Protein 2M96 (pdb70)

InterPro domains:
  IPR000276 G protein-coupled receptor, rhodopsin-like [PF00001] (432-691)
  IPR000276 G protein-coupled receptor, rhodopsin-like [PR00237] (417-441)
  IPR000276 G protein-coupled receptor, rhodopsin-like [PR00237] (502-524)
  IPR000276 G protein-coupled receptor, rhodopsin-like [PR00237] (537-558)
  IPR000276 G protein-coupled receptor, rhodopsin-like [PR00237] (590-613)
  IPR000276 G protein-coupled receptor, rhodopsin-like [PR00237] (636-660)
  IPR000276 G protein-coupled receptor, rhodopsin-like [PR00237] (673-699)
  IPR001611 Leucine-rich repeat [PF13855] (138-195)
  IPR001611 Leucine-rich repeat [PF13855] (210-269)
  IPR001611 Leucine-rich repeat [PF13855] (282-341)
  IPR001611 Leucine-rich repeat [PS51450] (186-207)
  IPR001611 Leucine-rich repeat [PS51450] (306-327)
  IPR002172 Low-density lipoprotein (LDL) receptor class A repeat [PF00057] (44-80)
  IPR002172 Low-density lipoprotein (LDL) receptor class A repeat [PS50068] (44-81)
  IPR002172 Low-density lipoprotein (LDL) receptor class A repeat [SM00192] (44-82)
  IPR002172 Low-density lipoprotein (LDL) receptor class A repeat [cd00112] (45-80)
  IPR003591 Leucine-rich repeat, typical subtype [SM00369] (138-159)
  IPR003591 Leucine-rich repeat, typical subtype [SM00369] (160-183)
  IPR003591 Leucine-rich repeat, typical subtype [SM00369] (184-207)
  IPR003591 Leucine-rich repeat, typical subtype [SM00369] (208-231)

Secondary structure (DSSP, 8-state):
---------TT-EE-TTSS-EE-GGGTT-SS-SSSSSSTT-S--

Organism: Homo sapiens (NCBI:txid9606)

Solvent-accessible surface area: 3736 Å² total; per-residue (Å²): 135,103,192,150,112,97,101,38,152,176,49,96,48,25,0,51,149,100,134,107,49,10,53,176,71,33,110,66,79,77,156,73,41,26,68,76,52,21,6,70,114,116,69,111

Radius of gyration: 10.77 Å; Cα contacts (8 Å, |Δi|>4): 49; chains: 1; bounding box: 20×25×29 Å

GO terms:
  GO:0005886 plasma membrane (C, TAS)

Foldseek 3Di:
DCDDDADDDDCWDAFPPHRDTDDVVLADDPDDDVVPPGSVPPRD

Nearest PDB structures (foldseek):
  2m96-assembly1_A  TM=9.486E-01  e=6.629E-07  Homo sapiens
  7qbd-assembly2_D  TM=7.484E-01  e=9.459E-02  Homo sapiens
  7qbf-assembly1_C  TM=7.758E-01  e=1.019E-01  Homo sapiens
  7qbg-assembly2_B  TM=7.201E-01  e=7.031E-02  Homo sapiens
  7qbe-assembly1_B  TM=7.569E-01  e=1.371E-01  Homo sapiens

CATH classification: 4.10.400.10

Sequence (44 aa):
GSMITPSCQKGYFPCGNLTKCLPRAFHCDGKDDCGNGADEENCGGSMITPSCQKGYFPCGNLTKCLPRAFHCDGKDDCGNGADEENCGGSMITPSCQKGYFPCGNLTKCLPRAFHCDGKDDCGNGADEENCGGSMITPSCQKGYFPCGNLTKCLPRAFHCDGKDDCGNGADEENCGGSMITPSCQKGYFPCGNLTKCLPRAFHCDGKDDCGNGADEENCGGSMITPSCQKGYFPCGNLTKCLPRAFHCDGKDDCGNGADEENCGGSMITPSCQKGYFPCGNLTKCLPRAFHCDGKDDCGNGADEENCGGSMITPSCQKGYFPCGNLTKCLPRAFHCDGKDDCGNGADEENCGGSMITPSCQKGYFPCGNLTKCLPRAFHCDGKDDCGNGADEENCGGSMITPSCQKGYFPCGNLTKCLPRAFHCDGKDDCGNGADEENCGGSMITPSCQKGYFPCGNLTKCLPRAFHCDGKDDCGNGADEENCGGSMITPSCQKGYFPCGNLTKCLPRAFHCDGKDDCGNGADEENCGGSMITPSCQKGYFPCGNLTKCLPRAFHCDGKDDCGNGADEENCGGSMITPSCQKGYFPCGNLTKCLPRAFHCDGKDDCGNGADEENCGGSMITPSCQKGYFPCGNLTKCLPRAFHCDGKDDCGNGADEENCGGSMITPSCQKGYFPCGNLTKCLPRAFHCDGKDDCGNGADEENCGGSMITPSCQKGYFPCGNLTKCLPRAFHCDGKDDCGNGADEENCGGSMITPSCQKGYFPCGNLTKCLPRAFHCDGKDDCGNGADEENCGGSMITPSCQKGYFPCGNLTKCLPRAFHCDGKDDCGNGADEENCGGSMITPSCQKGYFPCGNLTKCLPRAFHCDGKDDCGNGADEENCG

Structure (mmCIF, N/CA/C/O backbone):
data_2M96
#
_entry.id   2M96
#
loop_
_entity.id
_entity.type
_entity.pdbx_description
1 polymer 'Relaxin receptor 2'
2 non-polymer 'CALCIUM ION'
#
loop_
_atom_site.group_PDB
_atom_site.id
_atom_site.type_symbol
_atom_site.label_atom_id
_atom_site.label_alt_id
_atom_site.label_comp_id
_atom_site.label_asym_id
_atom_site.label_entity_id
_atom_site.label_seq_id
_atom_site.pdbx_PDB_ins_code
_atom_site.Cartn_x
_atom_site.Cartn_y
_atom_site.Cartn_z
_atom_site.occupancy
_atom_site.B_iso_or_equiv
_atom_site.auth_seq_id
_atom_site.auth_comp_id
_atom_site.auth_asym_id
_atom_site.auth_atom_id
_atom_site.pdbx_PDB_model_num
ATOM 1 N N . GLY A 1 1 ? 7.870 -2.008 0.568 1.00 0.00 1 GLY A N 1
ATOM 2 C CA . GLY A 1 1 ? 6.693 -1.163 0.486 1.00 0.00 1 GLY A CA 1
ATOM 3 C C . GLY A 1 1 ? 7.038 0.284 0.191 1.00 0.00 1 GLY A C 1
ATOM 4 O O . GLY A 1 1 ? 7.777 0.918 0.943 1.00 0.00 1 GLY A O 1
ATOM 8 N N . SER A 1 2 ? 6.502 0.806 -0.907 1.00 0.00 2 SER A N 1
ATOM 9 C CA . SER A 1 2 ? 6.761 2.186 -1.303 1.00 0.00 2 SER A CA 1
ATOM 10 C C . SER A 1 2 ? 5.547 2.788 -2.002 1.00 0.00 2 SER A C 1
ATOM 11 O O . SER A 1 2 ? 5.286 2.503 -3.171 1.00 0.00 2 SER A O 1
ATOM 19 N N . MET A 1 3 ? 4.808 3.622 -1.278 1.00 0.00 3 MET A N 1
ATOM 20 C CA . MET A 1 3 ? 3.621 4.266 -1.829 1.00 0.00 3 MET A CA 1
ATOM 21 C C . MET A 1 3 ? 3.806 5.779 -1.899 1.00 0.00 3 MET A C 1
ATOM 22 O O . MET A 1 3 ? 3.328 6.512 -1.033 1.00 0.00 3 MET A O 1
ATOM 36 N N . ILE A 1 4 ? 4.502 6.239 -2.933 1.00 0.00 4 ILE A N 1
ATOM 37 C CA . ILE A 1 4 ? 4.748 7.663 -3.115 1.00 0.00 4 ILE A CA 1
ATOM 38 C C . ILE A 1 4 ? 3.542 8.355 -3.741 1.00 0.00 4 ILE A C 1
ATOM 39 O O . ILE A 1 4 ? 2.864 7.789 -4.600 1.00 0.00 4 ILE A O 1
ATOM 55 N N . THR A 1 5 ? 3.280 9.584 -3.307 1.00 0.00 5 THR A N 1
ATOM 56 C CA . THR A 1 5 ? 2.155 10.353 -3.825 1.00 0.00 5 THR A CA 1
ATOM 57 C C . THR A 1 5 ? 2.614 11.706 -4.358 1.00 0.00 5 THR A C 1
ATOM 58 O O . THR A 1 5 ? 3.685 12.206 -4.011 1.00 0.00 5 THR A O 1
ATOM 69 N N . PRO A 1 6 ? 1.787 12.314 -5.221 1.00 0.00 6 PRO A N 1
ATOM 70 C CA . PRO A 1 6 ? 2.087 13.618 -5.820 1.00 0.00 6 PRO A CA 1
ATOM 71 C C . PRO A 1 6 ? 2.018 14.752 -4.803 1.00 0.00 6 PRO A C 1
ATOM 72 O O . PRO A 1 6 ? 1.642 14.543 -3.649 1.00 0.00 6 PRO A O 1
ATOM 83 N N . SER A 1 7 ? 2.383 15.954 -5.237 1.00 0.00 7 SER A N 1
ATOM 84 C CA . SER A 1 7 ? 2.366 17.121 -4.363 1.00 0.00 7 SER A CA 1
ATOM 85 C C . SER A 1 7 ? 1.784 18.332 -5.085 1.00 0.00 7 SER A C 1
ATOM 86 O O . SER A 1 7 ? 2.259 19.456 -4.919 1.00 0.00 7 SER A O 1
ATOM 94 N N . CYS A 1 8 ? 0.752 18.095 -5.889 1.00 0.00 8 CYS A N 1
ATOM 95 C CA . CYS A 1 8 ? 0.104 19.165 -6.638 1.00 0.00 8 CYS A CA 1
ATOM 96 C C . CYS A 1 8 ? -1.410 18.975 -6.657 1.00 0.00 8 CYS A C 1
ATOM 97 O O . CYS A 1 8 ? -1.913 17.891 -6.364 1.00 0.00 8 CYS A O 1
ATOM 104 N N . GLN A 1 9 ? -2.129 20.038 -7.003 1.00 0.00 9 GLN A N 1
ATOM 105 C CA . GLN A 1 9 ? -3.586 19.989 -7.059 1.00 0.00 9 GLN A CA 1
ATOM 106 C C . GLN A 1 9 ? -4.103 20.637 -8.339 1.00 0.00 9 GLN A C 1
ATOM 107 O O . GLN A 1 9 ? -3.340 21.239 -9.095 1.00 0.00 9 GLN A O 1
ATOM 121 N N . LYS A 1 10 ? -5.404 20.510 -8.576 1.00 0.00 10 LYS A N 1
ATOM 122 C CA . LYS A 1 10 ? -6.025 21.084 -9.764 1.00 0.00 10 LYS A CA 1
ATOM 123 C C . LYS A 1 10 ? -5.474 20.440 -11.032 1.00 0.00 10 LYS A C 1
ATOM 124 O O . LYS A 1 10 ? -4.776 19.428 -10.973 1.00 0.00 10 LYS A O 1
ATOM 143 N N . GLY A 1 11 ? -5.791 21.034 -12.179 1.00 0.00 11 GLY A N 1
ATOM 144 C CA . GLY A 1 11 ? -5.317 20.504 -13.444 1.00 0.00 11 GLY A CA 1
ATOM 145 C C . GLY A 1 11 ? -3.809 20.352 -13.481 1.00 0.00 11 GLY A C 1
ATOM 146 O O . GLY A 1 11 ? -3.277 19.566 -14.265 1.00 0.00 11 GLY A O 1
ATOM 150 N N . TYR A 1 12 ? -3.119 21.107 -12.633 1.00 0.00 12 TYR A N 1
ATOM 151 C CA . TYR A 1 12 ? -1.663 21.055 -12.575 1.00 0.00 12 TYR A CA 1
ATOM 152 C C . TYR A 1 12 ? -1.187 19.708 -12.041 1.00 0.00 12 TYR A C 1
ATOM 153 O O . TYR A 1 12 ? -1.934 18.992 -11.374 1.00 0.00 12 TYR A O 1
ATOM 171 N N . PHE A 1 13 ? 0.063 19.369 -12.339 1.00 0.00 13 PHE A N 1
ATOM 172 C CA . PHE A 1 13 ? 0.641 18.108 -11.891 1.00 0.00 13 PHE A CA 1
ATOM 173 C C . PHE A 1 13 ? 2.130 18.267 -11.596 1.00 0.00 13 PHE A C 1
ATOM 174 O O . PHE A 1 13 ? 2.814 19.119 -12.163 1.00 0.00 13 PHE A O 1
ATOM 191 N N . PRO A 1 14 ? 2.645 17.426 -10.687 1.00 0.00 14 PRO A N 1
ATOM 192 C CA . PRO A 1 14 ? 4.058 17.452 -10.295 1.00 0.00 14 PRO A CA 1
ATOM 193 C C . PRO A 1 14 ? 4.978 16.966 -11.410 1.00 0.00 14 PRO A C 1
ATOM 194 O O . PRO A 1 14 ? 4.636 16.045 -12.152 1.00 0.00 14 PRO A O 1
ATOM 205 N N . CYS A 1 15 ? 6.145 17.590 -11.521 1.00 0.00 15 CYS A N 1
ATOM 206 C CA . CYS A 1 15 ? 7.115 17.221 -12.545 1.00 0.00 15 CYS A CA 1
ATOM 207 C C . CYS A 1 15 ? 7.785 15.892 -12.207 1.00 0.00 15 CYS A C 1
ATOM 208 O O . CYS A 1 15 ? 8.929 15.859 -11.754 1.00 0.00 15 CYS A O 1
ATOM 215 N N . GLY A 1 16 ? 7.064 14.798 -12.429 1.00 0.00 16 GLY A N 1
ATOM 216 C CA . GLY A 1 16 ? 7.604 13.482 -12.142 1.00 0.00 16 GLY A CA 1
ATOM 217 C C . GLY A 1 16 ? 8.015 13.328 -10.691 1.00 0.00 16 GLY A C 1
ATOM 218 O O . GLY A 1 16 ? 7.181 13.056 -9.829 1.00 0.00 16 GLY A O 1
ATOM 222 N N . ASN A 1 17 ? 9.305 13.500 -10.422 1.00 0.00 17 ASN A N 1
ATOM 223 C CA . ASN A 1 17 ? 9.825 13.376 -9.065 1.00 0.00 17 ASN A CA 1
ATOM 224 C C . ASN A 1 17 ? 10.199 14.742 -8.499 1.00 0.00 17 ASN A C 1
ATOM 225 O O . ASN A 1 17 ? 10.298 14.917 -7.283 1.00 0.00 17 ASN A O 1
ATOM 236 N N . LEU A 1 18 ? 10.405 15.709 -9.387 1.00 0.00 18 LEU A N 1
ATOM 237 C CA . LEU A 1 18 ? 10.767 17.061 -8.976 1.00 0.00 18 LEU A CA 1
ATOM 238 C C . LEU A 1 18 ? 9.653 17.696 -8.150 1.00 0.00 18 LEU A C 1
ATOM 239 O O . LEU A 1 18 ? 8.604 17.089 -7.932 1.00 0.00 18 LEU A O 1
ATOM 255 N N . THR A 1 19 ? 9.888 18.922 -7.693 1.00 0.00 19 THR A N 1
ATOM 256 C CA . THR A 1 19 ? 8.905 19.640 -6.892 1.00 0.00 19 THR A CA 1
ATOM 257 C C . THR A 1 19 ? 8.248 20.755 -7.698 1.00 0.00 19 THR A C 1
ATOM 258 O O . THR A 1 19 ? 7.694 21.700 -7.134 1.00 0.00 19 THR A O 1
ATOM 269 N N . LYS A 1 20 ? 8.311 20.640 -9.020 1.00 0.00 20 LYS A N 1
ATOM 270 C CA . LYS A 1 20 ? 7.720 21.637 -9.905 1.00 0.00 20 LYS A CA 1
ATOM 271 C C . LYS A 1 20 ? 6.307 21.234 -10.313 1.00 0.00 20 LYS A C 1
ATOM 272 O O . LYS A 1 20 ? 5.968 20.050 -10.328 1.00 0.00 20 LYS A O 1
ATOM 291 N N . CYS A 1 21 ? 5.486 22.225 -10.644 1.00 0.00 21 CYS A N 1
ATOM 292 C CA . CYS A 1 21 ? 4.110 21.974 -11.054 1.00 0.00 21 CYS A CA 1
ATOM 293 C C . CYS A 1 21 ? 3.815 22.629 -12.400 1.00 0.00 21 CYS A C 1
ATOM 294 O O . CYS A 1 21 ? 3.994 23.836 -12.568 1.00 0.00 21 CYS A O 1
ATOM 301 N N . LEU A 1 22 ? 3.362 21.825 -13.356 1.00 0.00 22 LEU A N 1
ATOM 302 C CA . LEU A 1 22 ? 3.041 22.326 -14.688 1.00 0.00 22 LEU A CA 1
ATOM 303 C C . LEU A 1 22 ? 1.541 22.558 -14.835 1.00 0.00 22 LEU A C 1
ATOM 304 O O . LEU A 1 22 ? 0.725 21.986 -14.113 1.00 0.00 22 LEU A O 1
ATOM 320 N N . PRO A 1 23 ? 1.166 23.417 -15.796 1.00 0.00 23 PRO A N 1
ATOM 321 C CA . PRO A 1 23 ? -0.238 23.743 -16.063 1.00 0.00 23 PRO A CA 1
ATOM 322 C C . PRO A 1 23 ? -0.998 22.572 -16.677 1.00 0.00 23 PRO A C 1
ATOM 323 O O . PRO A 1 23 ? -0.400 21.572 -17.075 1.00 0.00 23 PRO A O 1
ATOM 334 N N . ARG A 1 24 ? -2.318 22.704 -16.751 1.00 0.00 24 ARG A N 1
ATOM 335 C CA . ARG A 1 24 ? -3.160 21.656 -17.316 1.00 0.00 24 ARG A CA 1
ATOM 336 C C . ARG A 1 24 ? -3.041 21.624 -18.837 1.00 0.00 24 ARG A C 1
ATOM 337 O O . ARG A 1 24 ? -3.277 20.594 -19.466 1.00 0.00 24 ARG A O 1
ATOM 358 N N . ALA A 1 25 ? -2.673 22.760 -19.420 1.00 0.00 25 ALA A N 1
ATOM 359 C CA . ALA A 1 25 ? -2.521 22.862 -20.866 1.00 0.00 25 ALA A CA 1
ATOM 360 C C . ALA A 1 25 ? -1.310 22.070 -21.348 1.00 0.00 25 ALA A C 1
ATOM 361 O O . ALA A 1 25 ? -1.154 21.823 -22.544 1.00 0.00 25 ALA A O 1
ATOM 368 N N . PHE A 1 26 ? -0.456 21.675 -20.410 1.00 0.00 26 PHE A N 1
ATOM 369 C CA . PHE A 1 26 ? 0.742 20.912 -20.740 1.00 0.00 26 PHE A CA 1
ATOM 370 C C . PHE A 1 26 ? 0.391 19.677 -21.565 1.00 0.00 26 PHE A C 1
ATOM 371 O O . PHE A 1 26 ? 1.218 19.165 -22.319 1.00 0.00 26 PHE A O 1
ATOM 388 N N . HIS A 1 27 ? -0.842 19.204 -21.415 1.00 0.00 27 HIS A N 1
ATOM 389 C CA . HIS A 1 27 ? -1.304 18.029 -22.145 1.00 0.00 27 HIS A CA 1
ATOM 390 C C . HIS A 1 27 ? -1.146 18.228 -23.650 1.00 0.00 27 HIS A C 1
ATOM 391 O O . HIS A 1 27 ? -1.966 18.888 -24.288 1.00 0.00 27 HIS A O 1
ATOM 405 N N . CYS A 1 28 ? -0.087 17.653 -24.210 1.00 0.00 28 CYS A N 1
ATOM 406 C CA . CYS A 1 28 ? 0.179 17.768 -25.639 1.00 0.00 28 CYS A CA 1
ATOM 407 C C . CYS A 1 28 ? 0.147 19.228 -26.082 1.00 0.00 28 CYS A C 1
ATOM 408 O O . CYS A 1 28 ? -0.867 19.712 -26.585 1.00 0.00 28 CYS A O 1
ATOM 415 N N . ASP A 1 29 ? 1.264 19.922 -25.893 1.00 0.00 29 ASP A N 1
ATOM 416 C CA . ASP A 1 29 ? 1.365 21.326 -26.275 1.00 0.00 29 ASP A CA 1
ATOM 417 C C . ASP A 1 29 ? 2.142 21.480 -27.579 1.00 0.00 29 ASP A C 1
ATOM 418 O O . ASP A 1 29 ? 1.726 22.207 -28.479 1.00 0.00 29 ASP A O 1
ATOM 427 N N . GLY A 1 30 ? 3.275 20.791 -27.671 1.00 0.00 30 GLY A N 1
ATOM 428 C CA . GLY A 1 30 ? 4.093 20.866 -28.867 1.00 0.00 30 GLY A CA 1
ATOM 429 C C . GLY A 1 30 ? 5.561 20.613 -28.583 1.00 0.00 30 GLY A C 1
ATOM 430 O O . GLY A 1 30 ? 6.324 20.259 -29.482 1.00 0.00 30 GLY A O 1
ATOM 434 N N . LYS A 1 31 ? 5.959 20.796 -27.328 1.00 0.00 31 LYS A N 1
ATOM 435 C CA . LYS A 1 31 ? 7.344 20.586 -26.926 1.00 0.00 31 LYS A CA 1
ATOM 436 C C . LYS A 1 31 ? 7.445 20.352 -25.422 1.00 0.00 31 LYS A C 1
ATOM 437 O O . LYS A 1 31 ? 6.444 20.403 -24.708 1.00 0.00 31 LYS A O 1
ATOM 456 N N . ASP A 1 32 ? 8.660 20.098 -24.948 1.00 0.00 32 ASP A N 1
ATOM 457 C CA . ASP A 1 32 ? 8.891 19.858 -23.528 1.00 0.00 32 ASP A CA 1
ATOM 458 C C . ASP A 1 32 ? 8.429 21.049 -22.694 1.00 0.00 32 ASP A C 1
ATOM 459 O O . ASP A 1 32 ? 8.583 22.201 -23.100 1.00 0.00 32 ASP A O 1
ATOM 468 N N . ASP A 1 33 ? 7.860 20.763 -21.528 1.00 0.00 33 ASP A N 1
ATOM 469 C CA . ASP A 1 33 ? 7.375 21.810 -20.637 1.00 0.00 33 ASP A CA 1
ATOM 470 C C . ASP A 1 33 ? 8.134 21.792 -19.314 1.00 0.00 33 ASP A C 1
ATOM 471 O O . ASP A 1 33 ? 8.288 22.825 -18.660 1.00 0.00 33 ASP A O 1
ATOM 480 N N . CYS A 1 34 ? 8.605 20.613 -18.924 1.00 0.00 34 CYS A N 1
ATOM 481 C CA . CYS A 1 34 ? 9.346 20.459 -17.678 1.00 0.00 34 CYS A CA 1
ATOM 482 C C . CYS A 1 34 ? 10.844 20.636 -17.911 1.00 0.00 34 CYS A C 1
ATOM 483 O O . CYS A 1 34 ? 11.452 21.584 -17.417 1.00 0.00 34 CYS A O 1
ATOM 490 N N . GLY A 1 35 ? 11.433 19.715 -18.668 1.00 0.00 35 GLY A N 1
ATOM 491 C CA . GLY A 1 35 ? 12.854 19.787 -18.954 1.00 0.00 35 GLY A CA 1
ATOM 492 C C . GLY A 1 35 ? 13.626 18.632 -18.349 1.00 0.00 35 GLY A C 1
ATOM 493 O O . GLY A 1 35 ? 14.818 18.470 -18.608 1.00 0.00 35 GLY A O 1
ATOM 497 N N . ASN A 1 36 ? 12.946 17.828 -17.539 1.00 0.00 36 ASN A N 1
ATOM 498 C CA . ASN A 1 36 ? 13.577 16.682 -16.893 1.00 0.00 36 ASN A CA 1
ATOM 499 C C . ASN A 1 36 ? 13.241 15.389 -17.629 1.00 0.00 36 ASN A C 1
ATOM 500 O O . ASN A 1 36 ? 13.985 14.412 -17.559 1.00 0.00 36 ASN A O 1
ATOM 511 N N . GLY A 1 37 ? 12.115 15.392 -18.336 1.00 0.00 37 GLY A N 1
ATOM 512 C CA . GLY A 1 37 ? 11.700 14.215 -19.076 1.00 0.00 37 GLY A CA 1
ATOM 513 C C . GLY A 1 37 ? 10.569 13.471 -18.395 1.00 0.00 37 GLY A C 1
ATOM 514 O O . GLY A 1 37 ? 10.641 12.258 -18.203 1.00 0.00 37 GLY A O 1
ATOM 518 N N . ALA A 1 38 ? 9.520 14.200 -18.027 1.00 0.00 38 ALA A N 1
ATOM 519 C CA . ALA A 1 38 ? 8.368 13.602 -17.364 1.00 0.00 38 ALA A CA 1
ATOM 520 C C . ALA A 1 38 ? 7.063 14.087 -17.986 1.00 0.00 38 ALA A C 1
ATOM 521 O O . ALA A 1 38 ? 6.198 13.286 -18.339 1.00 0.00 38 ALA A O 1
ATOM 528 N N . ASP A 1 39 ? 6.929 15.402 -18.117 1.00 0.00 39 ASP A N 1
ATOM 529 C CA . ASP A 1 39 ? 5.729 15.994 -18.698 1.00 0.00 39 ASP A CA 1
ATOM 530 C C . ASP A 1 39 ? 5.554 15.555 -20.148 1.00 0.00 39 ASP A C 1
ATOM 531 O O . ASP A 1 39 ? 4.437 15.518 -20.664 1.00 0.00 39 ASP A O 1
ATOM 540 N N . GLU A 1 40 ? 6.664 15.224 -20.799 1.00 0.00 40 GLU A N 1
ATOM 541 C CA . GLU A 1 40 ? 6.633 14.790 -22.191 1.00 0.00 40 GLU A CA 1
ATOM 542 C C . GLU A 1 40 ? 5.661 13.628 -22.376 1.00 0.00 40 GLU A C 1
ATOM 543 O O . GLU A 1 40 ? 5.005 13.514 -23.411 1.00 0.00 40 GLU A O 1
ATOM 555 N N . GLU A 1 41 ? 5.577 12.768 -21.366 1.00 0.00 41 GLU A N 1
ATOM 556 C CA . GLU A 1 41 ? 4.687 11.614 -21.418 1.00 0.00 41 GLU A CA 1
ATOM 557 C C . GLU A 1 41 ? 3.240 12.051 -21.631 1.00 0.00 41 GLU A C 1
ATOM 558 O O . GLU A 1 41 ? 2.955 13.239 -21.778 1.00 0.00 41 GLU A O 1
ATOM 570 N N . ASN A 1 42 ? 2.331 11.082 -21.647 1.00 0.00 42 ASN A N 1
ATOM 571 C CA . ASN A 1 42 ? 0.914 11.366 -21.843 1.00 0.00 42 ASN A CA 1
ATOM 572 C C . ASN A 1 42 ? 0.667 11.974 -23.220 1.00 0.00 42 ASN A C 1
ATOM 573 O O . ASN A 1 42 ? -0.347 12.634 -23.446 1.00 0.00 42 ASN A O 1
ATOM 584 N N . CYS A 1 43 ? 1.601 11.748 -24.137 1.00 0.00 43 CYS A N 1
ATOM 585 C CA . CYS A 1 43 ? 1.486 12.273 -25.493 1.00 0.00 43 CYS A CA 1
ATOM 586 C C . CYS A 1 43 ? 2.267 11.408 -26.479 1.00 0.00 43 CYS A C 1
ATOM 587 O O . CYS A 1 43 ? 2.697 11.882 -27.530 1.00 0.00 43 CYS A O 1
ATOM 594 N N . GLY A 1 44 ? 2.445 10.137 -26.131 1.00 0.00 44 GLY A N 1
ATOM 595 C CA . GLY A 1 44 ? 3.173 9.227 -26.996 1.00 0.00 44 GLY A CA 1
ATOM 596 C C . GLY A 1 44 ? 4.674 9.327 -26.810 1.00 0.00 44 GLY A C 1
ATOM 597 O O . GLY A 1 44 ? 5.124 10.128 -25.993 1.00 0.00 44 GLY A O 1
ATOM 602 N N . GLY A 1 1 ? 5.907 -1.956 -2.701 1.00 0.00 1 GLY A N 2
ATOM 603 C CA . GLY A 1 1 ? 6.674 -1.601 -3.881 1.00 0.00 1 GLY A CA 2
ATOM 604 C C . GLY A 1 1 ? 6.985 -0.118 -3.946 1.00 0.00 1 GLY A C 2
ATOM 605 O O . GLY A 1 1 ? 7.307 0.501 -2.932 1.00 0.00 1 GLY A O 2
ATOM 609 N N . SER A 1 2 ? 6.889 0.453 -5.142 1.00 0.00 2 SER A N 2
ATOM 610 C CA . SER A 1 2 ? 7.167 1.871 -5.337 1.00 0.00 2 SER A CA 2
ATOM 611 C C . SER A 1 2 ? 6.104 2.517 -6.220 1.00 0.00 2 SER A C 2
ATOM 612 O O . SER A 1 2 ? 5.993 2.205 -7.406 1.00 0.00 2 SER A O 2
ATOM 620 N N . MET A 1 3 ? 5.325 3.419 -5.633 1.00 0.00 3 MET A N 2
ATOM 621 C CA . MET A 1 3 ? 4.271 4.111 -6.367 1.00 0.00 3 MET A CA 2
ATOM 622 C C . MET A 1 3 ? 4.363 5.619 -6.158 1.00 0.00 3 MET A C 2
ATOM 623 O O . MET A 1 3 ? 5.149 6.094 -5.338 1.00 0.00 3 MET A O 2
ATOM 637 N N . ILE A 1 4 ? 3.557 6.365 -6.905 1.00 0.00 4 ILE A N 2
ATOM 638 C CA . ILE A 1 4 ? 3.548 7.819 -6.801 1.00 0.00 4 ILE A CA 2
ATOM 639 C C . ILE A 1 4 ? 2.202 8.393 -7.232 1.00 0.00 4 ILE A C 2
ATOM 640 O O . ILE A 1 4 ? 1.568 7.889 -8.159 1.00 0.00 4 ILE A O 2
ATOM 656 N N . THR A 1 5 ? 1.772 9.453 -6.554 1.00 0.00 5 THR A N 2
ATOM 657 C CA . THR A 1 5 ? 0.503 10.096 -6.866 1.00 0.00 5 THR A CA 2
ATOM 658 C C . THR A 1 5 ? 0.677 11.601 -7.037 1.00 0.00 5 THR A C 2
ATOM 659 O O . THR A 1 5 ? 1.648 12.195 -6.568 1.00 0.00 5 THR A O 2
ATOM 670 N N . PRO A 1 6 ? -0.286 12.235 -7.722 1.00 0.00 6 PRO A N 2
ATOM 671 C CA . PRO A 1 6 ? -0.262 13.680 -7.969 1.00 0.00 6 PRO A CA 2
ATOM 672 C C . PRO A 1 6 ? -0.498 14.489 -6.698 1.00 0.00 6 PRO A C 2
ATOM 673 O O . PRO A 1 6 ? -1.546 14.372 -6.062 1.00 0.00 6 PRO A O 2
ATOM 684 N N . SER A 1 7 ? 0.482 15.310 -6.334 1.00 0.00 7 SER A N 2
ATOM 685 C CA . SER A 1 7 ? 0.382 16.136 -5.137 1.00 0.00 7 SER A CA 2
ATOM 686 C C . SER A 1 7 ? 0.047 17.580 -5.500 1.00 0.00 7 SER A C 2
ATOM 687 O O . SER A 1 7 ? 0.485 18.518 -4.832 1.00 0.00 7 SER A O 2
ATOM 695 N N . CYS A 1 8 ? -0.731 17.751 -6.563 1.00 0.00 8 CYS A N 2
ATOM 696 C CA . CYS A 1 8 ? -1.125 19.079 -7.017 1.00 0.00 8 CYS A CA 2
ATOM 697 C C . CYS A 1 8 ? -2.635 19.157 -7.227 1.00 0.00 8 CYS A C 2
ATOM 698 O O . CYS A 1 8 ? -3.343 18.160 -7.085 1.00 0.00 8 CYS A O 2
ATOM 705 N N . GLN A 1 9 ? -3.119 20.347 -7.566 1.00 0.00 9 GLN A N 2
ATOM 706 C CA . GLN A 1 9 ? -4.544 20.554 -7.795 1.00 0.00 9 GLN A CA 2
ATOM 707 C C . GLN A 1 9 ? -4.775 21.495 -8.973 1.00 0.00 9 GLN A C 2
ATOM 708 O O . GLN A 1 9 ? -3.826 21.972 -9.595 1.00 0.00 9 GLN A O 2
ATOM 722 N N . LYS A 1 10 ? -6.042 21.758 -9.274 1.00 0.00 10 LYS A N 2
ATOM 723 C CA . LYS A 1 10 ? -6.399 22.643 -10.377 1.00 0.00 10 LYS A CA 2
ATOM 724 C C . LYS A 1 10 ? -5.944 22.060 -11.711 1.00 0.00 10 LYS A C 2
ATOM 725 O O . LYS A 1 10 ? -5.751 22.788 -12.684 1.00 0.00 10 LYS A O 2
ATOM 744 N N . GLY A 1 11 ? -5.775 20.742 -11.749 1.00 0.00 11 GLY A N 2
ATOM 745 C CA . GLY A 1 11 ? -5.345 20.084 -12.970 1.00 0.00 11 GLY A CA 2
ATOM 746 C C . GLY A 1 11 ? -3.837 19.975 -13.069 1.00 0.00 11 GLY A C 2
ATOM 747 O O . GLY A 1 11 ? -3.315 19.210 -13.880 1.00 0.00 11 GLY A O 2
ATOM 751 N N . TYR A 1 12 ? -3.134 20.743 -12.243 1.00 0.00 12 TYR A N 2
ATOM 752 C CA . TYR A 1 12 ? -1.676 20.732 -12.244 1.00 0.00 12 TYR A CA 2
ATOM 753 C C . TYR A 1 12 ? -1.140 19.390 -11.754 1.00 0.00 12 TYR A C 2
ATOM 754 O O . TYR A 1 12 ? -1.840 18.641 -11.072 1.00 0.00 12 TYR A O 2
ATOM 772 N N . PHE A 1 13 ? 0.106 19.094 -12.106 1.00 0.00 13 PHE A N 2
ATOM 773 C CA . PHE A 1 13 ? 0.738 17.843 -11.703 1.00 0.00 13 PHE A CA 2
ATOM 774 C C . PHE A 1 13 ? 2.233 18.039 -11.468 1.00 0.00 13 PHE A C 2
ATOM 775 O O . PHE A 1 13 ? 2.886 18.858 -12.114 1.00 0.00 13 PHE A O 2
ATOM 792 N N . PRO A 1 14 ? 2.788 17.271 -10.519 1.00 0.00 14 PRO A N 2
ATOM 793 C CA . PRO A 1 14 ? 4.211 17.341 -10.176 1.00 0.00 14 PRO A CA 2
ATOM 794 C C . PRO A 1 14 ? 5.102 16.788 -11.283 1.00 0.00 14 PRO A C 2
ATOM 795 O O . PRO A 1 14 ? 4.752 15.812 -11.947 1.00 0.00 14 PRO A O 2
ATOM 806 N N . CYS A 1 15 ? 6.257 17.417 -11.476 1.00 0.00 15 CYS A N 2
ATOM 807 C CA . CYS A 1 15 ? 7.199 16.989 -12.502 1.00 0.00 15 CYS A CA 2
ATOM 808 C C . CYS A 1 15 ? 7.618 15.538 -12.285 1.00 0.00 15 CYS A C 2
ATOM 809 O O . CYS A 1 15 ? 7.134 14.871 -11.371 1.00 0.00 15 CYS A O 2
ATOM 816 N N . GLY A 1 16 ? 8.522 15.055 -13.132 1.00 0.00 16 GLY A N 2
ATOM 817 C CA . GLY A 1 16 ? 8.991 13.687 -13.016 1.00 0.00 16 GLY A CA 2
ATOM 818 C C . GLY A 1 16 ? 9.471 13.355 -11.616 1.00 0.00 16 GLY A C 2
ATOM 819 O O . GLY A 1 16 ? 8.871 12.533 -10.926 1.00 0.00 16 GLY A O 2
ATOM 823 N N . ASN A 1 17 ? 10.558 13.996 -11.198 1.00 0.00 17 ASN A N 2
ATOM 824 C CA . ASN A 1 17 ? 11.119 13.762 -9.872 1.00 0.00 17 ASN A CA 2
ATOM 825 C C . ASN A 1 17 ? 11.417 15.082 -9.168 1.00 0.00 17 ASN A C 2
ATOM 826 O O . ASN A 1 17 ? 12.007 15.103 -8.087 1.00 0.00 17 ASN A O 2
ATOM 837 N N . LEU A 1 18 ? 11.005 16.183 -9.787 1.00 0.00 18 LEU A N 2
ATOM 838 C CA . LEU A 1 18 ? 11.226 17.509 -9.219 1.00 0.00 18 LEU A CA 2
ATOM 839 C C . LEU A 1 18 ? 10.046 17.934 -8.352 1.00 0.00 18 LEU A C 2
ATOM 840 O O . LEU A 1 18 ? 9.058 17.209 -8.230 1.00 0.00 18 LEU A O 2
ATOM 856 N N . THR A 1 19 ? 10.154 19.115 -7.751 1.00 0.00 19 THR A N 2
ATOM 857 C CA . THR A 1 19 ? 9.096 19.638 -6.896 1.00 0.00 19 THR A CA 2
ATOM 858 C C . THR A 1 19 ? 8.316 20.742 -7.599 1.00 0.00 19 THR A C 2
ATOM 859 O O . THR A 1 19 ? 7.679 21.575 -6.954 1.00 0.00 19 THR A O 2
ATOM 870 N N . LYS A 1 20 ? 8.368 20.744 -8.927 1.00 0.00 20 LYS A N 2
ATOM 871 C CA . LYS A 1 20 ? 7.665 21.745 -9.720 1.00 0.00 20 LYS A CA 2
ATOM 872 C C . LYS A 1 20 ? 6.347 21.191 -10.252 1.00 0.00 20 LYS A C 2
ATOM 873 O O . LYS A 1 20 ? 6.235 19.999 -10.541 1.00 0.00 20 LYS A O 2
ATOM 892 N N . CYS A 1 21 ? 5.352 22.062 -10.379 1.00 0.00 21 CYS A N 2
ATOM 893 C CA . CYS A 1 21 ? 4.042 21.660 -10.878 1.00 0.00 21 CYS A CA 2
ATOM 894 C C . CYS A 1 21 ? 3.712 22.380 -12.182 1.00 0.00 21 CYS A C 2
ATOM 895 O O . CYS A 1 21 ? 3.844 23.600 -12.282 1.00 0.00 21 CYS A O 2
ATOM 902 N N . LEU A 1 22 ? 3.283 21.615 -13.181 1.00 0.00 22 LEU A N 2
ATOM 903 C CA . LEU A 1 22 ? 2.934 22.179 -14.480 1.00 0.00 22 LEU A CA 2
ATOM 904 C C . LEU A 1 22 ? 1.425 22.364 -14.605 1.00 0.00 22 LEU A C 2
ATOM 905 O O . LEU A 1 22 ? 0.636 21.719 -13.914 1.00 0.00 22 LEU A O 2
ATOM 921 N N . PRO A 1 23 ? 1.012 23.265 -15.509 1.00 0.00 23 PRO A N 2
ATOM 922 C CA . PRO A 1 23 ? -0.405 23.553 -15.749 1.00 0.00 23 PRO A CA 2
ATOM 923 C C . PRO A 1 23 ? -1.126 22.395 -16.429 1.00 0.00 23 PRO A C 2
ATOM 924 O O . PRO A 1 23 ? -0.501 2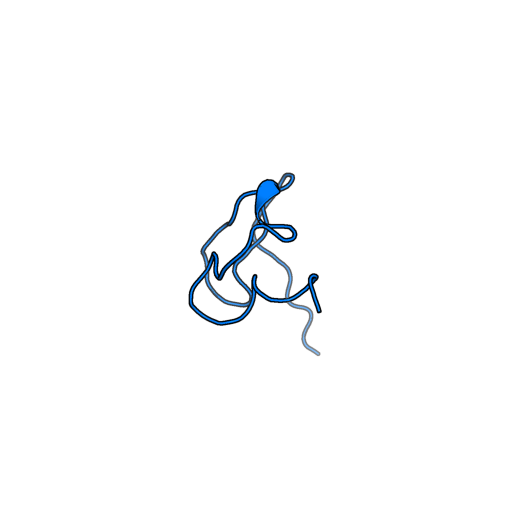1.414 -16.834 1.00 0.00 23 PRO A O 2
ATOM 935 N N . ARG A 1 24 ? -2.444 22.514 -16.552 1.00 0.00 24 ARG A N 2
ATOM 936 C CA . ARG A 1 24 ? -3.250 21.476 -17.183 1.00 0.00 24 ARG A CA 2
ATOM 937 C C . ARG A 1 24 ? -3.069 21.492 -18.698 1.00 0.00 24 ARG A C 2
ATOM 938 O O . ARG A 1 24 ? -3.258 20.477 -19.367 1.00 0.00 24 ARG A O 2
ATOM 959 N N . ALA A 1 25 ? -2.702 22.653 -19.232 1.00 0.00 25 ALA A N 2
ATOM 960 C CA . ALA A 1 25 ? -2.494 22.801 -20.667 1.00 0.00 25 ALA A CA 2
ATOM 961 C C . ALA A 1 25 ? -1.279 22.006 -21.131 1.00 0.00 25 ALA A C 2
ATOM 962 O O . ALA A 1 25 ? -1.080 21.799 -22.328 1.00 0.00 25 ALA A O 2
ATOM 969 N N . PHE A 1 26 ? -0.468 21.562 -20.176 1.00 0.00 26 PHE A N 2
ATOM 970 C CA . PHE A 1 26 ? 0.729 20.791 -20.487 1.00 0.00 26 PHE A CA 2
ATOM 971 C C . PHE A 1 26 ? 0.396 19.615 -21.401 1.00 0.00 26 PHE A C 2
ATOM 972 O O . PHE A 1 26 ? 1.241 19.151 -22.168 1.00 0.00 26 PHE A O 2
ATOM 989 N N . HIS A 1 27 ? -0.841 19.136 -21.313 1.00 0.00 27 HIS A N 2
ATOM 990 C CA . HIS A 1 27 ? -1.287 18.014 -22.132 1.00 0.00 27 HIS A CA 2
ATOM 991 C C . HIS A 1 27 ? -1.098 18.316 -23.615 1.00 0.00 27 HIS A C 2
ATOM 992 O O . HIS A 1 27 ? -1.865 19.076 -24.208 1.00 0.00 27 HIS A O 2
ATOM 1006 N N . CYS A 1 28 ? -0.073 17.716 -24.210 1.00 0.00 28 CYS A N 2
ATOM 1007 C CA . CYS A 1 28 ? 0.218 17.920 -25.624 1.00 0.00 28 CYS A CA 2
ATOM 1008 C C . CYS A 1 28 ? 0.295 19.408 -25.954 1.00 0.00 28 CYS A C 2
ATOM 1009 O O . CYS A 1 28 ? -0.703 20.025 -26.326 1.00 0.00 28 CYS A O 2
ATOM 1016 N N . ASP A 1 29 ? 1.488 19.977 -25.816 1.00 0.00 29 ASP A N 2
ATOM 1017 C CA . ASP A 1 29 ? 1.697 21.392 -26.100 1.00 0.00 29 ASP A CA 2
ATOM 1018 C C . ASP A 1 29 ? 2.570 21.574 -27.338 1.00 0.00 29 ASP A C 2
ATOM 1019 O O . ASP A 1 29 ? 2.348 22.481 -28.139 1.00 0.00 29 ASP A O 2
ATOM 1028 N N . GLY A 1 30 ? 3.565 20.705 -27.487 1.00 0.00 30 GLY A N 2
ATOM 1029 C CA . GLY A 1 30 ? 4.458 20.788 -28.629 1.00 0.00 30 GLY A CA 2
ATOM 1030 C C . GLY A 1 30 ? 5.873 20.363 -28.291 1.00 0.00 30 GLY A C 2
ATOM 1031 O O . GLY A 1 30 ? 6.541 19.710 -29.093 1.00 0.00 30 GLY A O 2
ATOM 1035 N N . LYS A 1 31 ? 6.332 20.734 -27.101 1.00 0.00 31 LYS A N 2
ATOM 1036 C CA . LYS A 1 31 ? 7.677 20.388 -26.657 1.00 0.00 31 LYS A CA 2
ATOM 1037 C C . LYS A 1 31 ? 7.702 20.114 -25.157 1.00 0.00 31 LYS A C 2
ATOM 1038 O O . LYS A 1 31 ? 6.655 20.042 -24.512 1.00 0.00 31 LYS A O 2
ATOM 1057 N N . ASP A 1 32 ? 8.902 19.964 -24.607 1.00 0.00 32 ASP A N 2
ATOM 1058 C CA . ASP A 1 32 ? 9.062 19.701 -23.182 1.00 0.00 32 ASP A CA 2
ATOM 1059 C C . ASP A 1 32 ? 8.713 20.936 -22.358 1.00 0.00 32 ASP A C 2
ATOM 1060 O O . ASP A 1 32 ? 9.118 22.051 -22.690 1.00 0.00 32 ASP A O 2
ATOM 1069 N N . ASP A 1 33 ? 7.958 20.731 -21.285 1.00 0.00 33 ASP A N 2
ATOM 1070 C CA . ASP A 1 33 ? 7.554 21.828 -20.413 1.00 0.00 33 ASP A CA 2
ATOM 1071 C C . ASP A 1 33 ? 8.147 21.661 -19.018 1.00 0.00 33 ASP A C 2
ATOM 1072 O O . ASP A 1 33 ? 8.294 22.631 -18.273 1.00 0.00 33 ASP A O 2
ATOM 1081 N N . CYS A 1 34 ? 8.486 20.424 -18.669 1.00 0.00 34 CYS A N 2
ATOM 1082 C CA . CYS A 1 34 ? 9.061 20.128 -17.362 1.00 0.00 34 CYS A CA 2
ATOM 1083 C C . CYS A 1 34 ? 10.566 20.383 -17.361 1.00 0.00 34 CYS A C 2
ATOM 1084 O O . CYS A 1 34 ? 11.052 21.288 -16.684 1.00 0.00 34 CYS A O 2
ATOM 1091 N N . GLY A 1 35 ? 11.298 19.577 -18.124 1.00 0.00 35 GLY A N 2
ATOM 1092 C CA . GLY A 1 35 ? 12.739 19.731 -18.197 1.00 0.00 35 GLY A CA 2
ATOM 1093 C C . GLY A 1 35 ? 13.466 18.400 -18.185 1.00 0.00 35 GLY A C 2
ATOM 1094 O O . GLY A 1 35 ? 14.535 18.264 -18.778 1.00 0.00 35 GLY A O 2
ATOM 1098 N N . ASN A 1 36 ? 12.884 17.416 -17.507 1.00 0.00 36 ASN A N 2
ATOM 1099 C CA . ASN A 1 36 ? 13.485 16.090 -17.418 1.00 0.00 36 ASN A CA 2
ATOM 1100 C C . ASN A 1 36 ? 12.905 15.159 -18.479 1.00 0.00 36 ASN A C 2
ATOM 1101 O O . ASN A 1 36 ? 13.539 14.182 -18.876 1.00 0.00 36 ASN A O 2
ATOM 1112 N N . GLY A 1 37 ? 11.695 15.469 -18.934 1.00 0.00 37 GLY A N 2
ATOM 1113 C CA . GLY A 1 37 ? 11.050 14.651 -19.944 1.00 0.00 37 GLY A CA 2
ATOM 1114 C C . GLY A 1 37 ? 9.870 13.875 -19.395 1.00 0.00 37 GLY A C 2
ATOM 1115 O O . GLY A 1 37 ? 9.423 12.902 -20.001 1.00 0.00 37 GLY A O 2
ATOM 1119 N N . ALA A 1 38 ? 9.366 14.304 -18.243 1.00 0.00 38 ALA A N 2
ATOM 1120 C CA . ALA A 1 38 ? 8.231 13.642 -17.612 1.00 0.00 38 ALA A CA 2
ATOM 1121 C C . ALA A 1 38 ? 6.913 14.126 -18.207 1.00 0.00 38 ALA A C 2
ATOM 1122 O O . ALA A 1 38 ? 6.078 13.324 -18.625 1.00 0.00 38 ALA A O 2
ATOM 1129 N N . ASP A 1 39 ? 6.732 15.441 -18.241 1.00 0.00 39 ASP A N 2
ATOM 1130 C CA . ASP A 1 39 ? 5.515 16.032 -18.786 1.00 0.00 39 ASP A CA 2
ATOM 1131 C C . ASP A 1 39 ? 5.324 15.634 -20.246 1.00 0.00 39 ASP A C 2
ATOM 1132 O O . ASP A 1 39 ? 4.199 15.574 -20.740 1.00 0.00 39 ASP A O 2
ATOM 1141 N N . GLU A 1 40 ? 6.431 15.364 -20.930 1.00 0.00 40 GLU A N 2
ATOM 1142 C CA . GLU A 1 40 ? 6.384 14.974 -22.334 1.00 0.00 40 GLU A CA 2
ATOM 1143 C C . GLU A 1 40 ? 5.538 13.718 -22.522 1.00 0.00 40 GLU A C 2
ATOM 1144 O O . GLU A 1 40 ? 4.995 13.479 -23.600 1.00 0.00 40 GLU A O 2
ATOM 1156 N N . GLU A 1 41 ? 5.433 12.919 -21.465 1.00 0.00 41 GLU A N 2
ATOM 1157 C CA . GLU A 1 41 ? 4.654 11.687 -21.514 1.00 0.00 41 GLU A CA 2
ATOM 1158 C C . GLU A 1 41 ? 3.163 11.980 -21.373 1.00 0.00 41 GLU A C 2
ATOM 1159 O O . GLU A 1 41 ? 2.739 13.133 -21.426 1.00 0.00 41 GLU A O 2
ATOM 1171 N N . ASN A 1 42 ? 2.373 10.926 -21.195 1.00 0.00 42 ASN A N 2
ATOM 1172 C CA . ASN A 1 42 ? 0.929 11.069 -21.048 1.00 0.00 42 ASN A CA 2
ATOM 1173 C C . ASN A 1 42 ? 0.308 11.646 -22.316 1.00 0.00 42 ASN A C 2
ATOM 1174 O O . ASN A 1 42 ? -0.778 12.225 -22.281 1.00 0.00 42 ASN A O 2
ATOM 1185 N N . CYS A 1 43 ? 1.004 11.484 -23.436 1.00 0.00 43 CYS A N 2
ATOM 1186 C CA . CYS A 1 43 ? 0.523 11.987 -24.717 1.00 0.00 43 CYS A CA 2
ATOM 1187 C C . CYS A 1 43 ? 1.102 11.177 -25.873 1.00 0.00 43 CYS A C 2
ATOM 1188 O O . CYS A 1 43 ? 1.178 11.656 -27.004 1.00 0.00 43 CYS A O 2
ATOM 1195 N N . GLY A 1 44 ? 1.510 9.946 -25.580 1.00 0.00 44 GLY A N 2
ATOM 1196 C CA . GLY A 1 44 ? 2.077 9.089 -26.604 1.00 0.00 44 GLY A CA 2
ATOM 1197 C C . GLY A 1 44 ? 1.076 8.738 -27.687 1.00 0.00 44 GLY A C 2
ATOM 1198 O O . GLY A 1 44 ? 1.047 7.591 -28.128 1.00 0.00 44 GLY A O 2
ATOM 1203 N N . GLY A 1 1 ? 10.515 -0.182 -2.345 1.00 0.00 1 GLY A N 3
ATOM 1204 C CA . GLY A 1 1 ? 9.137 0.135 -2.021 1.00 0.00 1 GLY A CA 3
ATOM 1205 C C . GLY A 1 1 ? 8.900 1.626 -1.890 1.00 0.00 1 GLY A C 3
ATOM 1206 O O . GLY A 1 1 ? 9.364 2.254 -0.938 1.00 0.00 1 GLY A O 3
ATOM 1210 N N . SER A 1 2 ? 8.178 2.196 -2.850 1.00 0.00 2 SER A N 3
ATOM 1211 C CA . SER A 1 2 ? 7.885 3.624 -2.840 1.00 0.00 2 SER A CA 3
ATOM 1212 C C . SER A 1 2 ? 6.441 3.885 -3.257 1.00 0.00 2 SER A C 3
ATOM 1213 O O . SER A 1 2 ? 6.123 3.915 -4.446 1.00 0.00 2 SER A O 3
ATOM 1221 N N . MET A 1 3 ? 5.572 4.075 -2.270 1.00 0.00 3 MET A N 3
ATOM 1222 C CA . MET A 1 3 ? 4.162 4.335 -2.534 1.00 0.00 3 MET A CA 3
ATOM 1223 C C . MET A 1 3 ? 3.683 5.565 -1.768 1.00 0.00 3 MET A C 3
ATOM 1224 O O . MET A 1 3 ? 3.459 5.506 -0.559 1.00 0.00 3 MET A O 3
ATOM 1238 N N . ILE A 1 4 ? 3.530 6.676 -2.479 1.00 0.00 4 ILE A N 3
ATOM 1239 C CA . ILE A 1 4 ? 3.077 7.919 -1.866 1.00 0.00 4 ILE A CA 3
ATOM 1240 C C . ILE A 1 4 ? 2.070 8.637 -2.758 1.00 0.00 4 ILE A C 3
ATOM 1241 O O . ILE A 1 4 ? 1.709 8.145 -3.827 1.00 0.00 4 ILE A O 3
ATOM 1257 N N . THR A 1 5 ? 1.621 9.806 -2.312 1.00 0.00 5 THR A N 3
ATOM 1258 C CA . THR A 1 5 ? 0.656 10.594 -3.069 1.00 0.00 5 THR A CA 3
ATOM 1259 C C . THR A 1 5 ? 1.298 11.858 -3.628 1.00 0.00 5 THR A C 3
ATOM 1260 O O . THR A 1 5 ? 2.336 12.320 -3.153 1.00 0.00 5 THR A O 3
ATOM 1271 N N . PRO A 1 6 ? 0.667 12.435 -4.662 1.00 0.00 6 PRO A N 3
ATOM 1272 C CA . PRO A 1 6 ? 1.158 13.656 -5.308 1.00 0.00 6 PRO A CA 3
ATOM 1273 C C . PRO A 1 6 ? 1.018 14.882 -4.413 1.00 0.00 6 PRO A C 3
ATOM 1274 O O . PRO A 1 6 ? 0.033 15.025 -3.690 1.00 0.00 6 PRO A O 3
ATOM 1285 N N . SER A 1 7 ? 2.011 15.764 -4.466 1.00 0.00 7 SER A N 3
ATOM 1286 C CA . SER A 1 7 ? 2.001 16.977 -3.657 1.00 0.00 7 SER A CA 3
ATOM 1287 C C . SER A 1 7 ? 1.528 18.173 -4.477 1.00 0.00 7 SER A C 3
ATOM 1288 O O . SER A 1 7 ? 2.187 19.213 -4.518 1.00 0.00 7 SER A O 3
ATOM 1296 N N . CYS A 1 8 ? 0.382 18.019 -5.131 1.00 0.00 8 CYS A N 3
ATOM 1297 C CA . CYS A 1 8 ? -0.181 19.084 -5.952 1.00 0.00 8 CYS A CA 3
ATOM 1298 C C . CYS A 1 8 ? -1.698 18.949 -6.053 1.00 0.00 8 CYS A C 3
ATOM 1299 O O . CYS A 1 8 ? -2.261 17.905 -5.725 1.00 0.00 8 CYS A O 3
ATOM 1306 N N . GLN A 1 9 ? -2.351 20.013 -6.510 1.00 0.00 9 GLN A N 3
ATOM 1307 C CA . GLN A 1 9 ? -3.802 20.013 -6.655 1.00 0.00 9 GLN A CA 3
ATOM 1308 C C . GLN A 1 9 ? -4.217 20.634 -7.984 1.00 0.00 9 GLN A C 3
ATOM 1309 O O . GLN A 1 9 ? -3.374 21.077 -8.765 1.00 0.00 9 GLN A O 3
ATOM 1323 N N . LYS A 1 10 ? -5.521 20.664 -8.236 1.00 0.00 10 LYS A N 3
ATOM 1324 C CA . LYS A 1 10 ? -6.049 21.231 -9.471 1.00 0.00 10 LYS A CA 3
ATOM 1325 C C . LYS A 1 10 ? -5.575 20.435 -10.683 1.00 0.00 10 LYS A C 3
ATOM 1326 O O . LYS A 1 10 ? -4.943 19.389 -10.542 1.00 0.00 10 LYS A O 3
ATOM 1345 N N . GLY A 1 11 ? -5.884 20.939 -11.874 1.00 0.00 11 GLY A N 3
ATOM 1346 C CA . GLY A 1 11 ? -5.480 20.262 -13.093 1.00 0.00 11 GLY A CA 3
ATOM 1347 C C . GLY A 1 11 ? -3.974 20.123 -13.207 1.00 0.00 11 GLY A C 3
ATOM 1348 O O . GLY A 1 11 ? -3.476 19.319 -13.996 1.00 0.00 11 GLY A O 3
ATOM 1352 N N . TYR A 1 12 ? -3.248 20.909 -12.420 1.00 0.00 12 TYR A N 3
ATOM 1353 C CA . TYR A 1 12 ? -1.791 20.874 -12.440 1.00 0.00 12 TYR A CA 3
ATOM 1354 C C . TYR A 1 12 ? -1.272 19.527 -11.944 1.00 0.00 12 TYR A C 3
ATOM 1355 O O . TYR A 1 12 ? -1.979 18.791 -11.256 1.00 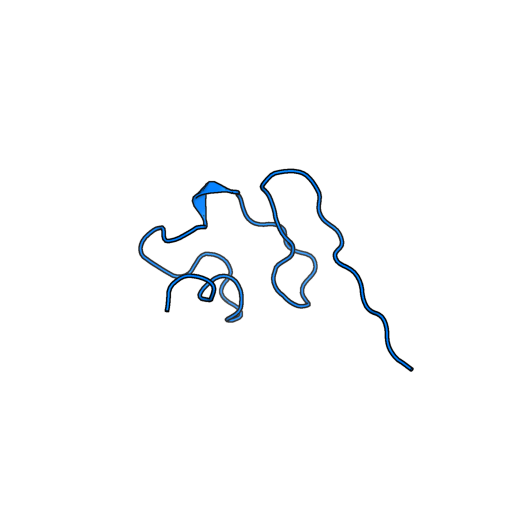0.00 12 TYR A O 3
ATOM 1373 N N . PHE A 1 13 ? -0.030 19.212 -12.298 1.00 0.00 13 PHE A N 3
ATOM 1374 C CA . PHE A 1 13 ? 0.585 17.955 -11.891 1.00 0.00 13 PHE A CA 3
ATOM 1375 C C . PHE A 1 13 ? 2.075 18.142 -11.618 1.00 0.00 13 PHE A C 3
ATOM 1376 O O . PHE A 1 13 ? 2.747 18.964 -12.241 1.00 0.00 13 PHE A O 3
ATOM 1393 N N . PRO A 1 14 ? 2.604 17.361 -10.664 1.00 0.00 14 PRO A N 3
ATOM 1394 C CA . PRO A 1 14 ? 4.019 17.421 -10.287 1.00 0.00 14 PRO A CA 3
ATOM 1395 C C . PRO A 1 14 ? 4.934 16.876 -11.378 1.00 0.00 14 PRO A C 3
ATOM 1396 O O . PRO A 1 14 ? 4.607 15.891 -12.041 1.00 0.00 14 PRO A O 3
ATOM 1407 N N . CYS A 1 15 ? 6.081 17.521 -11.559 1.00 0.00 15 CYS A N 3
ATOM 1408 C CA . CYS A 1 15 ? 7.045 17.101 -12.569 1.00 0.00 15 CYS A CA 3
ATOM 1409 C C . CYS A 1 15 ? 7.484 15.658 -12.336 1.00 0.00 15 CYS A C 3
ATOM 1410 O O . CYS A 1 15 ? 6.989 14.986 -11.432 1.00 0.00 15 CYS A O 3
ATOM 1417 N N . GLY A 1 16 ? 8.417 15.189 -13.159 1.00 0.00 16 GLY A N 3
ATOM 1418 C CA . GLY A 1 16 ? 8.907 13.829 -13.026 1.00 0.00 16 GLY A CA 3
ATOM 1419 C C . GLY A 1 16 ? 9.352 13.509 -11.613 1.00 0.00 16 GLY A C 3
ATOM 1420 O O . GLY A 1 16 ? 8.753 12.670 -10.942 1.00 0.00 16 GLY A O 3
ATOM 1424 N N . ASN A 1 17 ? 10.407 14.178 -11.160 1.00 0.00 17 ASN A N 3
ATOM 1425 C CA . ASN A 1 17 ? 10.934 13.958 -9.818 1.00 0.00 17 ASN A CA 3
ATOM 1426 C C . ASN A 1 17 ? 11.225 15.285 -9.124 1.00 0.00 17 ASN A C 3
ATOM 1427 O O . ASN A 1 17 ? 11.802 15.316 -8.036 1.00 0.00 17 ASN A O 3
ATOM 1438 N N . LEU A 1 18 ? 10.821 16.380 -9.759 1.00 0.00 18 LEU A N 3
ATOM 1439 C CA . LEU A 1 18 ? 11.038 17.711 -9.203 1.00 0.00 18 LEU A CA 3
ATOM 1440 C C . LEU A 1 18 ? 9.850 18.144 -8.349 1.00 0.00 18 LEU A C 3
ATOM 1441 O O . LEU A 1 18 ? 8.862 17.419 -8.225 1.00 0.00 18 LEU A O 3
ATOM 1457 N N . THR A 1 19 ? 9.951 19.333 -7.763 1.00 0.00 19 THR A N 3
ATOM 1458 C CA . THR A 1 19 ? 8.886 19.864 -6.922 1.00 0.00 19 THR A CA 3
ATOM 1459 C C . THR A 1 19 ? 8.095 20.943 -7.652 1.00 0.00 19 THR A C 3
ATOM 1460 O O . THR A 1 19 ? 7.421 21.763 -7.028 1.00 0.00 19 THR A O 3
ATOM 1471 N N . LYS A 1 20 ? 8.182 20.939 -8.978 1.00 0.00 20 LYS A N 3
ATOM 1472 C CA . LYS A 1 20 ? 7.474 21.917 -9.795 1.00 0.00 20 LYS A CA 3
ATOM 1473 C C . LYS A 1 20 ? 6.199 21.317 -10.379 1.00 0.00 20 LYS A C 3
ATOM 1474 O O . LYS A 1 20 ? 6.142 20.123 -10.676 1.00 0.00 20 LYS A O 3
ATOM 1493 N N . CYS A 1 21 ? 5.178 22.152 -10.543 1.00 0.00 21 CYS A N 3
ATOM 1494 C CA . CYS A 1 21 ? 3.905 21.704 -11.093 1.00 0.00 21 CYS A CA 3
ATOM 1495 C C . CYS A 1 21 ? 3.583 22.442 -12.389 1.00 0.00 21 CYS A C 3
ATOM 1496 O O . CYS A 1 21 ? 3.709 23.664 -12.469 1.00 0.00 21 CYS A O 3
ATOM 1503 N N . LEU A 1 22 ? 3.166 21.690 -13.403 1.00 0.00 22 LEU A N 3
ATOM 1504 C CA . LEU A 1 22 ? 2.825 22.272 -14.697 1.00 0.00 22 LEU A CA 3
ATOM 1505 C C . LEU A 1 22 ? 1.317 22.450 -14.833 1.00 0.00 22 LEU A C 3
ATOM 1506 O O . LEU A 1 22 ? 0.525 21.784 -14.165 1.00 0.00 22 LEU A O 3
ATOM 1522 N N . PRO A 1 23 ? 0.907 23.369 -15.720 1.00 0.00 23 PRO A N 3
ATOM 1523 C CA . PRO A 1 23 ? -0.510 23.654 -15.967 1.00 0.00 23 PRO A CA 3
ATOM 1524 C C . PRO A 1 23 ? -1.216 22.507 -16.682 1.00 0.00 23 PRO A C 3
ATOM 1525 O O . PRO A 1 23 ? -0.582 21.533 -17.089 1.00 0.00 23 PRO A O 3
ATOM 1536 N N . ARG A 1 24 ? -2.531 22.629 -16.831 1.00 0.00 24 ARG A N 3
ATOM 1537 C CA . ARG A 1 24 ? -3.323 21.601 -17.495 1.00 0.00 24 ARG A CA 3
ATOM 1538 C C . ARG A 1 24 ? -3.108 21.641 -19.006 1.00 0.00 24 ARG A C 3
ATOM 1539 O O . ARG A 1 24 ? -3.288 20.637 -19.695 1.00 0.00 24 ARG A O 3
ATOM 1560 N N . ALA A 1 25 ? -2.724 22.808 -19.513 1.00 0.00 25 ALA A N 3
ATOM 1561 C CA . ALA A 1 25 ? -2.483 22.978 -20.940 1.00 0.00 25 ALA A CA 3
ATOM 1562 C C . ALA A 1 25 ? -1.277 22.164 -21.395 1.00 0.00 25 ALA A C 3
ATOM 1563 O O . ALA A 1 25 ? -1.059 21.973 -22.591 1.00 0.00 25 ALA A O 3
ATOM 1570 N N . PHE A 1 26 ? -0.495 21.686 -20.432 1.00 0.00 26 PHE A N 3
ATOM 1571 C CA . PHE A 1 26 ? 0.691 20.894 -20.734 1.00 0.00 26 PHE A CA 3
ATOM 1572 C C . PHE A 1 26 ? 0.341 19.711 -21.632 1.00 0.00 26 PHE A C 3
ATOM 1573 O O . PHE A 1 26 ? 1.193 19.190 -22.353 1.00 0.00 26 PHE A O 3
ATOM 1590 N N . HIS A 1 27 ? -0.919 19.291 -21.582 1.00 0.00 27 HIS A N 3
ATOM 1591 C CA . HIS A 1 27 ? -1.384 18.169 -22.391 1.00 0.00 27 HIS A CA 3
ATOM 1592 C C . HIS A 1 27 ? -1.119 18.421 -23.872 1.00 0.00 27 HIS A C 3
ATOM 1593 O O . HIS A 1 27 ? -1.850 19.165 -24.526 1.00 0.00 27 HIS A O 3
ATOM 1607 N N . CYS A 1 28 ? -0.070 17.796 -24.396 1.00 0.00 28 CYS A N 3
ATOM 1608 C CA . CYS A 1 28 ? 0.292 17.952 -25.799 1.00 0.00 28 CYS A CA 3
ATOM 1609 C C . CYS A 1 28 ? 0.579 19.415 -26.127 1.00 0.00 28 CYS A C 3
ATOM 1610 O O . CYS A 1 28 ? -0.339 20.199 -26.369 1.00 0.00 28 CYS A O 3
ATOM 1617 N N . ASP A 1 29 ? 1.857 19.774 -26.133 1.00 0.00 29 ASP A N 3
ATOM 1618 C CA . ASP A 1 29 ? 2.266 21.142 -26.432 1.00 0.00 29 ASP A CA 3
ATOM 1619 C C . ASP A 1 29 ? 3.170 21.183 -27.661 1.00 0.00 29 ASP A C 3
ATOM 1620 O O . ASP A 1 29 ? 3.005 22.030 -28.538 1.00 0.00 29 ASP A O 3
ATOM 1629 N N . GLY A 1 30 ? 4.127 20.262 -27.716 1.00 0.00 30 GLY A N 3
ATOM 1630 C CA . GLY A 1 30 ? 5.043 20.210 -28.840 1.00 0.00 30 GLY A CA 3
ATOM 1631 C C . GLY A 1 30 ? 6.488 20.063 -28.404 1.00 0.00 30 GLY A C 3
ATOM 1632 O O . GLY A 1 30 ? 7.343 19.654 -29.189 1.00 0.00 30 GLY A O 3
ATOM 1636 N N . LYS A 1 31 ? 6.762 20.398 -27.148 1.00 0.00 31 LYS A N 3
ATOM 1637 C CA . LYS A 1 31 ? 8.113 20.301 -26.607 1.00 0.00 31 LYS A CA 3
ATOM 1638 C C . LYS A 1 31 ? 8.080 20.000 -25.112 1.00 0.00 31 LYS A C 3
ATOM 1639 O O . LYS A 1 31 ? 7.011 19.817 -24.529 1.00 0.00 31 LYS A O 3
ATOM 1658 N N . ASP A 1 32 ? 9.257 19.952 -24.497 1.00 0.00 32 ASP A N 3
ATOM 1659 C CA . ASP A 1 32 ? 9.362 19.676 -23.069 1.00 0.00 32 ASP A CA 3
ATOM 1660 C C . ASP A 1 32 ? 9.011 20.913 -22.249 1.00 0.00 32 ASP A C 3
ATOM 1661 O O . ASP A 1 32 ? 9.586 21.984 -22.445 1.00 0.00 32 ASP A O 3
ATOM 1670 N N . ASP A 1 33 ? 8.063 20.759 -21.332 1.00 0.00 33 ASP A N 3
ATOM 1671 C CA . ASP A 1 33 ? 7.634 21.863 -20.482 1.00 0.00 33 ASP A CA 3
ATOM 1672 C C . ASP A 1 33 ? 8.153 21.687 -19.058 1.00 0.00 33 ASP A C 3
ATOM 1673 O O . ASP A 1 33 ? 8.291 22.656 -18.311 1.00 0.00 33 ASP A O 3
ATOM 1682 N N . CYS A 1 34 ? 8.439 20.443 -18.688 1.00 0.00 34 CYS A N 3
ATOM 1683 C CA . CYS A 1 34 ? 8.942 20.138 -17.354 1.00 0.00 34 CYS A CA 3
ATOM 1684 C C . CYS A 1 34 ? 10.442 20.405 -17.264 1.00 0.00 34 CYS A C 3
ATOM 1685 O O . CYS A 1 34 ? 10.875 21.365 -16.627 1.00 0.00 34 CYS A O 3
ATOM 1692 N N . GLY A 1 35 ? 11.230 19.548 -17.906 1.00 0.00 35 GLY A N 3
ATOM 1693 C CA . GLY A 1 35 ? 12.672 19.708 -17.886 1.00 0.00 35 GLY A CA 3
ATOM 1694 C C . GLY A 1 35 ? 13.402 18.380 -17.859 1.00 0.00 35 GLY A C 3
ATOM 1695 O O . GLY A 1 35 ? 14.537 18.280 -18.323 1.00 0.00 35 GLY A O 3
ATOM 1699 N N . ASN A 1 36 ? 12.750 17.359 -17.314 1.00 0.00 36 ASN A N 3
ATOM 1700 C CA . ASN A 1 36 ? 13.346 16.030 -17.227 1.00 0.00 36 ASN A CA 3
ATOM 1701 C C . ASN A 1 36 ? 12.773 15.105 -18.296 1.00 0.00 36 ASN A C 3
ATOM 1702 O O . ASN A 1 36 ? 13.424 14.152 -18.721 1.00 0.00 36 ASN A O 3
ATOM 1713 N N . GLY A 1 37 ? 11.54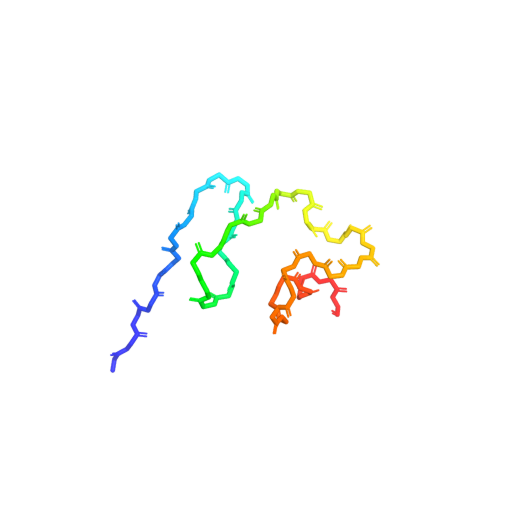8 15.395 -18.726 1.00 0.00 37 GLY A N 3
ATOM 1714 C CA . GLY A 1 37 ? 10.908 14.581 -19.742 1.00 0.00 37 GLY A CA 3
ATOM 1715 C C . GLY A 1 37 ? 9.747 13.776 -19.193 1.00 0.00 37 GLY A C 3
ATOM 1716 O O . GLY A 1 37 ? 9.476 12.668 -19.657 1.00 0.00 37 GLY A O 3
ATOM 1720 N N . ALA A 1 38 ? 9.060 14.332 -18.200 1.00 0.00 38 ALA A N 3
ATOM 1721 C CA . ALA A 1 38 ? 7.922 13.658 -17.587 1.00 0.00 38 ALA A CA 3
ATOM 1722 C C . ALA A 1 38 ? 6.605 14.201 -18.131 1.00 0.00 38 ALA A C 3
ATOM 1723 O O . ALA A 1 38 ? 5.637 13.458 -18.294 1.00 0.00 38 ALA A O 3
ATOM 1730 N N . ASP A 1 39 ? 6.575 15.500 -18.409 1.00 0.00 39 ASP A N 3
ATOM 1731 C CA . ASP A 1 39 ? 5.376 16.142 -18.935 1.00 0.00 39 ASP A CA 3
ATOM 1732 C C . ASP A 1 39 ? 5.139 15.742 -20.388 1.00 0.00 39 ASP A C 3
ATOM 1733 O O . ASP A 1 39 ? 4.007 15.764 -20.869 1.00 0.00 39 ASP A O 3
ATOM 1742 N N . GLU A 1 40 ? 6.214 15.380 -21.080 1.00 0.00 40 GLU A N 3
ATOM 1743 C CA . GLU A 1 40 ? 6.121 14.977 -22.478 1.00 0.00 40 GLU A CA 3
ATOM 1744 C C . GLU A 1 40 ? 5.200 13.772 -22.638 1.00 0.00 40 GLU A C 3
ATOM 1745 O O . GLU A 1 40 ? 4.617 13.560 -23.700 1.00 0.00 40 GLU A O 3
ATOM 1757 N N . GLU A 1 41 ? 5.075 12.985 -21.574 1.00 0.00 41 GLU A N 3
ATOM 1758 C CA . GLU A 1 41 ? 4.226 11.799 -21.596 1.00 0.00 41 GLU A CA 3
ATOM 1759 C C . GLU A 1 41 ? 2.753 12.187 -21.690 1.00 0.00 41 GLU A C 3
ATOM 1760 O O . GLU A 1 41 ? 2.420 13.348 -21.924 1.00 0.00 41 GLU A O 3
ATOM 1772 N N . ASN A 1 42 ? 1.876 11.205 -21.505 1.00 0.00 42 ASN A N 3
ATOM 1773 C CA . ASN A 1 42 ? 0.439 11.443 -21.570 1.00 0.00 42 ASN A CA 3
ATOM 1774 C C . ASN A 1 42 ? 0.024 11.895 -22.967 1.00 0.00 42 ASN A C 3
ATOM 1775 O O . ASN A 1 42 ? -1.065 12.436 -23.158 1.00 0.00 42 ASN A O 3
ATOM 1786 N N . CYS A 1 43 ? 0.900 11.669 -23.940 1.00 0.00 43 CYS A N 3
ATOM 1787 C CA . CYS A 1 43 ? 0.627 12.053 -25.320 1.00 0.00 43 CYS A CA 3
ATOM 1788 C C . CYS A 1 43 ? 1.410 11.177 -26.293 1.00 0.00 43 CYS A C 3
ATOM 1789 O O . CYS A 1 43 ? 1.644 11.559 -27.439 1.00 0.00 43 CYS A O 3
ATOM 1796 N N . GLY A 1 44 ? 1.813 9.998 -25.828 1.00 0.00 44 GLY A N 3
ATOM 1797 C CA . GLY A 1 44 ? 2.565 9.086 -26.669 1.00 0.00 44 GLY A CA 3
ATOM 1798 C C . GLY A 1 44 ? 2.340 7.634 -26.296 1.00 0.00 44 GLY A C 3
ATOM 1799 O O . GLY A 1 44 ? 1.535 6.967 -26.945 1.00 0.00 44 GLY A O 3
ATOM 1804 N N . GLY A 1 1 ? 6.117 2.201 -12.423 1.00 0.00 1 GLY A N 4
ATOM 1805 C CA . GLY A 1 1 ? 6.063 3.525 -13.015 1.00 0.00 1 GLY A CA 4
ATOM 1806 C C . GLY A 1 1 ? 4.767 4.246 -12.702 1.00 0.00 1 GLY A C 4
ATOM 1807 O O . GLY A 1 1 ? 4.354 5.143 -13.438 1.00 0.00 1 GLY A O 4
ATOM 1811 N N . SER A 1 2 ? 4.122 3.854 -11.608 1.00 0.00 2 SER A N 4
ATOM 1812 C CA . SER A 1 2 ? 2.862 4.466 -11.203 1.00 0.00 2 SER A CA 4
ATOM 1813 C C . SER A 1 2 ? 3.109 5.700 -10.341 1.00 0.00 2 SER A C 4
ATOM 1814 O O . SER A 1 2 ? 4.202 5.889 -9.808 1.00 0.00 2 SER A O 4
ATOM 1822 N N . MET A 1 3 ? 2.086 6.538 -10.210 1.00 0.00 3 MET A N 4
ATOM 1823 C CA . MET A 1 3 ? 2.191 7.754 -9.411 1.00 0.00 3 MET A CA 4
ATOM 1824 C C . MET A 1 3 ? 1.363 7.640 -8.136 1.00 0.00 3 MET A C 4
ATOM 1825 O O . MET A 1 3 ? 0.136 7.547 -8.187 1.00 0.00 3 MET A O 4
ATOM 1839 N N . ILE A 1 4 ? 2.041 7.648 -6.993 1.00 0.00 4 ILE A N 4
ATOM 1840 C CA . ILE A 1 4 ? 1.367 7.546 -5.705 1.00 0.00 4 ILE A CA 4
ATOM 1841 C C . ILE A 1 4 ? 1.809 8.662 -4.764 1.00 0.00 4 ILE A C 4
ATOM 1842 O O . ILE A 1 4 ? 2.979 9.045 -4.742 1.00 0.00 4 ILE A O 4
ATOM 1858 N N . THR A 1 5 ? 0.865 9.179 -3.984 1.00 0.00 5 THR A N 4
ATOM 1859 C CA . THR A 1 5 ? 1.156 10.251 -3.039 1.00 0.00 5 THR A CA 4
ATOM 1860 C C . THR A 1 5 ? 1.711 11.477 -3.754 1.00 0.00 5 THR A C 4
ATOM 1861 O O . THR A 1 5 ? 2.887 11.820 -3.626 1.00 0.00 5 THR A O 4
ATOM 1872 N N . PRO A 1 6 ? 0.848 12.156 -4.523 1.00 0.00 6 PRO A N 4
ATOM 1873 C CA . PRO A 1 6 ? 1.230 13.357 -5.272 1.00 0.00 6 PRO A CA 4
ATOM 1874 C C . PRO A 1 6 ? 1.504 14.547 -4.359 1.00 0.00 6 PRO A C 4
ATOM 1875 O O . PRO A 1 6 ? 1.028 14.594 -3.225 1.00 0.00 6 PRO A O 4
ATOM 1886 N N . SER A 1 7 ? 2.273 15.508 -4.861 1.00 0.00 7 SER A N 4
ATOM 1887 C CA . SER A 1 7 ? 2.613 16.697 -4.089 1.00 0.00 7 SER A CA 4
ATOM 1888 C C . SER A 1 7 ? 2.052 17.953 -4.751 1.00 0.00 7 SER A C 4
ATOM 1889 O O . SER A 1 7 ? 2.687 19.008 -4.743 1.00 0.00 7 SER A O 4
ATOM 1897 N N . CYS A 1 8 ? 0.859 17.830 -5.322 1.00 0.00 8 CYS A N 4
ATOM 1898 C CA . CYS A 1 8 ? 0.211 18.953 -5.989 1.00 0.00 8 CYS A CA 4
ATOM 1899 C C . CYS A 1 8 ? -1.303 18.766 -6.024 1.00 0.00 8 CYS A C 4
ATOM 1900 O O . CYS A 1 8 ? -1.820 17.735 -5.594 1.00 0.00 8 CYS A O 4
ATOM 1907 N N . GLN A 1 9 ? -2.006 19.769 -6.539 1.00 0.00 9 GLN A N 4
ATOM 1908 C CA . GLN A 1 9 ? -3.460 19.714 -6.629 1.00 0.00 9 GLN A CA 4
ATOM 1909 C C . GLN A 1 9 ? -3.954 20.414 -7.891 1.00 0.00 9 GLN A C 4
ATOM 1910 O O . GLN A 1 9 ? -3.160 20.925 -8.682 1.00 0.00 9 GLN A O 4
ATOM 1924 N N . LYS A 1 10 ? -5.270 20.433 -8.075 1.00 0.00 10 LYS A N 4
ATOM 1925 C CA . LYS A 1 10 ? -5.871 21.070 -9.241 1.00 0.00 10 LYS A CA 4
ATOM 1926 C C . LYS A 1 10 ? -5.457 20.357 -10.524 1.00 0.00 10 LYS A C 4
ATOM 1927 O O . LYS A 1 10 ? -4.780 19.331 -10.485 1.00 0.00 10 LYS A O 4
ATOM 1946 N N . GLY A 1 11 ? -5.867 20.911 -11.662 1.00 0.00 11 GLY A N 4
ATOM 1947 C CA . GLY A 1 11 ? -5.527 20.315 -12.941 1.00 0.00 11 GLY A CA 4
ATOM 1948 C C . GLY A 1 11 ? -4.031 20.163 -13.131 1.00 0.00 11 GLY A C 4
ATOM 1949 O O . GLY A 1 11 ? -3.580 19.358 -13.946 1.00 0.00 11 GLY A O 4
ATOM 1953 N N . TYR A 1 12 ? -3.259 20.939 -12.378 1.00 0.00 12 TYR A N 4
ATOM 1954 C CA . TYR A 1 12 ? -1.804 20.890 -12.470 1.00 0.00 12 TYR A CA 4
ATOM 1955 C C . TYR A 1 12 ? -1.274 19.542 -11.991 1.00 0.00 12 TYR A C 4
ATOM 1956 O O . TYR A 1 12 ? -1.961 18.807 -11.282 1.00 0.00 12 TYR A O 4
ATOM 1974 N N . PHE A 1 13 ? -0.044 19.224 -12.384 1.00 0.00 13 PHE A N 4
ATOM 1975 C CA . PHE A 1 13 ? 0.581 17.965 -11.996 1.00 0.00 13 PHE A CA 4
ATOM 1976 C C . PHE A 1 13 ? 2.068 18.159 -11.718 1.00 0.00 13 PHE A C 4
ATOM 1977 O O . PHE A 1 13 ? 2.706 19.082 -12.228 1.00 0.00 13 PHE A O 4
ATOM 1994 N N . PRO A 1 14 ? 2.636 17.270 -10.890 1.00 0.00 14 PRO A N 4
ATOM 1995 C CA . PRO A 1 14 ? 4.055 17.322 -10.525 1.00 0.00 14 PRO A CA 4
ATOM 1996 C C . PRO A 1 14 ? 4.967 16.964 -11.693 1.00 0.00 14 PRO A C 4
ATOM 1997 O O . PRO A 1 14 ? 4.677 16.048 -12.463 1.00 0.00 14 PRO A O 4
ATOM 2008 N N . CYS A 1 15 ? 6.072 17.691 -11.819 1.00 0.00 15 CYS A N 4
ATOM 2009 C CA . CYS A 1 15 ? 7.028 17.451 -12.893 1.00 0.00 15 CYS A CA 4
ATOM 2010 C C . CYS A 1 15 ? 7.923 16.258 -12.568 1.00 0.00 15 CYS A C 4
ATOM 2011 O O . CYS A 1 15 ? 9.004 16.415 -12.001 1.00 0.00 15 CYS A O 4
ATOM 2018 N N . GLY A 1 16 ? 7.464 15.064 -12.932 1.00 0.00 16 GLY A N 4
ATOM 2019 C CA . GLY A 1 16 ? 8.235 13.862 -12.671 1.00 0.00 16 GLY A CA 4
ATOM 2020 C C . GLY A 1 16 ? 8.602 13.715 -11.208 1.00 0.00 16 GLY A C 4
ATOM 2021 O O . GLY A 1 16 ? 7.772 13.323 -10.389 1.00 0.00 16 GLY A O 4
ATOM 2025 N N . ASN A 1 17 ? 9.851 14.029 -10.878 1.00 0.00 17 ASN A N 4
ATOM 2026 C CA . ASN A 1 17 ? 10.327 13.927 -9.503 1.00 0.00 17 ASN A CA 4
ATOM 2027 C C . ASN A 1 17 ? 10.549 15.311 -8.901 1.00 0.00 17 ASN A C 4
ATOM 2028 O O . ASN A 1 17 ? 10.566 15.473 -7.680 1.00 0.00 17 ASN A O 4
ATOM 2039 N N . LEU A 1 18 ? 10.717 16.306 -9.764 1.00 0.00 18 LEU A N 4
ATOM 2040 C CA . LEU A 1 18 ? 10.937 17.677 -9.318 1.00 0.00 18 LEU A CA 4
ATOM 2041 C C . LEU A 1 18 ? 9.760 18.174 -8.484 1.00 0.00 18 LEU A C 4
ATOM 2042 O O . LEU A 1 18 ? 8.774 17.461 -8.295 1.00 0.00 18 LEU A O 4
ATOM 2058 N N . THR A 1 19 ? 9.869 19.403 -7.988 1.00 0.00 19 THR A N 4
ATOM 2059 C CA . THR A 1 19 ? 8.814 19.995 -7.175 1.00 0.00 19 THR A CA 4
ATOM 2060 C C . THR A 1 19 ? 8.068 21.077 -7.947 1.00 0.00 19 THR A C 4
ATOM 2061 O O . THR A 1 19 ? 7.394 21.922 -7.358 1.00 0.00 19 THR A O 4
ATOM 2072 N N . LYS A 1 20 ? 8.191 21.046 -9.270 1.00 0.00 20 LYS A N 4
ATOM 2073 C CA . LYS A 1 20 ? 7.527 22.023 -10.124 1.00 0.00 20 LYS A CA 4
ATOM 2074 C C . LYS A 1 20 ? 6.202 21.476 -10.648 1.00 0.00 20 LYS A C 4
ATOM 2075 O O . LYS A 1 20 ? 6.109 20.311 -11.034 1.00 0.00 20 LYS A O 4
ATOM 2094 N N . CYS A 1 21 ? 5.180 22.325 -10.659 1.00 0.00 21 CYS A N 4
ATOM 2095 C CA . CYS A 1 21 ? 3.861 21.928 -11.136 1.00 0.00 21 CYS A CA 4
ATOM 2096 C C . CYS A 1 21 ? 3.528 22.621 -12.454 1.00 0.00 21 CYS A C 4
ATOM 2097 O O . CYS A 1 21 ? 3.671 23.838 -12.582 1.00 0.00 21 CYS A O 4
ATOM 2104 N N . LEU A 1 22 ? 3.083 21.839 -13.431 1.00 0.00 22 LEU A N 4
ATOM 2105 C CA . LEU A 1 22 ? 2.729 22.376 -14.740 1.00 0.00 22 LEU A CA 4
ATOM 2106 C C . LEU A 1 22 ? 1.216 22.499 -14.887 1.00 0.00 22 LEU A C 4
ATOM 2107 O O . LEU A 1 22 ? 0.445 21.788 -14.243 1.00 0.00 22 LEU A O 4
ATOM 2123 N N . PRO A 1 23 ? 0.779 23.423 -15.756 1.00 0.00 23 PRO A N 4
ATOM 2124 C CA . PRO A 1 23 ? -0.645 23.659 -16.010 1.00 0.00 23 PRO A CA 4
ATOM 2125 C C . PRO A 1 23 ? -1.301 22.503 -16.758 1.00 0.00 23 PRO A C 4
ATOM 2126 O O . PRO A 1 23 ? -0.628 21.557 -17.170 1.00 0.00 23 PRO A O 4
ATOM 2137 N N . ARG A 1 24 ? -2.616 22.585 -16.931 1.00 0.00 24 ARG A N 4
ATOM 2138 C CA . ARG A 1 24 ? -3.362 21.545 -17.629 1.00 0.00 24 ARG A CA 4
ATOM 2139 C C . ARG A 1 24 ? -3.124 21.623 -19.134 1.00 0.00 24 ARG A C 4
ATOM 2140 O O . ARG A 1 24 ? -3.263 20.629 -19.846 1.00 0.00 24 ARG A O 4
ATOM 2161 N N . ALA A 1 25 ? -2.767 22.811 -19.611 1.00 0.00 25 ALA A N 4
ATOM 2162 C CA . ALA A 1 25 ? -2.510 23.019 -21.030 1.00 0.00 25 ALA A CA 4
ATOM 2163 C C . ALA A 1 25 ? -1.284 22.235 -21.486 1.00 0.00 25 ALA A C 4
ATOM 2164 O O . ALA A 1 25 ? -1.047 22.074 -22.683 1.00 0.00 25 ALA A O 4
ATOM 2171 N N . PHE A 1 26 ? -0.506 21.750 -20.524 1.00 0.00 26 PHE A N 4
ATOM 2172 C CA . PHE A 1 26 ? 0.697 20.984 -20.827 1.00 0.00 26 PHE A CA 4
ATOM 2173 C C . PHE A 1 26 ? 0.376 19.803 -21.737 1.00 0.00 26 PHE A C 4
ATOM 2174 O O . PHE A 1 26 ? 1.248 19.290 -22.439 1.00 0.00 26 PHE A O 4
ATOM 2191 N N . HIS A 1 27 ? -0.883 19.375 -21.720 1.00 0.00 27 HIS A N 4
ATOM 2192 C CA . HIS A 1 27 ? -1.321 18.255 -22.544 1.00 0.00 27 HIS A CA 4
ATOM 2193 C C . HIS A 1 27 ? -1.012 18.509 -24.017 1.00 0.00 27 HIS A C 4
ATOM 2194 O O . HIS A 1 27 ? -1.712 19.270 -24.686 1.00 0.00 27 HIS A O 4
ATOM 2208 N N . CYS A 1 28 ? 0.040 17.869 -24.515 1.00 0.00 28 CYS A N 4
ATOM 2209 C CA . CYS A 1 28 ? 0.443 18.026 -25.907 1.00 0.00 28 CYS A CA 4
ATOM 2210 C C . CYS A 1 28 ? 0.583 19.501 -26.269 1.00 0.00 28 CYS A C 4
ATOM 2211 O O . CYS A 1 28 ? -0.366 20.129 -26.739 1.00 0.00 28 CYS A O 4
ATOM 2218 N N . ASP A 1 29 ? 1.773 20.049 -26.047 1.00 0.00 29 ASP A N 4
ATOM 2219 C CA . ASP A 1 29 ? 2.039 21.450 -26.352 1.00 0.00 29 ASP A CA 4
ATOM 2220 C C . ASP A 1 29 ? 2.928 21.580 -27.584 1.00 0.00 29 ASP A C 4
ATOM 2221 O O . ASP A 1 29 ? 2.724 22.458 -28.421 1.00 0.00 29 ASP A O 4
ATOM 2230 N N . GLY A 1 30 ? 3.919 20.698 -27.688 1.00 0.00 30 GLY A N 4
ATOM 2231 C CA . GLY A 1 30 ? 4.826 20.732 -28.820 1.00 0.00 30 GLY A CA 4
ATOM 2232 C C . GLY A 1 30 ? 6.277 20.592 -28.405 1.00 0.00 30 GLY A C 4
ATOM 2233 O O . GLY A 1 30 ? 7.113 20.139 -29.187 1.00 0.00 30 GLY A O 4
ATOM 2237 N N . LYS A 1 31 ? 6.578 20.982 -27.171 1.00 0.00 31 LYS A N 4
ATOM 2238 C CA . LYS A 1 31 ? 7.938 20.898 -26.652 1.00 0.00 31 LYS A CA 4
ATOM 2239 C C . LYS A 1 31 ? 7.939 20.430 -25.201 1.00 0.00 31 LYS A C 4
ATOM 2240 O O . LYS A 1 31 ? 6.882 20.204 -24.611 1.00 0.00 31 LYS A O 4
ATOM 2259 N N . ASP A 1 32 ? 9.130 20.287 -24.631 1.00 0.00 32 ASP A N 4
ATOM 2260 C CA . ASP A 1 32 ? 9.267 19.848 -23.247 1.00 0.00 32 ASP A CA 4
ATOM 2261 C C . ASP A 1 32 ? 9.003 21.000 -22.282 1.00 0.00 32 ASP A C 4
ATOM 2262 O O . ASP A 1 32 ? 9.596 22.072 -22.402 1.00 0.00 32 ASP A O 4
ATOM 2271 N N . ASP A 1 33 ? 8.108 20.772 -21.328 1.00 0.00 33 ASP A N 4
ATOM 2272 C CA . ASP A 1 33 ? 7.764 21.790 -20.342 1.00 0.00 33 ASP A CA 4
ATOM 2273 C C . ASP A 1 33 ? 8.224 21.375 -18.948 1.00 0.00 33 ASP A C 4
ATOM 2274 O O . ASP A 1 33 ? 8.279 22.195 -18.031 1.00 0.00 33 ASP A O 4
ATOM 2283 N N . CYS A 1 34 ? 8.553 20.097 -18.796 1.00 0.00 34 CYS A N 4
ATOM 2284 C CA . CYS A 1 34 ? 9.008 19.572 -17.514 1.00 0.00 34 CYS A CA 4
ATOM 2285 C C . CYS A 1 34 ? 10.464 19.947 -17.258 1.00 0.00 34 CYS A C 4
ATOM 2286 O O . CYS A 1 34 ? 10.771 20.683 -16.321 1.00 0.00 34 CYS A O 4
ATOM 2293 N N . GLY A 1 35 ? 11.358 19.435 -18.098 1.00 0.00 35 GLY A N 4
ATOM 2294 C CA . GLY A 1 35 ? 12.772 19.727 -17.946 1.00 0.00 35 GLY A CA 4
ATOM 2295 C C . GLY A 1 35 ? 13.613 18.472 -17.822 1.00 0.00 35 GLY A C 4
ATOM 2296 O O . GLY A 1 35 ? 14.818 18.498 -18.068 1.00 0.00 35 GLY A O 4
ATOM 2300 N N . ASN A 1 36 ? 12.977 17.371 -17.437 1.00 0.00 36 ASN A N 4
ATOM 2301 C CA . ASN A 1 36 ? 13.676 16.101 -17.277 1.00 0.00 36 ASN A CA 4
ATOM 2302 C C . ASN A 1 36 ? 13.089 15.038 -18.201 1.00 0.00 36 ASN A C 4
ATOM 2303 O O . ASN A 1 36 ? 13.800 14.156 -18.681 1.00 0.00 36 ASN A O 4
ATOM 2314 N N . GLY A 1 37 ? 11.785 15.129 -18.447 1.00 0.00 37 GLY A N 4
ATOM 2315 C CA . GLY A 1 37 ? 11.125 14.169 -19.313 1.00 0.00 37 GLY A CA 4
ATOM 2316 C C . GLY A 1 37 ? 9.991 13.444 -18.616 1.00 0.00 37 GLY A C 4
ATOM 2317 O O . GLY A 1 37 ? 9.952 12.214 -18.594 1.00 0.00 37 GLY A O 4
ATOM 2321 N N . ALA A 1 38 ? 9.066 14.207 -18.044 1.00 0.00 38 ALA A N 4
ATOM 2322 C CA . ALA A 1 38 ? 7.925 13.630 -17.343 1.00 0.00 38 ALA A CA 4
ATOM 2323 C C . ALA A 1 38 ? 6.610 14.140 -17.922 1.00 0.00 38 ALA A C 4
ATOM 2324 O O . ALA A 1 38 ? 5.622 13.407 -17.984 1.00 0.00 38 ALA A O 4
ATOM 2331 N N . ASP A 1 39 ? 6.603 15.400 -18.343 1.00 0.00 39 ASP A N 4
ATOM 2332 C CA . ASP A 1 39 ? 5.408 16.008 -18.917 1.00 0.00 39 ASP A CA 4
ATOM 2333 C C . ASP A 1 39 ? 5.196 15.539 -20.353 1.00 0.00 39 ASP A C 4
ATOM 2334 O O . ASP A 1 39 ? 4.075 15.552 -20.860 1.00 0.00 39 ASP A O 4
ATOM 2343 N N . GLU A 1 40 ? 6.281 15.127 -21.002 1.00 0.00 40 GLU A N 4
ATOM 2344 C CA . GLU A 1 40 ? 6.213 14.656 -22.380 1.00 0.00 40 GLU A CA 4
ATOM 2345 C C . GLU A 1 40 ? 5.302 13.437 -22.494 1.00 0.00 40 GLU A C 4
ATOM 2346 O O . GLU A 1 40 ? 4.675 13.213 -23.529 1.00 0.00 40 GLU A O 4
ATOM 2358 N N . GLU A 1 41 ? 5.235 12.653 -21.423 1.00 0.00 41 GLU A N 4
ATOM 2359 C CA . GLU A 1 41 ? 4.402 11.456 -21.403 1.00 0.00 41 GLU A CA 4
ATOM 2360 C C . GLU A 1 41 ? 2.921 11.824 -21.378 1.00 0.00 41 GLU A C 4
ATOM 2361 O O . GLU A 1 41 ? 2.562 13.000 -21.432 1.00 0.00 41 GLU A O 4
ATOM 2373 N N . ASN A 1 42 ? 2.067 10.810 -21.297 1.00 0.00 42 ASN A N 4
ATOM 2374 C CA . ASN A 1 42 ? 0.625 11.026 -21.266 1.00 0.00 42 ASN A CA 4
ATOM 2375 C C . ASN A 1 42 ? 0.142 11.664 -22.564 1.00 0.00 42 ASN A C 4
ATOM 2376 O O . ASN A 1 42 ? -0.952 12.227 -22.624 1.00 0.00 42 ASN A O 4
ATOM 2387 N N . CYS A 1 43 ? 0.965 11.573 -23.604 1.00 0.00 43 CYS A N 4
ATOM 2388 C CA . CYS A 1 43 ? 0.624 12.142 -24.902 1.00 0.00 43 CYS A CA 4
ATOM 2389 C C . CYS A 1 43 ? 1.349 11.405 -26.025 1.00 0.00 43 CYS A C 4
ATOM 2390 O O . CYS A 1 43 ? 1.560 11.954 -27.106 1.00 0.00 43 CYS A O 4
ATOM 2397 N N . GLY A 1 44 ? 1.727 10.158 -25.761 1.00 0.00 44 GLY A N 4
ATOM 2398 C CA . GLY A 1 44 ? 2.423 9.367 -26.758 1.00 0.00 44 GLY A CA 4
ATOM 2399 C C . GLY A 1 44 ? 3.703 8.756 -26.223 1.00 0.00 44 GLY A C 4
ATOM 2400 O O . GLY A 1 44 ? 4.621 9.497 -25.875 1.00 0.00 44 GLY A O 4
ATOM 2405 N N . GLY A 1 1 ? 2.014 -1.577 -0.389 1.00 0.00 1 GLY A N 5
ATOM 2406 C CA . GLY A 1 1 ? 1.126 -0.931 -1.339 1.00 0.00 1 GLY A CA 5
ATOM 2407 C C . GLY A 1 1 ? 1.135 0.579 -1.205 1.00 0.00 1 GLY A C 5
ATOM 2408 O O . GLY A 1 1 ? 1.826 1.130 -0.348 1.00 0.00 1 GLY A O 5
ATOM 2412 N N . SER A 1 2 ? 0.365 1.251 -2.055 1.00 0.00 2 SER A N 5
ATOM 2413 C CA . SER A 1 2 ? 0.291 2.707 -2.032 1.00 0.00 2 SER A CA 5
ATOM 2414 C C . SER A 1 2 ? 1.663 3.325 -2.283 1.00 0.00 2 SER A C 5
ATOM 2415 O O . SER A 1 2 ? 2.406 3.614 -1.346 1.00 0.00 2 SER A O 5
ATOM 2423 N N . MET A 1 3 ? 1.992 3.525 -3.555 1.00 0.00 3 MET A N 5
ATOM 2424 C CA . MET A 1 3 ? 3.274 4.110 -3.931 1.00 0.00 3 MET A CA 5
ATOM 2425 C C . MET A 1 3 ? 3.076 5.458 -4.616 1.00 0.00 3 MET A C 5
ATOM 2426 O O . MET A 1 3 ? 3.854 5.839 -5.492 1.00 0.00 3 MET A O 5
ATOM 2440 N N . ILE A 1 4 ? 2.033 6.175 -4.212 1.00 0.00 4 ILE A N 5
ATOM 2441 C CA . ILE A 1 4 ? 1.736 7.481 -4.787 1.00 0.00 4 ILE A CA 5
ATOM 2442 C C . ILE A 1 4 ? 1.755 8.569 -3.719 1.00 0.00 4 ILE A C 5
ATOM 2443 O O . ILE A 1 4 ? 1.302 8.359 -2.593 1.00 0.00 4 ILE A O 5
ATOM 2459 N N . THR A 1 5 ? 2.282 9.736 -4.080 1.00 0.00 5 THR A N 5
ATOM 2460 C CA . THR A 1 5 ? 2.360 10.858 -3.154 1.00 0.00 5 THR A CA 5
ATOM 2461 C C . THR A 1 5 ? 2.133 12.182 -3.874 1.00 0.00 5 THR A C 5
ATOM 2462 O O . THR A 1 5 ? 3.060 12.962 -4.097 1.00 0.00 5 THR A O 5
ATOM 2473 N N . PRO A 1 6 ? 0.872 12.445 -4.248 1.00 0.00 6 PRO A N 5
ATOM 2474 C CA . PRO A 1 6 ? 0.494 13.677 -4.948 1.00 0.00 6 PRO A CA 5
ATOM 2475 C C . PRO A 1 6 ? 0.589 14.906 -4.051 1.00 0.00 6 PRO A C 5
ATOM 2476 O O . PRO A 1 6 ? -0.265 15.127 -3.192 1.00 0.00 6 PRO A O 5
ATOM 2487 N N . SER A 1 7 ? 1.632 15.703 -4.256 1.00 0.00 7 SER A N 5
ATOM 2488 C CA . SER A 1 7 ? 1.840 16.909 -3.462 1.00 0.00 7 SER A CA 5
ATOM 2489 C C . SER A 1 7 ? 1.422 18.152 -4.243 1.00 0.00 7 SER A C 5
ATOM 2490 O O . SER A 1 7 ? 1.992 19.229 -4.070 1.00 0.00 7 SER A O 5
ATOM 2498 N N . CYS A 1 8 ? 0.423 17.993 -5.104 1.00 0.00 8 CYS A N 5
ATOM 2499 C CA . CYS A 1 8 ? -0.073 19.100 -5.913 1.00 0.00 8 CYS A CA 5
ATOM 2500 C C . CYS A 1 8 ? -1.598 19.086 -5.977 1.00 0.00 8 CYS A C 5
ATOM 2501 O O . CYS A 1 8 ? -2.233 18.079 -5.667 1.00 0.00 8 CYS A O 5
ATOM 2508 N N . GLN A 1 9 ? -2.178 20.212 -6.382 1.00 0.00 9 GLN A N 5
ATOM 2509 C CA . GLN A 1 9 ? -3.627 20.329 -6.486 1.00 0.00 9 GLN A CA 5
ATOM 2510 C C . GLN A 1 9 ? -4.029 20.943 -7.823 1.00 0.00 9 GLN A C 5
ATOM 2511 O O . GLN A 1 9 ? -3.176 21.283 -8.644 1.00 0.00 9 GLN A O 5
ATOM 2525 N N . LYS A 1 10 ? -5.333 21.083 -8.036 1.00 0.00 10 LYS A N 5
ATOM 2526 C CA . LYS A 1 10 ? -5.849 21.657 -9.273 1.00 0.00 10 LYS A CA 5
ATOM 2527 C C . LYS A 1 10 ? -5.493 20.780 -10.470 1.00 0.00 10 LYS A C 5
ATOM 2528 O O . LYS A 1 10 ? -4.911 19.708 -10.314 1.00 0.00 10 LYS A O 5
ATOM 2547 N N . GLY A 1 11 ? -5.847 21.245 -11.664 1.00 0.00 11 GLY A N 5
ATOM 2548 C CA . GLY A 1 11 ? -5.555 20.491 -12.870 1.00 0.00 11 GLY A CA 5
ATOM 2549 C C . GLY A 1 11 ? -4.069 20.269 -13.069 1.00 0.00 11 GLY A C 5
ATOM 2550 O O . GLY A 1 11 ? -3.662 19.408 -13.850 1.00 0.00 11 GLY A O 5
ATOM 2554 N N . TYR A 1 12 ? -3.256 21.048 -12.364 1.00 0.00 12 TYR A N 5
ATOM 2555 C CA . TYR A 1 12 ? -1.806 20.936 -12.471 1.00 0.00 12 TYR A CA 5
ATOM 2556 C C . TYR A 1 12 ? -1.326 19.581 -11.960 1.00 0.00 12 TYR A C 5
ATOM 2557 O O . TYR A 1 12 ? -2.037 18.893 -11.227 1.00 0.00 12 TYR A O 5
ATOM 2575 N N . PHE A 1 13 ? -0.114 19.203 -12.353 1.00 0.00 13 PHE A N 5
ATOM 2576 C CA . PHE A 1 13 ? 0.463 17.931 -11.937 1.00 0.00 13 PHE A CA 5
ATOM 2577 C C . PHE A 1 13 ? 1.954 18.078 -11.647 1.00 0.00 13 PHE A C 5
ATOM 2578 O O . PHE A 1 13 ? 2.664 18.851 -12.291 1.00 0.00 13 PHE A O 5
ATOM 2595 N N . PRO A 1 14 ? 2.441 17.320 -10.654 1.00 0.00 14 PRO A N 5
ATOM 2596 C CA . PRO A 1 14 ? 3.851 17.348 -10.255 1.00 0.00 14 PRO A CA 5
ATOM 2597 C C . PRO A 1 14 ? 4.764 16.728 -11.308 1.00 0.00 14 PRO A C 5
ATOM 2598 O O . PRO A 1 14 ? 4.433 15.702 -11.904 1.00 0.00 14 PRO A O 5
ATOM 2609 N N . CYS A 1 15 ? 5.913 17.356 -11.532 1.00 0.00 15 CYS A N 5
ATOM 2610 C CA . CYS A 1 15 ? 6.874 16.866 -12.512 1.00 0.00 15 CYS A CA 5
ATOM 2611 C C . CYS A 1 15 ? 7.307 15.440 -12.185 1.00 0.00 15 CYS A C 5
ATOM 2612 O O . CYS A 1 15 ? 6.831 14.841 -11.221 1.00 0.00 15 CYS A O 5
ATOM 2619 N N . GLY A 1 16 ? 8.214 14.902 -12.995 1.00 0.00 16 GLY A N 5
ATOM 2620 C CA . GLY A 1 16 ? 8.696 13.551 -12.775 1.00 0.00 16 GLY A CA 5
ATOM 2621 C C . GLY A 1 16 ? 9.170 13.329 -11.352 1.00 0.00 16 GLY A C 5
ATOM 2622 O O . GLY A 1 16 ? 8.507 12.649 -10.569 1.00 0.00 16 GLY A O 5
ATOM 2626 N N . ASN A 1 17 ? 10.321 13.901 -11.017 1.00 0.00 17 ASN A N 5
ATOM 2627 C CA . ASN A 1 17 ? 10.884 13.760 -9.679 1.00 0.00 17 ASN A CA 5
ATOM 2628 C C . ASN A 1 17 ? 11.197 15.126 -9.074 1.00 0.00 17 ASN A C 5
ATOM 2629 O O . ASN A 1 17 ? 11.838 15.221 -8.026 1.00 0.00 17 ASN A O 5
ATOM 2640 N N . LEU A 1 18 ? 10.739 16.180 -9.739 1.00 0.00 18 LEU A N 5
ATOM 2641 C CA . LEU A 1 18 ? 10.968 17.541 -9.267 1.00 0.00 18 LEU A CA 5
ATOM 2642 C C . LEU A 1 18 ? 9.806 18.021 -8.403 1.00 0.00 18 LEU A C 5
ATOM 2643 O O . LEU A 1 18 ? 8.825 17.303 -8.207 1.00 0.00 18 LEU A O 5
ATOM 2659 N N . THR A 1 19 ? 9.922 19.242 -7.890 1.00 0.00 19 THR A N 5
ATOM 2660 C CA . THR A 1 19 ? 8.881 19.819 -7.048 1.00 0.00 19 THR A CA 5
ATOM 2661 C C . THR A 1 19 ? 8.101 20.894 -7.797 1.00 0.00 19 THR A C 5
ATOM 2662 O O . THR A 1 19 ? 7.468 21.755 -7.186 1.00 0.00 19 THR A O 5
ATOM 2673 N N . LYS A 1 20 ? 8.150 20.838 -9.123 1.00 0.00 20 LYS A N 5
ATOM 2674 C CA . LYS A 1 20 ? 7.447 21.806 -9.957 1.00 0.00 20 LYS A CA 5
ATOM 2675 C C . LYS A 1 20 ? 6.165 21.205 -10.525 1.00 0.00 20 LYS A C 5
ATOM 2676 O O . LYS A 1 20 ? 6.097 20.006 -10.796 1.00 0.00 20 LYS A O 5
ATOM 2695 N N . CYS A 1 21 ? 5.152 22.046 -10.703 1.00 0.00 21 CYS A N 5
ATOM 2696 C CA . CYS A 1 21 ? 3.872 21.598 -11.240 1.00 0.00 21 CYS A CA 5
ATOM 2697 C C . CYS A 1 21 ? 3.537 22.336 -12.533 1.00 0.00 21 CYS A C 5
ATOM 2698 O O . CYS A 1 21 ? 3.654 23.559 -12.611 1.00 0.00 21 CYS A O 5
ATOM 2705 N N . LEU A 1 22 ? 3.119 21.583 -13.545 1.00 0.00 22 LEU A N 5
ATOM 2706 C CA . LEU A 1 22 ? 2.766 22.165 -14.836 1.00 0.00 22 LEU A CA 5
ATOM 2707 C C . LEU A 1 22 ? 1.255 22.328 -14.964 1.00 0.00 22 LEU A C 5
ATOM 2708 O O . LEU A 1 22 ? 0.473 21.634 -14.314 1.00 0.00 22 LEU A O 5
ATOM 2724 N N . PRO A 1 23 ? 0.832 23.266 -15.825 1.00 0.00 23 PRO A N 5
ATOM 2725 C CA . PRO A 1 23 ? -0.589 23.541 -16.061 1.00 0.00 23 PRO A CA 5
ATOM 2726 C C . PRO A 1 23 ? -1.282 22.405 -16.806 1.00 0.00 23 PRO A C 5
ATOM 2727 O O . PRO A 1 23 ? -0.645 21.429 -17.202 1.00 0.00 23 PRO A O 5
ATOM 2738 N N . ARG A 1 24 ? -2.591 22.539 -16.993 1.00 0.00 24 ARG A N 5
ATOM 2739 C CA . ARG A 1 24 ? -3.371 21.523 -17.690 1.00 0.00 24 ARG A CA 5
ATOM 2740 C C . ARG A 1 24 ? -3.115 21.577 -19.193 1.00 0.00 24 ARG A C 5
ATOM 2741 O O . ARG A 1 24 ? -3.301 20.588 -19.900 1.00 0.00 24 ARG A O 5
ATOM 2762 N N . ALA A 1 25 ? -2.687 22.740 -19.674 1.00 0.00 25 ALA A N 5
ATOM 2763 C CA . ALA A 1 25 ? -2.403 22.923 -21.092 1.00 0.00 25 ALA A CA 5
ATOM 2764 C C . ALA A 1 25 ? -1.175 22.123 -21.514 1.00 0.00 25 ALA A C 5
ATOM 2765 O O . ALA A 1 25 ? -0.921 21.939 -22.704 1.00 0.00 25 ALA A O 5
ATOM 2772 N N . PHE A 1 26 ? -0.416 21.650 -20.531 1.00 0.00 26 PHE A N 5
ATOM 2773 C CA . PHE A 1 26 ? 0.787 20.871 -20.800 1.00 0.00 26 PHE A CA 5
ATOM 2774 C C . PHE A 1 26 ? 0.478 19.697 -21.724 1.00 0.00 26 PHE A C 5
ATOM 2775 O O . PHE A 1 26 ? 1.353 19.211 -22.442 1.00 0.00 26 PHE A O 5
ATOM 2792 N N . HIS A 1 27 ? -0.772 19.245 -21.700 1.00 0.00 27 HIS A N 5
ATOM 2793 C CA . HIS A 1 27 ? -1.196 18.127 -22.536 1.00 0.00 27 HIS A CA 5
ATOM 2794 C C . HIS A 1 27 ? -0.921 18.414 -24.009 1.00 0.00 27 HIS A C 5
ATOM 2795 O O . HIS A 1 27 ? -1.681 19.125 -24.666 1.00 0.00 27 HIS A O 5
ATOM 2809 N N . CYS A 1 28 ? 0.172 17.857 -24.520 1.00 0.00 28 CYS A N 5
ATOM 2810 C CA . CYS A 1 28 ? 0.550 18.053 -25.915 1.00 0.00 28 CYS A CA 5
ATOM 2811 C C . CYS A 1 28 ? 0.575 19.538 -26.267 1.00 0.00 28 CYS A C 5
ATOM 2812 O O . CYS A 1 28 ? -0.426 20.097 -26.714 1.00 0.00 28 CYS A O 5
ATOM 2819 N N . ASP A 1 29 ? 1.726 20.169 -26.064 1.00 0.00 29 ASP A N 5
ATOM 2820 C CA . ASP A 1 29 ? 1.883 21.588 -26.362 1.00 0.00 29 ASP A CA 5
ATOM 2821 C C . ASP A 1 29 ? 2.816 21.793 -27.551 1.00 0.00 29 ASP A C 5
ATOM 2822 O O . ASP A 1 29 ? 2.682 22.762 -28.298 1.00 0.00 29 ASP A O 5
ATOM 2831 N N . GLY A 1 30 ? 3.763 20.876 -27.719 1.00 0.00 30 GLY A N 5
ATOM 2832 C CA . GLY A 1 30 ? 4.706 20.975 -28.819 1.00 0.00 30 GLY A CA 5
ATOM 2833 C C . GLY A 1 30 ? 6.085 20.469 -28.447 1.00 0.00 30 GLY A C 5
ATOM 2834 O O . GLY A 1 30 ? 6.711 19.731 -29.210 1.00 0.00 30 GLY A O 5
ATOM 2838 N N . LYS A 1 31 ? 6.563 20.867 -27.273 1.00 0.00 31 LYS A N 5
ATOM 2839 C CA . LYS A 1 31 ? 7.878 20.450 -26.801 1.00 0.00 31 LYS A CA 5
ATOM 2840 C C . LYS A 1 31 ? 7.853 20.164 -25.303 1.00 0.00 31 LYS A C 5
ATOM 2841 O O . LYS A 1 31 ? 6.787 20.105 -24.690 1.00 0.00 31 LYS A O 5
ATOM 2860 N N . ASP A 1 32 ? 9.033 19.989 -24.719 1.00 0.00 32 ASP A N 5
ATOM 2861 C CA . ASP A 1 32 ? 9.147 19.713 -23.291 1.00 0.00 32 ASP A CA 5
ATOM 2862 C C . ASP A 1 32 ? 8.837 20.960 -22.470 1.00 0.00 32 ASP A C 5
ATOM 2863 O O . ASP A 1 32 ? 9.300 22.056 -22.788 1.00 0.00 32 ASP A O 5
ATOM 2872 N N . ASP A 1 33 ? 8.052 20.787 -21.413 1.00 0.00 33 ASP A N 5
ATOM 2873 C CA . ASP A 1 33 ? 7.680 21.899 -20.545 1.00 0.00 33 ASP A CA 5
ATOM 2874 C C . ASP A 1 33 ? 8.225 21.693 -19.135 1.00 0.00 33 ASP A C 5
ATOM 2875 O O . ASP A 1 33 ? 8.448 22.654 -18.398 1.00 0.00 33 ASP A O 5
ATOM 2884 N N . CYS A 1 34 ? 8.436 20.435 -18.766 1.00 0.00 34 CYS A N 5
ATOM 2885 C CA . CYS A 1 34 ? 8.953 20.102 -17.444 1.00 0.00 34 CYS A CA 5
ATOM 2886 C C . CYS A 1 34 ? 10.472 20.248 -17.401 1.00 0.00 34 CYS A C 5
ATOM 2887 O O . CYS A 1 34 ? 11.035 20.695 -16.403 1.00 0.00 34 CYS A O 5
ATOM 2894 N N . GLY A 1 35 ? 11.128 19.867 -18.493 1.00 0.00 35 GLY A N 5
ATOM 2895 C CA . GLY A 1 35 ? 12.575 19.964 -18.560 1.00 0.00 35 GLY A CA 5
ATOM 2896 C C . GLY A 1 35 ? 13.264 18.740 -17.989 1.00 0.00 35 GLY A C 5
ATOM 2897 O O . GLY A 1 35 ? 14.479 18.588 -18.116 1.00 0.00 35 GLY A O 5
ATOM 2901 N N . ASN A 1 36 ? 12.488 17.866 -17.358 1.00 0.00 36 ASN A N 5
ATOM 2902 C CA . ASN A 1 36 ? 13.032 16.650 -16.764 1.00 0.00 36 ASN A CA 5
ATOM 2903 C C . ASN A 1 36 ? 12.764 15.441 -17.656 1.00 0.00 36 ASN A C 5
ATOM 2904 O O . ASN A 1 36 ? 13.512 14.465 -17.637 1.00 0.00 36 ASN A O 5
ATOM 2915 N N . GLY A 1 37 ? 11.691 15.515 -18.437 1.00 0.00 37 GLY A N 5
ATOM 2916 C CA . GLY A 1 37 ? 11.343 14.422 -19.325 1.00 0.00 37 GLY A CA 5
ATOM 2917 C C . GLY A 1 37 ? 10.223 13.561 -18.775 1.00 0.00 37 GLY A C 5
ATOM 2918 O O . GLY A 1 37 ? 10.175 12.358 -19.027 1.00 0.00 37 GLY A O 5
ATOM 2922 N N . ALA A 1 38 ? 9.321 14.179 -18.019 1.00 0.00 38 ALA A N 5
ATOM 2923 C CA . ALA A 1 38 ? 8.197 13.461 -17.432 1.00 0.00 38 ALA A CA 5
ATOM 2924 C C . ALA A 1 38 ? 6.874 13.931 -18.028 1.00 0.00 38 ALA A C 5
ATOM 2925 O O . ALA A 1 38 ? 5.998 13.122 -18.333 1.00 0.00 38 ALA A O 5
ATOM 2932 N N . ASP A 1 39 ? 6.736 15.243 -18.189 1.00 0.00 39 ASP A N 5
ATOM 2933 C CA . ASP A 1 39 ? 5.519 15.820 -18.748 1.00 0.00 39 ASP A CA 5
ATOM 2934 C C . ASP A 1 39 ? 5.328 15.385 -20.198 1.00 0.00 39 ASP A C 5
ATOM 2935 O O . ASP A 1 39 ? 4.211 15.388 -20.714 1.00 0.00 39 ASP A O 5
ATOM 2944 N N . GLU A 1 40 ? 6.426 15.013 -20.849 1.00 0.00 40 GLU A N 5
ATOM 2945 C CA . GLU A 1 40 ? 6.379 14.578 -22.240 1.00 0.00 40 GLU A CA 5
ATOM 2946 C C . GLU A 1 40 ? 5.431 13.393 -22.406 1.00 0.00 40 GLU A C 5
ATOM 2947 O O . GLU A 1 40 ? 4.838 13.205 -23.468 1.00 0.00 40 GLU A O 5
ATOM 2959 N N . GLU A 1 41 ? 5.295 12.598 -21.350 1.00 0.00 41 GLU A N 5
ATOM 2960 C CA . GLU A 1 41 ? 4.421 11.432 -21.380 1.00 0.00 41 GLU A CA 5
ATOM 2961 C C . GLU A 1 41 ? 2.966 11.847 -21.582 1.00 0.00 41 GLU A C 5
ATOM 2962 O O . GLU A 1 41 ? 2.662 13.029 -21.731 1.00 0.00 41 GLU A O 5
ATOM 2974 N N . ASN A 1 42 ? 2.072 10.863 -21.588 1.00 0.00 42 ASN A N 5
ATOM 2975 C CA . ASN A 1 42 ? 0.649 11.126 -21.773 1.00 0.00 42 ASN A CA 5
ATOM 2976 C C . ASN A 1 42 ? 0.381 11.725 -23.150 1.00 0.00 42 ASN A C 5
ATOM 2977 O O . ASN A 1 42 ? -0.647 12.365 -23.372 1.00 0.00 42 ASN A O 5
ATOM 2988 N N . CYS A 1 43 ? 1.313 11.513 -24.073 1.00 0.00 43 CYS A N 5
ATOM 2989 C CA . CYS A 1 43 ? 1.179 12.031 -25.429 1.00 0.00 43 CYS A CA 5
ATOM 2990 C C . CYS A 1 43 ? 1.970 11.179 -26.418 1.00 0.00 43 CYS A C 5
ATOM 2991 O O . CYS A 1 43 ? 2.317 11.634 -27.507 1.00 0.00 43 CYS A O 5
ATOM 2998 N N . GLY A 1 44 ? 2.252 9.939 -26.029 1.00 0.00 44 GLY A N 5
ATOM 2999 C CA . GLY A 1 44 ? 2.999 9.043 -26.891 1.00 0.00 44 GLY A CA 5
ATOM 3000 C C . GLY A 1 44 ? 2.111 8.312 -27.878 1.00 0.00 44 GLY A C 5
ATOM 3001 O O . GLY A 1 44 ? 2.620 7.778 -28.862 1.00 0.00 44 GLY A O 5
ATOM 3006 N N . GLY A 1 1 ? 13.627 25.744 -0.110 1.00 0.00 1 GLY A N 6
ATOM 3007 C CA . GLY A 1 1 ? 12.244 25.564 0.292 1.00 0.00 1 GLY A CA 6
ATOM 3008 C C . GLY A 1 1 ? 11.376 25.044 -0.837 1.00 0.00 1 GLY A C 6
ATOM 3009 O O . GLY A 1 1 ? 11.832 24.918 -1.973 1.00 0.00 1 GLY A O 6
ATOM 3013 N N . SER A 1 2 ? 10.121 24.738 -0.523 1.00 0.00 2 SER A N 6
ATOM 3014 C CA . SER A 1 2 ? 9.188 24.223 -1.518 1.00 0.00 2 SER A CA 6
ATOM 3015 C C . SER A 1 2 ? 9.765 22.997 -2.220 1.00 0.00 2 SER A C 6
ATOM 3016 O O . SER A 1 2 ? 9.588 22.818 -3.424 1.00 0.00 2 SER A O 6
ATOM 3024 N N . MET A 1 3 ? 10.455 22.156 -1.456 1.00 0.00 3 MET A N 6
ATOM 3025 C CA . MET A 1 3 ? 11.057 20.946 -2.004 1.00 0.00 3 MET A CA 6
ATOM 3026 C C . MET A 1 3 ? 10.086 19.773 -1.927 1.00 0.00 3 MET A C 6
ATOM 3027 O O . MET A 1 3 ? 10.173 18.830 -2.715 1.00 0.00 3 MET A O 6
ATOM 3041 N N . ILE A 1 4 ? 9.162 19.836 -0.974 1.00 0.00 4 ILE A N 6
ATOM 3042 C CA . ILE A 1 4 ? 8.175 18.779 -0.796 1.00 0.00 4 ILE A CA 6
ATOM 3043 C C . ILE A 1 4 ? 6.806 19.357 -0.455 1.00 0.00 4 ILE A C 6
ATOM 3044 O O . ILE A 1 4 ? 6.702 20.385 0.216 1.00 0.00 4 ILE A O 6
ATOM 3060 N N . THR A 1 5 ? 5.755 18.690 -0.922 1.00 0.00 5 THR A N 6
ATOM 3061 C CA . THR A 1 5 ? 4.391 19.137 -0.666 1.00 0.00 5 THR A CA 6
ATOM 3062 C C . THR A 1 5 ? 4.125 20.489 -1.317 1.00 0.00 5 THR A C 6
ATOM 3063 O O . THR A 1 5 ? 4.047 21.521 -0.650 1.00 0.00 5 THR A O 6
ATOM 3074 N N . PRO A 1 6 ? 3.980 20.487 -2.650 1.00 0.00 6 PRO A N 6
ATOM 3075 C CA . PRO A 1 6 ? 3.719 21.707 -3.420 1.00 0.00 6 PRO A CA 6
ATOM 3076 C C . PRO A 1 6 ? 2.320 22.260 -3.172 1.00 0.00 6 PRO A C 6
ATOM 3077 O O . PRO A 1 6 ? 1.594 21.773 -2.306 1.00 0.00 6 PRO A O 6
ATOM 3088 N N . SER A 1 7 ? 1.948 23.281 -3.937 1.00 0.00 7 SER A N 6
ATOM 3089 C CA . SER A 1 7 ? 0.636 23.903 -3.797 1.00 0.00 7 SER A CA 6
ATOM 3090 C C . SER A 1 7 ? -0.150 23.813 -5.102 1.00 0.00 7 SER A C 6
ATOM 3091 O O . SER A 1 7 ? -0.752 24.790 -5.547 1.00 0.00 7 SER A O 6
ATOM 3099 N N . CYS A 1 8 ? -0.139 22.631 -5.710 1.00 0.00 8 CYS A N 6
ATOM 3100 C CA . CYS A 1 8 ? -0.850 22.410 -6.964 1.00 0.00 8 CYS A CA 6
ATOM 3101 C C . CYS A 1 8 ? -1.888 21.302 -6.813 1.00 0.00 8 CYS A C 6
ATOM 3102 O O . CYS A 1 8 ? -1.600 20.240 -6.261 1.00 0.00 8 CYS A O 6
ATOM 3109 N N . GLN A 1 9 ? -3.095 21.558 -7.306 1.00 0.00 9 GLN A N 6
ATOM 3110 C CA . GLN A 1 9 ? -4.176 20.582 -7.226 1.00 0.00 9 GLN A CA 6
ATOM 3111 C C . GLN A 1 9 ? -5.197 20.808 -8.336 1.00 0.00 9 GLN A C 6
ATOM 3112 O O . GLN A 1 9 ? -5.546 21.946 -8.651 1.00 0.00 9 GLN A O 6
ATOM 3126 N N . LYS A 1 10 ? -5.673 19.716 -8.925 1.00 0.00 10 LYS A N 6
ATOM 3127 C CA . LYS A 1 10 ? -6.655 19.794 -10.000 1.00 0.00 10 LYS A CA 6
ATOM 3128 C C . LYS A 1 10 ? -6.077 20.512 -11.215 1.00 0.00 10 LYS A C 6
ATOM 3129 O O . LYS A 1 10 ? -5.920 21.732 -11.210 1.00 0.00 10 LYS A O 6
ATOM 3148 N N . GLY A 1 11 ? -5.764 19.746 -12.256 1.00 0.00 11 GLY A N 6
ATOM 3149 C CA . GLY A 1 11 ? -5.208 20.328 -13.464 1.00 0.00 11 GLY A CA 6
ATOM 3150 C C . GLY A 1 11 ? -3.699 20.196 -13.530 1.00 0.00 11 GLY A C 6
ATOM 3151 O O . GLY A 1 11 ? -3.159 19.629 -14.480 1.00 0.00 11 GLY A O 6
ATOM 3155 N N . TYR A 1 12 ? -3.017 20.721 -12.518 1.00 0.00 12 TYR A N 6
ATOM 3156 C CA . TYR A 1 12 ? -1.561 20.663 -12.467 1.00 0.00 12 TYR A CA 6
ATOM 3157 C C . TYR A 1 12 ? -1.086 19.288 -12.009 1.00 0.00 12 TYR A C 6
ATOM 3158 O O . TYR A 1 12 ? -1.832 18.539 -11.378 1.00 0.00 12 TYR A O 6
ATOM 3176 N N . PHE A 1 13 ? 0.162 18.962 -12.330 1.00 0.00 13 PHE A N 6
ATOM 3177 C CA . PHE A 1 13 ? 0.738 17.677 -11.952 1.00 0.00 13 PHE A CA 6
ATOM 3178 C C . PHE A 1 13 ? 2.223 17.820 -11.632 1.00 0.00 13 PHE A C 6
ATOM 3179 O O . PHE A 1 13 ? 2.913 18.701 -12.146 1.00 0.00 13 PHE A O 6
ATOM 3196 N N . PRO A 1 14 ? 2.728 16.934 -10.761 1.00 0.00 14 PRO A N 6
ATOM 3197 C CA . PRO A 1 14 ? 4.136 16.940 -10.352 1.00 0.00 14 PRO A CA 6
ATOM 3198 C C . PRO A 1 14 ? 5.069 16.512 -11.479 1.00 0.00 14 PRO A C 6
ATOM 3199 O O . PRO A 1 14 ? 4.755 15.602 -12.248 1.00 0.00 14 PRO A O 6
ATOM 3210 N N . CYS A 1 15 ? 6.218 17.173 -11.573 1.00 0.00 15 CYS A N 6
ATOM 3211 C CA . CYS A 1 15 ? 7.198 16.861 -12.607 1.00 0.00 15 CYS A CA 6
ATOM 3212 C C . CYS A 1 15 ? 7.929 15.560 -12.289 1.00 0.00 15 CYS A C 6
ATOM 3213 O O . CYS A 1 15 ? 9.097 15.570 -11.903 1.00 0.00 15 CYS A O 6
ATOM 3220 N N . GLY A 1 16 ? 7.231 14.440 -12.454 1.00 0.00 16 GLY A N 6
ATOM 3221 C CA . GLY A 1 16 ? 7.829 13.146 -12.181 1.00 0.00 16 GLY A CA 6
ATOM 3222 C C . GLY A 1 16 ? 8.217 12.983 -10.724 1.00 0.00 16 GLY A C 6
ATOM 3223 O O . GLY A 1 16 ? 7.402 12.570 -9.901 1.00 0.00 16 GLY A O 6
ATOM 3227 N N . ASN A 1 17 ? 9.466 13.306 -10.406 1.00 0.00 17 ASN A N 6
ATOM 3228 C CA . ASN A 1 17 ? 9.961 13.191 -9.040 1.00 0.00 17 ASN A CA 6
ATOM 3229 C C . ASN A 1 17 ? 10.319 14.562 -8.473 1.00 0.00 17 ASN A C 6
ATOM 3230 O O . ASN A 1 17 ? 10.352 14.754 -7.257 1.00 0.00 17 ASN A O 6
ATOM 3241 N N . LEU A 1 18 ? 10.585 15.512 -9.362 1.00 0.00 18 LEU A N 6
ATOM 3242 C CA . LEU A 1 18 ? 10.940 16.866 -8.952 1.00 0.00 18 LEU A CA 6
ATOM 3243 C C . LEU A 1 18 ? 9.843 17.477 -8.086 1.00 0.00 18 LEU A C 6
ATOM 3244 O O . LEU A 1 18 ? 8.808 16.855 -7.844 1.00 0.00 18 LEU A O 6
ATOM 3260 N N . THR A 1 19 ? 10.076 18.702 -7.622 1.00 0.00 19 THR A N 6
ATOM 3261 C CA . THR A 1 19 ? 9.108 19.398 -6.784 1.00 0.00 19 THR A CA 6
ATOM 3262 C C . THR A 1 19 ? 8.402 20.503 -7.562 1.00 0.00 19 THR A C 6
ATOM 3263 O O . THR A 1 19 ? 7.826 21.419 -6.975 1.00 0.00 19 THR A O 6
ATOM 3274 N N . LYS A 1 20 ? 8.448 20.410 -8.886 1.00 0.00 20 LYS A N 6
ATOM 3275 C CA . LYS A 1 20 ? 7.811 21.401 -9.746 1.00 0.00 20 LYS A CA 6
ATOM 3276 C C . LYS A 1 20 ? 6.478 20.884 -10.277 1.00 0.00 20 LYS A C 6
ATOM 3277 O O . LYS A 1 20 ? 6.304 19.682 -10.483 1.00 0.00 20 LYS A O 6
ATOM 3296 N N . CYS A 1 21 ? 5.539 21.798 -10.496 1.00 0.00 21 CYS A N 6
ATOM 3297 C CA . CYS A 1 21 ? 4.221 21.436 -11.004 1.00 0.00 21 CYS A CA 6
ATOM 3298 C C . CYS A 1 21 ? 3.910 22.188 -12.295 1.00 0.00 21 CYS A C 6
ATOM 3299 O O . CYS A 1 21 ? 4.090 23.404 -12.377 1.00 0.00 21 CYS A O 6
ATOM 3306 N N . LEU A 1 22 ? 3.441 21.457 -13.300 1.00 0.00 22 LEU A N 6
ATOM 3307 C CA . LEU A 1 22 ? 3.104 22.054 -14.588 1.00 0.00 22 LEU A CA 6
ATOM 3308 C C . LEU A 1 22 ? 1.602 22.301 -14.697 1.00 0.00 22 LEU A C 6
ATOM 3309 O O . LEU A 1 22 ? 0.796 21.691 -13.994 1.00 0.00 22 LEU A O 6
ATOM 3325 N N . PRO A 1 23 ? 1.216 23.214 -15.600 1.00 0.00 23 PRO A N 6
ATOM 3326 C CA . PRO A 1 23 ? -0.190 23.560 -15.824 1.00 0.00 23 PRO A CA 6
ATOM 3327 C C . PRO A 1 23 ? -0.966 22.430 -16.492 1.00 0.00 23 PRO A C 6
ATOM 3328 O O . PRO A 1 23 ? -0.381 21.443 -16.939 1.00 0.00 23 PRO A O 6
ATOM 3339 N N . ARG A 1 24 ? -2.285 22.580 -16.555 1.00 0.00 24 ARG A N 6
ATOM 3340 C CA . ARG A 1 24 ? -3.140 21.571 -17.168 1.00 0.00 24 ARG A CA 6
ATOM 3341 C C . ARG A 1 24 ? -3.025 21.610 -18.689 1.00 0.00 24 ARG A C 6
ATOM 3342 O O . ARG A 1 24 ? -3.257 20.609 -19.365 1.00 0.00 24 ARG A O 6
ATOM 3363 N N . ALA A 1 25 ? -2.665 22.774 -19.220 1.00 0.00 25 ALA A N 6
ATOM 3364 C CA . ALA A 1 25 ? -2.517 22.944 -20.660 1.00 0.00 25 ALA A CA 6
ATOM 3365 C C . ALA A 1 25 ? -1.313 22.169 -21.183 1.00 0.00 25 ALA A C 6
ATOM 3366 O O . ALA A 1 25 ? -1.162 21.978 -22.390 1.00 0.00 25 ALA A O 6
ATOM 3373 N N . PHE A 1 26 ? -0.458 21.724 -20.268 1.00 0.00 26 PHE A N 6
ATOM 3374 C CA . PHE A 1 26 ? 0.734 20.970 -20.638 1.00 0.00 26 PHE A CA 6
ATOM 3375 C C . PHE A 1 26 ? 0.372 19.776 -21.517 1.00 0.00 26 PHE A C 6
ATOM 3376 O O . PHE A 1 26 ? 1.194 19.293 -22.297 1.00 0.00 26 PHE A O 6
ATOM 3393 N N . HIS A 1 27 ? -0.864 19.305 -21.384 1.00 0.00 27 HIS A N 6
ATOM 3394 C CA . HIS A 1 27 ? -1.336 18.167 -22.166 1.00 0.00 27 HIS A CA 6
ATOM 3395 C C . HIS A 1 27 ? -1.184 18.434 -23.660 1.00 0.00 27 HIS A C 6
ATOM 3396 O O . HIS A 1 27 ? -2.006 19.124 -24.265 1.00 0.00 27 HIS A O 6
ATOM 3410 N N . CYS A 1 28 ? -0.128 17.884 -24.250 1.00 0.00 28 CYS A N 6
ATOM 3411 C CA . CYS A 1 28 ? 0.133 18.063 -25.673 1.00 0.00 28 CYS A CA 6
ATOM 3412 C C . CYS A 1 28 ? 0.097 19.541 -26.051 1.00 0.00 28 CYS A C 6
ATOM 3413 O O . CYS A 1 28 ? -0.892 20.028 -26.600 1.00 0.00 28 CYS A O 6
ATOM 3420 N N . ASP A 1 29 ? 1.181 20.248 -25.754 1.00 0.00 29 ASP A N 6
ATOM 3421 C CA . ASP A 1 29 ? 1.275 21.671 -26.063 1.00 0.00 29 ASP A CA 6
ATOM 3422 C C . ASP A 1 29 ? 2.065 21.896 -27.348 1.00 0.00 29 ASP A C 6
ATOM 3423 O O . ASP A 1 29 ? 1.658 22.672 -28.212 1.00 0.00 29 ASP A O 6
ATOM 3432 N N . GLY A 1 30 ? 3.199 21.212 -27.468 1.00 0.00 30 GLY A N 6
ATOM 3433 C CA . GLY A 1 30 ? 4.029 21.353 -28.650 1.00 0.00 30 GLY A CA 6
ATOM 3434 C C . GLY A 1 30 ? 5.438 20.836 -28.434 1.00 0.00 30 GLY A C 6
ATOM 3435 O O . GLY A 1 30 ? 6.100 20.402 -29.377 1.00 0.00 30 GLY A O 6
ATOM 3439 N N . LYS A 1 31 ? 5.900 20.884 -27.189 1.00 0.00 31 LYS A N 6
ATOM 3440 C CA . LYS A 1 31 ? 7.239 20.417 -26.851 1.00 0.00 31 LYS A CA 6
ATOM 3441 C C . LYS A 1 31 ? 7.389 20.241 -25.343 1.00 0.00 31 LYS A C 6
ATOM 3442 O O . LYS A 1 31 ? 6.431 20.417 -24.590 1.00 0.00 31 LYS A O 6
ATOM 3461 N N . ASP A 1 32 ? 8.596 19.893 -24.910 1.00 0.00 32 ASP A N 6
ATOM 3462 C CA . ASP A 1 32 ? 8.871 19.695 -23.492 1.00 0.00 32 ASP A CA 6
ATOM 3463 C C . ASP A 1 32 ? 8.413 20.900 -22.676 1.00 0.00 32 ASP A C 6
ATOM 3464 O O . ASP A 1 32 ? 8.586 22.045 -23.092 1.00 0.00 32 ASP A O 6
ATOM 3473 N N . ASP A 1 33 ? 7.829 20.632 -21.513 1.00 0.00 33 ASP A N 6
ATOM 3474 C CA . ASP A 1 33 ? 7.346 21.695 -20.638 1.00 0.00 33 ASP A CA 6
ATOM 3475 C C . ASP A 1 33 ? 8.143 21.733 -19.338 1.00 0.00 33 ASP A C 6
ATOM 3476 O O . ASP A 1 33 ? 8.362 22.799 -18.763 1.00 0.00 33 ASP A O 6
ATOM 3485 N N . CYS A 1 34 ? 8.574 20.562 -18.880 1.00 0.00 34 CYS A N 6
ATOM 3486 C CA . CYS A 1 34 ? 9.345 20.460 -17.647 1.00 0.00 34 CYS A CA 6
ATOM 3487 C C . CYS A 1 34 ? 10.826 20.720 -17.909 1.00 0.00 34 CYS A C 6
ATOM 3488 O O . CYS A 1 34 ? 11.385 21.712 -17.443 1.00 0.00 34 CYS A O 6
ATOM 3495 N N . GLY A 1 35 ? 11.456 19.821 -18.660 1.00 0.00 35 GLY A N 6
ATOM 3496 C CA . GLY A 1 35 ? 12.865 19.971 -18.971 1.00 0.00 35 GLY A CA 6
ATOM 3497 C C . GLY A 1 35 ? 13.677 18.751 -18.585 1.00 0.00 35 GLY A C 6
ATOM 3498 O O . GLY A 1 35 ? 14.806 18.577 -19.043 1.00 0.00 35 GLY A O 6
ATOM 3502 N N . ASN A 1 36 ? 13.102 17.903 -17.738 1.00 0.00 36 ASN A N 6
ATOM 3503 C CA . ASN A 1 36 ? 13.781 16.693 -17.288 1.00 0.00 36 ASN A CA 6
ATOM 3504 C C . ASN A 1 36 ? 13.408 15.502 -18.165 1.00 0.00 36 ASN A C 6
ATOM 3505 O O . ASN A 1 36 ? 14.198 14.575 -18.340 1.00 0.00 36 ASN A O 6
ATOM 3516 N N . GLY A 1 37 ? 12.199 15.535 -18.716 1.00 0.00 37 GLY A N 6
ATOM 3517 C CA . GLY A 1 37 ? 11.742 14.453 -19.568 1.00 0.00 37 GLY A CA 6
ATOM 3518 C C . GLY A 1 37 ? 10.655 13.621 -18.917 1.00 0.00 37 GLY A C 6
ATOM 3519 O O . GLY A 1 37 ? 10.688 12.392 -18.973 1.00 0.00 37 GLY A O 6
ATOM 3523 N N . ALA A 1 38 ? 9.690 14.291 -18.297 1.00 0.00 38 ALA A N 6
ATOM 3524 C CA . ALA A 1 38 ? 8.588 13.606 -17.633 1.00 0.00 38 ALA A CA 6
ATOM 3525 C C . ALA A 1 38 ? 7.245 14.038 -18.210 1.00 0.00 38 ALA A C 6
ATOM 3526 O O . ALA A 1 38 ? 6.419 13.202 -18.579 1.00 0.00 38 ALA A O 6
ATOM 3533 N N . ASP A 1 39 ? 7.032 15.347 -18.285 1.00 0.00 39 ASP A N 6
ATOM 3534 C CA . ASP A 1 39 ? 5.788 15.890 -18.818 1.00 0.00 39 ASP A CA 6
ATOM 3535 C C . ASP A 1 39 ? 5.598 15.483 -20.276 1.00 0.00 39 ASP A C 6
ATOM 3536 O O . ASP A 1 39 ? 4.470 15.343 -20.748 1.00 0.00 39 ASP A O 6
ATOM 3545 N N . GLU A 1 40 ? 6.708 15.296 -20.982 1.00 0.00 40 GLU A N 6
ATOM 3546 C CA . GLU A 1 40 ? 6.662 14.907 -22.387 1.00 0.00 40 GLU A CA 6
ATOM 3547 C C . GLU A 1 40 ? 5.774 13.681 -22.583 1.00 0.00 40 GLU A C 6
ATOM 3548 O O . GLU A 1 40 ? 5.110 13.542 -23.610 1.00 0.00 40 GLU A O 6
ATOM 3560 N N . GLU A 1 41 ? 5.769 12.796 -21.591 1.00 0.00 41 GLU A N 6
ATOM 3561 C CA . GLU A 1 41 ? 4.964 11.582 -21.656 1.00 0.00 41 GLU A CA 6
ATOM 3562 C C . GLU A 1 41 ? 3.483 11.901 -21.476 1.00 0.00 41 GLU A C 6
ATOM 3563 O O . GLU A 1 41 ? 3.082 13.065 -21.484 1.00 0.00 41 GLU A O 6
ATOM 3575 N N . ASN A 1 42 ? 2.674 10.859 -21.313 1.00 0.00 42 ASN A N 6
ATOM 3576 C CA . ASN A 1 42 ? 1.237 11.027 -21.132 1.00 0.00 42 ASN A CA 6
ATOM 3577 C C . ASN A 1 42 ? 0.602 11.653 -22.370 1.00 0.00 42 ASN A C 6
ATOM 3578 O O . ASN A 1 42 ? -0.510 12.179 -22.313 1.00 0.00 42 ASN A O 6
ATOM 3589 N N . CYS A 1 43 ? 1.316 11.591 -23.490 1.00 0.00 43 CYS A N 6
ATOM 3590 C CA . CYS A 1 43 ? 0.824 12.150 -24.743 1.00 0.00 43 CYS A CA 6
ATOM 3591 C C . CYS A 1 43 ? 1.450 11.440 -25.939 1.00 0.00 43 CYS A C 6
ATOM 3592 O O . CYS A 1 43 ? 1.529 11.996 -27.034 1.00 0.00 43 CYS A O 6
ATOM 3599 N N . GLY A 1 44 ? 1.896 10.206 -25.721 1.00 0.00 44 GLY A N 6
ATOM 3600 C CA . GLY A 1 44 ? 2.509 9.439 -26.789 1.00 0.00 44 GLY A CA 6
ATOM 3601 C C . GLY A 1 44 ? 1.564 9.201 -27.949 1.00 0.00 44 GLY A C 6
ATOM 3602 O O . GLY A 1 44 ? 2.000 9.253 -29.098 1.00 0.00 44 GLY A O 6
ATOM 3607 N N . GLY A 1 1 ? 6.562 1.390 -6.314 1.00 0.00 1 GLY A N 7
ATOM 3608 C CA . GLY A 1 1 ? 5.259 1.249 -5.693 1.00 0.00 1 GLY A CA 7
ATOM 3609 C C . GLY A 1 1 ? 4.211 2.135 -6.336 1.00 0.00 1 GLY A C 7
ATOM 3610 O O . GLY A 1 1 ? 4.478 3.294 -6.654 1.00 0.00 1 GLY A O 7
ATOM 3614 N N . SER A 1 2 ? 3.015 1.589 -6.530 1.00 0.00 2 SER A N 7
ATOM 3615 C CA . SER A 1 2 ? 1.924 2.336 -7.146 1.00 0.00 2 SER A CA 7
ATOM 3616 C C . SER A 1 2 ? 2.278 2.737 -8.574 1.00 0.00 2 SER A C 7
ATOM 3617 O O . SER A 1 2 ? 3.305 2.321 -9.110 1.00 0.00 2 SER A O 7
ATOM 3625 N N . MET A 1 3 ? 1.419 3.547 -9.185 1.00 0.00 3 MET A N 7
ATOM 3626 C CA . MET A 1 3 ? 1.642 4.005 -10.551 1.00 0.00 3 MET A CA 7
ATOM 3627 C C . MET A 1 3 ? 2.079 5.467 -10.570 1.00 0.00 3 MET A C 7
ATOM 3628 O O . MET A 1 3 ? 3.201 5.783 -10.967 1.00 0.00 3 MET A O 7
ATOM 3642 N N . ILE A 1 4 ? 1.187 6.352 -10.139 1.00 0.00 4 ILE A N 7
ATOM 3643 C CA . ILE A 1 4 ? 1.483 7.779 -10.106 1.00 0.00 4 ILE A CA 7
ATOM 3644 C C . ILE A 1 4 ? 1.303 8.345 -8.702 1.00 0.00 4 ILE A C 7
ATOM 3645 O O . ILE A 1 4 ? 0.518 7.827 -7.906 1.00 0.00 4 ILE A O 7
ATOM 3661 N N . THR A 1 5 ? 2.034 9.415 -8.402 1.00 0.00 5 THR A N 7
ATOM 3662 C CA . THR A 1 5 ? 1.955 10.053 -7.094 1.00 0.00 5 THR A CA 7
ATOM 3663 C C . THR A 1 5 ? 1.828 11.566 -7.228 1.00 0.00 5 THR A C 7
ATOM 3664 O O . THR A 1 5 ? 2.764 12.318 -6.954 1.00 0.00 5 THR A O 7
ATOM 3675 N N . PRO A 1 6 ? 0.644 12.026 -7.657 1.00 0.00 6 PRO A N 7
ATOM 3676 C CA . PRO A 1 6 ? 0.367 13.454 -7.835 1.00 0.00 6 PRO A CA 7
ATOM 3677 C C . PRO A 1 6 ? 0.285 14.199 -6.507 1.00 0.00 6 PRO A C 7
ATOM 3678 O O . PRO A 1 6 ? -0.097 13.626 -5.486 1.00 0.00 6 PRO A O 7
ATOM 3689 N N . SER A 1 7 ? 0.645 15.478 -6.527 1.00 0.00 7 SER A N 7
ATOM 3690 C CA . SER A 1 7 ? 0.615 16.300 -5.323 1.00 0.00 7 SER A CA 7
ATOM 3691 C C . SER A 1 7 ? 0.233 17.739 -5.657 1.00 0.00 7 SER A C 7
ATOM 3692 O O . SER A 1 7 ? 0.580 18.671 -4.930 1.00 0.00 7 SER A O 7
ATOM 3700 N N . CYS A 1 8 ? -0.484 17.913 -6.762 1.00 0.00 8 CYS A N 7
ATOM 3701 C CA . CYS A 1 8 ? -0.913 19.238 -7.195 1.00 0.00 8 CYS A CA 7
ATOM 3702 C C . CYS A 1 8 ? -2.425 19.280 -7.398 1.00 0.00 8 CYS A C 7
ATOM 3703 O O . CYS A 1 8 ? -3.105 18.262 -7.276 1.00 0.00 8 CYS A O 7
ATOM 3710 N N . GLN A 1 9 ? -2.942 20.464 -7.708 1.00 0.00 9 GLN A N 7
ATOM 3711 C CA . GLN A 1 9 ? -4.373 20.639 -7.927 1.00 0.00 9 GLN A CA 7
ATOM 3712 C C . GLN A 1 9 ? -4.633 21.602 -9.081 1.00 0.00 9 GLN A C 7
ATOM 3713 O O . GLN A 1 9 ? -3.700 22.119 -9.695 1.00 0.00 9 GLN A O 7
ATOM 3727 N N . LYS A 1 10 ? -5.908 21.838 -9.371 1.00 0.00 10 LYS A N 7
ATOM 3728 C CA . LYS A 1 10 ? -6.293 22.739 -10.451 1.00 0.00 10 LYS A CA 7
ATOM 3729 C C . LYS A 1 10 ? -5.832 22.199 -11.801 1.00 0.00 10 LYS A C 7
ATOM 3730 O O . LYS A 1 10 ? -5.643 22.957 -12.751 1.00 0.00 10 LYS A O 7
ATOM 3749 N N . GLY A 1 11 ? -5.654 20.884 -11.878 1.00 0.00 11 GLY A N 7
ATOM 3750 C CA . GLY A 1 11 ? -5.218 20.266 -13.116 1.00 0.00 11 GLY A CA 7
ATOM 3751 C C . GLY A 1 11 ? -3.711 20.124 -13.194 1.00 0.00 11 GLY A C 7
ATOM 3752 O O . GLY A 1 11 ? -3.193 19.374 -14.021 1.00 0.00 11 GLY A O 7
ATOM 3756 N N . TYR A 1 12 ? -3.005 20.847 -12.332 1.00 0.00 12 TYR A N 7
ATOM 3757 C CA . TYR A 1 12 ? -1.548 20.802 -12.309 1.00 0.00 12 TYR A CA 7
ATOM 3758 C C . TYR A 1 12 ? -1.052 19.445 -11.819 1.00 0.00 12 TYR A C 7
ATOM 3759 O O . TYR A 1 12 ? -1.779 18.711 -11.148 1.00 0.00 12 TYR A O 7
ATOM 3777 N N . PHE A 1 13 ? 0.190 19.118 -12.159 1.00 0.00 13 PHE A N 7
ATOM 3778 C CA . PHE A 1 13 ? 0.784 17.849 -11.754 1.00 0.00 13 PHE A CA 7
ATOM 3779 C C . PHE A 1 13 ? 2.281 18.006 -11.500 1.00 0.00 13 PHE A C 7
ATOM 3780 O O . PHE A 1 13 ? 2.945 18.874 -12.067 1.00 0.00 13 PHE A O 7
ATOM 3797 N N . PRO A 1 14 ? 2.826 17.147 -10.626 1.00 0.00 14 PRO A N 7
ATOM 3798 C CA . PRO A 1 14 ? 4.249 17.169 -10.277 1.00 0.00 14 PRO A CA 7
ATOM 3799 C C . PRO A 1 14 ? 5.136 16.712 -11.429 1.00 0.00 14 PRO A C 7
ATOM 3800 O O . PRO A 1 14 ? 4.771 15.814 -12.189 1.00 0.00 14 PRO A O 7
ATOM 3811 N N . CYS A 1 15 ? 6.304 17.334 -11.554 1.00 0.00 15 CYS A N 7
ATOM 3812 C CA . CYS A 1 15 ? 7.244 16.991 -12.614 1.00 0.00 15 CYS A CA 7
ATOM 3813 C C . CYS A 1 15 ? 7.934 15.662 -12.321 1.00 0.00 15 CYS A C 7
ATOM 3814 O O . CYS A 1 15 ? 9.110 15.626 -11.961 1.00 0.00 15 CYS A O 7
ATOM 3821 N N . GLY A 1 16 ? 7.192 14.570 -12.477 1.00 0.00 16 GLY A N 7
ATOM 3822 C CA . GLY A 1 16 ? 7.748 13.253 -12.225 1.00 0.00 16 GLY A CA 7
ATOM 3823 C C . GLY A 1 16 ? 8.147 13.060 -10.776 1.00 0.00 16 GLY A C 7
ATOM 3824 O O . GLY A 1 16 ? 7.333 12.650 -9.950 1.00 0.00 16 GLY A O 7
ATOM 3828 N N . ASN A 1 17 ? 9.406 13.355 -10.467 1.00 0.00 17 ASN A N 7
ATOM 3829 C CA . ASN A 1 17 ? 9.913 13.209 -9.107 1.00 0.00 17 ASN A CA 7
ATOM 3830 C C . ASN A 1 17 ? 10.304 14.564 -8.524 1.00 0.00 17 ASN A C 7
ATOM 3831 O O . ASN A 1 17 ? 10.365 14.733 -7.306 1.00 0.00 17 ASN A O 7
ATOM 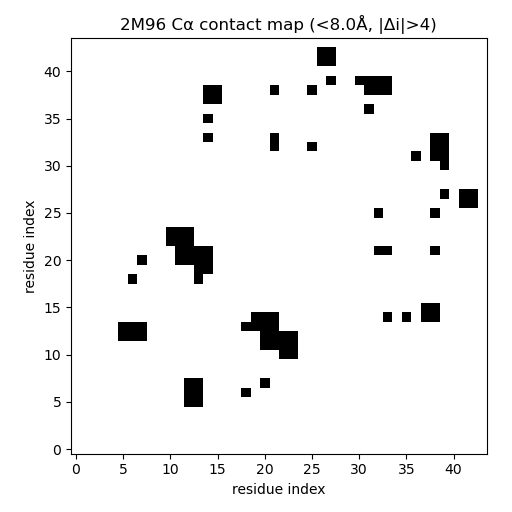3842 N N . LEU A 1 18 ? 10.568 15.525 -9.402 1.00 0.00 18 LEU A N 7
ATOM 3843 C CA . LEU A 1 18 ? 10.953 16.866 -8.975 1.00 0.00 18 LEU A CA 7
ATOM 3844 C C . LEU A 1 18 ? 9.859 17.501 -8.122 1.00 0.00 18 LEU A C 7
ATOM 3845 O O . LEU A 1 18 ? 8.805 16.905 -7.900 1.00 0.00 18 LEU A O 7
ATOM 3861 N N . THR A 1 19 ? 10.116 18.716 -7.648 1.00 0.00 19 THR A N 7
ATOM 3862 C CA . THR A 1 19 ? 9.154 19.433 -6.821 1.00 0.00 19 THR A CA 7
ATOM 3863 C C . THR A 1 19 ? 8.476 20.549 -7.607 1.00 0.00 19 THR A C 7
ATOM 3864 O O . THR A 1 19 ? 7.958 21.505 -7.029 1.00 0.00 19 THR A O 7
ATOM 3875 N N . LYS A 1 20 ? 8.481 20.422 -8.930 1.00 0.00 20 LYS A N 7
ATOM 3876 C CA . LYS A 1 20 ? 7.865 21.419 -9.797 1.00 0.00 20 LYS A CA 7
ATOM 3877 C C . LYS A 1 20 ? 6.471 20.977 -10.229 1.00 0.00 20 LYS A C 7
ATOM 3878 O O . LYS A 1 20 ? 6.188 19.782 -10.322 1.00 0.00 20 LYS A O 7
ATOM 3897 N N . CYS A 1 21 ? 5.602 21.948 -10.493 1.00 0.00 21 CYS A N 7
ATOM 3898 C CA . CYS A 1 21 ? 4.237 21.660 -10.916 1.00 0.00 21 CYS A CA 7
ATOM 3899 C C . CYS A 1 21 ? 3.918 22.357 -12.235 1.00 0.00 21 CYS A C 7
ATOM 3900 O O . CYS A 1 21 ? 4.098 23.568 -12.369 1.00 0.00 21 CYS A O 7
ATOM 3907 N N . LEU A 1 22 ? 3.442 21.585 -13.206 1.00 0.00 22 LEU A N 7
ATOM 3908 C CA . LEU A 1 22 ? 3.097 22.128 -14.515 1.00 0.00 22 LEU A CA 7
ATOM 3909 C C . LEU A 1 22 ? 1.595 22.368 -14.626 1.00 0.00 22 LEU A C 7
ATOM 3910 O O . LEU A 1 22 ? 0.791 21.775 -13.905 1.00 0.00 22 LEU A O 7
ATOM 3926 N N . PRO A 1 23 ? 1.204 23.258 -15.550 1.00 0.00 23 PRO A N 7
ATOM 3927 C CA . PRO A 1 23 ? -0.204 23.595 -15.779 1.00 0.00 23 PRO A CA 7
ATOM 3928 C C . PRO A 1 23 ? -0.979 22.446 -16.415 1.00 0.00 23 PRO A C 7
ATOM 3929 O O . PRO A 1 23 ? -0.393 21.452 -16.846 1.00 0.00 23 PRO A O 7
ATOM 3940 N N . ARG A 1 24 ? -2.299 22.589 -16.472 1.00 0.00 24 ARG A N 7
ATOM 3941 C CA . ARG A 1 24 ? -3.155 21.562 -17.055 1.00 0.00 24 ARG A CA 7
ATOM 3942 C C . ARG A 1 24 ? -3.056 21.572 -18.578 1.00 0.00 24 ARG A C 7
ATOM 3943 O O . ARG A 1 24 ? -3.281 20.554 -19.231 1.00 0.00 24 ARG A O 7
ATOM 3964 N N . ALA A 1 25 ? -2.718 22.730 -19.136 1.00 0.00 25 ALA A N 7
ATOM 3965 C CA . ALA A 1 25 ? -2.588 22.873 -20.580 1.00 0.00 25 ALA A CA 7
ATOM 3966 C C . ALA A 1 25 ? -1.383 22.097 -21.102 1.00 0.00 25 ALA A C 7
ATOM 3967 O O . ALA A 1 25 ? -1.244 21.883 -22.307 1.00 0.00 25 ALA A O 7
ATOM 3974 N N . PHE A 1 26 ? -0.513 21.680 -20.189 1.00 0.00 26 PHE A N 7
ATOM 3975 C CA . PHE A 1 26 ? 0.682 20.929 -20.557 1.00 0.00 26 PHE A CA 7
ATOM 3976 C C . PHE A 1 26 ? 0.320 19.710 -21.401 1.00 0.00 26 PHE A C 7
ATOM 3977 O O . PHE A 1 26 ? 1.137 19.212 -22.176 1.00 0.00 26 PHE A O 7
ATOM 3994 N N . HIS A 1 27 ? -0.911 19.234 -21.243 1.00 0.00 27 HIS A N 7
ATOM 3995 C CA . HIS A 1 27 ? -1.383 18.073 -21.990 1.00 0.00 27 HIS A CA 7
ATOM 3996 C C . HIS A 1 27 ? -1.242 18.299 -23.492 1.00 0.00 27 HIS A C 7
ATOM 3997 O O . HIS A 1 27 ? -2.068 18.971 -24.110 1.00 0.00 27 HIS A O 7
ATOM 4011 N N . CYS A 1 28 ? -0.189 17.733 -24.074 1.00 0.00 28 CYS A N 7
ATOM 4012 C CA . CYS A 1 28 ? 0.062 17.874 -25.503 1.00 0.00 28 CYS A CA 7
ATOM 4013 C C . CYS A 1 28 ? 0.024 19.341 -25.921 1.00 0.00 28 CYS A C 7
ATOM 4014 O O . CYS A 1 28 ? -1.022 19.858 -26.315 1.00 0.00 28 CYS A O 7
ATOM 4021 N N . ASP A 1 29 ? 1.170 20.005 -25.832 1.00 0.00 29 ASP A N 7
ATOM 4022 C CA . ASP A 1 29 ? 1.270 21.412 -26.202 1.00 0.00 29 ASP A CA 7
ATOM 4023 C C . ASP A 1 29 ? 2.111 21.585 -27.462 1.00 0.00 29 ASP A C 7
ATOM 4024 O O . ASP A 1 29 ? 1.823 22.437 -28.302 1.00 0.00 29 ASP A O 7
ATOM 4033 N N . GLY A 1 30 ? 3.154 20.770 -27.588 1.00 0.00 30 GLY A N 7
ATOM 4034 C CA . GLY A 1 30 ? 4.022 20.850 -28.748 1.00 0.00 30 GLY A CA 7
ATOM 4035 C C . GLY A 1 30 ? 5.451 20.454 -28.432 1.00 0.00 30 GLY A C 7
ATOM 4036 O O . GLY A 1 30 ? 6.100 19.763 -29.218 1.00 0.00 30 GLY A O 7
ATOM 4040 N N . LYS A 1 31 ? 5.943 20.892 -27.279 1.00 0.00 31 LYS A N 7
ATOM 4041 C CA . LYS A 1 31 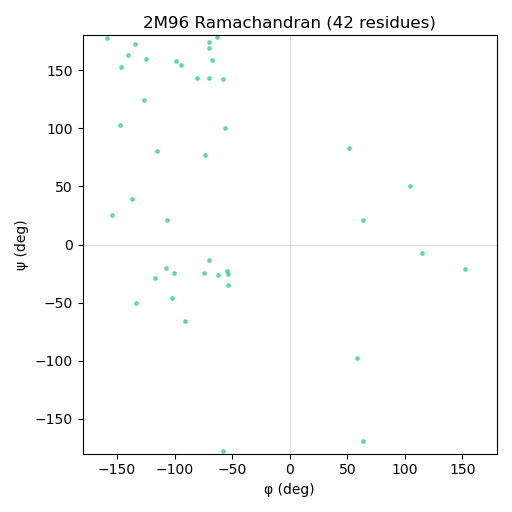? 7.304 20.580 -26.859 1.00 0.00 31 LYS A CA 7
ATOM 4042 C C . LYS A 1 31 ? 7.362 20.307 -25.359 1.00 0.00 31 LYS A C 7
ATOM 4043 O O . LYS A 1 31 ? 6.337 20.313 -24.678 1.00 0.00 31 LYS A O 7
ATOM 4062 N N . ASP A 1 32 ? 8.567 20.071 -24.852 1.00 0.00 32 ASP A N 7
ATOM 4063 C CA . ASP A 1 32 ? 8.759 19.798 -23.432 1.00 0.00 32 ASP A CA 7
ATOM 4064 C C . ASP A 1 32 ? 8.321 20.990 -22.587 1.00 0.00 32 ASP A C 7
ATOM 4065 O O . ASP A 1 32 ? 8.612 22.140 -22.919 1.00 0.00 32 ASP A O 7
ATOM 4074 N N . ASP A 1 33 ? 7.621 20.708 -21.494 1.00 0.00 33 ASP A N 7
ATOM 4075 C CA . ASP A 1 33 ? 7.143 21.757 -20.600 1.00 0.00 33 ASP A CA 7
ATOM 4076 C C . ASP A 1 33 ? 7.985 21.813 -19.329 1.00 0.00 33 ASP A C 7
ATOM 4077 O O . ASP A 1 33 ? 8.202 22.884 -18.763 1.00 0.00 33 ASP A O 7
ATOM 4086 N N . CYS A 1 34 ? 8.455 20.652 -18.885 1.00 0.00 34 CYS A N 7
ATOM 4087 C CA . CYS A 1 34 ? 9.272 20.568 -17.680 1.00 0.00 34 CYS A CA 7
ATOM 4088 C C . CYS A 1 34 ? 10.734 20.873 -17.992 1.00 0.00 34 CYS A C 7
ATOM 4089 O O . CYS A 1 34 ? 11.274 21.888 -17.554 1.00 0.00 34 CYS A O 7
ATOM 4096 N N . GLY A 1 35 ? 11.369 19.987 -18.753 1.00 0.00 35 GLY A N 7
ATOM 4097 C CA . GLY A 1 35 ? 12.762 20.180 -19.110 1.00 0.00 35 GLY A CA 7
ATOM 4098 C C . GLY A 1 35 ? 13.629 18.998 -18.723 1.00 0.00 35 GLY A C 7
ATOM 4099 O O . GLY A 1 35 ? 14.758 18.867 -19.194 1.00 0.00 35 GLY A O 7
ATOM 4103 N N . ASN A 1 36 ? 13.100 18.135 -17.861 1.00 0.00 36 ASN A N 7
ATOM 4104 C CA . ASN A 1 36 ? 13.834 16.959 -17.409 1.00 0.00 36 ASN A CA 7
ATOM 4105 C C . ASN A 1 36 ? 13.478 15.738 -18.252 1.00 0.00 36 ASN A C 7
ATOM 4106 O O . ASN A 1 36 ? 14.300 14.844 -18.446 1.00 0.00 36 ASN A O 7
ATOM 4117 N N . GLY A 1 37 ? 12.246 15.709 -18.751 1.00 0.00 37 GLY A N 7
ATOM 4118 C CA . GLY A 1 37 ? 11.803 14.594 -19.567 1.00 0.00 37 GLY A CA 7
ATOM 4119 C C . GLY A 1 37 ? 10.764 13.741 -18.868 1.00 0.00 37 GLY A C 7
ATOM 4120 O O . GLY A 1 37 ? 10.845 12.513 -18.887 1.00 0.00 37 GLY A O 7
ATOM 4124 N N . ALA A 1 38 ? 9.785 14.392 -18.248 1.00 0.00 38 ALA A N 7
ATOM 4125 C CA . ALA A 1 38 ? 8.726 13.685 -17.540 1.00 0.00 38 ALA A CA 7
ATOM 4126 C C . ALA A 1 38 ? 7.353 14.065 -18.084 1.00 0.00 38 ALA A C 7
ATOM 4127 O O . ALA A 1 38 ? 6.553 13.198 -18.439 1.00 0.00 38 ALA A O 7
ATOM 4134 N N . ASP A 1 39 ? 7.086 15.365 -18.146 1.00 0.00 39 ASP A N 7
ATOM 4135 C CA . ASP A 1 39 ? 5.809 15.860 -18.647 1.00 0.00 39 ASP A CA 7
ATOM 4136 C C . ASP A 1 39 ? 5.604 15.457 -20.105 1.00 0.00 39 ASP A C 7
ATOM 4137 O O . ASP A 1 39 ? 4.472 15.325 -20.568 1.00 0.00 39 ASP A O 7
ATOM 4146 N N . GLU A 1 40 ? 6.708 15.265 -20.821 1.00 0.00 40 GLU A N 7
ATOM 4147 C CA . GLU A 1 40 ? 6.648 14.880 -22.226 1.00 0.00 40 GLU A CA 7
ATOM 4148 C C . GLU A 1 40 ? 5.784 13.636 -22.413 1.00 0.00 40 GLU A C 7
ATOM 4149 O O . GLU A 1 40 ? 5.077 13.504 -23.411 1.00 0.00 40 GLU A O 7
ATOM 4161 N N . GLU A 1 41 ? 5.849 12.727 -21.445 1.00 0.00 41 GLU A N 7
ATOM 4162 C CA . GLU A 1 41 ? 5.074 11.493 -21.503 1.00 0.00 41 GLU A CA 7
ATOM 41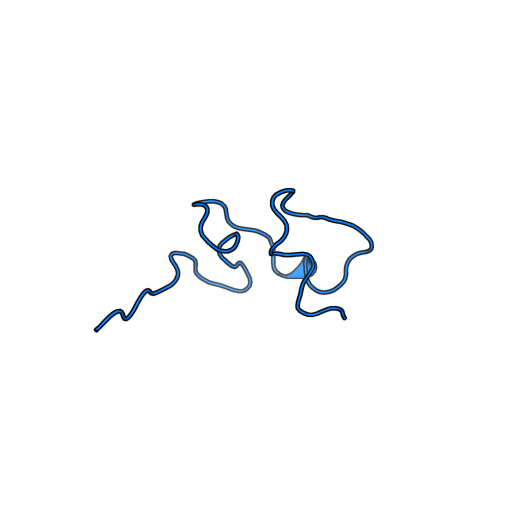63 C C . GLU A 1 41 ? 3.587 11.774 -21.302 1.00 0.00 41 GLU A C 7
ATOM 4164 O O . GLU A 1 41 ? 3.160 12.928 -21.287 1.00 0.00 41 GLU A O 7
ATOM 4176 N N . ASN A 1 42 ? 2.805 10.711 -21.148 1.00 0.00 42 ASN A N 7
ATOM 4177 C CA . ASN A 1 42 ? 1.367 10.842 -20.949 1.00 0.00 42 ASN A CA 7
ATOM 4178 C C . ASN A 1 42 ? 0.704 11.472 -22.170 1.00 0.00 42 ASN A C 7
ATOM 4179 O O . ASN A 1 42 ? -0.420 11.970 -22.093 1.00 0.00 42 ASN A O 7
ATOM 4190 N N . CYS A 1 43 ? 1.406 11.446 -23.298 1.00 0.00 43 CYS A N 7
ATOM 4191 C CA . CYS A 1 43 ? 0.888 12.014 -24.536 1.00 0.00 43 CYS A CA 7
ATOM 4192 C C . CYS A 1 43 ? 1.519 11.340 -25.750 1.00 0.00 43 CYS A C 7
ATOM 4193 O O . CYS A 1 43 ? 1.575 11.917 -26.835 1.00 0.00 43 CYS A O 7
ATOM 4200 N N . GLY A 1 44 ? 1.995 10.113 -25.558 1.00 0.00 44 GLY A N 7
ATOM 4201 C CA . GLY A 1 44 ? 2.616 9.380 -26.646 1.00 0.00 44 GLY A CA 7
ATOM 4202 C C . GLY A 1 44 ? 3.992 8.858 -26.282 1.00 0.00 44 GLY A C 7
ATOM 4203 O O . GLY A 1 44 ? 4.697 9.512 -25.514 1.00 0.00 44 GLY A O 7
ATOM 4208 N N . GLY A 1 1 ? -4.199 -1.149 -8.510 1.00 0.00 1 GLY A N 8
ATOM 4209 C CA . GLY A 1 1 ? -2.891 -1.028 -7.892 1.00 0.00 1 GLY A CA 8
ATOM 4210 C C . GLY A 1 1 ? -2.755 0.235 -7.065 1.00 0.00 1 GLY A C 8
ATOM 4211 O O . GLY A 1 1 ? -3.747 0.902 -6.770 1.00 0.00 1 GLY A O 8
ATOM 4215 N N . SER A 1 2 ? -1.524 0.563 -6.688 1.00 0.00 2 SER A N 8
ATOM 4216 C CA . SER A 1 2 ? -1.262 1.752 -5.885 1.00 0.00 2 SER A CA 8
ATOM 4217 C C . SER A 1 2 ? 0.236 2.026 -5.793 1.00 0.00 2 SER A C 8
ATOM 4218 O O . SER A 1 2 ? 0.936 1.439 -4.969 1.00 0.00 2 SER A O 8
ATOM 4226 N N . MET A 1 3 ? 0.720 2.923 -6.645 1.00 0.00 3 MET A N 8
ATOM 4227 C CA . MET A 1 3 ? 2.135 3.277 -6.660 1.00 0.00 3 MET A CA 8
ATOM 4228 C C . MET A 1 3 ? 2.354 4.612 -7.366 1.00 0.00 3 MET A C 8
ATOM 4229 O O . MET A 1 3 ? 2.827 4.653 -8.503 1.00 0.00 3 MET A O 8
ATOM 4243 N N . ILE A 1 4 ? 2.008 5.699 -6.686 1.00 0.00 4 ILE A N 8
ATOM 4244 C CA . ILE A 1 4 ? 2.168 7.035 -7.249 1.00 0.00 4 ILE A CA 8
ATOM 4245 C C . ILE A 1 4 ? 2.760 7.996 -6.224 1.00 0.00 4 ILE A C 8
ATOM 4246 O O . ILE A 1 4 ? 2.891 7.662 -5.045 1.00 0.00 4 ILE A O 8
ATOM 4262 N N . THR A 1 5 ? 3.115 9.193 -6.679 1.00 0.00 5 THR A N 8
ATOM 4263 C CA . THR A 1 5 ? 3.692 10.204 -5.802 1.00 0.00 5 THR A CA 8
ATOM 4264 C C . THR A 1 5 ? 3.165 11.593 -6.142 1.00 0.00 5 THR A C 8
ATOM 4265 O O . THR A 1 5 ? 3.891 12.455 -6.637 1.00 0.00 5 THR A O 8
ATOM 4276 N N . PRO A 1 6 ? 1.870 11.818 -5.871 1.00 0.00 6 PRO A N 8
ATOM 4277 C CA . PRO A 1 6 ? 1.217 13.103 -6.140 1.00 0.00 6 PRO A CA 8
ATOM 4278 C C . PRO A 1 6 ? 1.705 14.207 -5.209 1.00 0.00 6 PRO A C 8
ATOM 4279 O O . PRO A 1 6 ? 1.965 13.968 -4.030 1.00 0.00 6 PRO A O 8
ATOM 4290 N N . SER A 1 7 ? 1.827 15.417 -5.746 1.00 0.00 7 SER A N 8
ATOM 4291 C CA . SER A 1 7 ? 2.288 16.558 -4.963 1.00 0.00 7 SER A CA 8
ATOM 4292 C C . SER A 1 7 ? 1.771 17.866 -5.554 1.00 0.00 7 SER A C 8
ATOM 4293 O O . SER A 1 7 ? 2.409 18.912 -5.432 1.00 0.00 7 SER A O 8
ATOM 4301 N N . CYS A 1 8 ? 0.609 17.800 -6.196 1.00 0.00 8 CYS A N 8
ATOM 4302 C CA . CYS A 1 8 ? 0.004 18.977 -6.807 1.00 0.00 8 CYS A CA 8
ATOM 4303 C C . CYS A 1 8 ? -1.517 18.855 -6.835 1.00 0.00 8 CYS A C 8
ATOM 4304 O O . CYS A 1 8 ? -2.064 17.765 -6.670 1.00 0.00 8 CYS A O 8
ATOM 4311 N N . GLN A 1 9 ? -2.192 19.981 -7.044 1.00 0.00 9 GLN A N 8
ATOM 4312 C CA . GLN A 1 9 ? -3.649 19.999 -7.093 1.00 0.00 9 GLN A CA 8
ATOM 4313 C C . GLN A 1 9 ? -4.142 20.673 -8.369 1.00 0.00 9 GLN A C 8
ATOM 4314 O O . GLN A 1 9 ? -3.360 21.262 -9.116 1.00 0.00 9 GLN A O 8
ATOM 4328 N N . LYS A 1 10 ? -5.445 20.582 -8.615 1.00 0.00 10 LYS A N 8
ATOM 4329 C CA . LYS A 1 10 ? -6.044 21.183 -9.800 1.00 0.00 10 LYS A CA 8
ATOM 4330 C C . LYS A 1 10 ? -5.500 20.539 -11.071 1.00 0.00 10 LYS A C 8
ATOM 4331 O O . LYS A 1 10 ? -4.825 19.512 -11.018 1.00 0.00 10 LYS A O 8
ATOM 4350 N N . GLY A 1 11 ? -5.796 21.151 -12.214 1.00 0.00 11 GLY A N 8
ATOM 4351 C CA . GLY A 1 11 ? -5.327 20.624 -13.482 1.00 0.00 11 GLY A CA 8
ATOM 4352 C C . GLY A 1 11 ? -3.822 20.452 -13.516 1.00 0.00 11 GLY A C 8
ATOM 4353 O O . GLY A 1 11 ? -3.297 19.671 -14.311 1.00 0.00 11 GLY A O 8
ATOM 4357 N N . TYR A 1 12 ? -3.124 21.183 -12.654 1.00 0.00 12 TYR A N 8
ATOM 4358 C CA . TYR A 1 12 ? -1.669 21.110 -12.592 1.00 0.00 12 TYR A CA 8
ATOM 4359 C C . TYR A 1 12 ? -1.213 19.753 -12.066 1.00 0.00 12 TYR A C 8
ATOM 4360 O O . TYR A 1 12 ? -1.972 19.043 -11.404 1.00 0.00 12 TYR A O 8
ATOM 4378 N N . PHE A 1 13 ? 0.032 19.398 -12.364 1.00 0.00 13 PHE A N 8
ATOM 4379 C CA . PHE A 1 13 ? 0.591 18.125 -11.923 1.00 0.00 13 PHE A CA 8
ATOM 4380 C C . PHE A 1 13 ? 2.081 18.261 -11.622 1.00 0.00 13 PHE A C 8
ATOM 4381 O O . PHE A 1 13 ? 2.776 19.115 -12.172 1.00 0.00 13 PHE A O 8
ATOM 4398 N N . PRO A 1 14 ? 2.584 17.398 -10.726 1.00 0.00 14 PRO A N 8
ATOM 4399 C CA . PRO A 1 14 ? 3.995 17.401 -10.331 1.00 0.00 14 PRO A CA 8
ATOM 4400 C C . PRO A 1 14 ? 4.912 16.924 -11.452 1.00 0.00 14 PRO A C 8
ATOM 4401 O O . PRO A 1 14 ? 4.563 16.019 -12.211 1.00 0.00 14 PRO A O 8
ATOM 4412 N N . CYS A 1 15 ? 6.087 17.537 -11.550 1.00 0.00 15 CYS A N 8
ATOM 4413 C CA . CYS A 1 15 ? 7.055 17.175 -12.579 1.00 0.00 15 CYS A CA 8
ATOM 4414 C C . CYS A 1 15 ? 7.713 15.836 -12.259 1.00 0.00 15 CYS A C 8
ATOM 4415 O O . CYS A 1 15 ? 8.862 15.785 -11.822 1.00 0.00 15 CYS A O 8
ATOM 4422 N N . GLY A 1 16 ? 6.975 14.752 -12.481 1.00 0.00 16 GLY A N 8
ATOM 4423 C CA . GLY A 1 16 ? 7.503 13.427 -12.212 1.00 0.00 16 GLY A CA 8
ATOM 4424 C C . GLY A 1 16 ? 7.903 13.246 -10.761 1.00 0.00 16 GLY A C 8
ATOM 4425 O O . GLY A 1 16 ? 7.064 12.949 -9.912 1.00 0.00 16 GLY A O 8
ATOM 4429 N N . ASN A 1 17 ? 9.189 13.425 -10.477 1.00 0.00 17 ASN A N 8
ATOM 4430 C CA . ASN A 1 17 ? 9.699 13.277 -9.118 1.00 0.00 17 ASN A CA 8
ATOM 4431 C C . ASN A 1 17 ? 10.094 14.630 -8.535 1.00 0.00 17 ASN A C 8
ATOM 4432 O O . ASN A 1 17 ? 10.167 14.797 -7.317 1.00 0.00 17 ASN A O 8
ATOM 4443 N N . LEU A 1 18 ? 10.348 15.595 -9.413 1.00 0.00 18 LEU A N 8
ATOM 4444 C CA . LEU A 1 18 ? 10.736 16.935 -8.987 1.00 0.00 18 LEU A CA 8
ATOM 4445 C C . LEU A 1 18 ? 9.632 17.583 -8.157 1.00 0.00 18 LEU A C 8
ATOM 4446 O O . LEU A 1 18 ? 8.571 16.994 -7.947 1.00 0.00 18 LEU A O 8
ATOM 4462 N N . THR A 1 19 ? 9.888 18.800 -7.689 1.00 0.00 19 THR A N 8
ATOM 4463 C CA . THR A 1 19 ? 8.917 19.529 -6.883 1.00 0.00 19 THR A CA 8
ATOM 4464 C C . THR A 1 19 ? 8.273 20.655 -7.684 1.00 0.00 19 THR A C 8
ATOM 4465 O O . THR A 1 19 ? 7.755 21.617 -7.117 1.00 0.00 19 THR A O 8
ATOM 4476 N N . LYS A 1 20 ? 8.307 20.529 -9.006 1.00 0.00 20 LYS A N 8
ATOM 4477 C CA . LYS A 1 20 ? 7.724 21.534 -9.887 1.00 0.00 20 LYS A CA 8
ATOM 4478 C C . LYS A 1 20 ? 6.309 21.142 -10.299 1.00 0.00 20 LYS A C 8
ATOM 4479 O O . LYS A 1 20 ? 5.951 19.964 -10.283 1.00 0.00 20 LYS A O 8
ATOM 4498 N N . CYS A 1 21 ? 5.508 22.136 -10.668 1.00 0.00 21 CYS A N 8
ATOM 4499 C CA . CYS A 1 21 ? 4.132 21.896 -11.086 1.00 0.00 21 CYS A CA 8
ATOM 4500 C C . CYS A 1 21 ? 3.842 22.576 -12.420 1.00 0.00 21 CYS A C 8
ATOM 4501 O O . CYS A 1 21 ? 4.038 23.783 -12.570 1.00 0.00 21 CYS A O 8
ATOM 4508 N N . LEU A 1 22 ? 3.373 21.795 -13.387 1.00 0.00 22 LEU A N 8
ATOM 4509 C CA . LEU A 1 22 ? 3.055 22.321 -14.710 1.00 0.00 22 LEU A CA 8
ATOM 4510 C C . LEU A 1 22 ? 1.558 22.579 -14.847 1.00 0.00 22 LEU A C 8
ATOM 4511 O O . LEU A 1 22 ? 0.737 22.020 -14.120 1.00 0.00 22 LEU A O 8
ATOM 4527 N N . PRO A 1 23 ? 1.192 23.446 -15.803 1.00 0.00 23 PRO A N 8
ATOM 4528 C CA . PRO A 1 23 ? -0.208 23.796 -16.061 1.00 0.00 23 PRO A CA 8
ATOM 4529 C C . PRO A 1 23 ? -0.992 22.639 -16.672 1.00 0.00 23 PRO A C 8
ATOM 4530 O O . PRO A 1 23 ? -0.415 21.625 -17.064 1.00 0.00 23 PRO A O 8
ATOM 4541 N N . ARG A 1 24 ? -2.309 22.799 -16.751 1.00 0.00 24 ARG A N 8
ATOM 4542 C CA . ARG A 1 24 ? -3.171 21.767 -17.314 1.00 0.00 24 ARG A CA 8
ATOM 4543 C C . ARG A 1 24 ? -3.048 21.726 -18.835 1.00 0.00 24 ARG A C 8
ATOM 4544 O O . ARG A 1 24 ? -3.284 20.691 -19.458 1.00 0.00 24 ARG A O 8
ATOM 4565 N N . ALA A 1 25 ? -2.678 22.858 -19.424 1.00 0.00 25 ALA A N 8
ATOM 4566 C CA . ALA A 1 25 ? -2.522 22.950 -20.870 1.00 0.00 25 ALA A CA 8
ATOM 4567 C C . ALA A 1 25 ? -1.317 22.145 -21.345 1.00 0.00 25 ALA A C 8
ATOM 4568 O O . ALA A 1 25 ? -1.159 21.891 -22.540 1.00 0.00 25 ALA A O 8
ATOM 4575 N N . PHE A 1 26 ? -0.468 21.747 -20.403 1.00 0.00 26 PHE A N 8
ATOM 4576 C CA . PHE A 1 26 ? 0.724 20.972 -20.726 1.00 0.00 26 PHE A CA 8
ATOM 4577 C C . PHE A 1 26 ? 0.367 19.749 -21.566 1.00 0.00 26 PHE A C 8
ATOM 4578 O O . PHE A 1 26 ? 1.191 19.244 -22.328 1.00 0.00 26 PHE A O 8
ATOM 4595 N N . HIS A 1 27 ? -0.867 19.278 -21.419 1.00 0.00 27 HIS A N 8
ATOM 4596 C CA . HIS A 1 27 ? -1.335 18.114 -22.163 1.00 0.00 27 HIS A CA 8
ATOM 4597 C C . HIS A 1 27 ? -1.184 18.334 -23.666 1.00 0.00 27 HIS A C 8
ATOM 4598 O O . HIS A 1 27 ? -2.007 19.002 -24.292 1.00 0.00 27 HIS A O 8
ATOM 4612 N N . CYS A 1 28 ? -0.127 17.768 -24.238 1.00 0.00 28 CYS A N 8
ATOM 4613 C CA . CYS A 1 28 ? 0.134 17.902 -25.666 1.00 0.00 28 CYS A CA 8
ATOM 4614 C C . CYS A 1 28 ? 0.094 19.367 -26.091 1.00 0.00 28 CYS A C 8
ATOM 4615 O O . CYS A 1 28 ? -0.923 19.852 -26.588 1.00 0.00 28 CYS A O 8
ATOM 4622 N N . ASP A 1 29 ? 1.206 20.065 -25.892 1.00 0.00 29 ASP A N 8
ATOM 4623 C CA . ASP A 1 29 ? 1.300 21.474 -26.256 1.00 0.00 29 ASP A CA 8
ATOM 4624 C C . ASP A 1 29 ? 2.144 21.657 -27.513 1.00 0.00 29 ASP A C 8
ATOM 4625 O O . ASP A 1 29 ? 1.784 22.418 -28.410 1.00 0.00 29 ASP A O 8
ATOM 4634 N N . GLY A 1 30 ? 3.271 20.953 -27.570 1.00 0.00 30 GLY A N 8
ATOM 4635 C CA . GLY A 1 30 ? 4.150 21.052 -28.721 1.00 0.00 30 GLY A CA 8
ATOM 4636 C C . GLY A 1 30 ? 5.524 20.473 -28.452 1.00 0.00 30 GLY A C 8
ATOM 4637 O O . GLY A 1 30 ? 6.106 19.809 -29.310 1.00 0.00 30 GLY A O 8
ATOM 4641 N N . LYS A 1 31 ? 6.048 20.725 -27.257 1.00 0.00 31 LYS A N 8
ATOM 4642 C CA . LYS A 1 31 ? 7.363 20.225 -26.876 1.00 0.00 31 LYS A CA 8
ATOM 4643 C C . LYS A 1 31 ? 7.476 20.090 -25.361 1.00 0.00 31 LYS A C 8
ATOM 4644 O O . LYS A 1 31 ? 6.501 20.291 -24.636 1.00 0.00 31 LYS A O 8
ATOM 4663 N N . ASP A 1 32 ? 8.670 19.750 -24.889 1.00 0.00 32 ASP A N 8
ATOM 4664 C CA . ASP A 1 32 ? 8.911 19.591 -23.460 1.00 0.00 32 ASP A CA 8
ATOM 4665 C C . ASP A 1 32 ? 8.455 20.827 -22.691 1.00 0.00 32 ASP A C 8
ATOM 4666 O O . ASP A 1 32 ? 8.659 21.957 -23.135 1.00 0.00 32 ASP A O 8
ATOM 4675 N N . ASP A 1 33 ? 7.837 20.605 -21.536 1.00 0.00 33 ASP A N 8
ATOM 4676 C CA . ASP A 1 33 ? 7.352 21.700 -20.705 1.00 0.00 33 ASP A CA 8
ATOM 4677 C C . ASP A 1 33 ? 8.139 21.782 -19.401 1.00 0.00 33 ASP A C 8
ATOM 4678 O O . ASP A 1 33 ? 8.360 22.868 -18.863 1.00 0.00 33 ASP A O 8
ATOM 4687 N N . CYS A 1 34 ? 8.559 20.627 -18.895 1.00 0.00 34 CYS A N 8
ATOM 4688 C CA . CYS A 1 34 ? 9.320 20.567 -17.653 1.00 0.00 34 CYS A CA 8
ATOM 4689 C C . CYS A 1 34 ? 10.802 20.818 -17.911 1.00 0.00 34 CYS A C 8
ATOM 4690 O O . CYS A 1 34 ? 11.362 21.814 -17.454 1.00 0.00 34 CYS A O 8
ATOM 4697 N N . GLY A 1 35 ? 11.433 19.908 -18.647 1.00 0.00 35 GLY A N 8
ATOM 4698 C CA . GLY A 1 35 ? 12.844 20.049 -18.953 1.00 0.00 35 GLY A CA 8
ATOM 4699 C C . GLY A 1 35 ? 13.657 18.851 -18.506 1.00 0.00 35 GLY A C 8
ATOM 4700 O O . GLY A 1 35 ? 14.802 18.679 -18.922 1.00 0.00 35 GLY A O 8
ATOM 4704 N N . ASN A 1 36 ? 13.065 18.020 -17.654 1.00 0.00 36 ASN A N 8
ATOM 4705 C CA . ASN A 1 36 ? 13.743 16.832 -17.148 1.00 0.00 36 ASN A CA 8
ATOM 4706 C C . ASN A 1 36 ? 13.377 15.603 -17.976 1.00 0.00 36 ASN A C 8
ATOM 4707 O O . ASN A 1 36 ? 14.166 14.667 -18.098 1.00 0.00 36 ASN A O 8
ATOM 4718 N N . GLY A 1 37 ? 12.174 15.614 -18.542 1.00 0.00 37 GLY A N 8
ATOM 4719 C CA . GLY A 1 37 ? 11.725 14.496 -19.351 1.00 0.00 37 GLY A CA 8
ATOM 4720 C C . GLY A 1 37 ? 10.635 13.690 -18.672 1.00 0.00 37 GLY A C 8
ATOM 4721 O O . GLY A 1 37 ? 10.683 12.461 -18.653 1.00 0.00 37 GLY A O 8
ATOM 4725 N N . ALA A 1 38 ? 9.650 14.384 -18.111 1.00 0.00 38 ALA A N 8
ATOM 4726 C CA . ALA A 1 38 ? 8.544 13.725 -17.428 1.00 0.00 38 ALA A CA 8
ATOM 4727 C C . ALA A 1 38 ? 7.204 14.132 -18.033 1.00 0.00 38 ALA A C 8
ATOM 4728 O O . ALA A 1 38 ? 6.392 13.281 -18.395 1.00 0.00 38 ALA A O 8
ATOM 4735 N N . ASP A 1 39 ? 6.981 15.437 -18.140 1.00 0.00 39 ASP A N 8
ATOM 4736 C CA . ASP A 1 39 ? 5.740 15.957 -18.702 1.00 0.00 39 ASP A CA 8
ATOM 4737 C C . ASP A 1 39 ? 5.556 15.487 -20.142 1.00 0.00 39 ASP A C 8
ATOM 4738 O O . ASP A 1 39 ? 4.431 15.339 -20.617 1.00 0.00 39 ASP A O 8
ATOM 4747 N N . GLU A 1 40 ? 6.670 15.255 -20.830 1.00 0.00 40 GLU A N 8
ATOM 4748 C CA . GLU A 1 40 ? 6.631 14.803 -22.216 1.00 0.00 40 GLU A CA 8
ATOM 4749 C C . GLU A 1 40 ? 5.728 13.582 -22.365 1.00 0.00 40 GLU A C 8
ATOM 4750 O O . GLU A 1 40 ? 5.059 13.413 -23.384 1.00 0.00 40 GLU A O 8
ATOM 4762 N N . GLU A 1 41 ? 5.717 12.733 -21.341 1.00 0.00 41 GLU A N 8
ATOM 4763 C CA . GLU A 1 41 ? 4.898 11.527 -21.359 1.00 0.00 41 GLU A CA 8
ATOM 4764 C C . GLU A 1 41 ? 3.418 11.872 -21.227 1.00 0.00 41 GLU A C 8
ATOM 4765 O O . GLU A 1 41 ? 3.033 13.038 -21.297 1.00 0.00 41 GLU A O 8
ATOM 4777 N N . ASN A 1 42 ? 2.592 10.848 -21.036 1.00 0.00 42 ASN A N 8
ATOM 4778 C CA . ASN A 1 42 ? 1.154 11.041 -20.894 1.00 0.00 42 ASN A CA 8
ATOM 4779 C C . ASN A 1 42 ? 0.554 11.617 -22.174 1.00 0.00 42 ASN A C 8
ATOM 4780 O O . ASN A 1 42 ? -0.558 12.145 -22.169 1.00 0.00 42 ASN A O 8
ATOM 4791 N N . CYS A 1 43 ? 1.299 11.510 -23.270 1.00 0.00 43 CYS A N 8
ATOM 4792 C CA . CYS A 1 43 ? 0.842 12.019 -24.557 1.00 0.00 43 CYS A CA 8
ATOM 4793 C C . CYS A 1 43 ? 1.503 11.261 -25.706 1.00 0.00 43 CYS A C 8
ATOM 4794 O O . CYS A 1 43 ? 1.597 11.767 -26.824 1.00 0.00 43 CYS A O 8
ATOM 4801 N N . GLY A 1 44 ? 1.958 10.045 -25.422 1.00 0.00 44 GLY A N 8
ATOM 4802 C CA . GLY A 1 44 ? 2.603 9.237 -26.441 1.00 0.00 44 GLY A CA 8
ATOM 4803 C C . GLY A 1 44 ? 1.606 8.507 -27.319 1.00 0.00 44 GLY A C 8
ATOM 4804 O O . GLY A 1 44 ? 1.208 9.047 -28.350 1.00 0.00 44 GLY A O 8
ATOM 4809 N N . GLY A 1 1 ? -0.424 30.432 11.036 1.00 0.00 1 GLY A N 9
ATOM 4810 C CA . GLY A 1 1 ? -0.510 30.663 9.606 1.00 0.00 1 GLY A CA 9
ATOM 4811 C C . GLY A 1 1 ? -0.962 29.432 8.846 1.00 0.00 1 GLY A C 9
ATOM 4812 O O . GLY A 1 1 ? -0.294 28.398 8.872 1.00 0.00 1 GLY A O 9
ATOM 4816 N N . SER A 1 2 ? -2.100 29.541 8.168 1.00 0.00 2 SER A N 9
ATOM 4817 C CA . SER A 1 2 ? -2.644 28.426 7.402 1.00 0.00 2 SER A CA 9
ATOM 4818 C C . SER A 1 2 ? -3.264 28.915 6.097 1.00 0.00 2 SER A C 9
ATOM 4819 O O . SER A 1 2 ? -4.215 28.322 5.589 1.00 0.00 2 SER A O 9
ATOM 4827 N N . MET A 1 3 ? -2.718 30.001 5.560 1.00 0.00 3 MET A N 9
ATOM 4828 C CA . MET A 1 3 ? -3.217 30.570 4.313 1.00 0.00 3 MET A CA 9
ATOM 4829 C C . MET A 1 3 ? -2.196 30.401 3.192 1.00 0.00 3 MET A C 9
ATOM 4830 O O . MET A 1 3 ? -1.474 31.339 2.852 1.00 0.00 3 MET A O 9
ATOM 4844 N N . ILE A 1 4 ? -2.143 29.202 2.622 1.00 0.00 4 ILE A N 9
ATOM 4845 C CA . ILE A 1 4 ? -1.211 28.912 1.539 1.00 0.00 4 ILE A CA 9
ATOM 4846 C C . ILE A 1 4 ? -1.940 28.790 0.205 1.00 0.00 4 ILE A C 9
ATOM 4847 O O . ILE A 1 4 ? -3.081 28.330 0.148 1.00 0.00 4 ILE A O 9
ATOM 4863 N N . THR A 1 5 ? -1.272 29.202 -0.868 1.00 0.00 5 THR A N 9
ATOM 4864 C CA . THR A 1 5 ? -1.855 29.137 -2.202 1.00 0.00 5 THR A CA 9
ATOM 4865 C C . THR A 1 5 ? -0.831 28.662 -3.227 1.00 0.00 5 THR A C 9
ATOM 4866 O O . THR A 1 5 ? -0.352 29.428 -4.063 1.00 0.00 5 THR A O 9
ATOM 4877 N N . PRO A 1 6 ? -0.487 27.367 -3.164 1.00 0.00 6 PRO A N 9
ATOM 4878 C CA . PRO A 1 6 ? 0.483 26.760 -4.080 1.00 0.00 6 PRO A CA 9
ATOM 4879 C C . PRO A 1 6 ? -0.056 26.649 -5.503 1.00 0.00 6 PRO A C 9
ATOM 4880 O O . PRO A 1 6 ? -1.223 26.944 -5.760 1.00 0.00 6 PRO A O 9
ATOM 4891 N N . SER A 1 7 ? 0.803 26.221 -6.423 1.00 0.00 7 SER A N 9
ATOM 4892 C CA . SER A 1 7 ? 0.414 26.074 -7.821 1.00 0.00 7 SER A CA 9
ATOM 4893 C C . SER A 1 7 ? 0.399 24.604 -8.229 1.00 0.00 7 SER A C 9
ATOM 4894 O O . SER A 1 7 ? 1.002 24.219 -9.231 1.00 0.00 7 SER A O 9
ATOM 4902 N N . CYS A 1 8 ? -0.295 23.786 -7.444 1.00 0.00 8 CYS A N 9
ATOM 4903 C CA . CYS A 1 8 ? -0.389 22.358 -7.721 1.00 0.00 8 CYS A CA 9
ATOM 4904 C C . CYS A 1 8 ? -1.844 21.896 -7.705 1.00 0.00 8 CYS A C 9
ATOM 4905 O O . CYS A 1 8 ? -2.749 22.674 -7.406 1.00 0.00 8 CYS A O 9
ATOM 4912 N N . GLN A 1 9 ? -2.059 20.624 -8.028 1.00 0.00 9 GLN A N 9
ATOM 4913 C CA . GLN A 1 9 ? -3.403 20.059 -8.050 1.00 0.00 9 GLN A CA 9
ATOM 4914 C C . GLN A 1 9 ? -4.314 20.860 -8.974 1.00 0.00 9 GLN A C 9
ATOM 4915 O O . GLN A 1 9 ? -3.890 21.840 -9.587 1.00 0.00 9 GLN A O 9
ATOM 4929 N N . LYS A 1 10 ? -5.570 20.436 -9.071 1.00 0.00 10 LYS A N 9
ATOM 4930 C CA . LYS A 1 10 ? -6.543 21.113 -9.919 1.00 0.00 10 LYS A CA 9
ATOM 4931 C C . LYS A 1 10 ? -6.023 21.243 -11.348 1.00 0.00 10 LYS A C 9
ATOM 4932 O O . LYS A 1 10 ? -5.847 22.349 -11.856 1.00 0.00 10 LYS A O 9
ATOM 4951 N N . GLY A 1 11 ? -5.782 20.104 -11.990 1.00 0.00 11 GLY A N 9
ATOM 4952 C CA . GLY A 1 11 ? -5.286 20.113 -13.354 1.00 0.00 11 GLY A CA 9
ATOM 4953 C C . GLY A 1 11 ? -3.774 20.032 -13.422 1.00 0.00 11 GLY A C 9
ATOM 4954 O O . GLY A 1 11 ? -3.215 19.515 -14.390 1.00 0.00 11 GLY A O 9
ATOM 4958 N N . TYR A 1 12 ? -3.109 20.545 -12.393 1.00 0.00 12 TYR A N 9
ATOM 4959 C CA . TYR A 1 12 ? -1.652 20.532 -12.341 1.00 0.00 12 TYR A CA 9
ATOM 4960 C C . TYR A 1 12 ? -1.135 19.177 -11.870 1.00 0.00 12 TYR A C 9
ATOM 4961 O O . TYR A 1 12 ? -1.858 18.411 -11.232 1.00 0.00 12 TYR A O 9
ATOM 4979 N N . PHE A 1 13 ? 0.122 18.886 -12.190 1.00 0.00 13 PHE A N 9
ATOM 4980 C CA . PHE A 1 13 ? 0.737 17.623 -11.801 1.00 0.00 13 PHE A CA 9
ATOM 4981 C C . PHE A 1 13 ? 2.221 17.811 -11.498 1.00 0.00 13 PHE A C 9
ATOM 4982 O O . PHE A 1 13 ? 2.877 18.714 -12.018 1.00 0.00 13 PHE A O 9
ATOM 4999 N N . PRO A 1 14 ? 2.764 16.939 -10.635 1.00 0.00 14 PRO A N 9
ATOM 5000 C CA . PRO A 1 14 ? 4.175 16.988 -10.243 1.00 0.00 14 PRO A CA 9
ATOM 5001 C C . PRO A 1 14 ? 5.108 16.591 -11.382 1.00 0.00 14 PRO A C 9
ATOM 5002 O O . PRO A 1 14 ? 4.803 15.689 -12.162 1.00 0.00 14 PRO A O 9
ATOM 5013 N N . CYS A 1 15 ? 6.246 17.271 -11.473 1.00 0.00 15 CYS A N 9
ATOM 5014 C CA . CYS A 1 15 ? 7.224 16.990 -12.517 1.00 0.00 15 CYS A CA 9
ATOM 5015 C C . CYS A 1 15 ? 7.950 15.676 -12.243 1.00 0.00 15 CYS A C 9
ATOM 5016 O O . CYS A 1 15 ? 9.092 15.669 -11.784 1.00 0.00 15 CYS A O 9
ATOM 5023 N N . GLY A 1 16 ? 7.278 14.564 -12.527 1.00 0.00 16 GLY A N 9
ATOM 5024 C CA . GLY A 1 16 ? 7.874 13.260 -12.305 1.00 0.00 16 GLY A CA 9
ATOM 5025 C C . GLY A 1 16 ? 8.320 13.063 -10.870 1.00 0.00 16 GLY A C 9
ATOM 5026 O O . GLY A 1 16 ? 7.510 12.748 -9.999 1.00 0.00 16 GLY A O 9
ATOM 5030 N N . ASN A 1 17 ? 9.613 13.247 -10.623 1.00 0.00 17 ASN A N 9
ATOM 5031 C CA . ASN A 1 17 ? 10.166 13.085 -9.283 1.00 0.00 17 ASN A CA 9
ATOM 5032 C C . ASN A 1 17 ? 10.483 14.441 -8.659 1.00 0.00 17 ASN A C 9
ATOM 5033 O O . ASN A 1 17 ? 10.570 14.568 -7.436 1.00 0.00 17 ASN A O 9
ATOM 5044 N N . LEU A 1 18 ? 10.655 15.450 -9.505 1.00 0.00 18 LEU A N 9
ATOM 5045 C CA . LEU A 1 18 ? 10.961 16.797 -9.036 1.00 0.00 18 LEU A CA 9
ATOM 5046 C C . LEU A 1 18 ? 9.829 17.345 -8.173 1.00 0.00 18 LEU A C 9
ATOM 5047 O O . LEU A 1 18 ? 8.809 16.684 -7.975 1.00 0.00 18 LEU A O 9
ATOM 5063 N N . THR A 1 19 ? 10.014 18.558 -7.662 1.00 0.00 19 THR A N 9
ATOM 5064 C CA . THR A 1 19 ? 9.009 19.195 -6.821 1.00 0.00 19 THR A CA 9
ATOM 5065 C C . THR A 1 19 ? 8.302 20.321 -7.567 1.00 0.00 19 THR A C 9
ATOM 5066 O O . THR A 1 19 ? 7.705 21.206 -6.954 1.00 0.00 19 THR A O 9
ATOM 5077 N N . LYS A 1 20 ? 8.372 20.281 -8.893 1.00 0.00 20 LYS A N 9
ATOM 5078 C CA . LYS A 1 20 ? 7.737 21.297 -9.724 1.00 0.00 20 LYS A CA 9
ATOM 5079 C C . LYS A 1 20 ? 6.332 20.865 -10.134 1.00 0.00 20 LYS A C 9
ATOM 5080 O O . LYS A 1 20 ? 6.026 19.673 -10.177 1.00 0.00 20 LYS A O 9
ATOM 5099 N N . CYS A 1 21 ? 5.482 21.840 -10.436 1.00 0.00 21 CYS A N 9
ATOM 5100 C CA . CYS A 1 21 ? 4.111 21.561 -10.843 1.00 0.00 21 CYS A CA 9
ATOM 5101 C C . CYS A 1 21 ? 3.779 22.266 -12.155 1.00 0.00 21 CYS A C 9
ATOM 5102 O O . CYS A 1 21 ? 3.923 23.484 -12.272 1.00 0.00 21 CYS A O 9
ATOM 5109 N N . LEU A 1 22 ? 3.334 21.493 -13.140 1.00 0.00 22 LEU A N 9
ATOM 5110 C CA . LEU A 1 22 ? 2.981 22.043 -14.444 1.00 0.00 22 LEU A CA 9
ATOM 5111 C C . LEU A 1 22 ? 1.473 22.241 -14.562 1.00 0.00 22 LEU A C 9
ATOM 5112 O O . LEU A 1 22 ? 0.683 21.618 -13.853 1.00 0.00 22 LEU A O 9
ATOM 5128 N N . PRO A 1 23 ? 1.063 23.129 -15.479 1.00 0.00 23 PRO A N 9
ATOM 5129 C CA . PRO A 1 23 ? -0.353 23.429 -15.713 1.00 0.00 23 PRO A CA 9
ATOM 5130 C C . PRO A 1 23 ? -1.091 22.265 -16.366 1.00 0.00 23 PRO A C 9
ATOM 5131 O O . PRO A 1 23 ? -0.475 21.290 -16.797 1.00 0.00 23 PRO A O 9
ATOM 5142 N N . ARG A 1 24 ? -2.414 22.375 -16.437 1.00 0.00 24 ARG A N 9
ATOM 5143 C CA . ARG A 1 24 ? -3.236 21.331 -17.037 1.00 0.00 24 ARG A CA 9
ATOM 5144 C C . ARG A 1 24 ? -3.116 21.352 -18.558 1.00 0.00 24 ARG A C 9
ATOM 5145 O O . ARG A 1 24 ? -3.331 20.338 -19.222 1.00 0.00 24 ARG A O 9
ATOM 5166 N N . ALA A 1 25 ? -2.772 22.514 -19.104 1.00 0.00 25 ALA A N 9
ATOM 5167 C CA . ALA A 1 25 ? -2.621 22.666 -20.546 1.00 0.00 25 ALA A CA 9
ATOM 5168 C C . ALA A 1 25 ? -1.395 21.916 -21.052 1.00 0.00 25 ALA A C 9
ATOM 5169 O O . ALA A 1 25 ? -1.231 21.713 -22.256 1.00 0.00 25 ALA A O 9
ATOM 5176 N N . PHE A 1 26 ? -0.533 21.506 -20.127 1.00 0.00 26 PHE A N 9
ATOM 5177 C CA . PHE A 1 26 ? 0.680 20.779 -20.480 1.00 0.00 26 PHE A CA 9
ATOM 5178 C C . PHE A 1 26 ? 0.357 19.575 -21.360 1.00 0.00 26 PHE A C 9
ATOM 5179 O O . PHE A 1 26 ? 1.194 19.118 -22.139 1.00 0.00 26 PHE A O 9
ATOM 5196 N N . HIS A 1 27 ? -0.864 19.065 -21.229 1.00 0.00 27 HIS A N 9
ATOM 5197 C CA . HIS A 1 27 ? -1.300 17.914 -22.011 1.00 0.00 27 HIS A CA 9
ATOM 5198 C C . HIS A 1 27 ? -1.155 18.186 -23.505 1.00 0.00 27 HIS A C 9
ATOM 5199 O O . HIS A 1 27 ? -1.992 18.858 -24.109 1.00 0.00 27 HIS A O 9
ATOM 5213 N N . CYS A 1 28 ? -0.086 17.661 -24.096 1.00 0.00 28 CYS A N 9
ATOM 5214 C CA . CYS A 1 28 ? 0.170 17.848 -25.519 1.00 0.00 28 CYS A CA 9
ATOM 5215 C C . CYS A 1 28 ? 0.104 19.326 -25.895 1.00 0.00 28 CYS A C 9
ATOM 5216 O O . CYS A 1 28 ? -0.926 19.814 -26.359 1.00 0.00 28 CYS A O 9
ATOM 5223 N N . ASP A 1 29 ? 1.210 20.032 -25.690 1.00 0.00 29 ASP A N 9
ATOM 5224 C CA . ASP A 1 29 ? 1.280 21.454 -26.007 1.00 0.00 29 ASP A CA 9
ATOM 5225 C C . ASP A 1 29 ? 2.047 21.684 -27.305 1.00 0.00 29 ASP A C 9
ATOM 5226 O O . ASP A 1 29 ? 1.609 22.439 -28.172 1.00 0.00 29 ASP A O 9
ATOM 5235 N N . GLY A 1 30 ? 3.196 21.027 -27.432 1.00 0.00 30 GLY A N 9
ATOM 5236 C CA . GLY A 1 30 ? 4.007 21.174 -28.627 1.00 0.00 30 GLY A CA 9
ATOM 5237 C C . GLY A 1 30 ? 5.470 20.867 -28.376 1.00 0.00 30 GLY A C 9
ATOM 5238 O O . GLY A 1 30 ? 6.210 20.531 -29.301 1.00 0.00 30 GLY A O 9
ATOM 5242 N N . LYS A 1 31 ? 5.891 20.982 -27.121 1.00 0.00 31 LYS A N 9
ATOM 5243 C CA . LYS A 1 31 ? 7.275 20.715 -26.750 1.00 0.00 31 LYS A CA 9
ATOM 5244 C C . LYS A 1 31 ? 7.399 20.472 -25.249 1.00 0.00 31 LYS A C 9
ATOM 5245 O O . LYS A 1 31 ? 6.416 20.560 -24.513 1.00 0.00 31 LYS A O 9
ATOM 5264 N N . ASP A 1 32 ? 8.612 20.167 -24.801 1.00 0.00 32 ASP A N 9
ATOM 5265 C CA . ASP A 1 32 ? 8.864 19.914 -23.388 1.00 0.00 32 ASP A CA 9
ATOM 5266 C C . ASP A 1 32 ? 8.382 21.082 -22.532 1.00 0.00 32 ASP A C 9
ATOM 5267 O O . ASP A 1 32 ? 8.551 22.245 -22.900 1.00 0.00 32 ASP A O 9
ATOM 5276 N N . ASP A 1 33 ? 7.782 20.764 -21.391 1.00 0.00 33 ASP A N 9
ATOM 5277 C CA . ASP A 1 33 ? 7.275 21.786 -20.483 1.00 0.00 33 ASP A CA 9
ATOM 5278 C C . ASP A 1 33 ? 8.064 21.792 -19.177 1.00 0.00 33 ASP A C 9
ATOM 5279 O O . ASP A 1 33 ? 8.222 22.834 -18.540 1.00 0.00 33 ASP A O 9
ATOM 5288 N N . CYS A 1 34 ? 8.556 20.622 -18.783 1.00 0.00 34 CYS A N 9
ATOM 5289 C CA . CYS A 1 34 ? 9.327 20.491 -17.553 1.00 0.00 34 CYS A CA 9
ATOM 5290 C C . CYS A 1 34 ? 10.813 20.715 -17.816 1.00 0.00 34 CYS A C 9
ATOM 5291 O O . CYS A 1 34 ? 11.396 21.694 -17.353 1.00 0.00 34 CYS A O 9
ATOM 5298 N N . GLY A 1 35 ? 11.421 19.799 -18.564 1.00 0.00 35 GLY A N 9
ATOM 5299 C CA . GLY A 1 35 ? 12.833 19.914 -18.876 1.00 0.00 35 GLY A CA 9
ATOM 5300 C C . GLY A 1 35 ? 13.628 18.706 -18.422 1.00 0.00 35 GLY A C 9
ATOM 5301 O O . GLY A 1 35 ? 14.764 18.506 -18.848 1.00 0.00 35 GLY A O 9
ATOM 5305 N N . ASN A 1 36 ? 13.029 17.899 -17.552 1.00 0.00 36 ASN A N 9
ATOM 5306 C CA . ASN A 1 36 ? 13.689 16.705 -17.037 1.00 0.00 36 ASN A CA 9
ATOM 5307 C C . ASN A 1 36 ? 13.343 15.483 -17.883 1.00 0.00 36 ASN A C 9
ATOM 5308 O O . ASN A 1 36 ? 14.108 14.522 -17.947 1.00 0.00 36 ASN A O 9
ATOM 5319 N N . GLY A 1 37 ? 12.183 15.530 -18.532 1.00 0.00 37 GLY A N 9
ATOM 5320 C CA . GLY A 1 37 ? 11.756 14.422 -19.366 1.00 0.00 37 GLY A CA 9
ATOM 5321 C C . GLY A 1 37 ? 10.648 13.608 -18.727 1.00 0.00 37 GLY A C 9
ATOM 5322 O O . GLY A 1 37 ? 10.690 12.378 -18.733 1.00 0.00 37 GLY A O 9
ATOM 5326 N N . ALA A 1 38 ? 9.656 14.296 -18.171 1.00 0.00 38 ALA A N 9
ATOM 5327 C CA . ALA A 1 38 ? 8.532 13.629 -17.525 1.00 0.00 38 ALA A CA 9
ATOM 5328 C C . ALA A 1 38 ? 7.206 14.084 -18.123 1.00 0.00 38 ALA A C 9
ATOM 5329 O O . ALA A 1 38 ? 6.377 13.264 -18.517 1.00 0.00 38 ALA A O 9
ATOM 5336 N N . ASP A 1 39 ? 7.010 15.397 -18.187 1.00 0.00 39 ASP A N 9
ATOM 5337 C CA . ASP A 1 39 ? 5.784 15.962 -18.738 1.00 0.00 39 ASP A CA 9
ATOM 5338 C C . ASP A 1 39 ? 5.598 15.543 -20.193 1.00 0.00 39 ASP A C 9
ATOM 5339 O O . ASP A 1 39 ? 4.475 15.483 -20.693 1.00 0.00 39 ASP A O 9
ATOM 5348 N N . GLU A 1 40 ? 6.708 15.256 -20.867 1.00 0.00 40 GLU A N 9
ATOM 5349 C CA . GLU A 1 40 ? 6.666 14.845 -22.265 1.00 0.00 40 GLU A CA 9
ATOM 5350 C C . GLU A 1 40 ? 5.708 13.673 -22.460 1.00 0.00 40 GLU A C 9
ATOM 5351 O O . GLU A 1 40 ? 5.045 13.566 -23.491 1.00 0.00 40 GLU A O 9
ATOM 5363 N N . GLU A 1 41 ? 5.643 12.798 -21.462 1.00 0.00 41 GLU A N 9
ATOM 5364 C CA . GLU A 1 41 ? 4.768 11.633 -21.524 1.00 0.00 41 GLU A CA 9
ATOM 5365 C C . GLU A 1 41 ? 3.317 12.054 -21.739 1.00 0.00 41 GLU A C 9
ATOM 5366 O O . GLU A 1 41 ? 3.013 13.241 -21.843 1.00 0.00 41 GLU A O 9
ATOM 5378 N N . ASN A 1 42 ? 2.425 11.070 -21.806 1.00 0.00 42 ASN A N 9
ATOM 5379 C CA . ASN A 1 42 ? 1.006 11.338 -22.010 1.00 0.00 42 ASN A CA 9
ATOM 5380 C C . ASN A 1 42 ? 0.766 11.997 -23.365 1.00 0.00 42 ASN A C 9
ATOM 5381 O O . ASN A 1 42 ? -0.256 12.650 -23.578 1.00 0.00 42 ASN A O 9
ATOM 5392 N N . CYS A 1 43 ? 1.715 11.821 -24.279 1.00 0.00 43 CYS A N 9
ATOM 5393 C CA . CYS A 1 43 ? 1.608 12.398 -25.613 1.00 0.00 43 CYS A CA 9
ATOM 5394 C C . CYS A 1 43 ? 2.413 11.586 -26.623 1.00 0.00 43 CYS A C 9
ATOM 5395 O O . CYS A 1 43 ? 2.852 12.108 -27.647 1.00 0.00 43 CYS A O 9
ATOM 5402 N N . GLY A 1 44 ? 2.602 10.304 -26.327 1.00 0.00 44 GLY A N 9
ATOM 5403 C CA . GLY A 1 44 ? 3.354 9.439 -27.218 1.00 0.00 44 GLY A CA 9
ATOM 5404 C C . GLY A 1 44 ? 2.473 8.425 -27.921 1.00 0.00 44 GLY A C 9
ATOM 5405 O O . GLY A 1 44 ? 1.759 7.684 -27.248 1.00 0.00 44 GLY A O 9
ATOM 5410 N N . GLY A 1 1 ? 3.821 -3.291 -6.672 1.00 0.00 1 GLY A N 10
ATOM 5411 C CA . GLY A 1 1 ? 3.823 -2.500 -7.889 1.00 0.00 1 GLY A CA 10
ATOM 5412 C C . GLY A 1 1 ? 2.816 -1.368 -7.846 1.00 0.00 1 GLY A C 10
ATOM 5413 O O . GLY A 1 1 ? 2.116 -1.188 -6.849 1.00 0.00 1 GLY A O 10
ATOM 5417 N N . SER A 1 2 ? 2.743 -0.602 -8.930 1.00 0.00 2 SER A N 10
ATOM 5418 C CA . SER A 1 2 ? 1.818 0.523 -9.010 1.00 0.00 2 SER A CA 10
ATOM 5419 C C . SER A 1 2 ? 1.980 1.447 -7.807 1.00 0.00 2 SER A C 10
ATOM 5420 O O . SER A 1 2 ? 1.262 1.324 -6.815 1.00 0.00 2 SER A O 10
ATOM 5428 N N . MET A 1 3 ? 2.930 2.371 -7.903 1.00 0.00 3 MET A N 10
ATOM 5429 C CA . MET A 1 3 ? 3.187 3.317 -6.823 1.00 0.00 3 MET A CA 10
ATOM 5430 C C . MET A 1 3 ? 3.164 4.752 -7.341 1.00 0.00 3 MET A C 10
ATOM 5431 O O . MET A 1 3 ? 3.889 5.096 -8.275 1.00 0.00 3 MET A O 10
ATOM 5445 N N . ILE A 1 4 ? 2.328 5.583 -6.728 1.00 0.00 4 ILE A N 10
ATOM 5446 C CA . ILE A 1 4 ? 2.212 6.980 -7.127 1.00 0.00 4 ILE A CA 10
ATOM 5447 C C . ILE A 1 4 ? 2.542 7.913 -5.967 1.00 0.00 4 ILE A C 10
ATOM 5448 O O . ILE A 1 4 ? 2.287 7.592 -4.805 1.00 0.00 4 ILE A O 10
ATOM 5464 N N . THR A 1 5 ? 3.110 9.071 -6.289 1.00 0.00 5 THR A N 10
ATOM 5465 C CA . THR A 1 5 ? 3.475 10.051 -5.274 1.00 0.00 5 THR A CA 10
ATOM 5466 C C . THR A 1 5 ? 3.177 11.470 -5.747 1.00 0.00 5 THR A C 10
ATOM 5467 O O . THR A 1 5 ? 4.078 12.244 -6.069 1.00 0.00 5 THR A O 10
ATOM 5478 N N . PRO A 1 6 ? 1.883 11.821 -5.791 1.00 0.00 6 PRO A N 10
ATOM 5479 C CA . PRO A 1 6 ? 1.438 13.149 -6.223 1.00 0.00 6 PRO A CA 10
ATOM 5480 C C . PRO A 1 6 ? 1.800 14.237 -5.218 1.00 0.00 6 PRO A C 10
ATOM 5481 O O . PRO A 1 6 ? 1.950 13.969 -4.026 1.00 0.00 6 PRO A O 10
ATOM 5492 N N . SER A 1 7 ? 1.939 15.465 -5.707 1.00 0.00 7 SER A N 10
ATOM 5493 C CA . SER A 1 7 ? 2.288 16.594 -4.852 1.00 0.00 7 SER A CA 10
ATOM 5494 C C . SER A 1 7 ? 1.742 17.898 -5.425 1.00 0.00 7 SER A C 10
ATOM 5495 O O . SER A 1 7 ? 2.283 18.975 -5.172 1.00 0.00 7 SER A O 10
ATOM 5503 N N . CYS A 1 8 ? 0.667 17.793 -6.198 1.00 0.00 8 CYS A N 10
ATOM 5504 C CA . CYS A 1 8 ? 0.046 18.963 -6.809 1.00 0.00 8 CYS A CA 10
ATOM 5505 C C . CYS A 1 8 ? -1.474 18.826 -6.825 1.00 0.00 8 CYS A C 10
ATOM 5506 O O . CYS A 1 8 ? -2.010 17.732 -6.653 1.00 0.00 8 CYS A O 10
ATOM 5513 N N . GLN A 1 9 ? -2.161 19.945 -7.033 1.00 0.00 9 GLN A N 10
ATOM 5514 C CA . GLN A 1 9 ? -3.618 19.950 -7.071 1.00 0.00 9 GLN A CA 10
ATOM 5515 C C . GLN A 1 9 ? -4.127 20.631 -8.336 1.00 0.00 9 GLN A C 10
ATOM 5516 O O . GLN A 1 9 ? -3.358 21.244 -9.077 1.00 0.00 9 GLN A O 10
ATOM 5530 N N . LYS A 1 10 ? -5.429 20.521 -8.579 1.00 0.00 10 LYS A N 10
ATOM 5531 C CA . LYS A 1 10 ? -6.043 21.127 -9.755 1.00 0.00 10 LYS A CA 10
ATOM 5532 C C . LYS A 1 10 ? -5.492 20.509 -11.036 1.00 0.00 10 LYS A C 10
ATOM 5533 O O . LYS A 1 10 ? -4.799 19.493 -10.998 1.00 0.00 10 LYS A O 10
ATOM 5552 N N . GLY A 1 11 ? -5.805 21.129 -12.169 1.00 0.00 11 GLY A N 10
ATOM 5553 C CA . GLY A 1 11 ? -5.332 20.626 -13.446 1.00 0.00 11 GLY A CA 10
ATOM 5554 C C . GLY A 1 11 ? -3.826 20.454 -13.479 1.00 0.00 11 GLY A C 10
ATOM 5555 O O . GLY A 1 11 ? -3.301 19.668 -14.268 1.00 0.00 11 GLY A O 10
ATOM 5559 N N . TYR A 1 12 ? -3.129 21.192 -12.622 1.00 0.00 12 TYR A N 10
ATOM 5560 C CA . TYR A 1 12 ? -1.674 21.121 -12.560 1.00 0.00 12 TYR A CA 10
ATOM 5561 C C . TYR A 1 12 ? -1.217 19.764 -12.033 1.00 0.00 12 TYR A C 10
ATOM 5562 O O . TYR A 1 12 ? -1.974 19.056 -11.368 1.00 0.00 12 TYR A O 10
ATOM 5580 N N . PHE A 1 13 ? 0.027 19.408 -12.334 1.00 0.00 13 PHE A N 10
ATOM 5581 C CA . PHE A 1 13 ? 0.587 18.136 -11.892 1.00 0.00 13 PHE A CA 10
ATOM 5582 C C . PHE A 1 13 ? 2.079 18.270 -11.600 1.00 0.00 13 PHE A C 10
ATOM 5583 O O . PHE A 1 13 ? 2.771 19.125 -12.155 1.00 0.00 13 PHE A O 10
ATOM 5600 N N . PRO A 1 14 ? 2.587 17.407 -10.709 1.00 0.00 14 PRO A N 10
ATOM 5601 C CA . PRO A 1 14 ? 4.001 17.408 -10.323 1.00 0.00 14 PRO A CA 10
ATOM 5602 C C . PRO A 1 14 ? 4.910 16.931 -11.450 1.00 0.00 14 PRO A C 10
ATOM 5603 O O . PRO A 1 14 ? 4.553 16.030 -12.210 1.00 0.00 14 PRO A O 10
ATOM 5614 N N . CYS A 1 15 ? 6.087 17.539 -11.552 1.00 0.00 15 CYS A N 10
ATOM 5615 C CA .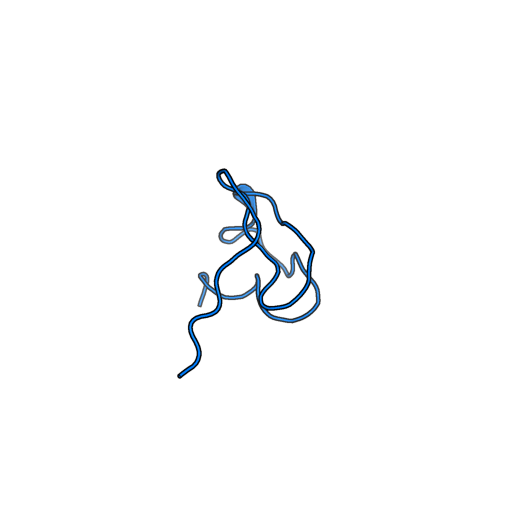 CYS A 1 15 ? 7.048 17.176 -12.587 1.00 0.00 15 CYS A CA 10
ATOM 5616 C C . CYS A 1 15 ? 7.707 15.836 -12.272 1.00 0.00 15 CYS A C 10
ATOM 5617 O O . CYS A 1 15 ? 8.862 15.784 -11.851 1.00 0.00 15 CYS A O 10
ATOM 5624 N N . GLY A 1 16 ? 6.962 14.754 -12.479 1.00 0.00 16 GLY A N 10
ATOM 5625 C CA . GLY A 1 16 ? 7.490 13.428 -12.212 1.00 0.00 16 GLY A CA 10
ATOM 5626 C C . GLY A 1 16 ? 7.887 13.244 -10.760 1.00 0.00 16 GLY A C 10
ATOM 5627 O O . GLY A 1 16 ? 7.050 12.927 -9.917 1.00 0.00 16 GLY A O 10
ATOM 5631 N N . ASN A 1 17 ? 9.169 13.441 -10.469 1.00 0.00 17 ASN A N 10
ATOM 5632 C CA . ASN A 1 17 ? 9.675 13.292 -9.110 1.00 0.00 17 ASN A CA 10
ATOM 5633 C C . ASN A 1 17 ? 10.057 14.646 -8.520 1.00 0.00 17 ASN A C 10
ATOM 5634 O O . ASN A 1 17 ? 10.094 14.817 -7.301 1.00 0.00 17 ASN A O 10
ATOM 5645 N N . LEU A 1 18 ? 10.340 15.607 -9.393 1.00 0.00 18 LEU A N 10
ATOM 5646 C CA . LEU A 1 18 ? 10.718 16.948 -8.959 1.00 0.00 18 LEU A CA 10
ATOM 5647 C C . LEU A 1 18 ? 9.604 17.589 -8.139 1.00 0.00 18 LEU A C 10
ATOM 5648 O O . LEU A 1 18 ? 8.542 16.998 -7.944 1.00 0.00 18 LEU A O 10
ATOM 5664 N N . THR A 1 19 ? 9.852 18.806 -7.663 1.00 0.00 19 THR A N 10
ATOM 5665 C CA . THR A 1 19 ? 8.870 19.529 -6.865 1.00 0.00 19 THR A CA 10
ATOM 5666 C C . THR A 1 19 ? 8.227 20.652 -7.671 1.00 0.00 19 THR A C 10
ATOM 5667 O O . THR A 1 19 ? 7.680 21.600 -7.107 1.00 0.00 19 THR A O 10
ATOM 5678 N N . LYS A 1 20 ? 8.295 20.539 -8.993 1.00 0.00 20 LYS A N 10
ATOM 5679 C CA . LYS A 1 20 ? 7.717 21.544 -9.878 1.00 0.00 20 LYS A CA 10
ATOM 5680 C C . LYS A 1 20 ? 6.303 21.155 -10.293 1.00 0.00 20 LYS A C 10
ATOM 5681 O O . LYS A 1 20 ? 5.951 19.975 -10.305 1.00 0.00 20 LYS A O 10
ATOM 5700 N N . CYS A 1 21 ? 5.495 22.153 -10.636 1.00 0.00 21 CYS A N 10
ATOM 5701 C CA . CYS A 1 21 ? 4.119 21.916 -11.054 1.00 0.00 21 CYS A CA 10
ATOM 5702 C C . CYS A 1 21 ? 3.834 22.588 -12.394 1.00 0.00 21 CYS A C 10
ATOM 5703 O O . CYS A 1 21 ? 4.037 23.792 -12.553 1.00 0.00 21 CYS A O 10
ATOM 5710 N N . LEU A 1 22 ? 3.361 21.802 -13.355 1.00 0.00 22 LEU A N 10
ATOM 5711 C CA . LEU A 1 22 ? 3.047 22.320 -14.682 1.00 0.00 22 LEU A CA 10
ATOM 5712 C C . LEU A 1 22 ? 1.551 22.585 -14.823 1.00 0.00 22 LEU A C 10
ATOM 5713 O O . LEU A 1 22 ? 0.726 22.027 -14.100 1.00 0.00 22 LEU A O 10
ATOM 5729 N N . PRO A 1 23 ? 1.192 23.457 -15.777 1.00 0.00 23 PRO A N 10
ATOM 5730 C CA . PRO A 1 23 ? -0.206 23.814 -16.037 1.00 0.00 23 PRO A CA 10
ATOM 5731 C C . PRO A 1 23 ? -0.993 22.663 -16.655 1.00 0.00 23 PRO A C 10
ATOM 5732 O O . PRO A 1 23 ? -0.421 21.640 -17.033 1.00 0.00 23 PRO A O 10
ATOM 5743 N N . ARG A 1 24 ? -2.306 22.836 -16.753 1.00 0.00 24 ARG A N 10
ATOM 5744 C CA . ARG A 1 24 ? -3.172 21.811 -17.325 1.00 0.00 24 ARG A CA 10
ATOM 5745 C C . ARG A 1 24 ? -3.028 21.763 -18.843 1.00 0.00 24 ARG A C 10
ATOM 5746 O O . ARG A 1 24 ? -3.227 20.718 -19.462 1.00 0.00 24 ARG A O 10
ATOM 5767 N N . ALA A 1 25 ? -2.682 22.901 -19.436 1.00 0.00 25 ALA A N 10
ATOM 5768 C CA . ALA A 1 25 ? -2.510 22.987 -20.881 1.00 0.00 25 ALA A CA 10
ATOM 5769 C C . ALA A 1 25 ? -1.303 22.178 -21.340 1.00 0.00 25 ALA A C 10
ATOM 5770 O O . ALA A 1 25 ? -1.132 21.919 -22.532 1.00 0.00 25 ALA A O 10
ATOM 5777 N N . PHE A 1 26 ? -0.466 21.780 -20.387 1.00 0.00 26 PHE A N 10
ATOM 5778 C CA . PHE A 1 26 ? 0.728 21.001 -20.694 1.00 0.00 26 PHE A CA 10
ATOM 5779 C C . PHE A 1 26 ? 0.377 19.777 -21.535 1.00 0.00 26 PHE A C 10
ATOM 5780 O O . PHE A 1 26 ? 1.208 19.267 -22.287 1.00 0.00 26 PHE A O 10
ATOM 5797 N N . HIS A 1 27 ? -0.861 19.310 -21.402 1.00 0.00 27 HIS A N 10
ATOM 5798 C CA . HIS A 1 27 ? -1.323 18.146 -22.150 1.00 0.00 27 HIS A CA 10
ATOM 5799 C C . HIS A 1 27 ? -1.148 18.359 -23.650 1.00 0.00 27 HIS A C 10
ATOM 5800 O O . HIS A 1 27 ? -1.953 19.036 -24.290 1.00 0.00 27 HIS A O 10
ATOM 5814 N N . CYS A 1 28 ? -0.090 17.777 -24.206 1.00 0.00 28 CYS A N 10
ATOM 5815 C CA . CYS A 1 28 ? 0.192 17.904 -25.631 1.00 0.00 28 CYS A CA 10
ATOM 5816 C C . CYS A 1 28 ? 0.184 19.369 -26.059 1.00 0.00 28 CYS A C 10
ATOM 5817 O O . CYS A 1 28 ? -0.845 19.898 -26.477 1.00 0.00 28 CYS A O 10
ATOM 5824 N N . ASP A 1 29 ? 1.339 20.017 -25.951 1.00 0.00 29 ASP A N 10
ATOM 5825 C CA . ASP A 1 29 ? 1.466 21.420 -26.328 1.00 0.00 29 ASP A CA 10
ATOM 5826 C C . ASP A 1 29 ? 2.331 21.571 -27.576 1.00 0.00 29 ASP A C 10
ATOM 5827 O O . ASP A 1 29 ? 2.102 22.456 -28.398 1.00 0.00 29 ASP A O 10
ATOM 5836 N N . GLY A 1 30 ? 3.327 20.700 -27.708 1.00 0.00 30 GLY A N 10
ATOM 5837 C CA . GLY A 1 30 ? 4.212 20.755 -28.857 1.00 0.00 30 GLY A CA 10
ATOM 5838 C C . GLY A 1 30 ? 5.629 20.335 -28.518 1.00 0.00 30 GLY A C 10
ATOM 5839 O O . GLY A 1 30 ? 6.268 19.609 -29.280 1.00 0.00 30 GLY A O 10
ATOM 5843 N N . LYS A 1 31 ? 6.122 20.794 -27.373 1.00 0.00 31 LYS A N 10
ATOM 5844 C CA . LYS A 1 31 ? 7.473 20.464 -26.934 1.00 0.00 31 LYS A CA 10
ATOM 5845 C C . LYS A 1 31 ? 7.512 20.229 -25.428 1.00 0.00 31 LYS A C 10
ATOM 5846 O O . LYS A 1 31 ? 6.481 20.263 -24.757 1.00 0.00 31 LYS A O 10
ATOM 5865 N N . ASP A 1 32 ? 8.709 19.992 -24.902 1.00 0.00 32 ASP A N 10
ATOM 5866 C CA . ASP A 1 32 ? 8.884 19.754 -23.474 1.00 0.00 32 ASP A CA 10
ATOM 5867 C C . ASP A 1 32 ? 8.395 20.949 -22.660 1.00 0.00 32 ASP A C 10
ATOM 5868 O O . ASP A 1 32 ? 8.584 22.100 -23.054 1.00 0.00 32 ASP A O 10
ATOM 5877 N N . ASP A 1 33 ? 7.766 20.667 -21.525 1.00 0.00 33 ASP A N 10
ATOM 5878 C CA . ASP A 1 33 ? 7.250 21.718 -20.656 1.00 0.00 33 ASP A CA 10
ATOM 5879 C C . ASP A 1 33 ? 8.038 21.780 -19.351 1.00 0.00 33 ASP A C 10
ATOM 5880 O O . ASP A 1 33 ? 8.197 22.848 -18.759 1.00 0.00 33 ASP A O 10
ATOM 5889 N N . CYS A 1 34 ? 8.529 20.628 -18.907 1.00 0.00 34 CYS A N 10
ATOM 5890 C CA . CYS A 1 34 ? 9.300 20.550 -17.672 1.00 0.00 34 CYS A CA 10
ATOM 5891 C C . CYS A 1 34 ? 10.782 20.795 -17.939 1.00 0.00 34 CYS A C 10
ATOM 5892 O O . CYS A 1 34 ? 11.351 21.785 -17.479 1.00 0.00 34 CYS A O 10
ATOM 5899 N N . GLY A 1 35 ? 11.402 19.887 -18.686 1.00 0.00 35 GLY A N 10
ATOM 5900 C CA . GLY A 1 35 ? 12.812 20.023 -19.002 1.00 0.00 35 GLY A CA 10
ATOM 5901 C C . GLY A 1 35 ? 13.619 18.808 -18.587 1.00 0.00 35 GLY A C 10
ATOM 5902 O O . GLY A 1 35 ? 14.739 18.610 -19.055 1.00 0.00 35 GLY A O 10
ATOM 5906 N N . ASN A 1 36 ? 13.048 17.995 -17.704 1.00 0.00 36 ASN A N 10
ATOM 5907 C CA . ASN A 1 36 ? 13.723 16.794 -17.224 1.00 0.00 36 ASN A CA 10
ATOM 5908 C C . ASN A 1 36 ? 13.338 15.581 -18.065 1.00 0.00 36 ASN A C 10
ATOM 5909 O O . ASN A 1 36 ? 14.115 14.637 -18.205 1.00 0.00 36 ASN A O 10
ATOM 5920 N N . GLY A 1 37 ? 12.131 15.613 -18.623 1.00 0.00 37 GLY A N 10
ATOM 5921 C CA . GLY A 1 37 ? 11.663 14.511 -19.443 1.00 0.00 37 GLY A CA 10
ATOM 5922 C C . GLY A 1 37 ? 10.587 13.693 -18.756 1.00 0.00 37 GLY A C 10
ATOM 5923 O O . GLY A 1 37 ? 10.617 12.463 -18.789 1.00 0.00 37 GLY A O 10
ATOM 5927 N N . ALA A 1 38 ? 9.635 14.378 -18.131 1.00 0.00 38 ALA A N 10
ATOM 5928 C CA . ALA A 1 38 ? 8.545 13.707 -17.434 1.00 0.00 38 ALA A CA 10
ATOM 5929 C C . ALA A 1 38 ? 7.193 14.109 -18.014 1.00 0.00 38 ALA A C 10
ATOM 5930 O O . ALA A 1 38 ? 6.373 13.255 -18.352 1.00 0.00 38 ALA A O 10
ATOM 5937 N N . ASP A 1 39 ? 6.966 15.413 -18.125 1.00 0.00 39 ASP A N 10
ATOM 5938 C CA . ASP A 1 39 ? 5.713 15.929 -18.664 1.00 0.00 39 ASP A CA 10
ATOM 5939 C C . ASP A 1 39 ? 5.512 15.470 -20.105 1.00 0.00 39 ASP A C 10
ATOM 5940 O O . ASP A 1 39 ? 4.381 15.316 -20.564 1.00 0.00 39 ASP A O 10
ATOM 5949 N N . GLU A 1 40 ? 6.617 15.253 -20.811 1.00 0.00 40 GLU A N 10
ATOM 5950 C CA . GLU A 1 40 ? 6.561 14.814 -22.201 1.00 0.00 40 GLU A CA 10
ATOM 5951 C C . GLU A 1 40 ? 5.666 13.586 -22.347 1.00 0.00 40 GLU A C 10
ATOM 5952 O O . GLU A 1 40 ? 4.962 13.435 -23.344 1.00 0.00 40 GLU A O 10
ATOM 5964 N N . GLU A 1 41 ? 5.701 12.713 -21.345 1.00 0.00 41 GLU A N 10
ATOM 5965 C CA . GLU A 1 41 ? 4.895 11.498 -21.364 1.00 0.00 41 GLU A CA 10
ATOM 5966 C C . GLU A 1 41 ? 3.414 11.826 -21.199 1.00 0.00 41 GLU A C 10
ATOM 5967 O O . GLU A 1 41 ? 3.018 12.990 -21.228 1.00 0.00 41 GLU A O 10
ATOM 5979 N N . ASN A 1 42 ? 2.600 10.789 -21.028 1.00 0.00 42 ASN A N 10
ATOM 5980 C CA . ASN A 1 42 ? 1.162 10.965 -20.860 1.00 0.00 42 ASN A CA 10
ATOM 5981 C C . ASN A 1 42 ? 0.539 11.574 -22.113 1.00 0.00 42 ASN A C 10
ATOM 5982 O O . ASN A 1 42 ? -0.564 12.120 -22.069 1.00 0.00 42 ASN A O 10
ATOM 5993 N N . CYS A 1 43 ? 1.253 11.477 -23.229 1.00 0.00 43 CYS A N 10
ATOM 5994 C CA . CYS A 1 43 ? 0.772 12.017 -24.495 1.00 0.00 43 CYS A CA 10
ATOM 5995 C C . CYS A 1 43 ? 1.389 11.271 -25.675 1.00 0.00 43 CYS A C 10
ATOM 5996 O O . CYS A 1 43 ? 1.486 11.805 -26.779 1.00 0.00 43 CYS A O 10
ATOM 6003 N N . GLY A 1 44 ? 1.806 10.032 -25.432 1.00 0.00 44 GLY A N 10
ATOM 6004 C CA . GLY A 1 44 ? 2.409 9.233 -26.483 1.00 0.00 44 GLY A CA 10
ATOM 6005 C C . GLY A 1 44 ? 3.908 9.086 -26.312 1.00 0.00 44 GLY A C 10
ATOM 6006 O O . GLY A 1 44 ? 4.398 7.959 -26.267 1.00 0.00 44 GLY A O 10
ATOM 6011 N N . GLY A 1 1 ? 16.037 12.492 3.947 1.00 0.00 1 GLY A N 11
ATOM 6012 C CA . GLY A 1 1 ? 15.377 13.632 4.555 1.00 0.00 1 GLY A CA 11
ATOM 6013 C C . GLY A 1 1 ? 15.223 14.794 3.594 1.00 0.00 1 GLY A C 11
ATOM 6014 O O . GLY A 1 1 ? 15.750 15.881 3.834 1.00 0.00 1 GLY A O 11
ATOM 6018 N N . SER A 1 2 ? 14.502 14.565 2.502 1.00 0.00 2 SER A N 11
ATOM 6019 C CA . SER A 1 2 ? 14.285 15.600 1.497 1.00 0.00 2 SER A CA 11
ATOM 6020 C C . SER A 1 2 ? 13.192 16.567 1.942 1.00 0.00 2 SER A C 11
ATOM 6021 O O . SER A 1 2 ? 12.442 16.287 2.876 1.00 0.00 2 SER A O 11
ATOM 6029 N N . MET A 1 3 ? 13.109 17.708 1.265 1.00 0.00 3 MET A N 11
ATOM 6030 C CA . MET A 1 3 ? 12.108 18.717 1.588 1.00 0.00 3 MET A CA 11
ATOM 6031 C C . MET A 1 3 ? 11.145 18.921 0.422 1.00 0.00 3 MET A C 11
ATOM 6032 O O . MET A 1 3 ? 11.568 19.171 -0.707 1.00 0.00 3 MET A O 11
ATOM 6046 N N . ILE A 1 4 ? 9.851 18.813 0.704 1.00 0.00 4 ILE A N 11
ATOM 6047 C CA . ILE A 1 4 ? 8.830 18.987 -0.322 1.00 0.00 4 ILE A CA 11
ATOM 6048 C C . ILE A 1 4 ? 7.676 19.841 0.191 1.00 0.00 4 ILE A C 11
ATOM 6049 O O . ILE A 1 4 ? 7.313 19.774 1.366 1.00 0.00 4 ILE A O 11
ATOM 6065 N N . THR A 1 5 ? 7.099 20.644 -0.699 1.00 0.00 5 THR A N 11
ATOM 6066 C CA . THR A 1 5 ? 5.985 21.511 -0.337 1.00 0.00 5 THR A CA 11
ATOM 6067 C C . THR A 1 5 ? 5.062 21.745 -1.527 1.00 0.00 5 THR A C 11
ATOM 6068 O O . THR A 1 5 ? 4.991 22.842 -2.082 1.00 0.00 5 THR A O 11
ATOM 6079 N N . PRO A 1 6 ? 4.336 20.691 -1.931 1.00 0.00 6 PRO A N 11
ATOM 6080 C CA . PRO A 1 6 ? 3.403 20.758 -3.059 1.00 0.00 6 PRO A CA 11
ATOM 6081 C C . PRO A 1 6 ? 2.176 21.608 -2.747 1.00 0.00 6 PRO A C 11
ATOM 6082 O O . PRO A 1 6 ? 1.514 21.409 -1.728 1.00 0.00 6 PRO A O 11
ATOM 6093 N N . SER A 1 7 ? 1.878 22.556 -3.630 1.00 0.00 7 SER A N 11
ATOM 6094 C CA . SER A 1 7 ? 0.731 23.438 -3.446 1.00 0.00 7 SER A CA 11
ATOM 6095 C C . SER A 1 7 ? -0.137 23.469 -4.700 1.00 0.00 7 SER A C 11
ATOM 6096 O O . SER A 1 7 ? -0.821 24.456 -4.972 1.00 0.00 7 SER A O 11
ATOM 6104 N N . CYS A 1 8 ? -0.105 22.380 -5.461 1.00 0.00 8 CYS A N 11
ATOM 6105 C CA . CYS A 1 8 ? -0.888 22.279 -6.686 1.00 0.00 8 CYS A CA 11
ATOM 6106 C C . CYS A 1 8 ? -1.851 21.097 -6.621 1.00 0.00 8 CYS A C 11
ATOM 6107 O O . CYS A 1 8 ? -1.470 19.995 -6.228 1.00 0.00 8 CYS A O 11
ATOM 6114 N N . GLN A 1 9 ? -3.099 21.336 -7.010 1.00 0.00 9 GLN A N 11
ATOM 6115 C CA . GLN A 1 9 ? -4.116 20.291 -6.995 1.00 0.00 9 GLN A CA 11
ATOM 6116 C C . GLN A 1 9 ? -5.163 20.534 -8.078 1.00 0.00 9 GLN A C 11
ATOM 6117 O O . GLN A 1 9 ? -5.591 21.667 -8.299 1.00 0.00 9 GLN A O 11
ATOM 6131 N N . LYS A 1 10 ? -5.570 19.464 -8.751 1.00 0.00 10 LYS A N 11
ATOM 6132 C CA . LYS A 1 10 ? -6.567 19.560 -9.811 1.00 0.00 10 LYS A CA 11
ATOM 6133 C C . LYS A 1 10 ? -6.050 20.406 -10.970 1.00 0.00 10 LYS A C 11
ATOM 6134 O O . LYS A 1 10 ? -5.959 21.629 -10.866 1.00 0.00 10 LYS A O 11
ATOM 6153 N N . GLY A 1 11 ? -5.712 19.747 -12.074 1.00 0.00 11 GLY A N 11
ATOM 6154 C CA . GLY A 1 11 ? -5.210 20.455 -13.237 1.00 0.00 11 GLY A CA 11
ATOM 6155 C C . GLY A 1 11 ? -3.706 20.332 -13.386 1.00 0.00 11 GLY A C 11
ATOM 6156 O O . GLY A 1 11 ? -3.214 19.847 -14.405 1.00 0.00 11 GLY A O 11
ATOM 6160 N N . TYR A 1 12 ? -2.975 20.772 -12.368 1.00 0.00 12 TYR A N 11
ATOM 6161 C CA . TYR A 1 12 ? -1.518 20.712 -12.392 1.00 0.00 12 TYR A CA 11
ATOM 6162 C C . TYR A 1 12 ? -1.021 19.350 -11.917 1.00 0.00 12 TYR A C 11
ATOM 6163 O O . TYR A 1 12 ? -1.732 18.624 -11.223 1.00 0.00 12 TYR A O 11
ATOM 6181 N N . PHE A 1 13 ? 0.207 19.011 -12.295 1.00 0.00 13 PHE A N 11
ATOM 6182 C CA . PHE A 1 13 ? 0.802 17.737 -11.909 1.00 0.00 13 PHE A CA 11
ATOM 6183 C C . PHE A 1 13 ? 2.289 17.900 -11.607 1.00 0.00 13 PHE A C 11
ATOM 6184 O O . PHE A 1 13 ? 2.961 18.787 -12.133 1.00 0.00 13 PHE A O 11
ATOM 6201 N N . PRO A 1 14 ? 2.815 17.023 -10.739 1.00 0.00 14 PRO A N 11
ATOM 6202 C CA . PRO A 1 14 ? 4.227 17.049 -10.347 1.00 0.00 14 PRO A CA 11
ATOM 6203 C C . PRO A 1 14 ? 5.152 16.627 -11.483 1.00 0.00 14 PRO A C 11
ATOM 6204 O O . PRO A 1 14 ? 4.854 15.690 -12.225 1.00 0.00 14 PRO A O 11
ATOM 6215 N N . CYS A 1 15 ? 6.276 17.324 -11.615 1.00 0.00 15 CYS A N 11
ATOM 6216 C CA . CYS A 1 15 ? 7.245 17.022 -12.661 1.00 0.00 15 CYS A CA 11
ATOM 6217 C C . CYS A 1 15 ? 7.997 15.731 -12.350 1.00 0.00 15 CYS A C 11
ATOM 6218 O O . CYS A 1 15 ? 9.119 15.759 -11.848 1.00 0.00 15 CYS A O 11
ATOM 6225 N N . GLY A 1 16 ? 7.369 14.599 -12.654 1.00 0.00 16 GLY A N 11
ATOM 6226 C CA . GLY A 1 16 ? 7.992 13.314 -12.401 1.00 0.00 16 GLY A CA 11
ATOM 6227 C C . GLY A 1 16 ? 8.327 13.110 -10.937 1.00 0.00 16 GLY A C 11
ATOM 6228 O O . GLY A 1 16 ? 7.470 12.715 -10.147 1.00 0.00 16 GLY A O 11
ATOM 6232 N N . ASN A 1 17 ? 9.577 13.378 -10.574 1.00 0.00 17 ASN A N 11
ATOM 6233 C CA . ASN A 1 17 ? 10.023 13.220 -9.194 1.00 0.00 17 ASN A CA 11
ATOM 6234 C C . ASN A 1 17 ? 10.573 14.533 -8.646 1.00 0.00 17 ASN A C 11
ATOM 6235 O O . ASN A 1 17 ? 11.197 14.563 -7.585 1.00 0.00 17 ASN A O 11
ATOM 6246 N N . LEU A 1 18 ? 10.335 15.618 -9.376 1.00 0.00 18 LEU A N 11
ATOM 6247 C CA . LEU A 1 18 ? 10.806 16.935 -8.963 1.00 0.00 18 LEU A CA 11
ATOM 6248 C C . LEU A 1 18 ? 9.767 17.637 -8.094 1.00 0.00 18 LEU A C 11
ATOM 6249 O O . LEU A 1 18 ? 8.683 17.105 -7.851 1.00 0.00 18 LEU A O 11
ATOM 6265 N N . THR A 1 19 ? 10.104 18.836 -7.629 1.00 0.00 19 THR A N 11
ATOM 6266 C CA . THR A 1 19 ? 9.200 19.612 -6.789 1.00 0.00 19 THR A CA 11
ATOM 6267 C C . THR A 1 19 ? 8.514 20.713 -7.589 1.00 0.00 19 THR A C 11
ATOM 6268 O O . THR A 1 19 ? 8.070 21.716 -7.030 1.00 0.00 19 THR A O 11
ATOM 6279 N N . LYS A 1 20 ? 8.428 20.519 -8.900 1.00 0.00 20 LYS A N 11
ATOM 6280 C CA . LYS A 1 20 ? 7.793 21.494 -9.779 1.00 0.00 20 LYS A CA 11
ATOM 6281 C C . LYS A 1 20 ? 6.444 20.984 -10.273 1.00 0.00 20 LYS A C 11
ATOM 6282 O O . LYS A 1 20 ? 6.228 19.777 -10.386 1.00 0.00 20 LYS A O 11
ATOM 6301 N N . CYS A 1 21 ? 5.538 21.911 -10.567 1.00 0.00 21 CYS A N 11
ATOM 6302 C CA . CYS A 1 21 ? 4.209 21.556 -11.050 1.00 0.00 21 CYS A CA 11
ATOM 6303 C C . CYS A 1 21 ? 3.895 22.277 -12.357 1.00 0.00 21 CYS A C 11
ATOM 6304 O O . CYS A 1 21 ? 4.088 23.488 -12.473 1.00 0.00 21 CYS A O 11
ATOM 6311 N N . LEU A 1 22 ? 3.408 21.526 -13.339 1.00 0.00 22 LEU A N 11
ATOM 6312 C CA . LEU A 1 22 ? 3.066 22.093 -14.639 1.00 0.00 22 LEU A CA 11
ATOM 6313 C C . LEU A 1 22 ? 1.562 22.315 -14.758 1.00 0.00 22 LEU A C 11
ATOM 6314 O O . LEU A 1 22 ? 0.761 21.688 -14.064 1.00 0.00 22 LEU A O 11
ATOM 6330 N N . PRO A 1 23 ? 1.167 23.227 -15.658 1.00 0.00 23 PRO A N 11
ATOM 6331 C CA . PRO A 1 23 ? -0.243 23.550 -15.891 1.00 0.00 23 PRO A CA 11
ATOM 6332 C C . PRO A 1 23 ? -0.995 22.411 -16.570 1.00 0.00 23 PRO A C 11
ATOM 6333 O O . PRO A 1 23 ? -0.388 21.453 -17.050 1.00 0.00 23 PRO A O 11
ATOM 6344 N N . ARG A 1 24 ? -2.319 22.521 -16.608 1.00 0.00 24 ARG A N 11
ATOM 6345 C CA . ARG A 1 24 ? -3.153 21.498 -17.228 1.00 0.00 24 ARG A CA 11
ATOM 6346 C C . ARG A 1 24 ? -3.066 21.575 -18.749 1.00 0.00 24 ARG A C 11
ATOM 6347 O O . ARG A 1 24 ? -3.370 20.609 -19.448 1.00 0.00 24 ARG A O 11
ATOM 6368 N N . ALA A 1 25 ? -2.649 22.731 -19.256 1.00 0.00 25 ALA A N 11
ATOM 6369 C CA . ALA A 1 25 ? -2.521 22.933 -20.693 1.00 0.00 25 ALA A CA 11
ATOM 6370 C C . ALA A 1 25 ? -1.323 22.172 -21.250 1.00 0.00 25 ALA A C 11
ATOM 6371 O O . ALA A 1 25 ? -1.189 22.006 -22.463 1.00 0.00 25 ALA A O 11
ATOM 6378 N N . PHE A 1 26 ? -0.454 21.711 -20.357 1.00 0.00 26 PHE A N 11
ATOM 6379 C CA . PHE A 1 26 ? 0.735 20.968 -20.759 1.00 0.00 26 PHE A CA 11
ATOM 6380 C C . PHE A 1 26 ? 0.358 19.761 -21.614 1.00 0.00 26 PHE A C 11
ATOM 6381 O O . PHE A 1 26 ? 1.173 19.255 -22.387 1.00 0.00 26 PHE A O 11
ATOM 6398 N N . HIS A 1 27 ? -0.882 19.305 -21.470 1.00 0.00 27 HIS A N 11
ATOM 6399 C CA . HIS A 1 27 ? -1.368 18.158 -22.228 1.00 0.00 27 HIS A CA 11
ATOM 6400 C C . HIS A 1 27 ? -1.218 18.395 -23.728 1.00 0.00 27 HIS A C 11
ATOM 6401 O O . HIS A 1 27 ? -2.019 19.105 -24.338 1.00 0.00 27 HIS A O 11
ATOM 6415 N N . CYS A 1 28 ? -0.188 17.798 -24.317 1.00 0.00 28 CYS A N 11
ATOM 6416 C CA . CYS A 1 28 ? 0.068 17.945 -25.745 1.00 0.00 28 CYS A CA 11
ATOM 6417 C C . CYS A 1 28 ? 0.090 19.417 -26.145 1.00 0.00 28 CYS A C 11
ATOM 6418 O O . CYS A 1 28 ? -0.934 19.981 -26.531 1.00 0.00 28 CYS A O 11
ATOM 6425 N N . ASP A 1 29 ? 1.263 20.033 -26.050 1.00 0.00 29 ASP A N 11
ATOM 6426 C CA . ASP A 1 29 ? 1.419 21.439 -26.403 1.00 0.00 29 ASP A CA 11
ATOM 6427 C C . ASP A 1 29 ? 2.259 21.592 -27.666 1.00 0.00 29 ASP A C 11
ATOM 6428 O O . ASP A 1 29 ? 2.019 22.483 -28.480 1.00 0.00 29 ASP A O 11
ATOM 6437 N N . GLY A 1 30 ? 3.248 20.717 -27.823 1.00 0.00 30 GLY A N 11
ATOM 6438 C CA . GLY A 1 30 ? 4.110 20.772 -28.989 1.00 0.00 30 GLY A CA 11
ATOM 6439 C C . GLY A 1 30 ? 5.556 21.050 -28.629 1.00 0.00 30 GLY A C 11
ATOM 6440 O O . GLY A 1 30 ? 6.336 21.506 -29.466 1.00 0.00 30 GLY A O 11
ATOM 6444 N N . LYS A 1 31 ? 5.915 20.778 -27.379 1.00 0.00 31 LYS A N 11
ATOM 6445 C CA . LYS A 1 31 ? 7.277 21.002 -26.908 1.00 0.00 31 LYS A CA 11
ATOM 6446 C C . LYS A 1 31 ? 7.422 20.589 -25.447 1.00 0.00 31 LYS A C 11
ATOM 6447 O O . LYS A 1 31 ? 6.439 20.247 -24.788 1.00 0.00 31 LYS A O 11
ATOM 6466 N N . ASP A 1 32 ? 8.651 20.625 -24.946 1.00 0.00 32 ASP A N 11
ATOM 6467 C CA . ASP A 1 32 ? 8.924 20.256 -23.561 1.00 0.00 32 ASP A CA 11
ATOM 6468 C C . ASP A 1 32 ? 8.712 21.446 -22.631 1.00 0.00 32 ASP A C 11
ATOM 6469 O O . ASP A 1 32 ? 9.074 22.576 -22.959 1.00 0.00 32 ASP A O 11
ATOM 6478 N N . ASP A 1 33 ? 8.121 21.185 -21.470 1.00 0.00 33 ASP A N 11
ATOM 6479 C CA . ASP A 1 33 ? 7.860 22.234 -20.491 1.00 0.00 33 ASP A CA 11
ATOM 6480 C C . ASP A 1 33 ? 8.570 21.937 -19.174 1.00 0.00 33 ASP A C 11
ATOM 6481 O O . ASP A 1 33 ? 9.023 22.849 -18.481 1.00 0.00 33 ASP A O 11
ATOM 6490 N N . CYS A 1 34 ? 8.661 20.656 -18.833 1.00 0.00 34 CYS A N 11
ATOM 6491 C CA . CYS A 1 34 ? 9.314 20.238 -17.598 1.00 0.00 34 CYS A CA 11
ATOM 6492 C C . CYS A 1 34 ? 10.829 20.386 -17.706 1.00 0.00 34 CYS A C 11
ATOM 6493 O O . CYS A 1 34 ? 11.440 21.171 -16.982 1.00 0.00 34 CYS A O 11
ATOM 6500 N N . GLY A 1 35 ? 11.429 19.624 -18.616 1.00 0.00 35 GLY A N 11
ATOM 6501 C CA . GLY A 1 35 ? 12.867 19.686 -18.803 1.00 0.00 35 GLY A CA 11
ATOM 6502 C C . GLY A 1 35 ? 13.568 18.431 -18.322 1.00 0.00 35 GLY A C 11
ATOM 6503 O O . GLY A 1 35 ? 14.716 18.177 -18.681 1.00 0.00 35 GLY A O 11
ATOM 6507 N N . ASN A 1 36 ? 12.875 17.644 -17.504 1.00 0.00 36 ASN A N 11
ATOM 6508 C CA . ASN A 1 36 ? 13.439 16.410 -16.971 1.00 0.00 36 ASN A CA 11
ATOM 6509 C C . ASN A 1 36 ? 13.087 15.222 -17.861 1.00 0.00 36 ASN A C 11
ATOM 6510 O O . ASN A 1 36 ? 13.861 14.272 -17.981 1.00 0.00 36 ASN A O 11
ATOM 6521 N N . GLY A 1 37 ? 11.914 15.282 -18.484 1.00 0.00 37 GLY A N 11
ATOM 6522 C CA . GLY A 1 37 ? 11.480 14.206 -19.356 1.00 0.00 37 GLY A CA 11
ATOM 6523 C C . GLY A 1 37 ? 10.349 13.395 -18.756 1.00 0.00 37 GLY A C 11
ATOM 6524 O O . GLY A 1 37 ? 10.319 12.172 -18.882 1.00 0.00 37 GLY A O 11
ATOM 6528 N N . ALA A 1 38 ? 9.416 14.078 -18.101 1.00 0.00 38 ALA A N 11
ATOM 6529 C CA . ALA A 1 38 ? 8.277 13.414 -17.480 1.00 0.00 38 ALA A CA 11
ATOM 6530 C C . ALA A 1 38 ? 6.960 13.960 -18.021 1.00 0.00 38 ALA A C 11
ATOM 6531 O O . ALA A 1 38 ? 5.988 13.221 -18.179 1.00 0.00 38 ALA A O 11
ATOM 6538 N N . ASP A 1 39 ? 6.935 15.258 -18.302 1.00 0.00 39 ASP A N 11
ATOM 6539 C CA . ASP A 1 39 ? 5.737 15.904 -18.827 1.00 0.00 39 ASP A CA 11
ATOM 6540 C C . ASP A 1 39 ? 5.548 15.580 -20.305 1.00 0.00 39 ASP A C 11
ATOM 6541 O O . ASP A 1 39 ? 4.430 15.613 -20.819 1.00 0.00 39 ASP A O 11
ATOM 6550 N N . GLU A 1 40 ? 6.648 15.269 -20.983 1.00 0.00 40 GLU A N 11
ATOM 6551 C CA . GLU A 1 40 ? 6.602 14.941 -22.403 1.00 0.00 40 GLU A CA 11
ATOM 6552 C C . GLU A 1 40 ? 5.757 13.694 -22.647 1.00 0.00 40 GLU A C 11
ATOM 6553 O O . GLU A 1 40 ? 5.203 13.510 -23.730 1.00 0.00 40 GLU A O 11
ATOM 6565 N N . GLU A 1 41 ? 5.664 12.842 -21.631 1.00 0.00 41 GLU A N 11
ATOM 6566 C CA . GLU A 1 41 ? 4.888 11.612 -21.736 1.00 0.00 41 GLU A CA 11
ATOM 6567 C C . GLU A 1 41 ? 3.395 11.898 -21.606 1.00 0.00 41 GLU A C 11
ATOM 6568 O O . GLU A 1 41 ? 2.969 13.052 -21.626 1.00 0.00 41 GLU A O 11
ATOM 6580 N N . ASN A 1 42 ? 2.604 10.838 -21.473 1.00 0.00 42 ASN A N 11
ATOM 6581 C CA . ASN A 1 42 ? 1.158 10.975 -21.340 1.00 0.00 42 ASN A CA 11
ATOM 6582 C C . ASN A 1 42 ? 0.552 11.588 -22.599 1.00 0.00 42 ASN A C 11
ATOM 6583 O O . ASN A 1 42 ? -0.556 12.124 -22.570 1.00 0.00 42 ASN A O 11
ATOM 6594 N N . CYS A 1 43 ? 1.286 11.503 -23.704 1.00 0.00 43 CYS A N 11
ATOM 6595 C CA . CYS A 1 43 ? 0.822 12.049 -24.974 1.00 0.00 43 CYS A CA 11
ATOM 6596 C C . CYS A 1 43 ? 1.466 11.316 -26.148 1.00 0.00 43 CYS A C 11
ATOM 6597 O O . CYS A 1 43 ? 1.532 11.840 -27.259 1.00 0.00 43 CYS A O 11
ATOM 6604 N N . GLY A 1 44 ? 1.939 10.100 -25.892 1.00 0.00 44 GLY A N 11
ATOM 6605 C CA . GLY A 1 44 ? 2.570 9.315 -26.936 1.00 0.00 44 GLY A CA 11
ATOM 6606 C C . GLY A 1 44 ? 1.765 8.084 -27.303 1.00 0.00 44 GLY A C 11
ATOM 6607 O O . GLY A 1 44 ? 1.742 7.130 -26.527 1.00 0.00 44 GLY A O 11
ATOM 6612 N N . GLY A 1 1 ? 1.610 0.907 -8.731 1.00 0.00 1 GLY A N 12
ATOM 6613 C CA . GLY A 1 1 ? 1.890 2.036 -7.864 1.00 0.00 1 GLY A CA 12
ATOM 6614 C C . GLY A 1 1 ? 1.139 1.958 -6.550 1.00 0.00 1 GLY A C 12
ATOM 6615 O O . GLY A 1 1 ? 1.738 1.747 -5.496 1.00 0.00 1 GLY A O 12
ATOM 6619 N N . SER A 1 2 ? -0.178 2.131 -6.611 1.00 0.00 2 SER A N 12
ATOM 6620 C CA . SER A 1 2 ? -1.012 2.085 -5.416 1.00 0.00 2 SER A CA 12
ATOM 6621 C C . SER A 1 2 ? -0.635 3.202 -4.448 1.00 0.00 2 SER A C 12
ATOM 6622 O O . SER A 1 2 ? 0.434 3.801 -4.559 1.00 0.00 2 SER A O 12
ATOM 6630 N N . MET A 1 3 ? -1.522 3.477 -3.497 1.00 0.00 3 MET A N 12
ATOM 6631 C CA . MET A 1 3 ? -1.283 4.521 -2.507 1.00 0.00 3 MET A CA 12
ATOM 6632 C C . MET A 1 3 ? -1.142 5.884 -3.178 1.00 0.00 3 MET A C 12
ATOM 6633 O O . MET A 1 3 ? -0.047 6.442 -3.247 1.00 0.00 3 MET A O 12
ATOM 6647 N N . ILE A 1 4 ? -2.257 6.414 -3.671 1.00 0.00 4 ILE A N 12
ATOM 6648 C CA . ILE A 1 4 ? -2.257 7.711 -4.335 1.00 0.00 4 ILE A CA 12
ATOM 6649 C C . ILE A 1 4 ? -1.738 8.804 -3.406 1.00 0.00 4 ILE A C 12
ATOM 6650 O O . ILE A 1 4 ? -2.236 8.978 -2.294 1.00 0.00 4 ILE A O 12
ATOM 6666 N N . THR A 1 5 ? -0.733 9.540 -3.871 1.00 0.00 5 THR A N 12
ATOM 6667 C CA . THR A 1 5 ? -0.146 10.617 -3.084 1.00 0.00 5 THR A CA 12
ATOM 6668 C C . THR A 1 5 ? 0.607 11.601 -3.972 1.00 0.00 5 THR A C 12
ATOM 6669 O O . THR A 1 5 ? 1.837 11.659 -3.972 1.00 0.00 5 THR A O 12
ATOM 6680 N N . PRO A 1 6 ? -0.146 12.394 -4.749 1.00 0.00 6 PRO A N 12
ATOM 6681 C CA . PRO A 1 6 ? 0.430 13.391 -5.656 1.00 0.00 6 PRO A CA 12
ATOM 6682 C C . PRO A 1 6 ? 1.063 14.559 -4.908 1.00 0.00 6 PRO A C 12
ATOM 6683 O O . PRO A 1 6 ? 0.924 14.676 -3.690 1.00 0.00 6 PRO A O 12
ATOM 6694 N N . SER A 1 7 ? 1.756 15.422 -5.643 1.00 0.00 7 SER A N 12
ATOM 6695 C CA . SER A 1 7 ? 2.413 16.580 -5.048 1.00 0.00 7 SER A CA 12
ATOM 6696 C C . SER A 1 7 ? 1.894 17.875 -5.664 1.00 0.00 7 SER A C 12
ATOM 6697 O O . SER A 1 7 ? 2.593 18.889 -5.689 1.00 0.00 7 SER A O 12
ATOM 6705 N N . CYS A 1 8 ? 0.663 17.834 -6.162 1.00 0.00 8 CYS A N 12
ATOM 6706 C CA . CYS A 1 8 ? 0.048 19.003 -6.780 1.00 0.00 8 CYS A CA 12
ATOM 6707 C C . CYS A 1 8 ? -1.473 18.877 -6.789 1.00 0.00 8 CYS A C 12
ATOM 6708 O O . CYS A 1 8 ? -2.016 17.787 -6.608 1.00 0.00 8 CYS A O 12
ATOM 6715 N N . GLN A 1 9 ? -2.153 19.999 -6.999 1.00 0.00 9 GLN A N 12
ATOM 6716 C CA . GLN A 1 9 ? -3.611 20.014 -7.031 1.00 0.00 9 GLN A CA 12
ATOM 6717 C C . GLN A 1 9 ? -4.121 20.689 -8.300 1.00 0.00 9 GLN A C 12
ATOM 6718 O O . GLN A 1 9 ? -3.351 21.288 -9.050 1.00 0.00 9 GLN A O 12
ATOM 6732 N N . LYS A 1 10 ? -5.425 20.587 -8.535 1.00 0.00 10 LYS A N 12
ATOM 6733 C CA . LYS A 1 10 ? -6.040 21.188 -9.712 1.00 0.00 10 LYS A CA 12
ATOM 6734 C C . LYS A 1 10 ? -5.502 20.554 -10.991 1.00 0.00 10 LYS A C 12
ATOM 6735 O O . LYS A 1 10 ? -4.818 19.532 -10.948 1.00 0.00 10 LYS A O 12
ATOM 6754 N N . GLY A 1 11 ? -5.815 21.167 -12.128 1.00 0.00 11 GLY A N 12
ATOM 6755 C CA . GLY A 1 11 ? -5.354 20.648 -13.402 1.00 0.00 11 GLY A CA 12
ATOM 6756 C C . GLY A 1 11 ? -3.849 20.469 -13.445 1.00 0.00 11 GLY A C 12
ATOM 6757 O O . GLY A 1 11 ? -3.334 19.678 -14.235 1.00 0.00 11 GLY A O 12
ATOM 6761 N N . TYR A 1 12 ? -3.143 21.206 -12.595 1.00 0.00 12 TYR A N 12
ATOM 6762 C CA . TYR A 1 12 ? -1.688 21.127 -12.541 1.00 0.00 12 TYR A CA 12
ATOM 6763 C C . TYR A 1 12 ? -1.235 19.767 -12.019 1.00 0.00 12 TYR A C 12
ATOM 6764 O O . TYR A 1 12 ? -1.992 19.061 -11.353 1.00 0.00 12 TYR A O 12
ATOM 6782 N N . PHE A 1 13 ? 0.007 19.408 -12.326 1.00 0.00 13 PHE A N 12
ATOM 6783 C CA . PHE A 1 13 ? 0.564 18.132 -11.889 1.00 0.00 13 PHE A CA 12
ATOM 6784 C C . PHE A 1 13 ? 2.057 18.260 -11.602 1.00 0.00 13 PHE A C 12
ATOM 6785 O O . PHE A 1 13 ? 2.750 19.115 -12.155 1.00 0.00 13 PHE A O 12
ATOM 6802 N N . PRO A 1 14 ? 2.565 17.392 -10.715 1.00 0.00 14 PRO A N 12
ATOM 6803 C CA . PRO A 1 14 ? 3.980 17.386 -10.334 1.00 0.00 14 PRO A CA 12
ATOM 6804 C C . PRO A 1 14 ? 4.884 16.911 -11.466 1.00 0.00 14 PRO A C 12
ATOM 6805 O O . PRO A 1 14 ? 4.516 16.024 -12.237 1.00 0.00 14 PRO A O 12
ATOM 6816 N N . CYS A 1 15 ? 6.069 17.505 -11.560 1.00 0.00 15 CYS A N 12
ATOM 6817 C CA . CYS A 1 15 ? 7.027 17.142 -12.598 1.00 0.00 15 CYS A CA 12
ATOM 6818 C C . CYS A 1 15 ? 7.670 15.792 -12.296 1.00 0.00 15 CYS A C 12
ATOM 6819 O O . CYS A 1 15 ? 8.832 15.722 -11.897 1.00 0.00 15 CYS A O 12
ATOM 6826 N N . GLY A 1 16 ? 6.906 14.721 -12.491 1.00 0.00 16 GLY A N 12
ATOM 6827 C CA . GLY A 1 16 ? 7.419 13.388 -12.235 1.00 0.00 16 GLY A CA 12
ATOM 6828 C C . GLY A 1 16 ? 7.827 13.191 -10.789 1.00 0.00 16 GLY A C 12
ATOM 6829 O O . GLY A 1 16 ? 6.996 12.871 -9.941 1.00 0.00 16 GLY A O 12
ATOM 6833 N N . ASN A 1 17 ? 9.112 13.382 -10.507 1.00 0.00 17 ASN A N 12
ATOM 6834 C CA . ASN A 1 17 ? 9.629 13.221 -9.153 1.00 0.00 17 ASN A CA 12
ATOM 6835 C C . ASN A 1 17 ? 10.026 14.569 -8.559 1.00 0.00 17 ASN A C 12
ATOM 6836 O O . ASN A 1 17 ? 10.100 14.725 -7.339 1.00 0.00 17 ASN A O 12
ATOM 6847 N N . LEU A 1 18 ? 10.280 15.541 -9.428 1.00 0.00 18 LEU A N 12
ATOM 6848 C CA . LEU A 1 18 ? 10.670 16.877 -8.990 1.00 0.00 18 LEU A CA 12
ATOM 6849 C C . LEU A 1 18 ? 9.560 17.525 -8.169 1.00 0.00 18 LEU A C 12
ATOM 6850 O O . LEU A 1 18 ? 8.493 16.942 -7.976 1.00 0.00 18 LEU A O 12
ATOM 6866 N N . THR A 1 19 ? 9.817 18.738 -7.689 1.00 0.00 19 THR A N 12
ATOM 6867 C CA . THR A 1 19 ? 8.841 19.467 -6.890 1.00 0.00 19 THR A CA 12
ATOM 6868 C C . THR A 1 19 ? 8.208 20.598 -7.692 1.00 0.00 19 THR A C 12
ATOM 6869 O O . THR A 1 19 ? 7.670 21.550 -7.126 1.00 0.00 19 THR A O 12
ATOM 6880 N N . LYS A 1 20 ? 8.275 20.489 -9.015 1.00 0.00 20 LYS A N 12
ATOM 6881 C CA . LYS A 1 20 ? 7.707 21.502 -9.897 1.00 0.00 20 LYS A CA 12
ATOM 6882 C C . LYS A 1 20 ? 6.286 21.130 -10.307 1.00 0.00 20 LYS A C 12
ATOM 6883 O O . LYS A 1 20 ? 5.927 19.953 -10.343 1.00 0.00 20 LYS A O 12
ATOM 6902 N N . CYS A 1 21 ? 5.482 22.141 -10.618 1.00 0.00 21 CYS A N 12
ATOM 6903 C CA . CYS A 1 21 ? 4.100 21.921 -11.027 1.00 0.00 21 CYS A CA 12
ATOM 6904 C C . CYS A 1 21 ? 3.817 22.591 -12.369 1.00 0.00 21 CYS A C 12
ATOM 6905 O O . CYS A 1 21 ? 4.019 23.795 -12.529 1.00 0.00 21 CYS A O 12
ATOM 6912 N N . LEU A 1 22 ? 3.348 21.802 -13.330 1.00 0.00 22 LEU A N 12
ATOM 6913 C CA . LEU A 1 22 ? 3.037 22.318 -14.659 1.00 0.00 22 LEU A CA 12
ATOM 6914 C C . LEU A 1 22 ? 1.541 22.583 -14.803 1.00 0.00 22 LEU A C 12
ATOM 6915 O O . LEU A 1 22 ? 0.714 22.020 -14.086 1.00 0.00 22 LEU A O 12
ATOM 6931 N N . PRO A 1 23 ? 1.185 23.460 -15.753 1.00 0.00 23 PRO A N 12
ATOM 6932 C CA . PRO A 1 23 ? -0.212 23.818 -16.016 1.00 0.00 23 PRO A CA 12
ATOM 6933 C C . PRO A 1 23 ? -0.996 22.670 -16.643 1.00 0.00 23 PRO A C 12
ATOM 6934 O O . PRO A 1 23 ? -0.424 21.648 -17.022 1.00 0.00 23 PRO A O 12
ATOM 6945 N N . ARG A 1 24 ? -2.309 22.846 -16.750 1.00 0.00 24 ARG A N 12
ATOM 6946 C CA . ARG A 1 24 ? -3.172 21.824 -17.330 1.00 0.00 24 ARG A CA 12
ATOM 6947 C C . ARG A 1 24 ? -3.019 21.781 -18.848 1.00 0.00 24 ARG A C 12
ATOM 6948 O O . ARG A 1 24 ? -3.206 20.736 -19.471 1.00 0.00 24 ARG A O 12
ATOM 6969 N N . ALA A 1 25 ? -2.678 22.923 -19.436 1.00 0.00 25 ALA A N 12
ATOM 6970 C CA . ALA A 1 25 ? -2.498 23.015 -20.879 1.00 0.00 25 ALA A CA 12
ATOM 6971 C C . ALA A 1 25 ? -1.296 22.196 -21.336 1.00 0.00 25 ALA A C 12
ATOM 6972 O O . ALA A 1 25 ? -1.123 21.941 -22.528 1.00 0.00 25 ALA A O 12
ATOM 6979 N N . PHE A 1 26 ? -0.467 21.787 -20.381 1.00 0.00 26 PHE A N 12
ATOM 6980 C CA . PHE A 1 26 ? 0.721 20.998 -20.686 1.00 0.00 26 PHE A CA 12
ATOM 6981 C C . PHE A 1 26 ? 0.361 19.774 -21.523 1.00 0.00 26 PHE A C 12
ATOM 6982 O O . PHE A 1 26 ? 1.191 19.250 -22.266 1.00 0.00 26 PHE A O 12
ATOM 6999 N N . HIS A 1 27 ? -0.884 19.324 -21.397 1.00 0.00 27 HIS A N 12
ATOM 7000 C CA . HIS A 1 27 ? -1.355 18.161 -22.141 1.00 0.00 27 HIS A CA 12
ATOM 7001 C C . HIS A 1 27 ? -1.163 18.363 -23.641 1.00 0.00 27 HIS A C 12
ATOM 7002 O O . HIS A 1 27 ? -1.956 19.043 -24.294 1.00 0.00 27 HIS A O 12
ATOM 7016 N N . CYS A 1 28 ? -0.106 17.767 -24.183 1.00 0.00 28 CYS A N 12
ATOM 7017 C CA . CYS A 1 28 ? 0.192 17.881 -25.605 1.00 0.00 28 CYS A CA 12
ATOM 7018 C C . CYS A 1 28 ? 0.203 19.343 -26.043 1.00 0.00 28 CYS A C 12
ATOM 7019 O O . CYS A 1 28 ? -0.817 19.882 -26.472 1.00 0.00 28 CYS A O 12
ATOM 7026 N N . ASP A 1 29 ? 1.365 19.979 -25.932 1.00 0.00 29 ASP A N 12
ATOM 7027 C CA . ASP A 1 29 ? 1.511 21.377 -26.317 1.00 0.00 29 ASP A CA 12
ATOM 7028 C C . ASP A 1 29 ? 2.389 21.511 -27.557 1.00 0.00 29 ASP A C 12
ATOM 7029 O O . ASP A 1 29 ? 2.196 22.412 -28.372 1.00 0.00 29 ASP A O 12
ATOM 7038 N N . GLY A 1 30 ? 3.355 20.607 -27.692 1.00 0.00 30 GLY A N 12
ATOM 7039 C CA . GLY A 1 30 ? 4.249 20.642 -28.834 1.00 0.00 30 GLY A CA 12
ATOM 7040 C C . GLY A 1 30 ? 5.658 20.207 -28.482 1.00 0.00 30 GLY A C 12
ATOM 7041 O O . GLY A 1 30 ? 6.288 19.455 -29.226 1.00 0.00 30 GLY A O 12
ATOM 7045 N N . LYS A 1 31 ? 6.154 20.682 -27.344 1.00 0.00 31 LYS A N 12
ATOM 7046 C CA . LYS A 1 31 ? 7.498 20.338 -26.894 1.00 0.00 31 LYS A CA 12
ATOM 7047 C C . LYS A 1 31 ? 7.529 20.134 -25.382 1.00 0.00 31 LYS A C 12
ATOM 7048 O O . LYS A 1 31 ? 6.496 20.203 -24.716 1.00 0.00 31 LYS A O 12
ATOM 7067 N N . ASP A 1 32 ? 8.719 19.884 -24.848 1.00 0.00 32 ASP A N 12
ATOM 7068 C CA . ASP A 1 32 ? 8.885 19.673 -23.415 1.00 0.00 32 ASP A CA 12
ATOM 7069 C C . ASP A 1 32 ? 8.411 20.890 -22.628 1.00 0.00 32 ASP A C 12
ATOM 7070 O O . ASP A 1 32 ? 8.616 22.030 -23.046 1.00 0.00 32 ASP A O 12
ATOM 7079 N N . ASP A 1 33 ? 7.777 20.641 -21.487 1.00 0.00 33 ASP A N 12
ATOM 7080 C CA . ASP A 1 33 ? 7.274 21.717 -20.641 1.00 0.00 33 ASP A CA 12
ATOM 7081 C C . ASP A 1 33 ? 8.065 21.800 -19.340 1.00 0.00 33 ASP A C 12
ATOM 7082 O O . ASP A 1 33 ? 8.232 22.879 -18.770 1.00 0.00 33 ASP A O 12
ATOM 7091 N N . CYS A 1 34 ? 8.550 20.654 -18.874 1.00 0.00 34 CYS A N 12
ATOM 7092 C CA . CYS A 1 34 ? 9.322 20.595 -17.639 1.00 0.00 34 CYS A CA 12
ATOM 7093 C C . CYS A 1 34 ? 10.803 20.841 -17.911 1.00 0.00 34 CYS A C 12
ATOM 7094 O O . CYS A 1 34 ? 11.398 21.773 -17.372 1.00 0.00 34 CYS A O 12
ATOM 7101 N N . GLY A 1 35 ? 11.392 19.996 -18.752 1.00 0.00 35 GLY A N 12
ATOM 7102 C CA . GLY A 1 35 ? 12.799 20.138 -19.082 1.00 0.00 35 GLY A CA 12
ATOM 7103 C C . GLY A 1 35 ? 13.619 18.938 -18.653 1.00 0.00 35 GLY A C 12
ATOM 7104 O O . GLY A 1 35 ? 14.744 18.750 -19.112 1.00 0.00 35 GLY A O 12
ATOM 7108 N N . ASN A 1 36 ? 13.054 18.123 -17.767 1.00 0.00 36 ASN A N 12
ATOM 7109 C CA . ASN A 1 36 ? 13.742 16.936 -17.273 1.00 0.00 36 ASN A CA 12
ATOM 7110 C C . ASN A 1 36 ? 13.365 15.707 -18.096 1.00 0.00 36 ASN A C 12
ATOM 7111 O O . ASN A 1 36 ? 14.130 14.748 -18.184 1.00 0.00 36 ASN A O 12
ATOM 7122 N N . GLY A 1 37 ? 12.181 15.746 -18.699 1.00 0.00 37 GLY A N 12
ATOM 7123 C CA . GLY A 1 37 ? 11.724 14.631 -19.508 1.00 0.00 37 GLY A CA 12
ATOM 7124 C C . GLY A 1 37 ? 10.669 13.799 -18.805 1.00 0.00 37 GLY A C 12
ATOM 7125 O O . GLY A 1 37 ? 10.734 12.570 -18.810 1.00 0.00 37 GLY A O 12
ATOM 7129 N N . ALA A 1 38 ? 9.696 14.469 -18.197 1.00 0.00 38 ALA A N 12
ATOM 7130 C CA . ALA A 1 38 ? 8.624 13.784 -17.487 1.00 0.00 38 ALA A CA 12
ATOM 7131 C C . ALA A 1 38 ? 7.260 14.161 -18.056 1.00 0.00 38 ALA A C 12
ATOM 7132 O O . ALA A 1 38 ? 6.458 13.292 -18.397 1.00 0.00 38 ALA A O 12
ATOM 7139 N N . ASP A 1 39 ? 7.004 15.461 -18.154 1.00 0.00 39 ASP A N 12
ATOM 7140 C CA . ASP A 1 39 ? 5.737 15.953 -18.682 1.00 0.00 39 ASP A CA 12
ATOM 7141 C C . ASP A 1 39 ? 5.526 15.481 -20.117 1.00 0.00 39 ASP A C 12
ATOM 7142 O O . ASP A 1 39 ? 4.392 15.331 -20.570 1.00 0.00 39 ASP A O 12
ATOM 7151 N N . GLU A 1 40 ? 6.626 15.249 -20.826 1.00 0.00 40 GLU A N 12
ATOM 7152 C CA . GLU A 1 40 ? 6.561 14.796 -22.211 1.00 0.00 40 GLU A CA 12
ATOM 7153 C C . GLU A 1 40 ? 5.658 13.572 -22.340 1.00 0.00 40 GLU A C 12
ATOM 7154 O O . GLU A 1 40 ? 4.921 13.433 -23.316 1.00 0.00 40 GLU A O 12
ATOM 7166 N N . GLU A 1 41 ? 5.723 12.688 -21.349 1.00 0.00 41 GLU A N 12
ATOM 7167 C CA . GLU A 1 41 ? 4.913 11.476 -21.354 1.00 0.00 41 GLU A CA 12
ATOM 7168 C C . GLU A 1 41 ? 3.431 11.811 -21.212 1.00 0.00 41 GLU A C 12
ATOM 7169 O O . GLU A 1 41 ? 3.041 12.977 -21.254 1.00 0.00 41 GLU A O 12
ATOM 7181 N N . ASN A 1 42 ? 2.611 10.779 -21.045 1.00 0.00 42 ASN A N 12
ATOM 7182 C CA . ASN A 1 42 ? 1.171 10.964 -20.899 1.00 0.00 42 ASN A CA 12
ATOM 7183 C C . ASN A 1 42 ? 0.568 11.567 -22.163 1.00 0.00 42 ASN A C 12
ATOM 7184 O O . ASN A 1 42 ? -0.533 12.118 -22.138 1.00 0.00 42 ASN A O 12
ATOM 7195 N N . CYS A 1 43 ? 1.297 11.460 -23.269 1.00 0.00 43 CYS A N 12
ATOM 7196 C CA . CYS A 1 43 ? 0.836 11.994 -24.545 1.00 0.00 43 CYS A CA 12
ATOM 7197 C C . CYS A 1 43 ? 1.467 11.239 -25.711 1.00 0.00 43 CYS A C 12
ATOM 7198 O O . CYS A 1 43 ? 1.562 11.758 -26.822 1.00 0.00 43 CYS A O 12
ATOM 7205 N N . GLY A 1 44 ? 1.896 10.008 -25.449 1.00 0.00 44 GLY A N 12
ATOM 7206 C CA . GLY A 1 44 ? 2.512 9.200 -26.486 1.00 0.00 44 GLY A CA 12
ATOM 7207 C C . GLY A 1 44 ? 2.034 7.762 -26.461 1.00 0.00 44 GLY A C 12
ATOM 7208 O O . GLY A 1 44 ? 2.237 7.081 -25.457 1.00 0.00 44 GLY A O 12
ATOM 7213 N N . GLY A 1 1 ? 8.906 -1.629 1.998 1.00 0.00 1 GLY A N 13
ATOM 7214 C CA . GLY A 1 1 ? 7.588 -1.026 1.919 1.00 0.00 1 GLY A CA 13
ATOM 7215 C C . GLY A 1 1 ? 7.632 0.484 2.048 1.00 0.00 1 GLY A C 13
ATOM 7216 O O . GLY A 1 1 ? 7.919 1.014 3.121 1.00 0.00 1 GLY A O 13
ATOM 7220 N N . SER A 1 2 ? 7.349 1.178 0.950 1.00 0.00 2 SER A N 13
ATOM 7221 C CA . SER A 1 2 ? 7.363 2.637 0.944 1.00 0.00 2 SER A CA 13
ATOM 7222 C C . SER A 1 2 ? 6.116 3.189 0.260 1.00 0.00 2 SER A C 13
ATOM 7223 O O . SER A 1 2 ? 5.624 2.617 -0.713 1.00 0.00 2 SER A O 13
ATOM 7231 N N . MET A 1 3 ? 5.611 4.304 0.776 1.00 0.00 3 MET A N 13
ATOM 7232 C CA . MET A 1 3 ? 4.422 4.935 0.215 1.00 0.00 3 MET A CA 13
ATOM 7233 C C . MET A 1 3 ? 4.649 6.429 0.001 1.00 0.00 3 MET A C 13
ATOM 7234 O O . MET A 1 3 ? 5.041 7.144 0.923 1.00 0.00 3 MET A O 13
ATOM 7248 N N . ILE A 1 4 ? 4.399 6.892 -1.219 1.00 0.00 4 ILE A N 13
ATOM 7249 C CA . ILE A 1 4 ? 4.576 8.300 -1.551 1.00 0.00 4 ILE A CA 13
ATOM 7250 C C . ILE A 1 4 ? 3.379 8.835 -2.331 1.00 0.00 4 ILE A C 13
ATOM 7251 O O . ILE A 1 4 ? 2.776 8.120 -3.133 1.00 0.00 4 ILE A O 13
ATOM 7267 N N . THR A 1 5 ? 3.041 10.098 -2.093 1.00 0.00 5 THR A N 13
ATOM 7268 C CA . THR A 1 5 ? 1.917 10.730 -2.773 1.00 0.00 5 THR A CA 13
ATOM 7269 C C . THR A 1 5 ? 2.260 12.154 -3.195 1.00 0.00 5 THR A C 13
ATOM 7270 O O . THR A 1 5 ? 3.179 12.779 -2.667 1.00 0.00 5 THR A O 13
ATOM 7281 N N . PRO A 1 6 ? 1.504 12.681 -4.170 1.00 0.00 6 PRO A N 13
ATOM 7282 C CA . PRO A 1 6 ? 1.709 14.038 -4.684 1.00 0.00 6 PRO A CA 13
ATOM 7283 C C . PRO A 1 6 ? 1.319 15.107 -3.669 1.00 0.00 6 PRO A C 13
ATOM 7284 O O . PRO A 1 6 ? 0.577 14.839 -2.724 1.00 0.00 6 PRO A O 13
ATOM 7295 N N . SER A 1 7 ? 1.823 16.321 -3.871 1.00 0.00 7 SER A N 13
ATOM 7296 C CA . SER A 1 7 ? 1.529 17.430 -2.971 1.00 0.00 7 SER A CA 13
ATOM 7297 C C . SER A 1 7 ? 1.030 18.643 -3.750 1.00 0.00 7 SER A C 13
ATOM 7298 O O . SER A 1 7 ? 1.310 19.786 -3.387 1.00 0.00 7 SER A O 13
ATOM 7306 N N . CYS A 1 8 ? 0.289 18.386 -4.822 1.00 0.00 8 CYS A N 13
ATOM 7307 C CA . CYS A 1 8 ? -0.250 19.455 -5.654 1.00 0.00 8 CYS A CA 13
ATOM 7308 C C . CYS A 1 8 ? -1.769 19.351 -5.757 1.00 0.00 8 CYS A C 13
ATOM 7309 O O . CYS A 1 8 ? -2.372 18.410 -5.241 1.00 0.00 8 CYS A O 13
ATOM 7316 N N . GLN A 1 9 ? -2.379 20.323 -6.428 1.00 0.00 9 GLN A N 13
ATOM 7317 C CA . GLN A 1 9 ? -3.827 20.340 -6.599 1.00 0.00 9 GLN A CA 13
ATOM 7318 C C . GLN A 1 9 ? -4.209 20.946 -7.945 1.00 0.00 9 GLN A C 13
ATOM 7319 O O . GLN A 1 9 ? -3.345 21.336 -8.730 1.00 0.00 9 GLN A O 13
ATOM 7333 N N . LYS A 1 10 ? -5.510 21.021 -8.206 1.00 0.00 10 LYS A N 13
ATOM 7334 C CA . LYS A 1 10 ? -6.008 21.580 -9.457 1.00 0.00 10 LYS A CA 13
ATOM 7335 C C . LYS A 1 10 ? -5.571 20.730 -10.646 1.00 0.00 10 LYS A C 13
ATOM 7336 O O . LYS A 1 10 ? -4.984 19.662 -10.475 1.00 0.00 10 LYS A O 13
ATOM 7355 N N . GLY A 1 11 ? -5.860 21.211 -11.851 1.00 0.00 11 GLY A N 13
ATOM 7356 C CA . GLY A 1 11 ? -5.488 20.483 -13.050 1.00 0.00 11 GLY A CA 13
ATOM 7357 C C . GLY A 1 11 ? -3.989 20.294 -13.172 1.00 0.00 11 GLY A C 13
ATOM 7358 O O . GLY A 1 11 ? -3.522 19.461 -13.950 1.00 0.00 11 GLY A O 13
ATOM 7362 N N . TYR A 1 12 ? -3.232 21.070 -12.403 1.00 0.00 12 TYR A N 13
ATOM 7363 C CA . TYR A 1 12 ? -1.777 20.987 -12.432 1.00 0.00 12 TYR A CA 13
ATOM 7364 C C . TYR A 1 12 ? -1.298 19.631 -11.923 1.00 0.00 12 TYR A C 13
ATOM 7365 O O . TYR A 1 12 ? -2.023 18.928 -11.218 1.00 0.00 12 TYR A O 13
ATOM 7383 N N . PHE A 1 13 ? -0.072 19.269 -12.286 1.00 0.00 13 PHE A N 13
ATOM 7384 C CA . PHE A 1 13 ? 0.505 17.998 -11.867 1.00 0.00 13 PHE A CA 13
ATOM 7385 C C . PHE A 1 13 ? 2.005 18.136 -11.622 1.00 0.00 13 PHE A C 13
ATOM 7386 O O . PHE A 1 13 ? 2.702 18.898 -12.292 1.00 0.00 13 PHE A O 13
ATOM 7403 N N . PRO A 1 14 ? 2.515 17.381 -10.637 1.00 0.00 14 PRO A N 13
ATOM 7404 C CA . PRO A 1 14 ? 3.937 17.401 -10.280 1.00 0.00 14 PRO A CA 13
ATOM 7405 C C . PRO A 1 14 ? 4.813 16.765 -11.354 1.00 0.00 14 PRO A C 13
ATOM 7406 O O . PRO A 1 14 ? 4.437 15.765 -11.965 1.00 0.00 14 PRO A O 13
ATOM 7417 N N . CYS A 1 15 ? 5.984 17.353 -11.579 1.00 0.00 15 CYS A N 13
ATOM 7418 C CA . CYS A 1 15 ? 6.915 16.845 -12.579 1.00 0.00 15 CYS A CA 13
ATOM 7419 C C . CYS A 1 15 ? 7.284 15.392 -12.291 1.00 0.00 15 CYS A C 13
ATOM 7420 O O . CYS A 1 15 ? 6.803 14.798 -11.327 1.00 0.00 15 CYS A O 13
ATOM 7427 N N . GLY A 1 16 ? 8.141 14.826 -13.135 1.00 0.00 16 GLY A N 13
ATOM 7428 C CA . GLY A 1 16 ? 8.561 13.449 -12.954 1.00 0.00 16 GLY A CA 13
ATOM 7429 C C . GLY A 1 16 ? 9.064 13.176 -11.551 1.00 0.00 16 GLY A C 13
ATOM 7430 O O . GLY A 1 16 ? 8.471 12.389 -10.813 1.00 0.00 16 GLY A O 13
ATOM 7434 N N . ASN A 1 17 ? 10.163 13.825 -11.181 1.00 0.00 17 ASN A N 13
ATOM 7435 C CA . ASN A 1 17 ? 10.748 13.646 -9.857 1.00 0.00 17 ASN A CA 13
ATOM 7436 C C . ASN A 1 17 ? 10.824 14.975 -9.112 1.00 0.00 17 ASN A C 13
ATOM 7437 O O . ASN A 1 17 ? 10.712 15.020 -7.886 1.00 0.00 17 ASN A O 13
ATOM 7448 N N . LEU A 1 18 ? 11.015 16.057 -9.860 1.00 0.00 18 LEU A N 13
ATOM 7449 C CA . LEU A 1 18 ? 11.106 17.388 -9.271 1.00 0.00 18 LEU A CA 13
ATOM 7450 C C . LEU A 1 18 ? 9.855 17.711 -8.459 1.00 0.00 18 LEU A C 13
ATOM 7451 O O . LEU A 1 18 ? 8.928 16.904 -8.378 1.00 0.00 18 LEU A O 13
ATOM 7467 N N . THR A 1 19 ? 9.834 18.898 -7.860 1.00 0.00 19 THR A N 13
ATOM 7468 C CA . THR A 1 19 ? 8.698 19.328 -7.056 1.00 0.00 19 THR A CA 13
ATOM 7469 C C . THR A 1 19 ? 7.935 20.456 -7.741 1.00 0.00 19 THR A C 13
ATOM 7470 O O . THR A 1 19 ? 7.177 21.186 -7.101 1.00 0.00 19 THR A O 13
ATOM 7481 N N . LYS A 1 20 ? 8.140 20.595 -9.047 1.00 0.00 20 LYS A N 13
ATOM 7482 C CA . LYS A 1 20 ? 7.470 21.633 -9.821 1.00 0.00 20 LYS A CA 13
ATOM 7483 C C . LYS A 1 20 ? 6.150 21.123 -10.388 1.00 0.00 20 LYS A C 13
ATOM 7484 O O . LYS A 1 20 ? 6.014 19.940 -10.705 1.00 0.00 20 LYS A O 13
ATOM 7503 N N . CYS A 1 21 ? 5.179 22.021 -10.516 1.00 0.00 21 CYS A N 13
ATOM 7504 C CA . CYS A 1 21 ? 3.869 21.662 -11.047 1.00 0.00 21 CYS A CA 13
ATOM 7505 C C . CYS A 1 21 ? 3.593 22.396 -12.356 1.00 0.00 21 CYS A C 13
ATOM 7506 O O . CYS A 1 21 ? 3.767 23.612 -12.448 1.00 0.00 21 CYS A O 13
ATOM 7513 N N . LEU A 1 22 ? 3.162 21.649 -13.367 1.00 0.00 22 LEU A N 13
ATOM 7514 C CA . LEU A 1 22 ? 2.861 22.228 -14.672 1.00 0.00 22 LEU A CA 13
ATOM 7515 C C . LEU A 1 22 ? 1.361 22.459 -14.832 1.00 0.00 22 LEU A C 13
ATOM 7516 O O . LEU A 1 22 ? 0.538 21.840 -14.158 1.00 0.00 22 LEU A O 13
ATOM 7532 N N . PRO A 1 23 ? 0.997 23.369 -15.747 1.00 0.00 23 PRO A N 13
ATOM 7533 C CA . PRO A 1 23 ? -0.404 23.700 -16.020 1.00 0.00 23 PRO A CA 13
ATOM 7534 C C . PRO A 1 23 ? -1.145 22.562 -16.714 1.00 0.00 23 PRO A C 13
ATOM 7535 O O . PRO A 1 23 ? -0.539 21.569 -17.116 1.00 0.00 23 PRO A O 13
ATOM 7546 N N . ARG A 1 24 ? -2.458 22.714 -16.852 1.00 0.00 24 ARG A N 13
ATOM 7547 C CA . ARG A 1 24 ? -3.281 21.698 -17.497 1.00 0.00 24 ARG A CA 13
ATOM 7548 C C . ARG A 1 24 ? -3.079 21.715 -19.010 1.00 0.00 24 ARG A C 13
ATOM 7549 O O . ARG A 1 24 ? -3.288 20.707 -19.685 1.00 0.00 24 ARG A O 13
ATOM 7570 N N . ALA A 1 25 ? -2.673 22.866 -19.534 1.00 0.00 25 ALA A N 13
ATOM 7571 C CA . ALA A 1 25 ? -2.442 23.014 -20.966 1.00 0.00 25 ALA A CA 13
ATOM 7572 C C . ALA A 1 25 ? -1.262 22.163 -21.422 1.00 0.00 25 ALA A C 13
ATOM 7573 O O . ALA A 1 25 ? -1.061 21.952 -22.619 1.00 0.00 25 ALA A O 13
ATOM 7580 N N . PHE A 1 26 ? -0.482 21.677 -20.462 1.00 0.00 26 PHE A N 13
ATOM 7581 C CA . PHE A 1 26 ? 0.680 20.850 -20.766 1.00 0.00 26 PHE A CA 13
ATOM 7582 C C . PHE A 1 26 ? 0.286 19.654 -21.628 1.00 0.00 26 PHE A C 13
ATOM 7583 O O . PHE A 1 26 ? 1.117 19.083 -22.335 1.00 0.00 26 PHE A O 13
ATOM 7600 N N . HIS A 1 27 ? -0.988 19.279 -21.563 1.00 0.00 27 HIS A N 13
ATOM 7601 C CA . HIS A 1 27 ? -1.493 18.151 -22.337 1.00 0.00 27 HIS A CA 13
ATOM 7602 C C . HIS A 1 27 ? -1.226 18.350 -23.825 1.00 0.00 27 HIS A C 13
ATOM 7603 O O . HIS A 1 27 ? -1.956 19.072 -24.507 1.00 0.00 27 HIS A O 13
ATOM 7617 N N . CYS A 1 28 ? -0.176 17.707 -24.324 1.00 0.00 28 CYS A N 13
ATOM 7618 C CA . CYS A 1 28 ? 0.189 17.814 -25.732 1.00 0.00 28 CYS A CA 13
ATOM 7619 C C . CYS A 1 28 ? 0.473 19.265 -26.111 1.00 0.00 28 CYS A C 13
ATOM 7620 O O . CYS A 1 28 ? -0.447 20.042 -26.366 1.00 0.00 28 CYS A O 13
ATOM 7627 N N . ASP A 1 29 ? 1.753 19.621 -26.147 1.00 0.00 29 ASP A N 13
ATOM 7628 C CA . ASP A 1 29 ? 2.159 20.977 -26.496 1.00 0.00 29 ASP A CA 13
ATOM 7629 C C . ASP A 1 29 ? 3.075 20.973 -27.716 1.00 0.00 29 ASP A C 13
ATOM 7630 O O . ASP A 1 29 ? 2.919 21.787 -28.625 1.00 0.00 29 ASP A O 13
ATOM 7639 N N . GLY A 1 30 ? 4.031 20.049 -27.729 1.00 0.00 30 GLY A N 13
ATOM 7640 C CA . GLY A 1 30 ? 4.959 19.957 -28.841 1.00 0.00 30 GLY A CA 13
ATOM 7641 C C . GLY A 1 30 ? 6.404 19.897 -28.388 1.00 0.00 30 GLY A C 13
ATOM 7642 O O . GLY A 1 30 ? 7.266 19.384 -29.102 1.00 0.00 30 GLY A O 13
ATOM 7646 N N . LYS A 1 31 ? 6.671 20.424 -27.198 1.00 0.00 31 LYS A N 13
ATOM 7647 C CA . LYS A 1 31 ? 8.022 20.429 -26.649 1.00 0.00 31 LYS A CA 13
ATOM 7648 C C . LYS A 1 31 ? 8.001 20.143 -25.151 1.00 0.00 31 LYS A C 13
ATOM 7649 O O . LYS A 1 31 ? 6.937 19.973 -24.556 1.00 0.00 31 LYS A O 13
ATOM 7668 N N . ASP A 1 32 ? 9.183 20.091 -24.547 1.00 0.00 32 ASP A N 13
ATOM 7669 C CA . ASP A 1 32 ? 9.301 19.827 -23.117 1.00 0.00 32 ASP A CA 13
ATOM 7670 C C . ASP A 1 32 ? 8.909 21.057 -22.304 1.00 0.00 32 ASP A C 13
ATOM 7671 O O . ASP A 1 32 ? 9.428 22.151 -22.526 1.00 0.00 32 ASP A O 13
ATOM 7680 N N . ASP A 1 33 ? 7.991 20.869 -21.363 1.00 0.00 33 ASP A N 13
ATOM 7681 C CA . ASP A 1 33 ? 7.529 21.963 -20.516 1.00 0.00 33 ASP A CA 13
ATOM 7682 C C . ASP A 1 33 ? 8.065 21.813 -19.095 1.00 0.00 33 ASP A C 13
ATOM 7683 O O . ASP A 1 33 ? 8.230 22.799 -18.376 1.00 0.00 33 ASP A O 13
ATOM 7692 N N . CYS A 1 34 ? 8.333 20.574 -18.697 1.00 0.00 34 CYS A N 13
ATOM 7693 C CA . CYS A 1 34 ? 8.848 20.294 -17.362 1.00 0.00 34 CYS A CA 13
ATOM 7694 C C . CYS A 1 34 ? 10.337 20.620 -17.274 1.00 0.00 34 CYS A C 13
ATOM 7695 O O . CYS A 1 34 ? 10.745 21.510 -16.530 1.00 0.00 34 CYS A O 13
ATOM 7702 N N . GLY A 1 35 ? 11.143 19.890 -18.040 1.00 0.00 35 GLY A N 13
ATOM 7703 C CA . GLY A 1 35 ? 12.576 20.116 -18.034 1.00 0.00 35 GLY A CA 13
ATOM 7704 C C . GLY A 1 35 ? 13.366 18.825 -17.936 1.00 0.00 35 GLY A C 13
ATOM 7705 O O . GLY A 1 35 ? 14.558 18.795 -18.238 1.00 0.00 35 GLY A O 13
ATOM 7709 N N . ASN A 1 36 ? 12.699 17.756 -17.512 1.00 0.00 36 ASN A N 13
ATOM 7710 C CA . ASN A 1 36 ? 13.348 16.457 -17.373 1.00 0.00 36 ASN A CA 13
ATOM 7711 C C . ASN A 1 36 ? 12.853 15.486 -18.440 1.00 0.00 36 ASN A C 13
ATOM 7712 O O . ASN A 1 36 ? 13.580 14.586 -18.860 1.00 0.00 36 ASN A O 13
ATOM 7723 N N . GLY A 1 37 ? 11.612 15.676 -18.876 1.00 0.00 37 GLY A N 13
ATOM 7724 C CA . GLY A 1 37 ? 11.041 14.809 -19.891 1.00 0.00 37 GLY A CA 13
ATOM 7725 C C . GLY A 1 37 ? 9.901 13.965 -19.359 1.00 0.00 37 GLY A C 13
ATOM 7726 O O . GLY A 1 37 ? 9.542 12.948 -19.952 1.00 0.00 37 GLY A O 13
ATOM 7730 N N . ALA A 1 38 ? 9.330 14.386 -18.235 1.00 0.00 38 ALA A N 13
ATOM 7731 C CA . ALA A 1 38 ? 8.223 13.661 -17.622 1.00 0.00 38 ALA A CA 13
ATOM 7732 C C . ALA A 1 38 ? 6.884 14.126 -18.185 1.00 0.00 38 ALA A C 13
ATOM 7733 O O . ALA A 1 38 ? 6.013 13.312 -18.493 1.00 0.00 38 ALA A O 13
ATOM 7740 N N . ASP A 1 39 ? 6.727 15.438 -18.318 1.00 0.00 39 ASP A N 13
ATOM 7741 C CA . ASP A 1 39 ? 5.494 16.011 -18.844 1.00 0.00 39 ASP A CA 13
ATOM 7742 C C . ASP A 1 39 ? 5.301 15.632 -20.309 1.00 0.00 39 ASP A C 13
ATOM 7743 O O . ASP A 1 39 ? 4.172 15.509 -20.785 1.00 0.00 39 ASP A O 13
ATOM 7752 N N . GLU A 1 40 ? 6.410 15.450 -21.019 1.00 0.00 40 GLU A N 13
ATOM 7753 C CA . GLU A 1 40 ? 6.362 15.087 -22.431 1.00 0.00 40 GLU A CA 13
ATOM 7754 C C . GLU A 1 40 ? 5.524 13.829 -22.641 1.00 0.00 40 GLU A C 13
ATOM 7755 O O . GLU A 1 40 ? 4.953 13.623 -23.711 1.00 0.00 40 GLU A O 13
ATOM 7767 N N . GLU A 1 41 ? 5.456 12.991 -21.611 1.00 0.00 41 GLU A N 13
ATOM 7768 C CA . GLU A 1 41 ? 4.690 11.753 -21.683 1.00 0.00 41 GLU A CA 13
ATOM 7769 C C . GLU A 1 41 ? 3.193 12.033 -21.593 1.00 0.00 41 GLU A C 13
ATOM 7770 O O . GLU A 1 41 ? 2.760 13.183 -21.668 1.00 0.00 41 GLU A O 13
ATOM 7782 N N . ASN A 1 42 ? 2.406 10.974 -21.432 1.00 0.00 42 ASN A N 13
ATOM 7783 C CA . ASN A 1 42 ? 0.957 11.106 -21.332 1.00 0.00 42 ASN A CA 13
ATOM 7784 C C . ASN A 1 42 ? 0.371 11.654 -22.629 1.00 0.00 42 ASN A C 13
ATOM 7785 O O . ASN A 1 42 ? -0.769 12.120 -22.660 1.00 0.00 42 ASN A O 13
ATOM 7796 N N . CYS A 1 43 ? 1.156 11.595 -23.699 1.00 0.00 43 CYS A N 13
ATOM 7797 C CA . CYS A 1 43 ? 0.716 12.085 -25.000 1.00 0.00 43 CYS A CA 13
ATOM 7798 C C . CYS A 1 43 ? 1.458 11.373 -26.128 1.00 0.00 43 CYS A C 13
ATOM 7799 O O . CYS A 1 43 ? 1.541 11.880 -27.246 1.00 0.00 43 CYS A O 13
ATOM 7806 N N . GLY A 1 44 ? 1.996 10.196 -25.826 1.00 0.00 44 GLY A N 13
ATOM 7807 C CA . GLY A 1 44 ? 2.723 9.434 -26.824 1.00 0.00 44 GLY A CA 13
ATOM 7808 C C . GLY A 1 44 ? 4.196 9.790 -26.866 1.00 0.00 44 GLY A C 13
ATOM 7809 O O . GLY A 1 44 ? 4.608 10.530 -27.758 1.00 0.00 44 GLY A O 13
ATOM 7814 N N . GLY A 1 1 ? 6.002 2.672 -1.652 1.00 0.00 1 GLY A N 14
ATOM 7815 C CA . GLY A 1 1 ? 5.580 2.122 -2.927 1.00 0.00 1 GLY A CA 14
ATOM 7816 C C . GLY A 1 1 ? 4.340 2.804 -3.471 1.00 0.00 1 GLY A C 14
ATOM 7817 O O . GLY A 1 1 ? 4.092 3.975 -3.186 1.00 0.00 1 GLY A O 14
ATOM 7821 N N . SER A 1 2 ? 3.560 2.069 -4.258 1.00 0.00 2 SER A N 14
ATOM 7822 C CA . SER A 1 2 ? 2.342 2.612 -4.848 1.00 0.00 2 SER A CA 14
ATOM 7823 C C . SER A 1 2 ? 2.653 3.831 -5.711 1.00 0.00 2 SER A C 14
ATOM 7824 O O . SER A 1 2 ? 3.815 4.140 -5.972 1.00 0.00 2 SER A O 14
ATOM 7832 N N . MET A 1 3 ? 1.604 4.519 -6.151 1.00 0.00 3 MET A N 14
ATOM 7833 C CA . MET A 1 3 ? 1.764 5.706 -6.984 1.00 0.00 3 MET A CA 14
ATOM 7834 C C . MET A 1 3 ? 0.541 6.611 -6.881 1.00 0.00 3 MET A C 14
ATOM 7835 O O . MET A 1 3 ? -0.090 6.933 -7.889 1.00 0.00 3 MET A O 14
ATOM 7849 N N . ILE A 1 4 ? 0.211 7.017 -5.660 1.00 0.00 4 ILE A N 14
ATOM 7850 C CA . ILE A 1 4 ? -0.937 7.885 -5.428 1.00 0.00 4 ILE A CA 14
ATOM 7851 C C . ILE A 1 4 ? -0.589 9.006 -4.454 1.00 0.00 4 ILE A C 14
ATOM 7852 O O . ILE A 1 4 ? 0.466 8.990 -3.820 1.00 0.00 4 ILE A O 14
ATOM 7868 N N . THR A 1 5 ? -1.486 9.981 -4.338 1.00 0.00 5 THR A N 14
ATOM 7869 C CA . THR A 1 5 ? -1.276 11.111 -3.442 1.00 0.00 5 THR A CA 14
ATOM 7870 C C . THR A 1 5 ? -0.073 11.940 -3.875 1.00 0.00 5 THR A C 14
ATOM 7871 O O . THR A 1 5 ? 0.971 11.954 -3.221 1.00 0.00 5 THR A O 14
ATOM 7882 N N . PRO A 1 6 ? -0.218 12.650 -5.004 1.00 0.00 6 PRO A N 14
ATOM 7883 C CA . PRO A 1 6 ? 0.847 13.497 -5.549 1.00 0.00 6 PRO A CA 14
ATOM 7884 C C . PRO A 1 6 ? 1.104 14.730 -4.690 1.00 0.00 6 PRO A C 14
ATOM 7885 O O . PRO A 1 6 ? 0.435 14.945 -3.680 1.00 0.00 6 PRO A O 14
ATOM 7896 N N . SER A 1 7 ? 2.078 15.538 -5.099 1.00 0.00 7 SER A N 14
ATOM 7897 C CA . SER A 1 7 ? 2.425 16.749 -4.364 1.00 0.00 7 SER A CA 14
ATOM 7898 C C . SER A 1 7 ? 1.818 17.981 -5.029 1.00 0.00 7 SER A C 14
ATOM 7899 O O . SER A 1 7 ? 2.346 19.087 -4.913 1.00 0.00 7 SER A O 14
ATOM 7907 N N . CYS A 1 8 ? 0.705 17.781 -5.727 1.00 0.00 8 CYS A N 14
ATOM 7908 C CA . CYS A 1 8 ? 0.025 18.873 -6.412 1.00 0.00 8 CYS A CA 14
ATOM 7909 C C . CYS A 1 8 ? -1.475 18.607 -6.503 1.00 0.00 8 CYS A C 14
ATOM 7910 O O . CYS A 1 8 ? -1.931 17.486 -6.281 1.00 0.00 8 CYS A O 14
ATOM 7917 N N . GLN A 1 9 ? -2.236 19.646 -6.833 1.00 0.00 9 GLN A N 14
ATOM 7918 C CA . GLN A 1 9 ? -3.684 19.525 -6.953 1.00 0.00 9 GLN A CA 14
ATOM 7919 C C . GLN A 1 9 ? -4.187 20.234 -8.206 1.00 0.00 9 GLN A C 14
ATOM 7920 O O . GLN A 1 9 ? -3.412 20.852 -8.937 1.00 0.00 9 GLN A O 14
ATOM 7934 N N . LYS A 1 10 ? -5.490 20.142 -8.449 1.00 0.00 10 LYS A N 14
ATOM 7935 C CA . LYS A 1 10 ? -6.099 20.776 -9.613 1.00 0.00 10 LYS A CA 14
ATOM 7936 C C . LYS A 1 10 ? -5.555 20.175 -10.905 1.00 0.00 10 LYS A C 14
ATOM 7937 O O . LYS A 1 10 ? -4.811 19.196 -10.882 1.00 0.00 10 LYS A O 14
ATOM 7956 N N . GLY A 1 11 ? -5.932 20.770 -12.033 1.00 0.00 11 GLY A N 14
ATOM 7957 C CA . GLY A 1 11 ? -5.472 20.281 -13.320 1.00 0.00 11 GLY A CA 14
ATOM 7958 C C . GLY A 1 11 ? -3.961 20.170 -13.391 1.00 0.00 11 GLY A C 14
ATOM 7959 O O . GLY A 1 11 ? -3.426 19.384 -14.173 1.00 0.00 11 GLY A O 14
ATOM 7963 N N . TYR A 1 12 ? -3.273 20.961 -12.576 1.00 0.00 12 TYR A N 14
ATOM 7964 C CA . TYR A 1 12 ? -1.815 20.952 -12.553 1.00 0.00 12 TYR A CA 14
ATOM 7965 C C . TYR A 1 12 ? -1.286 19.612 -12.050 1.00 0.00 12 TYR A C 14
ATOM 7966 O O . TYR A 1 12 ? -2.001 18.858 -11.390 1.00 0.00 12 TYR A O 14
ATOM 7984 N N . PHE A 1 13 ? -0.029 19.323 -12.368 1.00 0.00 13 PHE A N 14
ATOM 7985 C CA . PHE A 1 13 ? 0.597 18.074 -11.949 1.00 0.00 13 PHE A CA 14
ATOM 7986 C C . PHE A 1 13 ? 2.083 18.278 -11.669 1.00 0.00 13 PHE A C 14
ATOM 7987 O O . PHE A 1 13 ? 2.713 19.210 -12.169 1.00 0.00 13 PHE A O 14
ATOM 8004 N N . PRO A 1 14 ? 2.658 17.386 -10.848 1.00 0.00 14 PRO A N 14
ATOM 8005 C CA . PRO A 1 14 ? 4.076 17.446 -10.481 1.00 0.00 14 PRO A CA 14
ATOM 8006 C C . PRO A 1 14 ? 4.992 17.106 -11.651 1.00 0.00 14 PRO A C 14
ATOM 8007 O O . PRO A 1 14 ? 4.661 16.267 -12.489 1.00 0.00 14 PRO A O 14
ATOM 8018 N N . CYS A 1 15 ? 6.146 17.763 -11.704 1.00 0.00 15 CYS A N 14
ATOM 8019 C CA . CYS A 1 15 ? 7.111 17.531 -12.771 1.00 0.00 15 CYS A CA 14
ATOM 8020 C C . CYS A 1 15 ? 7.886 16.238 -12.533 1.00 0.00 15 CYS A C 14
ATOM 8021 O O . CYS A 1 15 ? 9.113 16.243 -12.451 1.00 0.00 15 CYS A O 14
ATOM 8028 N N . GLY A 1 16 ? 7.158 15.131 -12.422 1.00 0.00 16 GLY A N 14
ATOM 8029 C CA . GLY A 1 16 ? 7.793 13.846 -12.194 1.00 0.00 16 GLY A CA 14
ATOM 8030 C C . GLY A 1 16 ? 8.238 13.666 -10.756 1.00 0.00 16 GLY A C 14
ATOM 8031 O O . GLY A 1 16 ? 7.548 13.030 -9.961 1.00 0.00 16 GLY A O 14
ATOM 8035 N N . ASN A 1 17 ? 9.396 14.227 -10.422 1.00 0.00 17 ASN A N 14
ATOM 8036 C CA . ASN A 1 17 ? 9.934 14.123 -9.070 1.00 0.00 17 ASN A CA 14
ATOM 8037 C C . ASN A 1 17 ? 10.215 15.506 -8.489 1.00 0.00 17 ASN A C 14
ATOM 8038 O O . ASN A 1 17 ? 10.026 15.739 -7.294 1.00 0.00 17 ASN A O 14
ATOM 8049 N N . LEU A 1 18 ? 10.665 16.419 -9.342 1.00 0.00 18 LEU A N 14
ATOM 8050 C CA . LEU A 1 18 ? 10.972 17.780 -8.914 1.00 0.00 18 LEU A CA 14
ATOM 8051 C C . LEU A 1 18 ? 9.790 18.396 -8.172 1.00 0.00 18 LEU A C 14
ATOM 8052 O O . LEU A 1 18 ? 8.701 17.823 -8.131 1.00 0.00 18 LEU A O 14
ATOM 8068 N N . THR A 1 19 ? 10.012 19.570 -7.588 1.00 0.00 19 THR A N 14
ATOM 8069 C CA . THR A 1 19 ? 8.966 20.266 -6.849 1.00 0.00 19 THR A CA 14
ATOM 8070 C C . THR A 1 19 ? 8.246 21.276 -7.734 1.00 0.00 19 THR A C 14
ATOM 8071 O O . THR A 1 19 ? 7.632 22.223 -7.242 1.00 0.00 19 THR A O 14
ATOM 8082 N N . LYS A 1 20 ? 8.325 21.069 -9.045 1.00 0.00 20 LYS A N 14
ATOM 8083 C CA . LYS A 1 20 ? 7.679 21.961 -10.000 1.00 0.00 20 LYS A CA 14
ATOM 8084 C C . LYS A 1 20 ? 6.315 21.418 -10.415 1.00 0.00 20 LYS A C 14
ATOM 8085 O O . LYS A 1 20 ? 6.104 20.206 -10.456 1.00 0.00 20 LYS A O 14
ATOM 8104 N N . CYS A 1 21 ? 5.391 22.323 -10.722 1.00 0.00 21 CYS A N 14
ATOM 8105 C CA . CYS A 1 21 ? 4.048 21.936 -11.134 1.00 0.00 21 CYS A CA 14
ATOM 8106 C C . CYS A 1 21 ? 3.636 22.672 -12.406 1.00 0.00 21 CYS A C 14
ATOM 8107 O O . CYS A 1 21 ? 3.668 23.902 -12.463 1.00 0.00 21 CYS A O 14
ATOM 8114 N N . LEU A 1 22 ? 3.249 21.911 -13.424 1.00 0.00 22 LEU A N 14
ATOM 8115 C CA . LEU A 1 22 ? 2.830 22.489 -14.696 1.00 0.00 22 LEU A CA 14
ATOM 8116 C C . LEU A 1 22 ? 1.309 22.552 -14.791 1.00 0.00 22 LEU A C 14
ATOM 8117 O O . LEU A 1 22 ? 0.589 21.803 -14.129 1.00 0.00 22 LEU A O 14
ATOM 8133 N N . PRO A 1 23 ? 0.805 23.464 -15.635 1.00 0.00 23 PRO A N 14
ATOM 8134 C CA . PRO A 1 23 ? -0.635 23.644 -15.839 1.00 0.00 23 PRO A CA 14
ATOM 8135 C C . PRO A 1 23 ? -1.268 22.469 -16.577 1.00 0.00 23 PRO A C 14
ATOM 8136 O O . PRO A 1 23 ? -0.572 21.554 -17.017 1.00 0.00 23 PRO A O 14
ATOM 8147 N N . ARG A 1 24 ? -2.590 22.502 -16.709 1.00 0.00 24 ARG A N 14
ATOM 8148 C CA . ARG A 1 24 ? -3.316 21.438 -17.394 1.00 0.00 24 ARG A CA 14
ATOM 8149 C C . ARG A 1 24 ? -3.121 21.532 -18.904 1.00 0.00 24 ARG A C 14
ATOM 8150 O O . ARG A 1 24 ? -3.282 20.546 -19.623 1.00 0.00 24 ARG A O 14
ATOM 8171 N N . ALA A 1 25 ? -2.774 22.724 -19.378 1.00 0.00 25 ALA A N 14
ATOM 8172 C CA . ALA A 1 25 ? -2.556 22.947 -20.802 1.00 0.00 25 ALA A CA 14
ATOM 8173 C C . ALA A 1 25 ? -1.321 22.198 -21.291 1.00 0.00 25 ALA A C 14
ATOM 8174 O O . ALA A 1 25 ? -1.112 22.045 -22.495 1.00 0.00 25 ALA A O 14
ATOM 8181 N N . PHE A 1 26 ? -0.504 21.735 -20.351 1.00 0.00 26 PHE A N 14
ATOM 8182 C CA . PHE A 1 26 ? 0.712 21.004 -20.687 1.00 0.00 26 PHE A CA 14
ATOM 8183 C C . PHE A 1 26 ? 0.399 19.811 -21.586 1.00 0.00 26 PHE A C 14
ATOM 8184 O O . PHE A 1 26 ? 1.256 19.341 -22.335 1.00 0.00 26 PHE A O 14
ATOM 8201 N N . HIS A 1 27 ? -0.836 19.325 -21.505 1.00 0.00 27 HIS A N 14
ATOM 8202 C CA . HIS A 1 27 ? -1.264 18.186 -22.310 1.00 0.00 27 HIS A CA 14
ATOM 8203 C C . HIS A 1 27 ? -1.061 18.466 -23.797 1.00 0.00 27 HIS A C 14
ATOM 8204 O O . HIS A 1 27 ? -1.861 19.161 -24.423 1.00 0.00 27 HIS A O 14
ATOM 8218 N N . CYS A 1 28 ? 0.015 17.920 -24.355 1.00 0.00 28 CYS A N 14
ATOM 8219 C CA . CYS A 1 28 ? 0.324 18.111 -25.767 1.00 0.00 28 CYS A CA 14
ATOM 8220 C C . CYS A 1 28 ? 0.306 19.592 -26.132 1.00 0.00 28 CYS A C 14
ATOM 8221 O O . CYS A 1 28 ? -0.709 20.117 -26.590 1.00 0.00 28 CYS A O 14
ATOM 8228 N N . ASP A 1 29 ? 1.436 20.260 -25.927 1.00 0.00 29 ASP A N 14
ATOM 8229 C CA . ASP A 1 29 ? 1.551 21.681 -26.236 1.00 0.00 29 ASP A CA 14
ATOM 8230 C C . ASP A 1 29 ? 2.419 21.900 -27.471 1.00 0.00 29 ASP A C 14
ATOM 8231 O O . ASP A 1 29 ? 2.141 22.773 -28.291 1.00 0.00 29 ASP A O 14
ATOM 8240 N N . GLY A 1 30 ? 3.475 21.101 -27.595 1.00 0.00 30 GLY A N 14
ATOM 8241 C CA . GLY A 1 30 ? 4.369 21.224 -28.731 1.00 0.00 30 GLY A CA 14
ATOM 8242 C C . GLY A 1 30 ? 5.781 20.774 -28.410 1.00 0.00 30 GLY A C 14
ATOM 8243 O O . GLY A 1 30 ? 6.435 20.126 -29.227 1.00 0.00 30 GLY A O 14
ATOM 8247 N N . LYS A 1 31 ? 6.253 21.119 -27.217 1.00 0.00 31 LYS A N 14
ATOM 8248 C CA . LYS A 1 31 ? 7.596 20.747 -26.788 1.00 0.00 31 LYS A CA 14
ATOM 8249 C C . LYS A 1 31 ? 7.633 20.475 -25.288 1.00 0.00 31 LYS A C 14
ATOM 8250 O O . LYS A 1 31 ? 6.716 20.849 -24.557 1.00 0.00 31 LYS A O 14
ATOM 8269 N N . ASP A 1 32 ? 8.698 19.822 -24.835 1.00 0.00 32 ASP A N 14
ATOM 8270 C CA . ASP A 1 32 ? 8.855 19.502 -23.421 1.00 0.00 32 ASP A CA 14
ATOM 8271 C C . ASP A 1 32 ? 8.746 20.760 -22.565 1.00 0.00 32 ASP A C 14
ATOM 8272 O O . ASP A 1 32 ? 9.252 21.820 -22.933 1.00 0.00 32 ASP A O 14
ATOM 8281 N N . ASP A 1 33 ? 8.083 20.634 -21.421 1.00 0.00 33 ASP A N 14
ATOM 8282 C CA . ASP A 1 33 ? 7.908 21.761 -20.511 1.00 0.00 33 ASP A CA 14
ATOM 8283 C C . ASP A 1 33 ? 8.486 21.444 -19.136 1.00 0.00 33 ASP A C 14
ATOM 8284 O O . ASP A 1 33 ? 8.459 22.279 -18.231 1.00 0.00 33 ASP A O 14
ATOM 8293 N N . CYS A 1 34 ? 9.009 20.231 -18.985 1.00 0.00 34 CYS A N 14
ATOM 8294 C CA . CYS A 1 34 ? 9.593 19.802 -17.720 1.00 0.00 34 CYS A CA 14
ATOM 8295 C C . CYS A 1 34 ? 11.116 19.876 -17.771 1.00 0.00 34 CYS A C 14
ATOM 8296 O O . CYS A 1 34 ? 11.741 20.582 -16.981 1.00 0.00 34 CYS A O 14
ATOM 8303 N N . GLY A 1 35 ? 11.708 19.142 -18.709 1.00 0.00 35 GLY A N 14
ATOM 8304 C CA . GLY A 1 35 ? 13.153 19.139 -18.846 1.00 0.00 35 GLY A CA 14
ATOM 8305 C C . GLY A 1 35 ? 13.760 17.782 -18.551 1.00 0.00 35 GLY A C 14
ATOM 8306 O O . GLY A 1 35 ? 14.761 17.398 -19.155 1.00 0.00 35 GLY A O 14
ATOM 8310 N N . ASN A 1 36 ? 13.155 17.054 -17.618 1.00 0.00 36 ASN A N 14
ATOM 8311 C CA . ASN A 1 36 ? 13.644 15.733 -17.242 1.00 0.00 36 ASN A CA 14
ATOM 8312 C C . ASN A 1 36 ? 13.059 14.657 -18.152 1.00 0.00 36 ASN A C 14
ATOM 8313 O O . ASN A 1 36 ? 13.699 13.642 -18.422 1.00 0.00 36 ASN A O 14
ATOM 8324 N N . GLY A 1 37 ? 11.837 14.888 -18.623 1.00 0.00 37 GLY A N 14
ATOM 8325 C CA . GLY A 1 37 ? 11.186 13.931 -19.498 1.00 0.00 37 GLY A CA 14
ATOM 8326 C C . GLY A 1 37 ? 9.962 13.303 -18.861 1.00 0.00 37 GLY A C 14
ATOM 8327 O O . GLY A 1 37 ? 9.626 12.154 -19.147 1.00 0.00 37 GLY A O 14
ATOM 8331 N N . ALA A 1 38 ? 9.295 14.057 -17.995 1.00 0.00 38 ALA A N 14
ATOM 8332 C CA . ALA A 1 38 ? 8.101 13.568 -17.316 1.00 0.00 38 ALA A CA 14
ATOM 8333 C C . ALA A 1 38 ? 6.835 14.087 -17.990 1.00 0.00 38 ALA A C 14
ATOM 8334 O O . ALA A 1 38 ? 5.962 13.310 -18.376 1.00 0.00 38 ALA A O 14
ATOM 8341 N N . ASP A 1 39 ? 6.742 15.405 -18.127 1.00 0.00 39 ASP A N 14
ATOM 8342 C CA . ASP A 1 39 ? 5.582 16.029 -18.754 1.00 0.00 39 ASP A CA 14
ATOM 8343 C C . ASP A 1 39 ? 5.457 15.599 -20.212 1.00 0.00 39 ASP A C 14
ATOM 8344 O O . ASP A 1 39 ? 4.362 15.590 -20.774 1.00 0.00 39 ASP A O 14
ATOM 8353 N N . GLU A 1 40 ? 6.586 15.246 -20.819 1.00 0.00 40 GLU A N 14
ATOM 8354 C CA . GLU A 1 40 ? 6.601 14.818 -22.213 1.00 0.00 40 GLU A CA 14
ATOM 8355 C C . GLU A 1 40 ? 5.672 13.626 -22.426 1.00 0.00 40 GLU A C 14
ATOM 8356 O O . GLU A 1 40 ? 5.102 13.456 -23.503 1.00 0.00 40 GLU A O 14
ATOM 8368 N N . GLU A 1 41 ? 5.527 12.804 -21.392 1.00 0.00 41 GLU A N 14
ATOM 8369 C CA . GLU A 1 41 ? 4.669 11.627 -21.466 1.00 0.00 41 GLU A CA 14
ATOM 8370 C C . GLU A 1 41 ? 3.200 12.030 -21.557 1.00 0.00 41 GLU A C 14
ATOM 8371 O O . GLU A 1 41 ? 2.877 13.206 -21.717 1.00 0.00 41 GLU A O 14
ATOM 8383 N N . ASN A 1 42 ? 2.315 11.044 -21.454 1.00 0.00 42 ASN A N 14
ATOM 8384 C CA . ASN A 1 42 ? 0.880 11.295 -21.525 1.00 0.00 42 ASN A CA 14
ATOM 8385 C C . ASN A 1 42 ? 0.492 11.849 -22.893 1.00 0.00 42 ASN A C 14
ATOM 8386 O O . ASN A 1 42 ? -0.566 12.460 -23.050 1.00 0.00 42 ASN A O 14
ATOM 8397 N N . CYS A 1 43 ? 1.354 11.631 -23.880 1.00 0.00 43 CYS A N 14
ATOM 8398 C CA . CYS A 1 43 ? 1.103 12.108 -25.234 1.00 0.00 43 CYS A CA 14
ATOM 8399 C C . CYS A 1 43 ? 1.835 11.246 -26.259 1.00 0.00 43 CYS A C 14
ATOM 8400 O O . CYS A 1 43 ? 2.085 11.677 -27.383 1.00 0.00 43 CYS A O 14
ATOM 8407 N N . GLY A 1 44 ? 2.176 10.024 -25.860 1.00 0.00 44 GLY A N 14
ATOM 8408 C CA . GLY A 1 44 ? 2.875 9.120 -26.755 1.00 0.00 44 GLY A CA 14
ATOM 8409 C C . GLY A 1 44 ? 4.171 9.708 -27.276 1.00 0.00 44 GLY A C 14
ATOM 8410 O O . GLY A 1 44 ? 5.235 9.156 -26.998 1.00 0.00 44 GLY A O 14
ATOM 8415 N N . GLY A 1 1 ? 9.593 1.401 -2.282 1.00 0.00 1 GLY A N 15
ATOM 8416 C CA . GLY A 1 1 ? 8.853 2.262 -1.379 1.00 0.00 1 GLY A CA 15
ATOM 8417 C C . GLY A 1 1 ? 8.647 3.654 -1.943 1.00 0.00 1 GLY A C 15
ATOM 8418 O O . GLY A 1 1 ? 9.479 4.539 -1.749 1.00 0.00 1 GLY A O 15
ATOM 8422 N N . SER A 1 2 ? 7.535 3.848 -2.645 1.00 0.00 2 SER A N 15
ATOM 8423 C CA . SER A 1 2 ? 7.224 5.140 -3.244 1.00 0.00 2 SER A CA 15
ATOM 8424 C C . SER A 1 2 ? 7.167 6.232 -2.180 1.00 0.00 2 SER A C 15
ATOM 8425 O O . SER A 1 2 ? 6.608 6.034 -1.102 1.00 0.00 2 SER A O 15
ATOM 8433 N N . MET A 1 3 ? 7.749 7.385 -2.493 1.00 0.00 3 MET A N 15
ATOM 8434 C CA . MET A 1 3 ? 7.763 8.510 -1.565 1.00 0.00 3 MET A CA 15
ATOM 8435 C C . MET A 1 3 ? 6.995 9.697 -2.137 1.00 0.00 3 MET A C 15
ATOM 8436 O O . MET A 1 3 ? 6.232 10.354 -1.429 1.00 0.00 3 MET A O 15
ATOM 8450 N N . ILE A 1 4 ? 7.202 9.966 -3.422 1.00 0.00 4 ILE A N 15
ATOM 8451 C CA . ILE A 1 4 ? 6.528 11.074 -4.088 1.00 0.00 4 ILE A CA 15
ATOM 8452 C C . ILE A 1 4 ? 5.095 10.704 -4.455 1.00 0.00 4 ILE A C 15
ATOM 8453 O O . ILE A 1 4 ? 4.786 9.538 -4.703 1.00 0.00 4 ILE A O 15
ATOM 8469 N N . THR A 1 5 ? 4.222 11.706 -4.490 1.00 0.00 5 THR A N 15
ATOM 8470 C CA . THR A 1 5 ? 2.821 11.488 -4.828 1.00 0.00 5 THR A CA 15
ATOM 8471 C C . THR A 1 5 ? 2.158 12.781 -5.287 1.00 0.00 5 THR A C 15
ATOM 8472 O O . THR A 1 5 ? 2.630 13.883 -5.006 1.00 0.00 5 THR A O 15
ATOM 8483 N N . PRO A 1 6 ? 1.036 12.648 -6.009 1.00 0.00 6 PRO A N 15
ATOM 8484 C CA . PRO A 1 6 ? 0.283 13.796 -6.521 1.00 0.00 6 PRO A CA 15
ATOM 8485 C C . PRO A 1 6 ? -0.409 14.578 -5.410 1.00 0.00 6 PRO A C 15
ATOM 8486 O O . PRO A 1 6 ? -1.301 14.061 -4.737 1.00 0.00 6 PRO A O 15
ATOM 8497 N N . SER A 1 7 ? 0.007 15.826 -5.223 1.00 0.00 7 SER A N 15
ATOM 8498 C CA . SER A 1 7 ? -0.572 16.678 -4.191 1.00 0.00 7 SER A CA 15
ATOM 8499 C C . SER A 1 7 ? -0.742 18.107 -4.698 1.00 0.00 7 SER A C 15
ATOM 8500 O O . SER A 1 7 ? -0.584 19.069 -3.945 1.00 0.00 7 SER A O 15
ATOM 8508 N N . CYS A 1 8 ? -1.065 18.239 -5.980 1.00 0.00 8 CYS A N 15
ATOM 8509 C CA . CYS A 1 8 ? -1.256 19.549 -6.591 1.00 0.00 8 CYS A CA 15
ATOM 8510 C C . CYS A 1 8 ? -2.741 19.851 -6.773 1.00 0.00 8 CYS A C 15
ATOM 8511 O O . CYS A 1 8 ? -3.595 19.012 -6.489 1.00 0.00 8 CYS A O 15
ATOM 8518 N N . GLN A 1 9 ? -3.039 21.056 -7.249 1.00 0.00 9 GLN A N 15
ATOM 8519 C CA . GLN A 1 9 ? -4.420 21.470 -7.469 1.00 0.00 9 GLN A CA 15
ATOM 8520 C C . GLN A 1 9 ? -4.550 22.268 -8.762 1.00 0.00 9 GLN A C 15
ATOM 8521 O O . GLN A 1 9 ? -3.565 22.498 -9.464 1.00 0.00 9 GLN A O 15
ATOM 8535 N N . LYS A 1 10 ? -5.771 22.688 -9.072 1.00 0.00 10 LYS A N 15
ATOM 8536 C CA . LYS A 1 10 ? -6.031 23.462 -10.280 1.00 0.00 10 LYS A CA 15
ATOM 8537 C C . LYS A 1 10 ? -5.725 22.641 -11.528 1.00 0.00 10 LYS A C 15
ATOM 8538 O O . LYS A 1 10 ? -5.505 23.191 -12.606 1.00 0.00 10 LYS A O 15
ATOM 8557 N N . GLY A 1 11 ? -5.715 21.320 -11.375 1.00 0.00 11 GLY A N 15
ATOM 8558 C CA . GLY A 1 11 ? -5.436 20.445 -12.498 1.00 0.00 11 GLY A CA 15
ATOM 8559 C C . GLY A 1 11 ? -3.952 20.219 -12.703 1.00 0.00 11 GLY A C 15
ATOM 8560 O O . GLY A 1 11 ? -3.549 19.388 -13.518 1.00 0.00 11 GLY A O 15
ATOM 8564 N N . TYR A 1 12 ? -3.135 20.960 -11.963 1.00 0.00 12 TYR A N 15
ATOM 8565 C CA . TYR A 1 12 ? -1.686 20.840 -12.070 1.00 0.00 12 TYR A CA 15
ATOM 8566 C C . TYR A 1 12 ? -1.213 19.479 -11.569 1.00 0.00 12 TYR A C 15
ATOM 8567 O O . TYR A 1 12 ? -1.917 18.803 -10.818 1.00 0.00 12 TYR A O 15
ATOM 8585 N N . PHE A 1 13 ? -0.017 19.083 -11.991 1.00 0.00 13 PHE A N 15
ATOM 8586 C CA . PHE A 1 13 ? 0.551 17.802 -11.586 1.00 0.00 13 PHE A CA 15
ATOM 8587 C C . PHE A 1 13 ? 2.061 17.912 -11.397 1.00 0.00 13 PHE A C 15
ATOM 8588 O O . PHE A 1 13 ? 2.748 18.656 -12.098 1.00 0.00 13 PHE A O 15
ATOM 8605 N N . PRO A 1 14 ? 2.592 17.155 -10.425 1.00 0.00 14 PRO A N 15
ATOM 8606 C CA . PRO A 1 14 ? 4.026 17.150 -10.121 1.00 0.00 14 PRO A CA 15
ATOM 8607 C C . PRO A 1 14 ? 4.850 16.489 -11.221 1.00 0.00 14 PRO A C 15
ATOM 8608 O O . PRO A 1 14 ? 4.426 15.500 -11.819 1.00 0.00 14 PRO A O 15
ATOM 8619 N N . CYS A 1 15 ? 6.030 17.042 -11.483 1.00 0.00 15 CYS A N 15
ATOM 8620 C CA . CYS A 1 15 ? 6.914 16.507 -12.511 1.00 0.00 15 CYS A CA 15
ATOM 8621 C C . CYS A 1 15 ? 7.201 15.028 -12.266 1.00 0.00 15 CYS A C 15
ATOM 8622 O O . CYS A 1 15 ? 6.841 14.479 -11.225 1.00 0.00 15 CYS A O 15
ATOM 8629 N N . GLY A 1 16 ? 7.851 14.389 -13.234 1.00 0.00 16 GLY A N 15
ATOM 8630 C CA . GLY A 1 16 ? 8.175 12.980 -13.104 1.00 0.00 16 GLY A CA 15
ATOM 8631 C C . GLY A 1 16 ? 8.890 12.667 -11.805 1.00 0.00 16 GLY A C 15
ATOM 8632 O O . GLY A 1 16 ? 8.395 11.891 -10.988 1.00 0.00 16 GLY A O 15
ATOM 8636 N N . ASN A 1 17 ? 10.059 13.270 -11.614 1.00 0.00 17 ASN A N 15
ATOM 8637 C CA . ASN A 1 17 ? 10.844 13.049 -10.405 1.00 0.00 17 ASN A CA 15
ATOM 8638 C C . ASN A 1 17 ? 11.000 14.344 -9.613 1.00 0.00 17 ASN A C 15
ATOM 8639 O O . ASN A 1 17 ? 11.160 14.322 -8.392 1.00 0.00 17 ASN A O 15
ATOM 8650 N N . LEU A 1 18 ? 10.952 15.470 -10.316 1.00 0.00 18 LEU A N 15
ATOM 8651 C CA . LEU A 1 18 ? 11.087 16.776 -9.679 1.00 0.00 18 LEU A CA 15
ATOM 8652 C C . LEU A 1 18 ? 9.858 17.100 -8.836 1.00 0.00 18 LEU A C 15
ATOM 8653 O O . LEU A 1 18 ? 8.906 16.321 -8.780 1.00 0.00 18 LEU A O 15
ATOM 8669 N N . THR A 1 19 ? 9.884 18.256 -8.181 1.00 0.00 19 THR A N 15
ATOM 8670 C CA . THR A 1 19 ? 8.773 18.685 -7.341 1.00 0.00 19 THR A CA 15
ATOM 8671 C C . THR A 1 19 ? 8.064 19.893 -7.941 1.00 0.00 19 THR A C 15
ATOM 8672 O O . THR A 1 19 ? 7.366 20.627 -7.241 1.00 0.00 19 THR A O 15
ATOM 8683 N N . LYS A 1 20 ? 8.248 20.096 -9.241 1.00 0.00 20 LYS A N 15
ATOM 8684 C CA . LYS A 1 20 ? 7.624 21.215 -9.937 1.00 0.00 20 LYS A CA 15
ATOM 8685 C C . LYS A 1 20 ? 6.254 20.823 -10.480 1.00 0.00 20 LYS A C 15
ATOM 8686 O O . LYS A 1 20 ? 6.091 19.755 -11.071 1.00 0.00 20 LYS A O 15
ATOM 8705 N N . CYS A 1 21 ? 5.271 21.693 -10.277 1.00 0.00 21 CYS A N 15
ATOM 8706 C CA . CYS A 1 21 ? 3.914 21.439 -10.746 1.00 0.00 21 CYS A CA 15
ATOM 8707 C C . CYS A 1 21 ? 3.650 22.161 -12.065 1.00 0.00 21 CYS A C 15
ATOM 8708 O O . CYS A 1 21 ? 3.849 23.372 -12.173 1.00 0.00 21 CYS A O 15
ATOM 8715 N N . LEU A 1 22 ? 3.203 21.410 -13.065 1.00 0.00 22 LEU A N 15
ATOM 8716 C CA . LEU A 1 22 ? 2.911 21.977 -14.377 1.00 0.00 22 LEU A CA 15
ATOM 8717 C C . LEU A 1 22 ? 1.415 22.223 -14.543 1.00 0.00 22 LEU A C 15
ATOM 8718 O O . LEU A 1 22 ? 0.582 21.613 -13.873 1.00 0.00 22 LEU A O 15
ATOM 8734 N N . PRO A 1 23 ? 1.064 23.138 -15.460 1.00 0.00 23 PRO A N 15
ATOM 8735 C CA . PRO A 1 23 ? -0.333 23.483 -15.738 1.00 0.00 23 PRO A CA 15
ATOM 8736 C C . PRO A 1 23 ? -1.082 22.353 -16.436 1.00 0.00 23 PRO A C 15
ATOM 8737 O O . PRO A 1 23 ? -0.481 21.366 -16.858 1.00 0.00 23 PRO A O 15
ATOM 8748 N N . ARG A 1 24 ? -2.397 22.505 -16.554 1.00 0.00 24 ARG A N 15
ATOM 8749 C CA . ARG A 1 24 ? -3.228 21.497 -17.200 1.00 0.00 24 ARG A CA 15
ATOM 8750 C C . ARG A 1 24 ? -3.051 21.535 -18.715 1.00 0.00 24 ARG A C 15
ATOM 8751 O O . ARG A 1 24 ? -3.279 20.540 -19.402 1.00 0.00 24 ARG A O 15
ATOM 8772 N N . ALA A 1 25 ? -2.643 22.691 -19.228 1.00 0.00 25 ALA A N 15
ATOM 8773 C CA . ALA A 1 25 ? -2.433 22.859 -20.661 1.00 0.00 25 ALA A CA 15
ATOM 8774 C C . ALA A 1 25 ? -1.277 21.995 -21.152 1.00 0.00 25 ALA A C 15
ATOM 8775 O O . ALA A 1 25 ? -1.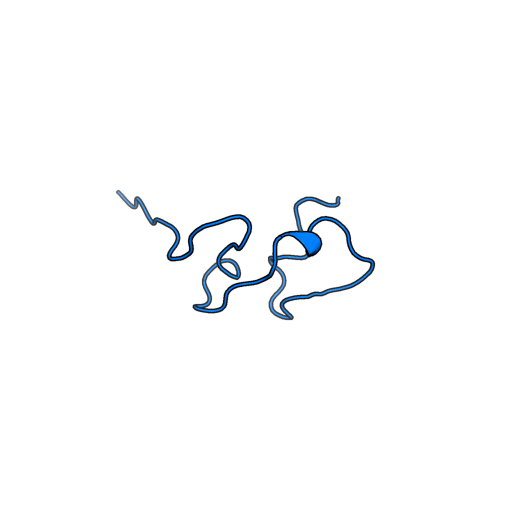103 21.797 -22.355 1.00 0.00 25 ALA A O 15
ATOM 8782 N N . PHE A 1 26 ? -0.488 21.482 -20.214 1.00 0.00 26 PHE A N 15
ATOM 8783 C CA . PHE A 1 26 ? 0.654 20.639 -20.551 1.00 0.00 26 PHE A CA 15
ATOM 8784 C C . PHE A 1 26 ? 0.218 19.448 -21.399 1.00 0.00 26 PHE A C 15
ATOM 8785 O O . PHE A 1 26 ? 1.024 18.855 -22.117 1.00 0.00 26 PHE A O 15
ATOM 8802 N N . HIS A 1 27 ? -1.063 19.103 -21.311 1.00 0.00 27 HIS A N 15
ATOM 8803 C CA . HIS A 1 27 ? -1.606 17.982 -22.070 1.00 0.00 27 HIS A CA 15
ATOM 8804 C C . HIS A 1 27 ? -1.355 18.164 -23.564 1.00 0.00 27 HIS A C 15
ATOM 8805 O O . HIS A 1 27 ? -2.086 18.886 -24.243 1.00 0.00 27 HIS A O 15
ATOM 8819 N N . CYS A 1 28 ? -0.317 17.507 -24.069 1.00 0.00 28 CYS A N 15
ATOM 8820 C CA . CYS A 1 28 ? 0.033 17.597 -25.481 1.00 0.00 28 CYS A CA 15
ATOM 8821 C C . CYS A 1 28 ? 0.312 19.043 -25.881 1.00 0.00 28 CYS A C 15
ATOM 8822 O O . CYS A 1 28 ? -0.611 19.817 -26.134 1.00 0.00 28 CYS A O 15
ATOM 8829 N N . ASP A 1 29 ? 1.591 19.398 -25.938 1.00 0.00 29 ASP A N 15
ATOM 8830 C CA . ASP A 1 29 ? 1.992 20.750 -26.309 1.00 0.00 29 ASP A CA 15
ATOM 8831 C C . ASP A 1 29 ? 2.889 20.731 -27.543 1.00 0.00 29 ASP A C 15
ATOM 8832 O O . ASP A 1 29 ? 2.718 21.534 -28.459 1.00 0.00 29 ASP A O 15
ATOM 8841 N N . GLY A 1 30 ? 3.847 19.809 -27.558 1.00 0.00 30 GLY A N 15
ATOM 8842 C CA . GLY A 1 30 ? 4.757 19.704 -28.683 1.00 0.00 30 GLY A CA 15
ATOM 8843 C C . GLY A 1 30 ? 6.210 19.665 -28.252 1.00 0.00 30 GLY A C 15
ATOM 8844 O O . GLY A 1 30 ? 7.071 19.182 -28.988 1.00 0.00 30 GLY A O 15
ATOM 8848 N N . LYS A 1 31 ? 6.485 20.176 -27.057 1.00 0.00 31 LYS A N 15
ATOM 8849 C CA . LYS A 1 31 ? 7.843 20.198 -26.528 1.00 0.00 31 LYS A CA 15
ATOM 8850 C C . LYS A 1 31 ? 7.840 20.028 -25.012 1.00 0.00 31 LYS A C 15
ATOM 8851 O O . LYS A 1 31 ? 6.781 20.001 -24.383 1.00 0.00 31 LYS A O 15
ATOM 8870 N N . ASP A 1 32 ? 9.029 19.915 -24.431 1.00 0.00 32 ASP A N 15
ATOM 8871 C CA . ASP A 1 32 ? 9.163 19.750 -22.988 1.00 0.00 32 ASP A CA 15
ATOM 8872 C C . ASP A 1 32 ? 8.703 21.005 -22.253 1.00 0.00 32 ASP A C 15
ATOM 8873 O O . ASP A 1 32 ? 9.033 22.124 -22.647 1.00 0.00 32 ASP A O 15
ATOM 8882 N N . ASP A 1 33 ? 7.938 20.811 -21.184 1.00 0.00 33 ASP A N 15
ATOM 8883 C CA . ASP A 1 33 ? 7.432 21.927 -20.394 1.00 0.00 33 ASP A CA 15
ATOM 8884 C C . ASP A 1 33 ? 8.103 21.972 -19.024 1.00 0.00 33 ASP A C 15
ATOM 8885 O O . ASP A 1 33 ? 8.230 23.035 -18.417 1.00 0.00 33 ASP A O 15
ATOM 8894 N N . CYS A 1 34 ? 8.531 20.809 -18.543 1.00 0.00 34 CYS A N 15
ATOM 8895 C CA . CYS A 1 34 ? 9.187 20.714 -17.245 1.00 0.00 34 CYS A CA 15
ATOM 8896 C C . CYS A 1 34 ? 10.686 20.969 -17.373 1.00 0.00 34 CYS A C 15
ATOM 8897 O O . CYS A 1 34 ? 11.338 21.396 -16.421 1.00 0.00 34 CYS A O 15
ATOM 8904 N N . GLY A 1 35 ? 11.227 20.703 -18.559 1.00 0.00 35 GLY A N 15
ATOM 8905 C CA . GLY A 1 35 ? 12.644 20.910 -18.791 1.00 0.00 35 GLY A CA 15
ATOM 8906 C C . GLY A 1 35 ? 13.467 19.672 -18.492 1.00 0.00 35 GLY A C 15
ATOM 8907 O O . GLY A 1 35 ? 14.617 19.565 -18.917 1.00 0.00 35 GLY A O 15
ATOM 8911 N N . ASN A 1 36 ? 12.878 18.735 -17.757 1.00 0.00 36 ASN A N 15
ATOM 8912 C CA . ASN A 1 36 ? 13.565 17.500 -17.399 1.00 0.00 36 ASN A CA 15
ATOM 8913 C C . ASN A 1 36 ? 13.210 16.378 -18.371 1.00 0.00 36 ASN A C 15
ATOM 8914 O O . ASN A 1 36 ? 13.973 15.429 -18.545 1.00 0.00 36 ASN A O 15
ATOM 8925 N N . GLY A 1 37 ? 12.046 16.497 -19.003 1.00 0.00 37 GLY A N 15
ATOM 8926 C CA . GLY A 1 37 ? 11.610 15.487 -19.950 1.00 0.00 37 GLY A CA 15
ATOM 8927 C C . GLY A 1 37 ? 10.698 14.455 -19.318 1.00 0.00 37 GLY A C 15
ATOM 8928 O O . GLY A 1 37 ? 10.842 13.257 -19.560 1.00 0.00 37 GLY A O 15
ATOM 8932 N N . ALA A 1 38 ? 9.756 14.920 -18.503 1.00 0.00 38 ALA A N 15
ATOM 8933 C CA . ALA A 1 38 ? 8.816 14.028 -17.835 1.00 0.00 38 ALA A CA 15
ATOM 8934 C C . ALA A 1 38 ? 7.385 14.302 -18.285 1.00 0.00 38 ALA A C 15
ATOM 8935 O O . ALA A 1 38 ? 6.679 13.396 -18.728 1.00 0.00 38 ALA A O 15
ATOM 8942 N N . ASP A 1 39 ? 6.963 15.556 -18.168 1.00 0.00 39 ASP A N 15
ATOM 8943 C CA . ASP A 1 39 ? 5.615 15.950 -18.563 1.00 0.00 39 ASP A CA 15
ATOM 8944 C C . ASP A 1 39 ? 5.362 15.621 -20.031 1.00 0.00 39 ASP A C 15
ATOM 8945 O O . ASP A 1 39 ? 4.216 15.474 -20.455 1.00 0.00 39 ASP A O 15
ATOM 8954 N N . GLU A 1 40 ? 6.439 15.508 -20.801 1.00 0.00 40 GLU A N 15
ATOM 8955 C CA . GLU A 1 40 ? 6.332 15.199 -22.222 1.00 0.00 40 GLU A CA 15
ATOM 8956 C C . GLU A 1 40 ? 5.517 13.928 -22.443 1.00 0.00 40 GLU A C 15
ATOM 8957 O O . GLU A 1 40 ? 4.784 13.811 -23.424 1.00 0.00 40 GLU A O 15
ATOM 8969 N N . GLU A 1 41 ? 5.652 12.978 -21.522 1.00 0.00 41 GLU A N 15
ATOM 8970 C CA . GLU A 1 41 ? 4.929 11.715 -21.617 1.00 0.00 41 GLU A CA 15
ATOM 8971 C C . GLU A 1 41 ? 3.431 11.930 -21.423 1.00 0.00 41 GLU A C 15
ATOM 8972 O O . GLU A 1 41 ? 2.950 13.063 -21.422 1.00 0.00 41 GLU A O 15
ATOM 8984 N N . ASN A 1 42 ? 2.698 10.833 -21.260 1.00 0.00 42 ASN A N 15
ATOM 8985 C CA . ASN A 1 42 ? 1.254 10.901 -21.067 1.00 0.00 42 ASN A CA 15
ATOM 8986 C C . ASN A 1 42 ? 0.563 11.450 -22.312 1.00 0.00 42 ASN A C 15
ATOM 8987 O O . ASN A 1 42 ? -0.603 11.843 -22.266 1.00 0.00 42 ASN A O 15
ATOM 8998 N N . CYS A 1 43 ? 1.291 11.473 -23.423 1.00 0.00 43 CYS A N 15
ATOM 8999 C CA . CYS A 1 43 ? 0.750 11.974 -24.681 1.00 0.00 43 CYS A CA 15
ATOM 9000 C C . CYS A 1 43 ? 1.474 11.349 -25.871 1.00 0.00 43 CYS A C 15
ATOM 9001 O O . CYS A 1 43 ? 1.484 11.907 -26.967 1.00 0.00 43 CYS A O 15
ATOM 9008 N N . GLY A 1 44 ? 2.078 10.187 -25.646 1.00 0.00 44 GLY A N 15
ATOM 9009 C CA . GLY A 1 44 ? 2.795 9.505 -26.707 1.00 0.00 44 GLY A CA 15
ATOM 9010 C C . GLY A 1 44 ? 4.012 10.279 -27.175 1.00 0.00 44 GLY A C 15
ATOM 9011 O O . GLY A 1 44 ? 4.770 10.766 -26.337 1.00 0.00 44 GLY A O 15
ATOM 9016 N N . GLY A 1 1 ? 10.759 10.091 5.996 1.00 0.00 1 GLY A N 16
ATOM 9017 C CA . GLY A 1 1 ? 10.276 11.434 5.736 1.00 0.00 1 GLY A CA 16
ATOM 9018 C C . GLY A 1 1 ? 10.190 11.743 4.255 1.00 0.00 1 GLY A C 16
ATOM 9019 O O . GLY A 1 1 ? 10.173 10.835 3.424 1.00 0.00 1 GLY A O 16
ATOM 9023 N N . SER A 1 2 ? 10.136 13.029 3.922 1.00 0.00 2 SER A N 16
ATOM 9024 C CA . SER A 1 2 ? 10.046 13.456 2.531 1.00 0.00 2 SER A CA 16
ATOM 9025 C C . SER A 1 2 ? 10.776 14.779 2.320 1.00 0.00 2 SER A C 16
ATOM 9026 O O . SER A 1 2 ? 10.892 15.589 3.239 1.00 0.00 2 SER A O 16
ATOM 9034 N N . MET A 1 3 ? 11.266 14.989 1.103 1.00 0.00 3 MET A N 16
ATOM 9035 C CA . MET A 1 3 ? 11.984 16.214 0.770 1.00 0.00 3 MET A CA 16
ATOM 9036 C C . MET A 1 3 ? 11.121 17.135 -0.087 1.00 0.00 3 MET A C 16
ATOM 9037 O O . MET A 1 3 ? 11.184 18.358 0.043 1.00 0.00 3 MET A O 16
ATOM 9051 N N . ILE A 1 4 ? 10.316 16.540 -0.961 1.00 0.00 4 ILE A N 16
ATOM 9052 C CA . ILE A 1 4 ? 9.440 17.307 -1.837 1.00 0.00 4 ILE A CA 16
ATOM 9053 C C . ILE A 1 4 ? 8.181 17.753 -1.102 1.00 0.00 4 ILE A C 16
ATOM 9054 O O . ILE A 1 4 ? 7.560 16.973 -0.379 1.00 0.00 4 ILE A O 16
ATOM 9070 N N . THR A 1 5 ? 7.807 19.015 -1.293 1.00 0.00 5 THR A N 16
ATOM 9071 C CA . THR A 1 5 ? 6.621 19.566 -0.649 1.00 0.00 5 THR A CA 16
ATOM 9072 C C . THR A 1 5 ? 5.553 19.924 -1.677 1.00 0.00 5 THR A C 16
ATOM 9073 O O . THR A 1 5 ? 5.294 21.094 -1.956 1.00 0.00 5 THR A O 16
ATOM 9084 N N . PRO A 1 6 ? 4.918 18.893 -2.255 1.00 0.00 6 PRO A N 16
ATOM 9085 C CA . PRO A 1 6 ? 3.867 19.075 -3.261 1.00 0.00 6 PRO A CA 16
ATOM 9086 C C . PRO A 1 6 ? 2.589 19.656 -2.665 1.00 0.00 6 PRO A C 16
ATOM 9087 O O . PRO A 1 6 ? 2.025 19.102 -1.722 1.00 0.00 6 PRO A O 16
ATOM 9098 N N . SER A 1 7 ? 2.137 20.774 -3.223 1.00 0.00 7 SER A N 16
ATOM 9099 C CA . SER A 1 7 ? 0.927 21.432 -2.744 1.00 0.00 7 SER A CA 16
ATOM 9100 C C . SER A 1 7 ? 0.024 21.823 -3.910 1.00 0.00 7 SER A C 16
ATOM 9101 O O . SER A 1 7 ? -0.766 22.763 -3.812 1.00 0.00 7 SER A O 16
ATOM 9109 N N . CYS A 1 8 ? 0.146 21.094 -5.015 1.00 0.00 8 CYS A N 16
ATOM 9110 C CA . CYS A 1 8 ? -0.658 21.363 -6.201 1.00 0.00 8 CYS A CA 16
ATOM 9111 C C . CYS A 1 8 ? -1.487 20.141 -6.585 1.00 0.00 8 CYS A C 16
ATOM 9112 O O . CYS A 1 8 ? -0.978 19.021 -6.623 1.00 0.00 8 CYS A O 16
ATOM 9119 N N . GLN A 1 9 ? -2.766 20.366 -6.868 1.00 0.00 9 GLN A N 16
ATOM 9120 C CA . GLN A 1 9 ? -3.666 19.283 -7.248 1.00 0.00 9 GLN A CA 16
ATOM 9121 C C . GLN A 1 9 ? -4.770 19.791 -8.169 1.00 0.00 9 GLN A C 16
ATOM 9122 O O . GLN A 1 9 ? -5.098 20.977 -8.167 1.00 0.00 9 GLN A O 16
ATOM 9136 N N . LYS A 1 10 ? -5.341 18.884 -8.955 1.00 0.00 10 LYS A N 16
ATOM 9137 C CA . LYS A 1 10 ? -6.410 19.239 -9.882 1.00 0.00 10 LYS A CA 16
ATOM 9138 C C . LYS A 1 10 ? -5.910 20.218 -10.939 1.00 0.00 10 LYS A C 16
ATOM 9139 O O . LYS A 1 10 ? -5.699 21.397 -10.657 1.00 0.00 10 LYS A O 16
ATOM 9158 N N . GLY A 1 11 ? -5.725 19.722 -12.159 1.00 0.00 11 GLY A N 16
ATOM 9159 C CA . GLY A 1 11 ? -5.253 20.567 -13.240 1.00 0.00 11 GLY A CA 16
ATOM 9160 C C . GLY A 1 11 ? -3.750 20.497 -13.417 1.00 0.00 11 GLY A C 16
ATOM 9161 O O . GLY A 1 11 ? -3.259 20.196 -14.506 1.00 0.00 11 GLY A O 16
ATOM 9165 N N . TYR A 1 12 ? -3.016 20.776 -12.346 1.00 0.00 12 TYR A N 16
ATOM 9166 C CA . TYR A 1 12 ? -1.558 20.747 -12.389 1.00 0.00 12 TYR A CA 16
ATOM 9167 C C . TYR A 1 12 ? -1.026 19.395 -11.924 1.00 0.00 12 TYR A C 16
ATOM 9168 O O . TYR A 1 12 ? -1.714 18.651 -11.225 1.00 0.00 12 TYR A O 16
ATOM 9186 N N . PHE A 1 13 ? 0.204 19.084 -12.318 1.00 0.00 13 PHE A N 16
ATOM 9187 C CA . PHE A 1 13 ? 0.830 17.822 -11.943 1.00 0.00 13 PHE A CA 16
ATOM 9188 C C . PHE A 1 13 ? 2.312 18.020 -11.637 1.00 0.00 13 PHE A C 16
ATOM 9189 O O . PHE A 1 13 ? 2.973 18.903 -12.184 1.00 0.00 13 PHE A O 16
ATOM 9206 N N . PRO A 1 14 ? 2.848 17.179 -10.740 1.00 0.00 14 PRO A N 16
ATOM 9207 C CA . PRO A 1 14 ? 4.257 17.240 -10.339 1.00 0.00 14 PRO A CA 16
ATOM 9208 C C . PRO A 1 14 ? 5.197 16.802 -11.457 1.00 0.00 14 PRO A C 16
ATOM 9209 O O . PRO A 1 14 ? 4.920 15.839 -12.173 1.00 0.00 14 PRO A O 16
ATOM 9220 N N . CYS A 1 15 ? 6.309 17.515 -11.601 1.00 0.00 15 CYS A N 16
ATOM 9221 C CA . CYS A 1 15 ? 7.291 17.200 -12.632 1.00 0.00 15 CYS A CA 16
ATOM 9222 C C . CYS A 1 15 ? 8.051 15.923 -12.287 1.00 0.00 15 CYS A C 16
ATOM 9223 O O . CYS A 1 15 ? 9.179 15.972 -11.797 1.00 0.00 15 CYS A O 16
ATOM 9230 N N . GLY A 1 16 ? 7.425 14.779 -12.548 1.00 0.00 16 GLY A N 16
ATOM 9231 C CA . GLY A 1 16 ? 8.057 13.505 -12.259 1.00 0.00 16 GLY A CA 16
ATOM 9232 C C . GLY A 1 16 ? 8.407 13.351 -10.792 1.00 0.00 16 GLY A C 16
ATOM 9233 O O . GLY A 1 16 ? 7.560 12.978 -9.981 1.00 0.00 16 GLY A O 16
ATOM 9237 N N . ASN A 1 17 ? 9.659 13.636 -10.451 1.00 0.00 17 ASN A N 16
ATOM 9238 C CA . ASN A 1 17 ? 10.120 13.524 -9.071 1.00 0.00 17 ASN A CA 16
ATOM 9239 C C . ASN A 1 17 ? 10.652 14.862 -8.566 1.00 0.00 17 ASN A C 16
ATOM 9240 O O . ASN A 1 17 ? 11.289 14.932 -7.514 1.00 0.00 17 ASN A O 16
ATOM 9251 N N . LEU A 1 18 ? 10.386 15.922 -9.321 1.00 0.00 18 LEU A N 16
ATOM 9252 C CA . LEU A 1 18 ? 10.837 17.259 -8.950 1.00 0.00 18 LEU A CA 16
ATOM 9253 C C . LEU A 1 18 ? 9.794 17.966 -8.090 1.00 0.00 18 LEU A C 16
ATOM 9254 O O . LEU A 1 18 ? 8.722 17.422 -7.821 1.00 0.00 18 LEU A O 16
ATOM 9270 N N . THR A 1 19 ? 10.113 19.184 -7.664 1.00 0.00 19 THR A N 16
ATOM 9271 C CA . THR A 1 19 ? 9.204 19.967 -6.836 1.00 0.00 19 THR A CA 16
ATOM 9272 C C . THR A 1 19 ? 8.495 21.037 -7.658 1.00 0.00 19 THR A C 16
ATOM 9273 O O . THR A 1 19 ? 8.045 22.050 -7.123 1.00 0.00 19 THR A O 16
ATOM 9284 N N . LYS A 1 20 ? 8.398 20.806 -8.963 1.00 0.00 20 LYS A N 16
ATOM 9285 C CA . LYS A 1 20 ? 7.742 21.749 -9.861 1.00 0.00 20 LYS A CA 16
ATOM 9286 C C . LYS A 1 20 ? 6.400 21.202 -10.338 1.00 0.00 20 LYS A C 16
ATOM 9287 O O . LYS A 1 20 ? 6.212 19.989 -10.435 1.00 0.00 20 LYS A O 16
ATOM 9306 N N . CYS A 1 21 ? 5.471 22.104 -10.637 1.00 0.00 21 CYS A N 16
ATOM 9307 C CA . CYS A 1 21 ? 4.147 21.713 -11.105 1.00 0.00 21 CYS A CA 16
ATOM 9308 C C . CYS A 1 21 ? 3.792 22.439 -12.399 1.00 0.00 21 CYS A C 16
ATOM 9309 O O . CYS A 1 21 ? 3.919 23.660 -12.494 1.00 0.00 21 CYS A O 16
ATOM 9316 N N . LEU A 1 22 ? 3.346 21.680 -13.394 1.00 0.00 22 LEU A N 16
ATOM 9317 C CA . LEU A 1 22 ? 2.971 22.250 -14.683 1.00 0.00 22 LEU A CA 16
ATOM 9318 C C . LEU A 1 22 ? 1.459 22.427 -14.781 1.00 0.00 22 LEU A C 16
ATOM 9319 O O . LEU A 1 22 ? 0.686 21.773 -14.081 1.00 0.00 22 LEU A O 16
ATOM 9335 N N . PRO A 1 23 ? 1.025 23.331 -15.672 1.00 0.00 23 PRO A N 16
ATOM 9336 C CA . PRO A 1 23 ? -0.397 23.614 -15.885 1.00 0.00 23 PRO A CA 16
ATOM 9337 C C . PRO A 1 23 ? -1.123 22.455 -16.560 1.00 0.00 23 PRO A C 16
ATOM 9338 O O . PRO A 1 23 ? -0.498 21.490 -16.999 1.00 0.00 23 PRO A O 16
ATOM 9349 N N . ARG A 1 24 ? -2.446 22.558 -16.641 1.00 0.00 24 ARG A N 16
ATOM 9350 C CA . ARG A 1 24 ? -3.257 21.518 -17.262 1.00 0.00 24 ARG A CA 16
ATOM 9351 C C . ARG A 1 24 ? -3.123 21.560 -18.782 1.00 0.00 24 ARG A C 16
ATOM 9352 O O . ARG A 1 24 ? -3.350 20.560 -19.462 1.00 0.00 24 ARG A O 16
ATOM 9373 N N . ALA A 1 25 ? -2.755 22.724 -19.306 1.00 0.00 25 ALA A N 16
ATOM 9374 C CA . ALA A 1 25 ? -2.590 22.895 -20.744 1.00 0.00 25 ALA A CA 16
ATOM 9375 C C . ALA A 1 25 ? -1.360 22.147 -21.249 1.00 0.00 25 ALA A C 16
ATOM 9376 O O . ALA A 1 25 ? -1.186 21.959 -22.453 1.00 0.00 25 ALA A O 16
ATOM 9383 N N . PHE A 1 26 ? -0.509 21.722 -20.321 1.00 0.00 26 PHE A N 16
ATOM 9384 C CA . PHE A 1 26 ? 0.705 20.996 -20.672 1.00 0.00 26 PHE A CA 16
ATOM 9385 C C . PHE A 1 26 ? 0.384 19.798 -21.562 1.00 0.00 26 PHE A C 16
ATOM 9386 O O . PHE A 1 26 ? 1.231 19.333 -22.325 1.00 0.00 26 PHE A O 16
ATOM 9403 N N . HIS A 1 27 ? -0.845 19.303 -21.456 1.00 0.00 27 HIS A N 16
ATOM 9404 C CA . HIS A 1 27 ? -1.278 18.159 -22.251 1.00 0.00 27 HIS A CA 16
ATOM 9405 C C . HIS A 1 27 ? -1.099 18.434 -23.741 1.00 0.00 27 HIS A C 16
ATOM 9406 O O . HIS A 1 27 ? -1.880 19.169 -24.346 1.00 0.00 27 HIS A O 16
ATOM 9420 N N . CYS A 1 28 ? -0.066 17.839 -24.327 1.00 0.00 28 CYS A N 16
ATOM 9421 C CA . CYS A 1 28 ? 0.218 18.019 -25.746 1.00 0.00 28 CYS A CA 16
ATOM 9422 C C . CYS A 1 28 ? 0.435 19.494 -26.074 1.00 0.00 28 CYS A C 16
ATOM 9423 O O . CYS A 1 28 ? -0.521 20.242 -26.276 1.00 0.00 28 CYS A O 16
ATOM 9430 N N . ASP A 1 29 ? 1.697 19.903 -26.124 1.00 0.00 29 ASP A N 16
ATOM 9431 C CA . ASP A 1 29 ? 2.041 21.287 -26.429 1.00 0.00 29 ASP A CA 16
ATOM 9432 C C . ASP A 1 29 ? 2.899 21.370 -27.687 1.00 0.00 29 ASP A C 16
ATOM 9433 O O . ASP A 1 29 ? 2.673 22.216 -28.551 1.00 0.00 29 ASP A O 16
ATOM 9442 N N . GLY A 1 30 ? 3.886 20.484 -27.784 1.00 0.00 30 GLY A N 16
ATOM 9443 C CA . GLY A 1 30 ? 4.764 20.475 -28.939 1.00 0.00 30 GLY A CA 16
ATOM 9444 C C . GLY A 1 30 ? 6.230 20.478 -28.554 1.00 0.00 30 GLY A C 16
ATOM 9445 O O . GLY A 1 30 ? 7.092 20.116 -29.355 1.00 0.00 30 GLY A O 16
ATOM 9449 N N . LYS A 1 31 ? 6.516 20.888 -27.323 1.00 0.00 31 LYS A N 16
ATOM 9450 C CA . LYS A 1 31 ? 7.887 20.938 -26.831 1.00 0.00 31 LYS A CA 16
ATOM 9451 C C . LYS A 1 31 ? 7.967 20.446 -25.389 1.00 0.00 31 LYS A C 16
ATOM 9452 O O . LYS A 1 31 ? 6.999 19.904 -24.854 1.00 0.00 31 LYS A O 16
ATOM 9471 N N . ASP A 1 32 ? 9.124 20.639 -24.766 1.00 0.00 32 ASP A N 16
ATOM 9472 C CA . ASP A 1 32 ? 9.328 20.218 -23.385 1.00 0.00 32 ASP A CA 16
ATOM 9473 C C . ASP A 1 32 ? 9.087 21.376 -22.422 1.00 0.00 32 ASP A C 16
ATOM 9474 O O . ASP A 1 32 ? 9.739 22.416 -22.510 1.00 0.00 32 ASP A O 16
ATOM 9483 N N . ASP A 1 33 ? 8.145 21.188 -21.503 1.00 0.00 33 ASP A N 16
ATOM 9484 C CA . ASP A 1 33 ? 7.818 22.217 -20.523 1.00 0.00 33 ASP A CA 16
ATOM 9485 C C . ASP A 1 33 ? 8.465 21.910 -19.176 1.00 0.00 33 ASP A C 16
ATOM 9486 O O . ASP A 1 33 ? 8.721 22.813 -18.379 1.00 0.00 33 ASP A O 16
ATOM 9495 N N . CYS A 1 34 ? 8.724 20.631 -18.928 1.00 0.00 34 CYS A N 16
ATOM 9496 C CA . CYS A 1 34 ? 9.339 20.204 -17.677 1.00 0.00 34 CYS A CA 16
ATOM 9497 C C . CYS A 1 34 ? 10.860 20.187 -17.797 1.00 0.00 34 CYS A C 16
ATOM 9498 O O . CYS A 1 34 ? 11.568 20.685 -16.922 1.00 0.00 34 CYS A O 16
ATOM 9505 N N . GLY A 1 35 ? 11.357 19.611 -18.888 1.00 0.00 35 GLY A N 16
ATOM 9506 C CA . GLY A 1 35 ? 12.791 19.541 -19.102 1.00 0.00 35 GLY A CA 16
ATOM 9507 C C . GLY A 1 35 ? 13.389 18.243 -18.597 1.00 0.00 35 GLY A C 16
ATOM 9508 O O . GLY A 1 35 ? 14.496 17.871 -18.984 1.00 0.00 35 GLY A O 16
ATOM 9512 N N . ASN A 1 36 ? 12.657 17.555 -17.727 1.00 0.00 36 ASN A N 16
ATOM 9513 C CA . ASN A 1 36 ? 13.124 16.292 -17.166 1.00 0.00 36 ASN A CA 16
ATOM 9514 C C . ASN A 1 36 ? 12.717 15.119 -18.053 1.00 0.00 36 ASN A C 16
ATOM 9515 O O . ASN A 1 36 ? 13.440 14.129 -18.161 1.00 0.00 36 ASN A O 16
ATOM 9526 N N . GLY A 1 37 ? 11.555 15.239 -18.688 1.00 0.00 37 GLY A N 16
ATOM 9527 C CA . GLY A 1 37 ? 11.072 14.182 -19.557 1.00 0.00 37 GLY A CA 16
ATOM 9528 C C . GLY A 1 37 ? 9.887 13.443 -18.969 1.00 0.00 37 GLY A C 16
ATOM 9529 O O . GLY A 1 37 ? 9.694 12.256 -19.231 1.00 0.00 37 GLY A O 16
ATOM 9533 N N . ALA A 1 38 ? 9.092 14.145 -18.168 1.00 0.00 38 ALA A N 16
ATOM 9534 C CA . ALA A 1 38 ? 7.919 13.548 -17.541 1.00 0.00 38 ALA A CA 16
ATOM 9535 C C . ALA A 1 38 ? 6.634 14.167 -18.079 1.00 0.00 38 ALA A C 16
ATOM 9536 O O . ALA A 1 38 ? 5.606 13.496 -18.183 1.00 0.00 38 ALA A O 16
ATOM 9543 N N . ASP A 1 39 ? 6.697 15.449 -18.420 1.00 0.00 39 ASP A N 16
ATOM 9544 C CA . ASP A 1 39 ? 5.538 16.159 -18.948 1.00 0.00 39 ASP A CA 16
ATOM 9545 C C . ASP A 1 39 ? 5.269 15.759 -20.395 1.00 0.00 39 ASP A C 16
ATOM 9546 O O . ASP A 1 39 ? 4.146 15.880 -20.884 1.00 0.00 39 ASP A O 16
ATOM 9555 N N . GLU A 1 40 ? 6.308 15.283 -21.075 1.00 0.00 40 GLU A N 16
ATOM 9556 C CA . GLU A 1 40 ? 6.183 14.868 -22.467 1.00 0.00 40 GLU A CA 16
ATOM 9557 C C . GLU A 1 40 ? 5.251 13.666 -22.595 1.00 0.00 40 GLU A C 16
ATOM 9558 O O . GLU A 1 40 ? 4.661 13.435 -23.650 1.00 0.00 40 GLU A O 16
ATOM 9570 N N . GLU A 1 41 ? 5.126 12.905 -21.513 1.00 0.00 41 GLU A N 16
ATOM 9571 C CA . GLU A 1 41 ? 4.267 11.726 -21.505 1.00 0.00 41 GLU A CA 16
ATOM 9572 C C . GLU A 1 41 ? 2.800 12.122 -21.369 1.00 0.00 41 GLU A C 16
ATOM 9573 O O . GLU A 1 41 ? 2.451 13.297 -21.475 1.00 0.00 41 GLU A O 16
ATOM 9585 N N . ASN A 1 42 ? 1.945 11.132 -21.134 1.00 0.00 42 ASN A N 16
ATOM 9586 C CA . ASN A 1 42 ? 0.515 11.376 -20.984 1.00 0.00 42 ASN A CA 16
ATOM 9587 C C . ASN A 1 42 ? -0.083 11.919 -22.279 1.00 0.00 42 ASN A C 16
ATOM 9588 O O . ASN A 1 42 ? -1.173 12.492 -22.280 1.00 0.00 42 ASN A O 16
ATOM 9599 N N . CYS A 1 43 ? 0.638 11.735 -23.379 1.00 0.00 43 CYS A N 16
ATOM 9600 C CA . CYS A 1 43 ? 0.181 12.205 -24.681 1.00 0.00 43 CYS A CA 16
ATOM 9601 C C . CYS A 1 43 ? 0.793 11.373 -25.806 1.00 0.00 43 CYS A C 16
ATOM 9602 O O . CYS A 1 43 ? 0.901 11.831 -26.942 1.00 0.00 43 CYS A O 16
ATOM 9609 N N . GLY A 1 44 ? 1.191 10.148 -25.478 1.00 0.00 44 GLY A N 16
ATOM 9610 C CA . GLY A 1 44 ? 1.787 9.272 -26.470 1.00 0.00 44 GLY A CA 16
ATOM 9611 C C . GLY A 1 44 ? 0.873 8.125 -26.854 1.00 0.00 44 GLY A C 16
ATOM 9612 O O . GLY A 1 44 ? 0.802 7.785 -28.034 1.00 0.00 44 GLY A O 16
ATOM 9617 N N . GLY A 1 1 ? 16.838 14.291 1.383 1.00 0.00 1 GLY A N 17
ATOM 9618 C CA . GLY A 1 1 ? 16.112 14.575 0.159 1.00 0.00 1 GLY A CA 17
ATOM 9619 C C . GLY A 1 1 ? 15.447 15.937 0.182 1.00 0.00 1 GLY A C 17
ATOM 9620 O O . GLY A 1 1 ? 14.224 16.036 0.288 1.00 0.00 1 GLY A O 17
ATOM 9624 N N . SER A 1 2 ? 16.253 16.989 0.085 1.00 0.00 2 SER A N 17
ATOM 9625 C CA . SER A 1 2 ? 15.735 18.352 0.101 1.00 0.00 2 SER A CA 17
ATOM 9626 C C . SER A 1 2 ? 15.017 18.646 1.415 1.00 0.00 2 SER A C 17
ATOM 9627 O O . SER A 1 2 ? 15.047 17.840 2.344 1.00 0.00 2 SER A O 17
ATOM 9635 N N . MET A 1 3 ? 14.371 19.805 1.483 1.00 0.00 3 MET A N 17
ATOM 9636 C CA . MET A 1 3 ? 13.644 20.206 2.682 1.00 0.00 3 MET A CA 17
ATOM 9637 C C . MET A 1 3 ? 12.213 20.608 2.341 1.00 0.00 3 MET A C 17
ATOM 9638 O O . MET A 1 3 ? 11.257 19.962 2.773 1.00 0.00 3 MET A O 17
ATOM 9652 N N . ILE A 1 4 ? 12.072 21.677 1.564 1.00 0.00 4 ILE A N 17
ATOM 9653 C CA . ILE A 1 4 ? 10.757 22.163 1.165 1.00 0.00 4 ILE A CA 17
ATOM 9654 C C . ILE A 1 4 ? 10.059 21.167 0.246 1.00 0.00 4 ILE A C 17
ATOM 9655 O O . ILE A 1 4 ? 10.686 20.561 -0.624 1.00 0.00 4 ILE A O 17
ATOM 9671 N N . THR A 1 5 ? 8.754 21.003 0.442 1.00 0.00 5 THR A N 17
ATOM 9672 C CA . THR A 1 5 ? 7.969 20.082 -0.369 1.00 0.00 5 THR A CA 17
ATOM 9673 C C . THR A 1 5 ? 6.847 20.811 -1.099 1.00 0.00 5 THR A C 17
ATOM 9674 O O . THR A 1 5 ? 6.437 21.908 -0.720 1.00 0.00 5 THR A O 17
ATOM 9685 N N . PRO A 1 6 ? 6.336 20.189 -2.172 1.00 0.00 6 PRO A N 17
ATOM 9686 C CA . PRO A 1 6 ? 5.253 20.761 -2.978 1.00 0.00 6 PRO A CA 17
ATOM 9687 C C . PRO A 1 6 ? 3.923 20.778 -2.232 1.00 0.00 6 PRO A C 17
ATOM 9688 O O . PRO A 1 6 ? 3.793 20.185 -1.162 1.00 0.00 6 PRO A O 17
ATOM 9699 N N . SER A 1 7 ? 2.937 21.462 -2.805 1.00 0.00 7 SER A N 17
ATOM 9700 C CA . SER A 1 7 ? 1.618 21.559 -2.193 1.00 0.00 7 SER A CA 17
ATOM 9701 C C . SER A 1 7 ? 0.587 22.062 -3.199 1.00 0.00 7 SER A C 17
ATOM 9702 O O . SER A 1 7 ? -0.301 22.844 -2.858 1.00 0.00 7 SER A O 17
ATOM 9710 N N . CYS A 1 8 ? 0.713 21.609 -4.442 1.00 0.00 8 CYS A N 17
ATOM 9711 C CA . CYS A 1 8 ? -0.205 22.012 -5.500 1.00 0.00 8 CYS A CA 17
ATOM 9712 C C . CYS A 1 8 ? -0.908 20.799 -6.102 1.00 0.00 8 CYS A C 17
ATOM 9713 O O . CYS A 1 8 ? -0.274 19.785 -6.394 1.00 0.00 8 CYS A O 17
ATOM 9720 N N . GLN A 1 9 ? -2.219 20.912 -6.285 1.00 0.00 9 GLN A N 17
ATOM 9721 C CA . GLN A 1 9 ? -3.007 19.824 -6.852 1.00 0.00 9 GLN A CA 17
ATOM 9722 C C . GLN A 1 9 ? -4.191 20.366 -7.646 1.00 0.00 9 GLN A C 17
ATOM 9723 O O . GLN A 1 9 ? -4.396 21.577 -7.728 1.00 0.00 9 GLN A O 17
ATOM 9737 N N . LYS A 1 10 ? -4.969 19.461 -8.230 1.00 0.00 10 LYS A N 17
ATOM 9738 C CA . LYS A 1 10 ? -6.134 19.847 -9.018 1.00 0.00 10 LYS A CA 17
ATOM 9739 C C . LYS A 1 10 ? -5.719 20.651 -10.245 1.00 0.00 10 LYS A C 17
ATOM 9740 O O . LYS A 1 10 ? -5.333 21.814 -10.136 1.00 0.00 10 LYS A O 17
ATOM 9759 N N . GLY A 1 11 ? -5.803 20.023 -11.415 1.00 0.00 11 GLY A N 17
ATOM 9760 C CA . GLY A 1 11 ? -5.433 20.697 -12.646 1.00 0.00 11 GLY A CA 17
ATOM 9761 C C . GLY A 1 11 ? -3.959 20.554 -12.966 1.00 0.00 11 GLY A C 17
ATOM 9762 O O . GLY A 1 11 ? -3.592 20.149 -14.069 1.00 0.00 11 GLY A O 17
ATOM 9766 N N . TYR A 1 12 ? -3.111 20.887 -11.999 1.00 0.00 12 TYR A N 17
ATOM 9767 C CA . TYR A 1 12 ? -1.667 20.798 -12.184 1.00 0.00 12 TYR A CA 17
ATOM 9768 C C . TYR A 1 12 ? -1.123 19.495 -11.605 1.00 0.00 12 TYR A C 17
ATOM 9769 O O . TYR A 1 12 ? -1.795 18.822 -10.823 1.00 0.00 12 TYR A O 17
ATOM 9787 N N . PHE A 1 13 ? 0.098 19.146 -11.995 1.00 0.00 13 PHE A N 17
ATOM 9788 C CA . PHE A 1 13 ? 0.734 17.925 -11.516 1.00 0.00 13 PHE A CA 17
ATOM 9789 C C . PHE A 1 13 ? 2.238 18.122 -11.353 1.00 0.00 13 PHE A C 17
ATOM 9790 O O . PHE A 1 13 ? 2.847 18.990 -11.978 1.00 0.00 13 PHE A O 17
ATOM 9807 N N . PRO A 1 14 ? 2.853 17.298 -10.491 1.00 0.00 14 PRO A N 17
ATOM 9808 C CA . PRO A 1 14 ? 4.293 17.362 -10.225 1.00 0.00 14 PRO A CA 17
ATOM 9809 C C . PRO A 1 14 ? 5.124 16.896 -11.416 1.00 0.00 14 PRO A C 17
ATOM 9810 O O . PRO A 1 14 ? 4.815 15.882 -12.042 1.00 0.00 14 PRO A O 17
ATOM 9821 N N . CYS A 1 15 ? 6.180 17.642 -11.722 1.00 0.00 15 CYS A N 17
ATOM 9822 C CA . CYS A 1 15 ? 7.056 17.306 -12.838 1.00 0.00 15 CYS A CA 17
ATOM 9823 C C . CYS A 1 15 ? 7.871 16.053 -12.531 1.00 0.00 15 CYS A C 17
ATOM 9824 O O . CYS A 1 15 ? 8.969 16.132 -11.982 1.00 0.00 15 CYS A O 17
ATOM 9831 N N . GLY A 1 16 ? 7.324 14.895 -12.890 1.00 0.00 16 GLY A N 17
ATOM 9832 C CA . GLY A 1 16 ? 8.013 13.641 -12.646 1.00 0.00 16 GLY A CA 17
ATOM 9833 C C . GLY A 1 16 ? 8.339 13.435 -11.180 1.00 0.00 16 GLY A C 17
ATOM 9834 O O . GLY A 1 16 ? 7.487 13.008 -10.402 1.00 0.00 16 GLY A O 17
ATOM 9838 N N . ASN A 1 17 ? 9.577 13.738 -10.802 1.00 0.00 17 ASN A N 17
ATOM 9839 C CA . ASN A 1 17 ? 10.014 13.582 -9.420 1.00 0.00 17 ASN A CA 17
ATOM 9840 C C . ASN A 1 17 ? 10.294 14.938 -8.780 1.00 0.00 17 ASN A C 17
ATOM 9841 O O . ASN A 1 17 ? 10.345 15.062 -7.556 1.00 0.00 17 ASN A O 17
ATOM 9852 N N . LEU A 1 18 ? 10.475 15.954 -9.617 1.00 0.00 18 LEU A N 17
ATOM 9853 C CA . LEU A 1 18 ? 10.750 17.303 -9.135 1.00 0.00 18 LEU A CA 17
ATOM 9854 C C . LEU A 1 18 ? 9.564 17.852 -8.347 1.00 0.00 18 LEU A C 17
ATOM 9855 O O . LEU A 1 18 ? 8.533 17.191 -8.215 1.00 0.00 18 LEU A O 17
ATOM 9871 N N . THR A 1 19 ? 9.716 19.066 -7.827 1.00 0.00 19 THR A N 17
ATOM 9872 C CA . THR A 1 19 ? 8.659 19.704 -7.053 1.00 0.00 19 THR A CA 17
ATOM 9873 C C . THR A 1 19 ? 7.986 20.814 -7.853 1.00 0.00 19 THR A C 17
ATOM 9874 O O . THR A 1 19 ? 7.360 21.709 -7.286 1.00 0.00 19 THR A O 17
ATOM 9885 N N . LYS A 1 20 ? 8.119 20.749 -9.173 1.00 0.00 20 LYS A N 17
ATOM 9886 C CA . LYS A 1 20 ? 7.522 21.748 -10.052 1.00 0.00 20 LYS A CA 17
ATOM 9887 C C . LYS A 1 20 ? 6.120 21.327 -10.481 1.00 0.00 20 LYS A C 17
ATOM 9888 O O . LYS A 1 20 ? 5.850 20.142 -10.680 1.00 0.00 20 LYS A O 17
ATOM 9907 N N . CYS A 1 21 ? 5.231 22.304 -10.624 1.00 0.00 21 CYS A N 17
ATOM 9908 C CA . CYS A 1 21 ? 3.857 22.036 -11.030 1.00 0.00 21 CYS A CA 17
ATOM 9909 C C . CYS A 1 21 ? 3.596 22.556 -12.441 1.00 0.00 21 CYS A C 17
ATOM 9910 O O . CYS A 1 21 ? 3.877 23.715 -12.749 1.00 0.00 21 CYS A O 17
ATOM 9917 N N . LEU A 1 22 ? 3.056 21.692 -13.293 1.00 0.00 22 LEU A N 17
ATOM 9918 C CA . LEU A 1 22 ? 2.755 22.064 -14.671 1.00 0.00 22 LEU A CA 17
ATOM 9919 C C . LEU A 1 22 ? 1.249 22.163 -14.893 1.00 0.00 22 LEU A C 17
ATOM 9920 O O . LEU A 1 22 ? 0.457 21.467 -14.258 1.00 0.00 22 LEU A O 17
ATOM 9936 N N . PRO A 1 23 ? 0.843 23.047 -15.816 1.00 0.00 23 PRO A N 17
ATOM 9937 C CA . PRO A 1 23 ? -0.570 23.256 -16.145 1.00 0.00 23 PRO A CA 17
ATOM 9938 C C . PRO A 1 23 ? -1.177 22.064 -16.878 1.00 0.00 23 PRO A C 17
ATOM 9939 O O . PRO A 1 23 ? -0.462 21.158 -17.308 1.00 0.00 23 PRO A O 17
ATOM 9950 N N . ARG A 1 24 ? -2.499 22.071 -17.016 1.00 0.00 24 ARG A N 17
ATOM 9951 C CA . ARG A 1 24 ? -3.201 20.990 -17.696 1.00 0.00 24 ARG A CA 17
ATOM 9952 C C . ARG A 1 24 ? -3.010 21.083 -19.207 1.00 0.00 24 ARG A C 17
ATOM 9953 O O . ARG A 1 24 ? -3.096 20.081 -19.917 1.00 0.00 24 ARG A O 17
ATOM 9974 N N . ALA A 1 25 ? -2.751 22.293 -19.693 1.00 0.00 25 ALA A N 17
ATOM 9975 C CA . ALA A 1 25 ? -2.546 22.516 -21.118 1.00 0.00 25 ALA A CA 17
ATOM 9976 C C . ALA A 1 25 ? -1.271 21.834 -21.603 1.00 0.00 25 ALA A C 17
ATOM 9977 O O . ALA A 1 25 ? -1.054 21.685 -22.806 1.00 0.00 25 ALA A O 17
ATOM 9984 N N . PHE A 1 26 ? -0.430 21.424 -20.660 1.00 0.00 26 PHE A N 17
ATOM 9985 C CA . PHE A 1 26 ? 0.825 20.759 -20.992 1.00 0.00 26 PHE A CA 17
ATOM 9986 C C . PHE A 1 26 ? 0.587 19.591 -21.944 1.00 0.00 26 PHE A C 17
ATOM 9987 O O . PHE A 1 26 ? 1.464 19.224 -22.726 1.00 0.00 26 PHE A O 17
ATOM 10004 N N . HIS A 1 27 ? -0.607 19.010 -21.871 1.00 0.00 27 HIS A N 17
ATOM 10005 C CA . HIS A 1 27 ? -0.962 17.882 -22.726 1.00 0.00 27 HIS A CA 17
ATOM 10006 C C . HIS A 1 27 ? -0.786 18.241 -24.198 1.00 0.00 27 HIS A C 17
ATOM 10007 O O . HIS A 1 27 ? -1.583 18.989 -24.766 1.00 0.00 27 HIS A O 17
ATOM 10021 N N . CYS A 1 28 ? 0.263 17.703 -24.812 1.00 0.00 28 CYS A N 17
ATOM 10022 C CA . CYS A 1 28 ? 0.545 17.966 -26.218 1.00 0.00 28 CYS A CA 17
ATOM 10023 C C . CYS A 1 28 ? 0.563 19.466 -26.497 1.00 0.00 28 CYS A C 17
ATOM 10024 O O . CYS A 1 28 ? -0.444 20.044 -26.906 1.00 0.00 28 CYS A O 17
ATOM 10031 N N . ASP A 1 29 ? 1.715 20.090 -26.274 1.00 0.00 29 ASP A N 17
ATOM 10032 C CA . ASP A 1 29 ? 1.865 21.523 -26.503 1.00 0.00 29 ASP A CA 17
ATOM 10033 C C . ASP A 1 29 ? 2.777 21.789 -27.696 1.00 0.00 29 ASP A C 17
ATOM 10034 O O . ASP A 1 29 ? 2.513 22.677 -28.506 1.00 0.00 29 ASP A O 17
ATOM 10043 N N . GLY A 1 30 ? 3.853 21.014 -27.797 1.00 0.00 30 GLY A N 17
ATOM 10044 C CA . GLY A 1 30 ? 4.788 21.184 -28.894 1.00 0.00 30 GLY A CA 17
ATOM 10045 C C . GLY A 1 30 ? 6.232 21.066 -28.447 1.00 0.00 30 GLY A C 17
ATOM 10046 O O . GLY A 1 30 ? 7.090 20.613 -29.206 1.00 0.00 30 GLY A O 17
ATOM 10050 N N . LYS A 1 31 ? 6.504 21.478 -27.214 1.00 0.00 31 LYS A N 17
ATOM 10051 C CA . LYS A 1 31 ? 7.854 21.418 -26.666 1.00 0.00 31 LYS A CA 17
ATOM 10052 C C . LYS A 1 31 ? 7.842 20.848 -25.251 1.00 0.00 31 LYS A C 17
ATOM 10053 O O . LYS A 1 31 ? 6.781 20.567 -24.694 1.00 0.00 31 LYS A O 17
ATOM 10072 N N . ASP A 1 32 ? 9.028 20.682 -24.676 1.00 0.00 32 ASP A N 17
ATOM 10073 C CA . ASP A 1 32 ? 9.154 20.148 -23.324 1.00 0.00 32 ASP A CA 17
ATOM 10074 C C . ASP A 1 32 ? 8.971 21.250 -22.286 1.00 0.00 32 ASP A C 17
ATOM 10075 O O . ASP A 1 32 ? 9.497 22.353 -22.437 1.00 0.00 32 ASP A O 17
ATOM 10084 N N . ASP A 1 33 ? 8.220 20.945 -21.233 1.00 0.00 33 ASP A N 17
ATOM 10085 C CA . ASP A 1 33 ? 7.967 21.909 -20.169 1.00 0.00 33 ASP A CA 17
ATOM 10086 C C . ASP A 1 33 ? 8.491 21.394 -18.832 1.00 0.00 33 ASP A C 17
ATOM 10087 O O . ASP A 1 33 ? 8.908 22.173 -17.974 1.00 0.00 33 ASP A O 17
ATOM 10096 N N . CYS A 1 34 ? 8.466 20.076 -18.661 1.00 0.00 34 CYS A N 17
ATOM 10097 C CA . CYS A 1 34 ? 8.937 19.455 -17.429 1.00 0.00 34 CYS A CA 17
ATOM 10098 C C . CYS A 1 34 ? 10.415 19.756 -17.199 1.00 0.00 34 CYS A C 17
ATOM 10099 O O . CYS A 1 34 ? 10.797 20.281 -16.154 1.00 0.00 34 CYS A O 17
ATOM 10106 N N . GLY A 1 35 ? 11.243 19.419 -18.183 1.00 0.00 35 GLY A N 17
ATOM 10107 C CA . GLY A 1 35 ? 12.669 19.660 -18.069 1.00 0.00 35 GLY A CA 17
ATOM 10108 C C . GLY A 1 35 ? 13.477 18.377 -18.075 1.00 0.00 35 GLY A C 17
ATOM 10109 O O . GLY A 1 35 ? 14.647 18.375 -18.452 1.00 0.00 35 GLY A O 17
ATOM 10113 N N . ASN A 1 36 ? 12.850 17.284 -17.654 1.00 0.00 36 ASN A N 17
ATOM 10114 C CA . ASN A 1 36 ? 13.519 15.988 -17.610 1.00 0.00 36 ASN A CA 17
ATOM 10115 C C . ASN A 1 36 ? 12.859 15.003 -18.569 1.00 0.00 36 ASN A C 17
ATOM 10116 O O . ASN A 1 36 ? 13.500 14.076 -19.062 1.00 0.00 36 ASN A O 17
ATOM 10127 N N . GLY A 1 37 ? 11.572 15.211 -18.831 1.00 0.00 37 GLY A N 17
ATOM 10128 C CA . GLY A 1 37 ? 10.846 14.333 -19.730 1.00 0.00 37 GLY A CA 17
ATOM 10129 C C . GLY A 1 37 ? 9.779 13.526 -19.018 1.00 0.00 37 GLY A C 17
ATOM 10130 O O . GLY A 1 37 ? 9.666 12.318 -19.221 1.00 0.00 37 GLY A O 17
ATOM 10134 N N . ALA A 1 38 ? 8.994 14.196 -18.180 1.00 0.00 38 ALA A N 17
ATOM 10135 C CA . ALA A 1 38 ? 7.931 13.533 -17.435 1.00 0.00 38 ALA A CA 17
ATOM 10136 C C . ALA A 1 38 ? 6.559 14.036 -17.873 1.00 0.00 38 ALA A C 17
ATOM 10137 O O . ALA A 1 38 ? 5.591 13.276 -17.905 1.00 0.00 38 ALA A O 17
ATOM 10144 N N . ASP A 1 39 ? 6.484 15.319 -18.207 1.00 0.00 39 ASP A N 17
ATOM 10145 C CA . ASP A 1 39 ? 5.230 15.923 -18.643 1.00 0.00 39 ASP A CA 17
ATOM 10146 C C . ASP A 1 39 ? 5.006 15.693 -20.135 1.00 0.00 39 ASP A C 17
ATOM 10147 O O . ASP A 1 39 ? 3.881 15.789 -20.625 1.00 0.00 39 ASP A O 17
ATOM 10156 N N . GLU A 1 40 ? 6.084 15.390 -20.850 1.00 0.00 40 GLU A N 17
ATOM 10157 C CA . GLU A 1 40 ? 6.005 15.149 -22.286 1.00 0.00 40 GLU A CA 17
ATOM 10158 C C . GLU A 1 40 ? 5.301 13.826 -22.577 1.00 0.00 40 GLU A C 17
ATOM 10159 O O . GLU A 1 40 ? 4.721 13.643 -23.647 1.00 0.00 40 GLU A O 17
ATOM 10171 N N . GLU A 1 41 ? 5.358 12.908 -21.617 1.00 0.00 41 GLU A N 17
ATOM 10172 C CA . GLU A 1 41 ? 4.728 11.603 -21.772 1.00 0.00 41 GLU A CA 17
ATOM 10173 C C . GLU A 1 41 ? 3.208 11.734 -21.818 1.00 0.00 41 GLU A C 17
ATOM 10174 O O . GLU A 1 41 ? 2.668 12.837 -21.750 1.00 0.00 41 GLU A O 17
ATOM 10186 N N . ASN A 1 42 ? 2.525 10.600 -21.935 1.00 0.00 42 ASN A N 17
ATOM 10187 C CA . ASN A 1 42 ? 1.068 10.588 -21.992 1.00 0.00 42 ASN A CA 17
ATOM 10188 C C . ASN A 1 42 ? 0.566 11.319 -23.233 1.00 0.00 42 ASN A C 17
ATOM 10189 O O . ASN A 1 42 ? -0.586 11.750 -23.289 1.00 0.00 42 ASN A O 17
ATOM 10200 N N . CYS A 1 43 ? 1.438 11.454 -24.227 1.00 0.00 43 CYS A N 17
ATOM 10201 C CA . CYS A 1 43 ? 1.084 12.132 -25.468 1.00 0.00 43 CYS A CA 17
ATOM 10202 C C . CYS A 1 43 ? 1.943 11.631 -26.625 1.00 0.00 43 CYS A C 17
ATOM 10203 O O . CYS A 1 43 ? 2.147 12.337 -27.612 1.00 0.00 43 CYS A O 17
ATOM 10210 N N . GLY A 1 44 ? 2.442 10.405 -26.497 1.00 0.00 44 GLY A N 17
ATOM 10211 C CA . GLY A 1 44 ? 3.272 9.829 -27.539 1.00 0.00 44 GLY A CA 17
ATOM 10212 C C . GLY A 1 44 ? 2.467 9.032 -28.547 1.00 0.00 44 GLY A C 17
ATOM 10213 O O . GLY A 1 44 ? 1.661 8.196 -28.143 1.00 0.00 44 GLY A O 17
ATOM 10218 N N . GLY A 1 1 ? 8.868 5.319 1.963 1.00 0.00 1 GLY A N 18
ATOM 10219 C CA . GLY A 1 1 ? 8.427 5.819 0.674 1.00 0.00 1 GLY A CA 18
ATOM 10220 C C . GLY A 1 1 ? 7.789 4.741 -0.180 1.00 0.00 1 GLY A C 18
ATOM 10221 O O . GLY A 1 1 ? 8.280 3.613 -0.236 1.00 0.00 1 GLY A O 18
ATOM 10225 N N . SER A 1 2 ? 6.692 5.087 -0.845 1.00 0.00 2 SER A N 18
ATOM 10226 C CA . SER A 1 2 ? 5.982 4.138 -1.695 1.00 0.00 2 SER A CA 18
ATOM 10227 C C . SER A 1 2 ? 5.130 4.867 -2.729 1.00 0.00 2 SER A C 18
ATOM 10228 O O . SER A 1 2 ? 5.301 4.681 -3.933 1.00 0.00 2 SER A O 18
ATOM 10236 N N . MET A 1 3 ? 4.211 5.699 -2.249 1.00 0.00 3 MET A N 18
ATOM 10237 C CA . MET A 1 3 ? 3.332 6.458 -3.131 1.00 0.00 3 MET A CA 18
ATOM 10238 C C . MET A 1 3 ? 2.918 7.776 -2.484 1.00 0.00 3 MET A C 18
ATOM 10239 O O . MET A 1 3 ? 2.665 7.834 -1.280 1.00 0.00 3 MET A O 18
ATOM 10253 N N . ILE A 1 4 ? 2.852 8.830 -3.289 1.00 0.00 4 ILE A N 18
ATOM 10254 C CA . ILE A 1 4 ? 2.468 10.146 -2.794 1.00 0.00 4 ILE A CA 18
ATOM 10255 C C . ILE A 1 4 ? 1.760 10.956 -3.876 1.00 0.00 4 ILE A C 18
ATOM 10256 O O . ILE A 1 4 ? 2.145 10.921 -5.045 1.00 0.00 4 ILE A O 18
ATOM 10272 N N . THR A 1 5 ? 0.723 11.686 -3.477 1.00 0.00 5 THR A N 18
ATOM 10273 C CA . THR A 1 5 ? -0.038 12.505 -4.411 1.00 0.00 5 THR A CA 18
ATOM 10274 C C . THR A 1 5 ? 0.430 13.955 -4.380 1.00 0.00 5 THR A C 18
ATOM 10275 O O . THR A 1 5 ? 1.053 14.411 -3.420 1.00 0.00 5 THR A O 18
ATOM 10286 N N . PRO A 1 6 ? 0.125 14.700 -5.452 1.00 0.00 6 PRO A N 18
ATOM 10287 C CA . PRO A 1 6 ? 0.505 16.111 -5.570 1.00 0.00 6 PRO A CA 18
ATOM 10288 C C . PRO A 1 6 ? -0.272 17.003 -4.608 1.00 0.00 6 PRO A C 18
ATOM 10289 O O . PRO A 1 6 ? -1.367 16.653 -4.169 1.00 0.00 6 PRO A O 18
ATOM 10300 N N . SER A 1 7 ? 0.302 18.158 -4.284 1.00 0.00 7 SER A N 18
ATOM 10301 C CA . SER A 1 7 ? -0.335 19.098 -3.371 1.00 0.00 7 SER A CA 18
ATOM 10302 C C . SER A 1 7 ? -0.629 20.422 -4.071 1.00 0.00 7 SER A C 18
ATOM 10303 O O . SER A 1 7 ? -0.542 21.491 -3.466 1.00 0.00 7 SER A O 18
ATOM 10311 N N . CYS A 1 8 ? -0.976 20.342 -5.351 1.00 0.00 8 CYS A N 18
ATOM 10312 C CA . CYS A 1 8 ? -1.282 21.532 -6.136 1.00 0.00 8 CYS A CA 18
ATOM 10313 C C . CYS A 1 8 ? -2.718 21.488 -6.653 1.00 0.00 8 CYS A C 18
ATOM 10314 O O . CYS A 1 8 ? -3.168 20.469 -7.176 1.00 0.00 8 CYS A O 18
ATOM 10321 N N . GLN A 1 9 ? -3.429 22.600 -6.502 1.00 0.00 9 GLN A N 18
ATOM 10322 C CA . GLN A 1 9 ? -4.813 22.688 -6.953 1.00 0.00 9 GLN A CA 18
ATOM 10323 C C . GLN A 1 9 ? -4.897 22.592 -8.473 1.00 0.00 9 GLN A C 18
ATOM 10324 O O . GLN A 1 9 ? -3.880 22.471 -9.156 1.00 0.00 9 GLN A O 18
ATOM 10338 N N . LYS A 1 10 ? -6.117 22.645 -8.997 1.00 0.00 10 LYS A N 18
ATOM 10339 C CA . LYS A 1 10 ? -6.336 22.564 -10.437 1.00 0.00 10 LYS A CA 18
ATOM 10340 C C . LYS A 1 10 ? -5.825 21.238 -10.991 1.00 0.00 10 LYS A C 18
ATOM 10341 O O . LYS A 1 10 ? -5.350 20.384 -10.244 1.00 0.00 10 LYS A O 18
ATOM 10360 N N . GLY A 1 11 ? -5.924 21.075 -12.307 1.00 0.00 11 GLY A N 18
ATOM 10361 C CA . GLY A 1 11 ? -5.466 19.851 -12.939 1.00 0.00 11 GLY A CA 18
ATOM 10362 C C . GLY A 1 11 ? -3.968 19.841 -13.166 1.00 0.00 11 GLY A C 18
ATOM 10363 O O . GLY A 1 11 ? -3.504 19.613 -14.284 1.00 0.00 11 GLY A O 18
ATOM 10367 N N . TYR A 1 12 ? -3.208 20.091 -12.106 1.00 0.00 12 TYR A N 18
ATOM 10368 C CA . TYR A 1 12 ? -1.753 20.115 -12.196 1.00 0.00 12 TYR A CA 18
ATOM 10369 C C . TYR A 1 12 ? -1.161 18.769 -11.790 1.00 0.00 12 TYR A C 18
ATOM 10370 O O . TYR A 1 12 ? -1.798 17.982 -11.089 1.00 0.00 12 TYR A O 18
ATOM 10388 N N . PHE A 1 13 ? 0.064 18.510 -12.235 1.00 0.00 13 PHE A N 18
ATOM 10389 C CA . PHE A 1 13 ? 0.745 17.260 -11.919 1.00 0.00 13 PHE A CA 18
ATOM 10390 C C . PHE A 1 13 ? 2.222 17.504 -11.623 1.00 0.00 13 PHE A C 18
ATOM 10391 O O . PHE A 1 13 ? 2.807 18.504 -12.040 1.00 0.00 13 PHE A O 18
ATOM 10408 N N . PRO A 1 14 ? 2.839 16.569 -10.885 1.00 0.00 14 PRO A N 18
ATOM 10409 C CA . PRO A 1 14 ? 4.255 16.660 -10.516 1.00 0.00 14 PRO A CA 18
ATOM 10410 C C . PRO A 1 14 ? 5.179 16.466 -11.712 1.00 0.00 14 PRO A C 18
ATOM 10411 O O . PRO A 1 14 ? 4.913 15.643 -12.589 1.00 0.00 14 PRO A O 18
ATOM 10422 N N . CYS A 1 15 ? 6.267 17.228 -11.743 1.00 0.00 15 CYS A N 18
ATOM 10423 C CA . CYS A 1 15 ? 7.233 17.140 -12.833 1.00 0.00 15 CYS A CA 18
ATOM 10424 C C . CYS A 1 15 ? 8.123 15.911 -12.673 1.00 0.00 15 CYS A C 18
ATOM 10425 O O . CYS A 1 15 ? 9.345 16.023 -12.594 1.00 0.00 15 CYS A O 18
ATOM 10432 N N . GLY A 1 16 ? 7.500 14.737 -12.625 1.00 0.00 16 GLY A N 18
ATOM 10433 C CA . GLY A 1 16 ? 8.250 13.504 -12.475 1.00 0.00 16 GLY A CA 18
ATOM 10434 C C . GLY A 1 16 ? 8.780 13.316 -11.068 1.00 0.00 16 GLY A C 18
ATOM 10435 O O . GLY A 1 16 ? 8.031 12.967 -10.157 1.00 0.00 16 GLY A O 18
ATOM 10439 N N . ASN A 1 17 ? 10.077 13.546 -10.890 1.00 0.00 17 ASN A N 18
ATOM 10440 C CA . ASN A 1 17 ? 10.708 13.397 -9.583 1.00 0.00 17 ASN A CA 18
ATOM 10441 C C . ASN A 1 17 ? 10.871 14.751 -8.901 1.00 0.00 17 ASN A C 18
ATOM 10442 O O . ASN A 1 17 ? 10.938 14.837 -7.674 1.00 0.00 17 ASN A O 18
ATOM 10453 N N . LEU A 1 18 ? 10.932 15.808 -9.703 1.00 0.00 18 LEU A N 18
ATOM 10454 C CA . LEU A 1 18 ? 11.087 17.160 -9.177 1.00 0.00 18 LEU A CA 18
ATOM 10455 C C . LEU A 1 18 ? 9.866 17.569 -8.359 1.00 0.00 18 LEU A C 18
ATOM 10456 O O . LEU A 1 18 ? 8.903 16.811 -8.239 1.00 0.00 18 LEU A O 18
ATOM 10472 N N . THR A 1 19 ? 9.912 18.774 -7.798 1.00 0.00 19 THR A N 18
ATOM 10473 C CA . THR A 1 19 ? 8.810 19.284 -6.992 1.00 0.00 19 THR A CA 18
ATOM 10474 C C . THR A 1 19 ? 8.072 20.404 -7.717 1.00 0.00 19 THR A C 18
ATOM 10475 O O . THR A 1 19 ? 7.409 21.231 -7.090 1.00 0.00 19 THR A O 18
ATOM 10486 N N . LYS A 1 20 ? 8.191 20.426 -9.040 1.00 0.00 20 LYS A N 18
ATOM 10487 C CA . LYS A 1 20 ? 7.533 21.444 -9.851 1.00 0.00 20 LYS A CA 18
ATOM 10488 C C . LYS A 1 20 ? 6.165 20.963 -10.324 1.00 0.00 20 LYS A C 18
ATOM 10489 O O . LYS A 1 20 ? 6.012 19.818 -10.750 1.00 0.00 20 LYS A O 18
ATOM 10508 N N . CYS A 1 21 ? 5.174 21.845 -10.247 1.00 0.00 21 CYS A N 18
ATOM 10509 C CA . CYS A 1 21 ? 3.819 21.511 -10.668 1.00 0.00 21 CYS A CA 18
ATOM 10510 C C . CYS A 1 21 ? 3.478 22.188 -11.992 1.00 0.00 21 CYS A C 18
ATOM 10511 O O . CYS A 1 21 ? 3.564 23.410 -12.118 1.00 0.00 21 CYS A O 18
ATOM 10518 N N . LEU A 1 22 ? 3.093 21.386 -12.978 1.00 0.00 22 LEU A N 18
ATOM 10519 C CA . LEU A 1 22 ? 2.739 21.906 -14.294 1.00 0.00 22 LEU A CA 18
ATOM 10520 C C . LEU A 1 22 ? 1.224 21.991 -14.457 1.00 0.00 22 LEU A C 18
ATOM 10521 O O . LEU A 1 22 ? 0.465 21.257 -13.824 1.00 0.00 22 LEU A O 18
ATOM 10537 N N . PRO A 1 23 ? 0.773 22.906 -15.328 1.00 0.00 23 PRO A N 18
ATOM 10538 C CA . PRO A 1 23 ? -0.654 23.106 -15.596 1.00 0.00 23 PRO A CA 18
ATOM 10539 C C . PRO A 1 23 ? -1.271 21.936 -16.356 1.00 0.00 23 PRO A C 18
ATOM 10540 O O . PRO A 1 23 ? -0.559 21.073 -16.869 1.00 0.00 23 PRO A O 18
ATOM 10551 N N . ARG A 1 24 ? -2.598 21.914 -16.423 1.00 0.00 24 ARG A N 18
ATOM 10552 C CA . ARG A 1 24 ? -3.311 20.850 -17.119 1.00 0.00 24 ARG A CA 18
ATOM 10553 C C . ARG A 1 24 ? -3.195 21.017 -18.632 1.00 0.00 24 ARG A C 18
ATOM 10554 O O . ARG A 1 24 ? -3.362 20.059 -19.386 1.00 0.00 24 ARG A O 18
ATOM 10575 N N . ALA A 1 25 ? -2.908 22.239 -19.067 1.00 0.00 25 ALA A N 18
ATOM 10576 C CA . ALA A 1 25 ? -2.769 22.531 -20.488 1.00 0.00 25 ALA A CA 18
ATOM 10577 C C . ALA A 1 25 ? -1.529 21.858 -21.068 1.00 0.00 25 ALA A C 18
ATOM 10578 O O . ALA A 1 25 ? -1.374 21.764 -22.285 1.00 0.00 25 ALA A O 18
ATOM 10585 N N . PHE A 1 26 ? -0.649 21.391 -20.188 1.00 0.00 26 PHE A N 18
ATOM 10586 C CA . PHE A 1 26 ? 0.578 20.727 -20.613 1.00 0.00 26 PHE A CA 18
ATOM 10587 C C . PHE A 1 26 ? 0.266 19.527 -21.503 1.00 0.00 26 PHE A C 18
ATOM 10588 O O . PHE A 1 26 ? 1.111 19.080 -22.280 1.00 0.00 26 PHE A O 18
ATOM 10605 N N . HIS A 1 27 ? -0.952 19.009 -21.383 1.00 0.00 27 HIS A N 18
ATOM 10606 C CA . HIS A 1 27 ? -1.375 17.860 -22.175 1.00 0.00 27 HIS A CA 18
ATOM 10607 C C . HIS A 1 27 ? -1.222 18.143 -23.667 1.00 0.00 27 HIS A C 18
ATOM 10608 O O . HIS A 1 27 ? -2.024 18.867 -24.258 1.00 0.00 27 HIS A O 18
ATOM 10622 N N . CYS A 1 28 ? -0.187 17.567 -24.270 1.00 0.00 28 CYS A N 18
ATOM 10623 C CA . CYS A 1 28 ? 0.073 17.758 -25.692 1.00 0.00 28 CYS A CA 18
ATOM 10624 C C . CYS A 1 28 ? 0.088 19.242 -26.048 1.00 0.00 28 CYS A C 18
ATOM 10625 O O . CYS A 1 28 ? -0.935 19.809 -26.432 1.00 0.00 28 CYS A O 18
ATOM 10632 N N . ASP A 1 29 ? 1.254 19.863 -25.917 1.00 0.00 29 ASP A N 18
ATOM 10633 C CA . ASP A 1 29 ? 1.404 21.281 -26.226 1.00 0.00 29 ASP A CA 18
ATOM 10634 C C . ASP A 1 29 ? 2.385 21.485 -27.377 1.00 0.00 29 ASP A C 18
ATOM 10635 O O . ASP A 1 29 ? 2.282 22.454 -28.128 1.00 0.00 29 ASP A O 18
ATOM 10644 N N . GLY A 1 30 ? 3.336 20.566 -27.508 1.00 0.00 30 GLY A N 18
ATOM 10645 C CA . GLY A 1 30 ? 4.322 20.664 -28.568 1.00 0.00 30 GLY A CA 18
ATOM 10646 C C . GLY A 1 30 ? 5.609 21.318 -28.104 1.00 0.00 30 GLY A C 18
ATOM 10647 O O . GLY A 1 30 ? 6.230 22.080 -28.846 1.00 0.00 30 GLY A O 18
ATOM 10651 N N . LYS A 1 31 ? 6.011 21.022 -26.873 1.00 0.00 31 LYS A N 18
ATOM 10652 C CA . LYS A 1 31 ? 7.231 21.586 -26.310 1.00 0.00 31 LYS A CA 18
ATOM 10653 C C . LYS A 1 31 ? 7.466 21.071 -24.893 1.00 0.00 31 LYS A C 18
ATOM 10654 O O . LYS A 1 31 ? 6.519 20.850 -24.138 1.00 0.00 31 LYS A O 18
ATOM 10673 N N . ASP A 1 32 ? 8.732 20.883 -24.539 1.00 0.00 32 ASP A N 18
ATOM 10674 C CA . ASP A 1 32 ? 9.091 20.396 -23.212 1.00 0.00 32 ASP A CA 18
ATOM 10675 C C . ASP A 1 32 ? 8.889 21.484 -22.161 1.00 0.00 32 ASP A C 18
ATOM 10676 O O . ASP A 1 32 ? 9.403 22.594 -22.296 1.00 0.00 32 ASP A O 18
ATOM 10685 N N . ASP A 1 33 ? 8.137 21.157 -21.116 1.00 0.00 33 ASP A N 18
ATOM 10686 C CA . ASP A 1 33 ? 7.867 22.106 -20.042 1.00 0.00 33 ASP A CA 18
ATOM 10687 C C . ASP A 1 33 ? 8.617 21.716 -18.772 1.00 0.00 33 ASP A C 18
ATOM 10688 O O . ASP A 1 33 ? 8.817 22.541 -17.879 1.00 0.00 33 ASP A O 18
ATOM 10697 N N . CYS A 1 34 ? 9.028 20.455 -18.696 1.00 0.00 34 CYS A N 18
ATOM 10698 C CA . CYS A 1 34 ? 9.754 19.955 -17.536 1.00 0.00 34 CYS A CA 18
ATOM 10699 C C . CYS A 1 34 ? 11.259 20.126 -17.720 1.00 0.00 34 CYS A C 18
ATOM 10700 O O . CYS A 1 34 ? 11.898 20.904 -17.012 1.00 0.00 34 CYS A O 18
ATOM 10707 N N . GLY A 1 35 ? 11.820 19.394 -18.678 1.00 0.00 35 GLY A N 18
ATOM 10708 C CA . GLY A 1 35 ? 13.245 19.479 -18.939 1.00 0.00 35 GLY A CA 18
ATOM 10709 C C . GLY A 1 35 ? 13.935 18.134 -18.830 1.00 0.00 35 GLY A C 18
ATOM 10710 O O . GLY A 1 35 ? 14.955 17.898 -19.476 1.00 0.00 35 GLY A O 18
ATOM 10714 N N . ASN A 1 36 ? 13.379 17.250 -18.008 1.00 0.00 36 ASN A N 18
ATOM 10715 C CA . ASN A 1 36 ? 13.950 15.921 -17.815 1.00 0.00 36 ASN A CA 18
ATOM 10716 C C . ASN A 1 36 ? 13.290 14.905 -18.742 1.00 0.00 36 ASN A C 18
ATOM 10717 O O . ASN A 1 36 ? 13.866 13.863 -19.048 1.00 0.00 36 ASN A O 18
ATOM 10728 N N . GLY A 1 37 ? 12.077 15.219 -19.186 1.00 0.00 37 GLY A N 18
ATOM 10729 C CA . GLY A 1 37 ? 11.358 14.324 -20.074 1.00 0.00 37 GLY A CA 18
ATOM 10730 C C . GLY A 1 37 ? 10.256 13.563 -19.363 1.00 0.00 37 GLY A C 18
ATOM 10731 O O . GLY A 1 37 ? 10.029 12.385 -19.639 1.00 0.00 37 GLY A O 18
ATOM 10735 N N . ALA A 1 38 ? 9.572 14.236 -18.444 1.00 0.00 38 ALA A N 18
ATOM 10736 C CA . ALA A 1 38 ? 8.488 13.616 -17.692 1.00 0.00 38 ALA A CA 18
ATOM 10737 C C . ALA A 1 38 ? 7.131 14.135 -18.154 1.00 0.00 38 ALA A C 18
ATOM 10738 O O . ALA A 1 38 ? 6.164 13.379 -18.242 1.00 0.00 38 ALA A O 18
ATOM 10745 N N . ASP A 1 39 ? 7.067 15.429 -18.448 1.00 0.00 39 ASP A N 18
ATOM 10746 C CA . ASP A 1 39 ? 5.828 16.050 -18.902 1.00 0.00 39 ASP A CA 18
ATOM 10747 C C . ASP A 1 39 ? 5.597 15.780 -20.386 1.00 0.00 39 ASP A C 18
ATOM 10748 O O . ASP A 1 39 ? 4.461 15.785 -20.858 1.00 0.00 39 ASP A O 18
ATOM 10757 N N . GLU A 1 40 ? 6.683 15.545 -21.116 1.00 0.00 40 GLU A N 18
ATOM 10758 C CA . GLU A 1 40 ? 6.598 15.275 -22.546 1.00 0.00 40 GLU A CA 18
ATOM 10759 C C . GLU A 1 40 ? 5.861 13.965 -22.810 1.00 0.00 40 GLU A C 18
ATOM 10760 O O . GLU A 1 40 ? 5.237 13.792 -23.856 1.00 0.00 40 GLU A O 18
ATOM 10772 N N . GLU A 1 41 ? 5.940 13.046 -21.853 1.00 0.00 41 GLU A N 18
ATOM 10773 C CA . GLU A 1 41 ? 5.282 11.751 -21.982 1.00 0.00 41 GLU A CA 18
ATOM 10774 C C . GLU A 1 41 ? 3.771 11.890 -21.824 1.00 0.00 41 GLU A C 18
ATOM 10775 O O . GLU A 1 41 ? 3.240 12.999 -21.785 1.00 0.00 41 GLU A O 18
ATOM 10787 N N . ASN A 1 42 ? 3.084 10.756 -21.733 1.00 0.00 42 ASN A N 18
ATOM 10788 C CA . ASN A 1 42 ? 1.634 10.751 -21.580 1.00 0.00 42 ASN A CA 18
ATOM 10789 C C . ASN A 1 42 ? 0.956 11.365 -22.801 1.00 0.00 42 ASN A C 18
ATOM 10790 O O . ASN A 1 42 ? -0.196 11.794 -22.735 1.00 0.00 42 ASN A O 18
ATOM 10801 N N . CYS A 1 43 ? 1.678 11.403 -23.916 1.00 0.00 43 CYS A N 18
ATOM 10802 C CA . CYS A 1 43 ? 1.148 11.964 -25.152 1.00 0.00 43 CYS A CA 18
ATOM 10803 C C . CYS A 1 43 ? 1.839 11.351 -26.367 1.00 0.00 43 CYS A C 18
ATOM 10804 O O . CYS A 1 43 ? 1.847 11.935 -27.450 1.00 0.00 43 CYS A O 18
ATOM 10811 N N . GLY A 1 44 ? 2.418 10.169 -26.179 1.00 0.00 44 GLY A N 18
ATOM 10812 C CA . GLY A 1 44 ? 3.103 9.497 -27.267 1.00 0.00 44 GLY A CA 18
ATOM 10813 C C . GLY A 1 44 ? 2.722 8.034 -27.377 1.00 0.00 44 GLY A C 18
ATOM 10814 O O . GLY A 1 44 ? 1.548 7.707 -27.209 1.00 0.00 44 GLY A O 18
ATOM 10819 N N . GLY A 1 1 ? -0.697 1.756 -4.906 1.00 0.00 1 GLY A N 19
ATOM 10820 C CA . GLY A 1 1 ? -0.886 3.152 -5.257 1.00 0.00 1 GLY A CA 19
ATOM 10821 C C . GLY A 1 1 ? -1.392 3.979 -4.092 1.00 0.00 1 GLY A C 19
ATOM 10822 O O . GLY A 1 1 ? -1.503 3.483 -2.971 1.00 0.00 1 GLY A O 19
ATOM 10826 N N . SER A 1 2 ? -1.697 5.245 -4.357 1.00 0.00 2 SER A N 19
ATOM 10827 C CA . SER A 1 2 ? -2.189 6.146 -3.320 1.00 0.00 2 SER A CA 19
ATOM 10828 C C . SER A 1 2 ? -1.223 6.196 -2.141 1.00 0.00 2 SER A C 19
ATOM 10829 O O . SER A 1 2 ? -1.618 6.004 -0.991 1.00 0.00 2 SER A O 19
ATOM 10837 N N . MET A 1 3 ? 0.047 6.454 -2.435 1.00 0.00 3 MET A N 19
ATOM 10838 C CA . MET A 1 3 ? 1.071 6.531 -1.400 1.00 0.00 3 MET A CA 19
ATOM 10839 C C . MET A 1 3 ? 1.094 7.915 -0.759 1.00 0.00 3 MET A C 19
ATOM 10840 O O . MET A 1 3 ? 1.247 8.044 0.456 1.00 0.00 3 MET A O 19
ATOM 10854 N N . ILE A 1 4 ? 0.942 8.946 -1.583 1.00 0.00 4 ILE A N 19
ATOM 10855 C CA . ILE A 1 4 ? 0.944 10.320 -1.096 1.00 0.00 4 ILE A CA 19
ATOM 10856 C C . ILE A 1 4 ? -0.129 11.151 -1.790 1.00 0.00 4 ILE A C 19
ATOM 10857 O O . ILE A 1 4 ? -0.473 10.903 -2.946 1.00 0.00 4 ILE A O 19
ATOM 10873 N N . THR A 1 5 ? -0.656 12.142 -1.077 1.00 0.00 5 THR A N 19
ATOM 10874 C CA . THR A 1 5 ? -1.690 13.011 -1.624 1.00 0.00 5 THR A CA 19
ATOM 10875 C C . THR A 1 5 ? -1.079 14.160 -2.418 1.00 0.00 5 THR A C 19
ATOM 10876 O O . THR A 1 5 ? 0.091 14.507 -2.254 1.00 0.00 5 THR A O 19
ATOM 10887 N N . PRO A 1 6 ? -1.887 14.766 -3.301 1.00 0.00 6 PRO A N 19
ATOM 10888 C CA . PRO A 1 6 ? -1.447 15.886 -4.138 1.00 0.00 6 PRO A CA 19
ATOM 10889 C C . PRO A 1 6 ? -1.215 17.158 -3.329 1.00 0.00 6 PRO A C 19
ATOM 10890 O O . PRO A 1 6 ? -2.001 17.493 -2.443 1.00 0.00 6 PRO A O 19
ATOM 10901 N N . SER A 1 7 ? -0.131 17.862 -3.640 1.00 0.00 7 SER A N 19
ATOM 10902 C CA . SER A 1 7 ? 0.206 19.095 -2.939 1.00 0.00 7 SER A CA 19
ATOM 10903 C C . SER A 1 7 ? 0.048 20.303 -3.858 1.00 0.00 7 SER A C 19
ATOM 10904 O O . SER A 1 7 ? 0.753 21.303 -3.716 1.00 0.00 7 SER A O 19
ATOM 10912 N N . CYS A 1 8 ? -0.882 20.202 -4.802 1.00 0.00 8 CYS A N 19
ATOM 10913 C CA . CYS A 1 8 ? -1.133 21.284 -5.747 1.00 0.00 8 CYS A CA 19
ATOM 10914 C C . CYS A 1 8 ? -2.620 21.381 -6.079 1.00 0.00 8 CYS A C 19
ATOM 10915 O O . CYS A 1 8 ? -3.339 20.383 -6.047 1.00 0.00 8 CYS A O 19
ATOM 10922 N N . GLN A 1 9 ? -3.072 22.589 -6.397 1.00 0.00 9 GLN A N 19
ATOM 10923 C CA . GLN A 1 9 ? -4.472 22.817 -6.735 1.00 0.00 9 GLN A CA 19
ATOM 10924 C C . GLN A 1 9 ? -4.666 22.868 -8.247 1.00 0.00 9 GLN A C 19
ATOM 10925 O O . GLN A 1 9 ? -3.701 22.814 -9.010 1.00 0.00 9 GLN A O 19
ATOM 10939 N N . LYS A 1 10 ? -5.919 22.972 -8.674 1.00 0.00 10 LYS A N 19
ATOM 10940 C CA . LYS A 1 10 ? -6.242 23.031 -10.095 1.00 0.00 10 LYS A CA 19
ATOM 10941 C C . LYS A 1 10 ? -5.839 21.739 -10.799 1.00 0.00 10 LYS A C 19
ATOM 10942 O O . LYS A 1 10 ? -5.495 20.751 -10.153 1.00 0.00 10 LYS A O 19
ATOM 10961 N N . GLY A 1 11 ? -5.883 21.756 -12.128 1.00 0.00 11 GLY A N 19
ATOM 10962 C CA . GLY A 1 11 ? -5.519 20.580 -12.897 1.00 0.00 11 GLY A CA 19
ATOM 10963 C C . GLY A 1 11 ? -4.025 20.482 -13.133 1.00 0.00 11 GLY A C 19
ATOM 10964 O O . GLY A 1 11 ? -3.579 20.322 -14.270 1.00 0.00 11 GLY A O 19
ATOM 10968 N N . TYR A 1 12 ? -3.250 20.579 -12.059 1.00 0.00 12 TYR A N 19
ATOM 10969 C CA . TYR A 1 12 ? -1.797 20.504 -12.155 1.00 0.00 12 TYR A CA 19
ATOM 10970 C C . TYR A 1 12 ? -1.287 19.155 -11.657 1.00 0.00 12 TYR A C 19
ATOM 10971 O O . TYR A 1 12 ? -1.973 18.456 -10.911 1.00 0.00 12 TYR A O 19
ATOM 10989 N N . PHE A 1 13 ? -0.078 18.796 -12.076 1.00 0.00 13 PHE A N 19
ATOM 10990 C CA . PHE A 1 13 ? 0.526 17.531 -11.674 1.00 0.00 13 PHE A CA 19
ATOM 10991 C C . PHE A 1 13 ? 2.031 17.684 -11.481 1.00 0.00 13 PHE A C 19
ATOM 10992 O O . PHE A 1 13 ? 2.695 18.461 -12.168 1.00 0.00 13 PHE A O 19
ATOM 11009 N N . PRO A 1 14 ? 2.584 16.927 -10.521 1.00 0.00 14 PRO A N 19
ATOM 11010 C CA . PRO A 1 14 ? 4.017 16.960 -10.214 1.00 0.00 14 PRO A CA 19
ATOM 11011 C C . PRO A 1 14 ? 4.862 16.345 -11.323 1.00 0.00 14 PRO A C 19
ATOM 11012 O O . PRO A 1 14 ? 4.459 15.368 -11.956 1.00 0.00 14 PRO A O 19
ATOM 11023 N N . CYS A 1 15 ? 6.037 16.921 -11.554 1.00 0.00 15 CYS A N 19
ATOM 11024 C CA . CYS A 1 15 ? 6.941 16.429 -12.588 1.00 0.00 15 CYS A CA 19
ATOM 11025 C C . CYS A 1 15 ? 7.267 14.955 -12.368 1.00 0.00 15 CYS A C 19
ATOM 11026 O O . CYS A 1 15 ? 6.888 14.368 -11.355 1.00 0.00 15 CYS A O 19
ATOM 11033 N N . GLY A 1 16 ? 7.973 14.361 -13.327 1.00 0.00 16 GLY A N 19
ATOM 11034 C CA . GLY A 1 16 ? 8.338 12.961 -13.220 1.00 0.00 16 GLY A CA 19
ATOM 11035 C C . GLY A 1 16 ? 8.997 12.633 -11.895 1.00 0.00 16 GLY A C 19
ATOM 11036 O O . GLY A 1 16 ? 8.484 11.826 -11.121 1.00 0.00 16 GLY A O 19
ATOM 11040 N N . ASN A 1 17 ? 10.140 13.261 -11.633 1.00 0.00 17 ASN A N 19
ATOM 11041 C CA . ASN A 1 17 ? 10.872 13.030 -10.393 1.00 0.00 17 ASN A CA 19
ATOM 11042 C C . ASN A 1 17 ? 10.965 14.311 -9.570 1.00 0.00 17 ASN A C 19
ATOM 11043 O O . ASN A 1 17 ? 11.061 14.267 -8.342 1.00 0.00 17 ASN A O 19
ATOM 11054 N N . LEU A 1 18 ? 10.937 15.450 -10.253 1.00 0.00 18 LEU A N 19
ATOM 11055 C CA . LEU A 1 18 ? 11.017 16.744 -9.585 1.00 0.00 18 LEU A CA 19
ATOM 11056 C C . LEU A 1 18 ? 9.748 17.026 -8.787 1.00 0.00 18 LEU A C 19
ATOM 11057 O O . LEU A 1 18 ? 8.810 16.228 -8.789 1.00 0.00 18 LEU A O 19
ATOM 11073 N N . THR A 1 19 ? 9.724 18.167 -8.106 1.00 0.00 19 THR A N 19
ATOM 11074 C CA . THR A 1 19 ? 8.571 18.555 -7.304 1.00 0.00 19 THR A CA 19
ATOM 11075 C C . THR A 1 19 ? 7.854 19.753 -7.916 1.00 0.00 19 THR A C 19
ATOM 11076 O O . THR A 1 19 ? 7.113 20.461 -7.234 1.00 0.00 19 THR A O 19
ATOM 11087 N N . LYS A 1 20 ? 8.078 19.975 -9.206 1.00 0.00 20 LYS A N 19
ATOM 11088 C CA . LYS A 1 20 ? 7.452 21.087 -9.912 1.00 0.00 20 LYS A CA 19
ATOM 11089 C C . LYS A 1 20 ? 6.090 20.682 -10.466 1.00 0.00 20 LYS A C 19
ATOM 11090 O O . LYS A 1 20 ? 5.946 19.621 -11.075 1.00 0.00 20 LYS A O 19
ATOM 11109 N N . CYS A 1 21 ? 5.093 21.534 -10.253 1.00 0.00 21 CYS A N 19
ATOM 11110 C CA . CYS A 1 21 ? 3.742 21.266 -10.732 1.00 0.00 21 CYS A CA 19
ATOM 11111 C C . CYS A 1 21 ? 3.483 21.978 -12.056 1.00 0.00 21 CYS A C 19
ATOM 11112 O O . CYS A 1 21 ? 3.642 23.195 -12.160 1.00 0.00 21 CYS A O 19
ATOM 11119 N N . LEU A 1 22 ? 3.082 21.213 -13.065 1.00 0.00 22 LEU A N 19
ATOM 11120 C CA . LEU A 1 22 ? 2.799 21.770 -14.383 1.00 0.00 22 LEU A CA 19
ATOM 11121 C C . LEU A 1 22 ? 1.301 21.981 -14.575 1.00 0.00 22 LEU A C 19
ATOM 11122 O O . LEU A 1 22 ? 0.471 21.349 -13.922 1.00 0.00 22 LEU A O 19
ATOM 11138 N N . PRO A 1 23 ? 0.945 22.890 -15.495 1.00 0.00 23 PRO A N 19
ATOM 11139 C CA . PRO A 1 23 ? -0.455 23.203 -15.798 1.00 0.00 23 PRO A CA 19
ATOM 11140 C C . PRO A 1 23 ? -1.164 22.058 -16.512 1.00 0.00 23 PRO A C 19
ATOM 11141 O O . PRO A 1 23 ? -0.535 21.076 -16.908 1.00 0.00 23 PRO A O 19
ATOM 11152 N N . ARG A 1 24 ? -2.477 22.189 -16.674 1.00 0.00 24 ARG A N 19
ATOM 11153 C CA . ARG A 1 24 ? -3.271 21.165 -17.340 1.00 0.00 24 ARG A CA 19
ATOM 11154 C C . ARG A 1 24 ? -3.043 21.195 -18.849 1.00 0.00 24 ARG A C 19
ATOM 11155 O O . ARG A 1 24 ? -3.205 20.184 -19.531 1.00 0.00 24 ARG A O 19
ATOM 11176 N N . ALA A 1 25 ? -2.668 22.362 -19.361 1.00 0.00 25 ALA A N 19
ATOM 11177 C CA . ALA A 1 25 ? -2.416 22.525 -20.788 1.00 0.00 25 ALA A CA 19
ATOM 11178 C C . ALA A 1 25 ? -1.206 21.708 -21.228 1.00 0.00 25 ALA A C 19
ATOM 11179 O O . ALA A 1 25 ? -0.981 21.507 -22.422 1.00 0.00 25 ALA A O 19
ATOM 11186 N N . PHE A 1 26 ? -0.429 21.240 -20.257 1.00 0.00 26 PHE A N 19
ATOM 11187 C CA . PHE A 1 26 ? 0.760 20.447 -20.545 1.00 0.00 26 PHE A CA 19
ATOM 11188 C C . PHE A 1 26 ? 0.425 19.280 -21.471 1.00 0.00 26 PHE A C 19
ATOM 11189 O O . PHE A 1 26 ? 1.277 18.804 -22.221 1.00 0.00 26 PHE A O 19
ATOM 11206 N N . HIS A 1 27 ? -0.822 18.825 -21.411 1.00 0.00 27 HIS A N 19
ATOM 11207 C CA . HIS A 1 27 ? -1.271 17.715 -22.243 1.00 0.00 27 HIS A CA 19
ATOM 11208 C C . HIS A 1 27 ? -1.043 18.016 -23.721 1.00 0.00 27 HIS A C 19
ATOM 11209 O O . HIS A 1 27 ? -1.831 18.723 -24.350 1.00 0.00 27 HIS A O 19
ATOM 11223 N N . CYS A 1 28 ? 0.040 17.476 -24.269 1.00 0.00 28 CYS A N 19
ATOM 11224 C CA . CYS A 1 28 ? 0.374 17.688 -25.673 1.00 0.00 28 CYS A CA 19
ATOM 11225 C C . CYS A 1 28 ? 0.346 19.173 -26.021 1.00 0.00 28 CYS A C 19
ATOM 11226 O O . CYS A 1 28 ? -0.674 19.697 -26.470 1.00 0.00 28 CYS A O 19
ATOM 11233 N N . ASP A 1 29 ? 1.472 19.846 -25.810 1.00 0.00 29 ASP A N 19
ATOM 11234 C CA . ASP A 1 29 ? 1.577 21.271 -26.102 1.00 0.00 29 ASP A CA 19
ATOM 11235 C C . ASP A 1 29 ? 2.481 21.513 -27.307 1.00 0.00 29 ASP A C 19
ATOM 11236 O O . ASP A 1 29 ? 2.222 22.396 -28.123 1.00 0.00 29 ASP A O 19
ATOM 11245 N N . GLY A 1 30 ? 3.545 20.722 -27.411 1.00 0.00 30 GLY A N 19
ATOM 11246 C CA . GLY A 1 30 ? 4.472 20.867 -28.519 1.00 0.00 30 GLY A CA 19
ATOM 11247 C C . GLY A 1 30 ? 5.867 20.384 -28.174 1.00 0.00 30 GLY A C 19
ATOM 11248 O O . GLY A 1 30 ? 6.523 19.729 -28.984 1.00 0.00 30 GLY A O 19
ATOM 11252 N N . LYS A 1 31 ? 6.323 20.710 -26.970 1.00 0.00 31 LYS A N 19
ATOM 11253 C CA . LYS A 1 31 ? 7.649 20.306 -26.519 1.00 0.00 31 LYS A CA 19
ATOM 11254 C C . LYS A 1 31 ? 7.693 20.183 -24.999 1.00 0.00 31 LYS A C 19
ATOM 11255 O O . LYS A 1 31 ? 6.665 20.280 -24.329 1.00 0.00 31 LYS A O 19
ATOM 11274 N N . ASP A 1 32 ? 8.889 19.970 -24.461 1.00 0.00 32 ASP A N 19
ATOM 11275 C CA . ASP A 1 32 ? 9.067 19.836 -23.020 1.00 0.00 32 ASP A CA 19
ATOM 11276 C C . ASP A 1 32 ? 8.517 21.057 -22.289 1.00 0.00 32 ASP A C 19
ATOM 11277 O O . ASP A 1 32 ? 8.700 22.191 -22.731 1.00 0.00 32 ASP A O 19
ATOM 11286 N N . ASP A 1 33 ? 7.842 20.816 -21.171 1.00 0.00 33 ASP A N 19
ATOM 11287 C CA . ASP A 1 33 ? 7.265 21.895 -20.378 1.00 0.00 33 ASP A CA 19
ATOM 11288 C C . ASP A 1 33 ? 7.918 21.967 -19.001 1.00 0.00 33 ASP A C 19
ATOM 11289 O O . ASP A 1 33 ? 7.931 23.020 -18.363 1.00 0.00 33 ASP A O 19
ATOM 11298 N N . CYS A 1 34 ? 8.459 20.841 -18.549 1.00 0.00 34 CYS A N 19
ATOM 11299 C CA . CYS A 1 34 ? 9.112 20.775 -17.247 1.00 0.00 34 CYS A CA 19
ATOM 11300 C C . CYS A 1 34 ? 10.598 21.103 -17.367 1.00 0.00 34 CYS A C 19
ATOM 11301 O O . CYS A 1 34 ? 11.071 22.098 -16.820 1.00 0.00 34 CYS A O 19
ATOM 11308 N N . GLY A 1 35 ? 11.328 20.257 -18.087 1.00 0.00 35 GLY A N 19
ATOM 11309 C CA . GLY A 1 35 ? 12.752 20.473 -18.267 1.00 0.00 35 GLY A CA 19
ATOM 11310 C C . GLY A 1 35 ? 13.532 19.175 -18.333 1.00 0.00 35 GLY A C 19
ATOM 11311 O O . GLY A 1 35 ? 14.616 19.124 -18.912 1.00 0.00 35 GLY A O 19
ATOM 11315 N N . ASN A 1 36 ? 12.979 18.124 -17.738 1.00 0.00 36 ASN A N 19
ATOM 11316 C CA . ASN A 1 36 ? 13.632 16.819 -17.730 1.00 0.00 36 ASN A CA 19
ATOM 11317 C C . ASN A 1 36 ? 12.903 15.841 -18.646 1.00 0.00 36 ASN A C 19
ATOM 11318 O O . ASN A 1 36 ? 13.020 14.626 -18.493 1.00 0.00 36 ASN A O 19
ATOM 11329 N N . GLY A 1 37 ? 12.150 16.380 -19.600 1.00 0.00 37 GLY A N 19
ATOM 11330 C CA . GLY A 1 37 ? 11.413 15.541 -20.527 1.00 0.00 37 GLY A CA 19
ATOM 11331 C C . GLY A 1 37 ? 10.494 14.565 -19.820 1.00 0.00 37 GLY A C 19
ATOM 11332 O O . GLY A 1 37 ? 10.239 13.469 -20.320 1.00 0.00 37 GLY A O 19
ATOM 11336 N N . ALA A 1 38 ? 9.997 14.961 -18.653 1.00 0.00 38 ALA A N 19
ATOM 11337 C CA . ALA A 1 38 ? 9.102 14.112 -17.877 1.00 0.00 38 ALA A CA 19
ATOM 11338 C C . ALA A 1 38 ? 7.654 14.293 -18.319 1.00 0.00 38 ALA A C 19
ATOM 11339 O O . ALA A 1 38 ? 7.013 13.349 -18.782 1.00 0.00 38 ALA A O 19
ATOM 11346 N N . ASP A 1 39 ? 7.143 15.511 -18.172 1.00 0.00 39 ASP A N 19
ATOM 11347 C CA . ASP A 1 39 ? 5.770 15.816 -18.556 1.00 0.00 39 ASP A CA 19
ATOM 11348 C C . ASP A 1 39 ? 5.516 15.436 -20.012 1.00 0.00 39 ASP A C 19
ATOM 11349 O O . ASP A 1 39 ? 4.384 15.149 -20.399 1.00 0.00 39 ASP A O 19
ATOM 11358 N N . GLU A 1 40 ? 6.577 15.438 -20.812 1.00 0.00 40 GLU A N 19
ATOM 11359 C CA . GLU A 1 40 ? 6.468 15.095 -22.226 1.00 0.00 40 GLU A CA 19
ATOM 11360 C C . GLU A 1 40 ? 5.750 13.761 -22.408 1.00 0.00 40 GLU A C 19
ATOM 11361 O O . GLU A 1 40 ? 4.986 13.581 -23.355 1.00 0.00 40 GLU A O 19
ATOM 11373 N N . GLU A 1 41 ? 6.002 12.830 -21.493 1.00 0.00 41 GLU A N 19
ATOM 11374 C CA . GLU A 1 41 ? 5.381 11.512 -21.554 1.00 0.00 41 GLU A CA 19
ATOM 11375 C C . GLU A 1 41 ? 3.859 11.627 -21.539 1.00 0.00 41 GLU A C 19
ATOM 11376 O O . GLU A 1 41 ? 3.310 12.726 -21.480 1.00 0.00 41 GLU A O 19
ATOM 11388 N N . ASN A 1 42 ? 3.185 10.482 -21.592 1.00 0.00 42 ASN A N 19
ATOM 11389 C CA . ASN A 1 42 ? 1.727 10.453 -21.586 1.00 0.00 42 ASN A CA 19
ATOM 11390 C C . ASN A 1 42 ? 1.164 11.139 -22.827 1.00 0.00 42 ASN A C 19
ATOM 11391 O O . ASN A 1 42 ? -0.016 11.488 -22.875 1.00 0.00 42 ASN A O 19
ATOM 11402 N N . CYS A 1 43 ? 2.015 11.328 -23.829 1.00 0.00 43 CYS A N 19
ATOM 11403 C CA . CYS A 1 43 ? 1.604 11.971 -25.071 1.00 0.00 43 CYS A CA 19
ATOM 11404 C C . CYS A 1 43 ? 2.486 11.524 -26.233 1.00 0.00 43 CYS A C 19
ATOM 11405 O O . CYS A 1 43 ? 2.599 12.217 -27.244 1.00 0.00 43 CYS A O 19
ATOM 11412 N N . GLY A 1 44 ? 3.111 10.360 -26.082 1.00 0.00 44 GLY A N 19
ATOM 11413 C CA . GLY A 1 44 ? 3.975 9.840 -27.125 1.00 0.00 44 GLY A CA 19
ATOM 11414 C C . GLY A 1 44 ? 5.434 10.175 -26.890 1.00 0.00 44 GLY A C 19
ATOM 11415 O O . GLY A 1 44 ? 5.987 9.763 -25.871 1.00 0.00 44 GLY A O 19
ATOM 11420 N N . GLY A 1 1 ? 0.968 0.998 -8.638 1.00 0.00 1 GLY A N 20
ATOM 11421 C CA . GLY A 1 1 ? 1.696 1.511 -7.492 1.00 0.00 1 GLY A CA 20
ATOM 11422 C C . GLY A 1 1 ? 1.198 2.873 -7.051 1.00 0.00 1 GLY A C 20
ATOM 11423 O O . GLY A 1 1 ? 1.136 3.808 -7.850 1.00 0.00 1 GLY A O 20
ATOM 11427 N N . SER A 1 2 ? 0.839 2.986 -5.776 1.00 0.00 2 SER A N 20
ATOM 11428 C CA . SER A 1 2 ? 0.338 4.242 -5.231 1.00 0.00 2 SER A CA 20
ATOM 11429 C C . SER A 1 2 ? 0.190 4.156 -3.715 1.00 0.00 2 SER A C 20
ATOM 11430 O O . SER A 1 2 ? -0.888 3.860 -3.202 1.00 0.00 2 SER A O 20
ATOM 11438 N N . MET A 1 3 ? 1.283 4.418 -3.005 1.00 0.00 3 MET A N 20
ATOM 11439 C CA . MET A 1 3 ? 1.275 4.372 -1.548 1.00 0.00 3 MET A CA 20
ATOM 11440 C C . MET A 1 3 ? 1.182 5.776 -0.960 1.00 0.00 3 MET A C 20
ATOM 11441 O O . MET A 1 3 ? 0.419 6.017 -0.023 1.00 0.00 3 MET A O 20
ATOM 11455 N N . ILE A 1 4 ? 1.962 6.698 -1.514 1.00 0.00 4 ILE A N 20
ATOM 11456 C CA . ILE A 1 4 ? 1.966 8.078 -1.044 1.00 0.00 4 ILE A CA 20
ATOM 11457 C C . ILE A 1 4 ? 1.273 9.000 -2.041 1.00 0.00 4 ILE A C 20
ATOM 11458 O O . ILE A 1 4 ? 1.410 8.837 -3.254 1.00 0.00 4 ILE A O 20
ATOM 11474 N N . THR A 1 5 ? 0.528 9.971 -1.522 1.00 0.00 5 THR A N 20
ATOM 11475 C CA . THR A 1 5 ? -0.187 10.920 -2.366 1.00 0.00 5 THR A CA 20
ATOM 11476 C C . THR A 1 5 ? 0.702 12.101 -2.740 1.00 0.00 5 THR A C 20
ATOM 11477 O O . THR A 1 5 ? 1.703 12.387 -2.084 1.00 0.00 5 THR A O 20
ATOM 11488 N N . PRO A 1 6 ? 0.330 12.804 -3.820 1.00 0.00 6 PRO A N 20
ATOM 11489 C CA . PRO A 1 6 ? 1.080 13.966 -4.305 1.00 0.00 6 PRO A CA 20
ATOM 11490 C C . PRO A 1 6 ? 0.967 15.162 -3.366 1.00 0.00 6 PRO A C 20
ATOM 11491 O O . PRO A 1 6 ? 0.420 15.052 -2.269 1.00 0.00 6 PRO A O 20
ATOM 11502 N N . SER A 1 7 ? 1.487 16.304 -3.804 1.00 0.00 7 SER A N 20
ATOM 11503 C CA . SER A 1 7 ? 1.448 17.520 -3.001 1.00 0.00 7 SER A CA 20
ATOM 11504 C C . SER A 1 7 ? 1.118 18.732 -3.866 1.00 0.00 7 SER A C 20
ATOM 11505 O O . SER A 1 7 ? 1.801 19.755 -3.810 1.00 0.00 7 SER A O 20
ATOM 11513 N N . CYS A 1 8 ? 0.064 18.611 -4.667 1.00 0.00 8 CYS A N 20
ATOM 11514 C CA . CYS A 1 8 ? -0.359 19.694 -5.545 1.00 0.00 8 CYS A CA 20
ATOM 11515 C C . CYS A 1 8 ? -1.881 19.760 -5.634 1.00 0.00 8 CYS A C 20
ATOM 11516 O O . CYS A 1 8 ? -2.579 18.858 -5.171 1.00 0.00 8 CYS A O 20
ATOM 11523 N N . GLN A 1 9 ? -2.387 20.834 -6.231 1.00 0.00 9 GLN A N 20
ATOM 11524 C CA . GLN A 1 9 ? -3.826 21.018 -6.380 1.00 0.00 9 GLN A CA 20
ATOM 11525 C C . GLN A 1 9 ? -4.168 21.537 -7.773 1.00 0.00 9 GLN A C 20
ATOM 11526 O O . GLN A 1 9 ? -3.282 21.760 -8.598 1.00 0.00 9 GLN A O 20
ATOM 11540 N N . LYS A 1 10 ? -5.458 21.726 -8.028 1.00 0.00 10 LYS A N 20
ATOM 11541 C CA . LYS A 1 10 ? -5.918 22.219 -9.321 1.00 0.00 10 LYS A CA 20
ATOM 11542 C C . LYS A 1 10 ? -5.588 21.226 -10.431 1.00 0.00 10 LYS A C 20
ATOM 11543 O O . LYS A 1 10 ? -5.108 20.124 -10.169 1.00 0.00 10 LYS A O 20
ATOM 11562 N N . GLY A 1 11 ? -5.849 21.625 -11.672 1.00 0.00 11 GLY A N 20
ATOM 11563 C CA . GLY A 1 11 ? -5.573 20.758 -12.803 1.00 0.00 11 GLY A CA 20
ATOM 11564 C C . GLY A 1 11 ? -4.093 20.476 -12.969 1.00 0.00 11 GLY A C 20
ATOM 11565 O O . GLY A 1 11 ? -3.705 19.576 -13.714 1.00 0.00 11 GLY A O 20
ATOM 11569 N N . TYR A 1 12 ? -3.264 21.247 -12.273 1.00 0.00 12 TYR A N 20
ATOM 11570 C CA . TYR A 1 12 ? -1.817 21.078 -12.350 1.00 0.00 12 TYR A CA 20
ATOM 11571 C C . TYR A 1 12 ? -1.398 19.716 -11.804 1.00 0.00 12 TYR A C 20
ATOM 11572 O O . TYR A 1 12 ? -2.143 19.076 -11.062 1.00 0.00 12 TYR A O 20
ATOM 11590 N N . PHE A 1 13 ? -0.200 19.280 -12.176 1.00 0.00 13 PHE A N 20
ATOM 11591 C CA . PHE A 1 13 ? 0.321 17.995 -11.725 1.00 0.00 13 PHE A CA 20
ATOM 11592 C C . PHE A 1 13 ? 1.831 18.061 -11.518 1.00 0.00 13 PHE A C 20
ATOM 11593 O O . PHE A 1 13 ? 2.548 18.775 -12.218 1.00 0.00 13 PHE A O 20
ATOM 11610 N N . PRO A 1 14 ? 2.326 17.300 -10.530 1.00 0.00 14 PRO A N 20
ATOM 11611 C CA . PRO A 1 14 ? 3.755 17.255 -10.207 1.00 0.00 14 PRO A CA 20
ATOM 11612 C C . PRO A 1 14 ? 4.573 16.557 -11.288 1.00 0.00 14 PRO A C 20
ATOM 11613 O O . PRO A 1 14 ? 4.124 15.578 -11.886 1.00 0.00 14 PRO A O 20
ATOM 11624 N N . CYS A 1 15 ? 5.775 17.066 -11.535 1.00 0.00 15 CYS A N 20
ATOM 11625 C CA . CYS A 1 15 ? 6.657 16.491 -12.545 1.00 0.00 15 CYS A CA 20
ATOM 11626 C C . CYS A 1 15 ? 6.936 15.020 -12.250 1.00 0.00 15 CYS A C 20
ATOM 11627 O O . CYS A 1 15 ? 6.580 14.511 -11.188 1.00 0.00 15 CYS A O 20
ATOM 11634 N N . GLY A 1 16 ? 7.575 14.343 -13.199 1.00 0.00 16 GLY A N 20
ATOM 11635 C CA . GLY A 1 16 ? 7.892 12.938 -13.022 1.00 0.00 16 GLY A CA 20
ATOM 11636 C C . GLY A 1 16 ? 8.610 12.665 -11.715 1.00 0.00 16 GLY A C 20
ATOM 11637 O O . GLY A 1 16 ? 8.108 11.931 -10.865 1.00 0.00 16 GLY A O 20
ATOM 11641 N N . ASN A 1 17 ? 9.789 13.257 -11.555 1.00 0.00 17 ASN A N 20
ATOM 11642 C CA . ASN A 1 17 ? 10.579 13.071 -10.343 1.00 0.00 17 ASN A CA 20
ATOM 11643 C C . ASN A 1 17 ? 10.764 14.395 -9.607 1.00 0.00 17 ASN A C 20
ATOM 11644 O O . ASN A 1 17 ? 10.917 14.422 -8.385 1.00 0.00 17 ASN A O 20
ATOM 11655 N N . LEU A 1 18 ? 10.749 15.490 -10.358 1.00 0.00 18 LEU A N 20
ATOM 11656 C CA . LEU A 1 18 ? 10.915 16.818 -9.778 1.00 0.00 18 LEU A CA 20
ATOM 11657 C C . LEU A 1 18 ? 9.719 17.184 -8.905 1.00 0.00 18 LEU A C 20
ATOM 11658 O O . LEU A 1 18 ? 8.764 16.416 -8.787 1.00 0.00 18 LEU A O 20
ATOM 11674 N N . THR A 1 19 ? 9.776 18.364 -8.295 1.00 0.00 19 THR A N 20
ATOM 11675 C CA . THR A 1 19 ? 8.698 18.833 -7.434 1.00 0.00 19 THR A CA 20
ATOM 11676 C C . THR A 1 19 ? 7.984 20.031 -8.050 1.00 0.00 19 THR A C 20
ATOM 11677 O O . THR A 1 19 ? 7.309 20.790 -7.354 1.00 0.00 19 THR A O 20
ATOM 11688 N N . LYS A 1 20 ? 8.134 20.194 -9.360 1.00 0.00 20 LYS A N 20
ATOM 11689 C CA . LYS A 1 20 ? 7.502 21.298 -10.071 1.00 0.00 20 LYS A CA 20
ATOM 11690 C C . LYS A 1 20 ? 6.143 20.881 -10.625 1.00 0.00 20 LYS A C 20
ATOM 11691 O O . LYS A 1 20 ? 5.988 19.780 -11.153 1.00 0.00 20 LYS A O 20
ATOM 11710 N N . CYS A 1 21 ? 5.162 21.769 -10.503 1.00 0.00 21 CYS A N 20
ATOM 11711 C CA . CYS A 1 21 ? 3.816 21.494 -10.992 1.00 0.00 21 CYS A CA 20
ATOM 11712 C C . CYS A 1 21 ? 3.551 22.234 -12.300 1.00 0.00 21 CYS A C 20
ATOM 11713 O O . CYS A 1 21 ? 3.721 23.452 -12.383 1.00 0.00 21 CYS A O 20
ATOM 11720 N N . LEU A 1 22 ? 3.134 21.492 -13.319 1.00 0.00 22 LEU A N 20
ATOM 11721 C CA . LEU A 1 22 ? 2.845 22.077 -14.624 1.00 0.00 22 LEU A CA 20
ATOM 11722 C C . LEU A 1 22 ? 1.346 22.301 -14.800 1.00 0.00 22 LEU A C 20
ATOM 11723 O O . LEU A 1 22 ? 0.517 21.658 -14.155 1.00 0.00 22 LEU A O 20
ATOM 11739 N N . PRO A 1 23 ? 0.988 23.234 -15.695 1.00 0.00 23 PRO A N 20
ATOM 11740 C CA . PRO A 1 23 ? -0.412 23.562 -15.979 1.00 0.00 23 PRO A CA 20
ATOM 11741 C C . PRO A 1 23 ? -1.134 22.439 -16.715 1.00 0.00 23 PRO A C 20
ATOM 11742 O O . PRO A 1 23 ? -0.514 21.461 -17.135 1.00 0.00 23 PRO A O 20
ATOM 11753 N N . ARG A 1 24 ? -2.446 22.584 -16.867 1.00 0.00 24 ARG A N 20
ATOM 11754 C CA . ARG A 1 24 ? -3.252 21.581 -17.552 1.00 0.00 24 ARG A CA 20
ATOM 11755 C C . ARG A 1 24 ? -3.034 21.646 -19.061 1.00 0.00 24 ARG A C 20
ATOM 11756 O O . ARG A 1 24 ? -3.244 20.663 -19.771 1.00 0.00 24 ARG A O 20
ATOM 11777 N N . ALA A 1 25 ? -2.612 22.810 -19.543 1.00 0.00 25 ALA A N 20
ATOM 11778 C CA . ALA A 1 25 ? -2.364 23.003 -20.966 1.00 0.00 25 ALA A CA 20
ATOM 11779 C C . ALA A 1 25 ? -1.196 22.146 -21.441 1.00 0.00 25 ALA A C 20
ATOM 11780 O O . ALA A 1 25 ? -0.992 21.967 -22.642 1.00 0.00 25 ALA A O 20
ATOM 11787 N N . PHE A 1 26 ? -0.430 21.618 -20.492 1.00 0.00 26 PHE A N 20
ATOM 11788 C CA . PHE A 1 26 ? 0.719 20.781 -20.813 1.00 0.00 26 PHE A CA 20
ATOM 11789 C C . PHE A 1 26 ? 0.299 19.579 -21.654 1.00 0.00 26 PHE A C 20
ATOM 11790 O O . PHE A 1 26 ? 1.120 18.970 -22.340 1.00 0.00 26 PHE A O 20
ATOM 11807 N N . HIS A 1 27 ? -0.986 19.244 -21.595 1.00 0.00 27 HIS A N 20
ATOM 11808 C CA . HIS A 1 27 ? -1.517 18.115 -22.350 1.00 0.00 27 HIS A CA 20
ATOM 11809 C C . HIS A 1 27 ? -1.220 18.269 -23.839 1.00 0.00 27 HIS A C 20
ATOM 11810 O O . HIS A 1 27 ? -1.918 18.994 -24.549 1.00 0.00 27 HIS A O 20
ATOM 11824 N N . CYS A 1 28 ? -0.181 17.585 -24.304 1.00 0.00 28 CYS A N 20
ATOM 11825 C CA . CYS A 1 28 ? 0.209 17.646 -25.707 1.00 0.00 28 CYS A CA 20
ATOM 11826 C C . CYS A 1 28 ? 0.512 19.082 -26.125 1.00 0.00 28 CYS A C 20
ATOM 11827 O O . CYS A 1 28 ? -0.394 19.851 -26.447 1.00 0.00 28 CYS A O 20
ATOM 11834 N N . ASP A 1 29 ? 1.793 19.437 -26.118 1.00 0.00 29 ASP A N 20
ATOM 11835 C CA . ASP A 1 29 ? 2.216 20.780 -26.497 1.00 0.00 29 ASP A CA 20
ATOM 11836 C C . ASP A 1 29 ? 3.146 20.736 -27.705 1.00 0.00 29 ASP A C 20
ATOM 11837 O O . ASP A 1 29 ? 3.036 21.554 -28.617 1.00 0.00 29 ASP A O 20
ATOM 11846 N N . GLY A 1 30 ? 4.065 19.774 -27.704 1.00 0.00 30 GLY A N 20
ATOM 11847 C CA . GLY A 1 30 ? 5.002 19.642 -28.804 1.00 0.00 30 GLY A CA 20
ATOM 11848 C C . GLY A 1 30 ? 6.439 19.546 -28.333 1.00 0.00 30 GLY A C 20
ATOM 11849 O O . GLY A 1 30 ? 7.280 18.940 -28.997 1.00 0.00 30 GLY A O 20
ATOM 11853 N N . LYS A 1 31 ? 6.725 20.148 -27.183 1.00 0.00 31 LYS A N 20
ATOM 11854 C CA . LYS A 1 31 ? 8.071 20.130 -26.623 1.00 0.00 31 LYS A CA 20
ATOM 11855 C C . LYS A 1 31 ? 8.026 19.971 -25.106 1.00 0.00 31 LYS A C 20
ATOM 11856 O O . LYS A 1 31 ? 6.951 19.920 -24.509 1.00 0.00 31 LYS A O 20
ATOM 11875 N N . ASP A 1 32 ? 9.200 19.896 -24.489 1.00 0.00 32 ASP A N 20
ATOM 11876 C CA . ASP A 1 32 ? 9.295 19.746 -23.042 1.00 0.00 32 ASP A CA 20
ATOM 11877 C C . ASP A 1 32 ? 8.819 21.009 -22.332 1.00 0.00 32 ASP A C 20
ATOM 11878 O O . ASP A 1 32 ? 9.150 22.123 -22.738 1.00 0.00 32 ASP A O 20
ATOM 11887 N N . ASP A 1 33 ? 8.041 20.828 -21.271 1.00 0.00 33 ASP A N 20
ATOM 11888 C CA . ASP A 1 33 ? 7.518 21.953 -20.505 1.00 0.00 33 ASP A CA 20
ATOM 11889 C C . ASP A 1 33 ? 8.143 21.999 -19.114 1.00 0.00 33 ASP A C 20
ATOM 11890 O O . ASP A 1 33 ? 8.379 23.075 -18.563 1.00 0.00 33 ASP A O 20
ATOM 11899 N N . CYS A 1 34 ? 8.407 20.825 -18.550 1.00 0.00 34 CYS A N 20
ATOM 11900 C CA . CYS A 1 34 ? 9.003 20.730 -17.223 1.00 0.00 34 CYS A CA 20
ATOM 11901 C C . CYS A 1 34 ? 10.491 21.064 -17.269 1.00 0.00 34 CYS A C 20
ATOM 11902 O O . CYS A 1 34 ? 11.033 21.664 -16.342 1.00 0.00 34 CYS A O 20
ATOM 11909 N N . GLY A 1 35 ? 11.147 20.669 -18.357 1.00 0.00 35 GLY A N 20
ATOM 11910 C CA . GLY A 1 35 ? 12.566 20.934 -18.505 1.00 0.00 35 GLY A CA 20
ATOM 11911 C C . GLY A 1 35 ? 13.416 19.710 -18.229 1.00 0.00 35 GLY A C 20
ATOM 11912 O O . GLY A 1 35 ? 14.600 19.680 -18.563 1.00 0.00 35 GLY A O 20
ATOM 11916 N N . ASN A 1 36 ? 12.812 18.698 -17.616 1.00 0.00 36 ASN A N 20
ATOM 11917 C CA . ASN A 1 36 ? 13.523 17.465 -17.293 1.00 0.00 36 ASN A CA 20
ATOM 11918 C C . ASN A 1 36 ? 13.162 16.356 -18.276 1.00 0.00 36 ASN A C 20
ATOM 11919 O O . ASN A 1 36 ? 13.939 15.427 -18.492 1.00 0.00 36 ASN A O 20
ATOM 11930 N N . GLY A 1 37 ? 11.976 16.461 -18.869 1.00 0.00 37 GLY A N 20
ATOM 11931 C CA . GLY A 1 37 ? 11.533 15.460 -19.822 1.00 0.00 37 GLY A CA 20
ATOM 11932 C C . GLY A 1 37 ? 10.630 14.419 -19.192 1.00 0.00 37 GLY A C 20
ATOM 11933 O O . GLY A 1 37 ? 10.822 13.219 -19.389 1.00 0.00 37 GLY A O 20
ATOM 11937 N N . ALA A 1 38 ? 9.643 14.878 -18.429 1.00 0.00 38 ALA A N 20
ATOM 11938 C CA . ALA A 1 38 ? 8.706 13.977 -17.768 1.00 0.00 38 ALA A CA 20
ATOM 11939 C C . ALA A 1 38 ? 7.275 14.241 -18.224 1.00 0.00 38 ALA A C 20
ATOM 11940 O O . ALA A 1 38 ? 6.580 13.331 -18.674 1.00 0.00 38 ALA A O 20
ATOM 11947 N N . ASP A 1 39 ? 6.842 15.491 -18.104 1.00 0.00 39 ASP A N 20
ATOM 11948 C CA . ASP A 1 39 ? 5.494 15.875 -18.505 1.00 0.00 39 ASP A CA 20
ATOM 11949 C C . ASP A 1 39 ? 5.260 15.575 -19.982 1.00 0.00 39 ASP A C 20
ATOM 11950 O O . ASP A 1 39 ? 4.119 15.456 -20.427 1.00 0.00 39 ASP A O 20
ATOM 11959 N N . GLU A 1 40 ? 6.348 15.454 -20.736 1.00 0.00 40 GLU A N 20
ATOM 11960 C CA . GLU A 1 40 ? 6.260 15.169 -22.164 1.00 0.00 40 GLU A CA 20
ATOM 11961 C C . GLU A 1 40 ? 5.456 13.897 -22.416 1.00 0.00 40 GLU A C 20
ATOM 11962 O O . GLU A 1 40 ? 4.739 13.791 -23.411 1.00 0.00 40 GLU A O 20
ATOM 11974 N N . GLU A 1 41 ? 5.582 12.934 -21.508 1.00 0.00 41 GLU A N 20
ATOM 11975 C CA . GLU A 1 41 ? 4.868 11.669 -21.633 1.00 0.00 41 GLU A CA 20
ATOM 11976 C C . GLU A 1 41 ? 3.362 11.878 -21.502 1.00 0.00 41 GLU A C 20
ATOM 11977 O O . GLU A 1 41 ? 2.880 13.010 -21.503 1.00 0.00 41 GLU A O 20
ATOM 11989 N N . ASN A 1 42 ? 2.625 10.778 -21.390 1.00 0.00 42 ASN A N 20
ATOM 11990 C CA . ASN A 1 42 ? 1.174 10.840 -21.259 1.00 0.00 42 ASN A CA 20
ATOM 11991 C C . ASN A 1 42 ? 0.539 11.433 -22.513 1.00 0.00 42 ASN A C 20
ATOM 11992 O O . ASN A 1 42 ? -0.623 11.839 -22.502 1.00 0.00 42 ASN A O 20
ATOM 12003 N N . CYS A 1 43 ? 1.311 11.479 -23.595 1.00 0.00 43 CYS A N 20
ATOM 12004 C CA . CYS A 1 43 ? 0.826 12.021 -24.858 1.00 0.00 43 CYS A CA 20
ATOM 12005 C C . CYS A 1 43 ? 1.586 11.419 -26.036 1.00 0.00 43 CYS A C 20
ATOM 12006 O O . CYS A 1 43 ? 1.654 12.011 -27.112 1.00 0.00 43 CYS A O 20
ATOM 12013 N N . GLY A 1 44 ? 2.158 10.238 -25.823 1.00 0.00 44 GLY A N 20
ATOM 12014 C CA . GLY A 1 44 ? 2.906 9.575 -26.875 1.00 0.00 44 GLY A CA 20
ATOM 12015 C C . GLY A 1 44 ? 2.080 8.538 -27.609 1.00 0.00 44 GLY A C 20
ATOM 12016 O O . GLY A 1 44 ? 2.193 8.437 -28.830 1.00 0.00 44 GLY A O 20
#